Protein AF-A0A9P1MQF5-F1 (afdb_monomer)

Mean predicted aligned error: 21.3 Å

Structure (mmCIF, N/CA/C/O backbone):
data_AF-A0A9P1MQF5-F1
#
_entry.id   AF-A0A9P1MQF5-F1
#
loop_
_atom_site.group_PDB
_atom_site.id
_atom_site.type_symbol
_atom_site.label_atom_id
_atom_site.label_alt_id
_atom_site.label_comp_id
_atom_site.label_asym_id
_atom_site.label_entity_id
_atom_site.label_seq_id
_atom_site.pdbx_PDB_ins_code
_atom_site.Cartn_x
_atom_site.Cartn_y
_atom_site.Cartn_z
_atom_site.occupancy
_atom_site.B_iso_or_equiv
_atom_site.auth_seq_id
_atom_site.auth_comp_id
_atom_site.auth_asym_id
_atom_site.auth_atom_id
_atom_site.pdbx_PDB_model_num
ATOM 1 N N . MET A 1 1 ? -0.803 -8.444 27.716 1.00 51.94 1 MET A N 1
ATOM 2 C CA . MET A 1 1 ? -1.395 -7.639 26.631 1.00 51.94 1 MET A CA 1
ATOM 3 C C . MET A 1 1 ? -2.838 -8.030 26.409 1.00 51.94 1 MET A C 1
ATOM 5 O O . MET A 1 1 ? -3.205 -9.159 26.638 1.00 51.94 1 MET A O 1
ATOM 9 N N . ALA A 1 2 ? -3.670 -7.100 25.952 1.00 61.59 2 ALA A N 1
ATOM 10 C CA . ALA A 1 2 ? -5.115 -7.283 25.849 1.00 61.59 2 ALA A CA 1
ATOM 11 C C . ALA A 1 2 ? -5.563 -8.547 25.077 1.00 61.59 2 ALA A C 1
ATOM 13 O O . ALA A 1 2 ? -5.136 -8.758 23.944 1.00 61.59 2 ALA A O 1
ATOM 14 N N . TYR A 1 3 ? -6.562 -9.271 25.605 1.00 72.00 3 TYR A N 1
ATOM 15 C CA . TYR A 1 3 ? -7.314 -10.346 24.920 1.00 72.00 3 TYR A CA 1
ATOM 16 C C . TYR A 1 3 ? -7.767 -9.998 23.483 1.00 72.00 3 TYR A C 1
ATOM 18 O O . TYR A 1 3 ? -7.967 -10.878 22.649 1.00 72.00 3 TYR A O 1
ATOM 26 N N . SER A 1 4 ? -7.918 -8.711 23.157 1.00 75.88 4 SER A N 1
ATOM 27 C CA . SER A 1 4 ? -8.234 -8.251 21.802 1.00 75.88 4 SER A CA 1
ATOM 28 C C . SER A 1 4 ? -7.170 -8.610 20.761 1.00 75.88 4 SER A C 1
ATOM 30 O O . SER A 1 4 ? -7.537 -8.870 19.619 1.00 75.88 4 SER A O 1
ATOM 32 N N . HIS A 1 5 ? -5.888 -8.648 21.139 1.00 81.31 5 HIS A N 1
ATOM 33 C CA . HIS A 1 5 ? -4.795 -9.058 20.250 1.00 81.31 5 HIS A CA 1
ATOM 34 C C . HIS A 1 5 ? -4.891 -10.548 19.926 1.00 81.31 5 HIS A C 1
ATOM 36 O O . HIS A 1 5 ? -4.907 -10.947 18.762 1.00 81.31 5 HIS A O 1
ATOM 42 N N . MET A 1 6 ? -5.093 -11.367 20.962 1.00 80.12 6 MET A N 1
ATOM 43 C CA . MET A 1 6 ? -5.326 -12.801 20.801 1.00 80.12 6 MET A CA 1
ATOM 44 C C . MET A 1 6 ? -6.554 -13.079 19.933 1.00 80.12 6 MET A C 1
ATOM 46 O O . MET A 1 6 ? -6.487 -13.893 19.022 1.00 80.12 6 MET A O 1
ATOM 50 N N . ARG A 1 7 ? -7.666 -12.364 20.155 1.00 83.81 7 ARG A N 1
ATOM 51 C CA . ARG A 1 7 ? -8.881 -12.503 19.336 1.00 83.81 7 ARG A CA 1
ATOM 52 C C . ARG A 1 7 ? -8.655 -12.097 17.878 1.00 83.81 7 ARG A C 1
ATOM 54 O O . ARG A 1 7 ? -9.251 -12.698 16.993 1.00 83.81 7 ARG A O 1
ATOM 61 N N . PHE A 1 8 ? -7.818 -11.095 17.605 1.00 88.00 8 PHE A N 1
ATOM 62 C CA . PHE A 1 8 ? -7.493 -10.691 16.235 1.00 88.00 8 PHE A CA 1
ATOM 63 C C . PHE A 1 8 ? -6.715 -11.785 15.495 1.00 88.00 8 PHE A C 1
ATOM 65 O O . PHE A 1 8 ? -7.148 -12.216 14.427 1.00 88.00 8 PHE A O 1
ATOM 72 N N . ILE A 1 9 ? -5.633 -12.294 16.093 1.00 88.19 9 ILE A N 1
ATOM 73 C CA . ILE A 1 9 ? -4.847 -13.402 15.527 1.00 88.19 9 ILE A CA 1
ATOM 74 C C . ILE A 1 9 ? -5.684 -14.686 15.434 1.00 88.19 9 ILE A C 1
ATOM 76 O O . ILE A 1 9 ? -5.690 -15.348 14.399 1.00 88.19 9 ILE A O 1
ATOM 80 N N . GLY A 1 10 ? -6.461 -15.002 16.471 1.00 89.50 10 GLY A N 1
ATOM 81 C CA . GLY A 1 10 ? -7.346 -16.164 16.498 1.00 89.50 10 GLY A CA 1
ATOM 82 C C . GLY A 1 10 ? -8.425 -16.123 15.414 1.00 89.50 10 GLY A C 1
ATOM 83 O O . GLY A 1 10 ? -8.707 -17.143 14.795 1.00 89.50 10 GLY A O 1
ATOM 84 N N . ARG A 1 11 ? -8.969 -14.943 15.090 1.00 90.38 11 ARG A N 1
ATOM 85 C CA . ARG A 1 11 ? -9.916 -14.783 13.974 1.00 90.38 11 ARG A CA 1
ATOM 86 C C . ARG A 1 11 ? -9.269 -14.860 12.596 1.00 90.38 11 ARG A C 1
ATOM 88 O O . ARG A 1 11 ? -9.921 -15.335 11.665 1.00 90.38 11 ARG A O 1
ATOM 95 N N . ILE A 1 12 ? -8.009 -14.446 12.454 1.00 91.00 12 ILE A N 1
ATOM 96 C CA . ILE A 1 12 ? -7.227 -14.733 11.241 1.00 91.00 12 ILE A CA 1
ATOM 97 C C . ILE A 1 12 ? -7.082 -16.252 11.081 1.00 91.00 12 ILE A C 1
ATOM 99 O O . ILE A 1 12 ? -7.358 -16.769 10.001 1.00 91.00 12 ILE A O 1
ATOM 103 N N . ALA A 1 13 ? -6.734 -16.966 12.157 1.00 90.19 13 ALA A N 1
ATOM 104 C CA . ALA A 1 13 ? -6.606 -18.423 12.154 1.00 90.19 13 ALA A CA 1
ATOM 105 C C . ALA A 1 13 ? -7.931 -19.136 11.822 1.00 90.19 13 ALA A C 1
ATOM 107 O O . ALA A 1 13 ? -7.956 -19.987 10.937 1.00 90.19 13 ALA A O 1
ATOM 108 N N . ASP A 1 14 ? -9.045 -18.747 12.451 1.00 90.81 14 ASP A N 1
ATOM 109 C CA . ASP A 1 14 ? -10.374 -19.307 12.156 1.00 90.81 14 ASP A CA 1
ATOM 110 C C . ASP A 1 14 ? -10.764 -19.110 10.685 1.00 90.81 14 ASP A C 1
ATOM 112 O O . ASP A 1 14 ? -11.274 -20.029 10.048 1.00 90.81 14 ASP A O 1
ATOM 116 N N . THR A 1 15 ? -10.513 -17.916 10.139 1.00 89.75 15 THR A N 1
ATOM 117 C CA . THR A 1 15 ? -10.849 -17.597 8.743 1.00 89.75 15 THR A CA 1
ATOM 118 C C . THR A 1 15 ? -10.002 -18.412 7.767 1.00 89.75 15 THR A C 1
ATOM 120 O O . THR A 1 15 ? -10.493 -18.844 6.730 1.00 89.75 15 THR A O 1
ATOM 123 N N . LEU A 1 16 ? -8.735 -18.651 8.104 1.00 87.38 16 LEU A N 1
ATOM 124 C CA . LEU A 1 16 ? -7.851 -19.519 7.334 1.00 87.38 16 LEU A CA 1
ATOM 125 C C . LEU A 1 16 ? -8.326 -20.976 7.336 1.00 87.38 16 LEU A C 1
ATOM 127 O O . LEU A 1 16 ? -8.344 -21.609 6.284 1.00 87.38 16 LEU A O 1
ATOM 131 N N . ILE A 1 17 ? -8.767 -21.486 8.486 1.00 87.44 17 ILE A N 1
ATOM 132 C CA . ILE A 1 17 ? -9.361 -22.827 8.584 1.00 87.44 17 ILE A CA 1
ATOM 133 C C . ILE A 1 17 ? -10.633 -22.920 7.740 1.00 87.44 17 ILE A C 1
ATOM 135 O O . ILE A 1 17 ? -10.823 -23.897 7.020 1.00 87.44 17 ILE A O 1
ATOM 139 N N . ASP A 1 18 ? -11.477 -21.887 7.768 1.00 86.31 18 ASP A N 1
ATOM 140 C CA . ASP A 1 18 ? -12.681 -21.825 6.931 1.00 86.31 18 ASP A CA 1
ATOM 141 C C . ASP A 1 18 ? -12.367 -21.802 5.430 1.00 86.31 18 ASP A C 1
ATOM 143 O O . ASP A 1 18 ? -13.132 -22.348 4.634 1.00 86.31 18 ASP A O 1
ATOM 147 N N . ALA A 1 19 ? -11.227 -21.223 5.049 1.00 81.88 19 ALA A N 1
ATOM 148 C CA . ALA A 1 19 ? -10.695 -21.259 3.689 1.00 81.88 19 ALA A CA 1
ATOM 149 C C . ALA A 1 19 ? -10.001 -22.597 3.336 1.00 81.88 19 ALA A C 1
ATOM 151 O O . ALA A 1 19 ? -9.562 -22.791 2.203 1.00 81.88 19 ALA A O 1
ATOM 152 N N . GLY A 1 20 ? -9.940 -23.548 4.276 1.00 81.94 20 GLY A N 1
ATOM 153 C CA . GLY A 1 20 ? -9.426 -24.902 4.070 1.00 81.94 20 GLY A CA 1
ATOM 154 C C . GLY A 1 20 ? -7.952 -25.100 4.427 1.00 81.94 20 GLY A C 1
ATOM 155 O O . GLY A 1 20 ? -7.391 -26.126 4.050 1.00 81.94 20 GLY A O 1
ATOM 156 N N . HIS A 1 21 ? -7.320 -24.149 5.120 1.00 83.19 21 HIS A N 1
ATOM 157 C CA . HIS A 1 21 ? -5.934 -24.258 5.580 1.00 83.19 21 HIS A CA 1
ATOM 158 C C . HIS A 1 21 ? -5.817 -25.018 6.907 1.00 83.19 21 HIS A C 1
ATOM 160 O O . HIS A 1 21 ? -6.656 -24.868 7.795 1.00 83.19 21 HIS A O 1
ATOM 166 N N . ASP A 1 22 ? -4.725 -25.763 7.082 1.00 84.88 22 ASP A N 1
ATOM 167 C CA . ASP A 1 22 ? -4.370 -26.356 8.372 1.00 84.88 22 ASP A CA 1
ATOM 168 C C . ASP A 1 22 ? -3.636 -25.305 9.209 1.00 84.88 22 ASP A C 1
ATOM 170 O O . ASP A 1 22 ? -2.556 -24.849 8.840 1.00 84.88 22 ASP A O 1
ATOM 174 N N . VAL A 1 23 ? -4.212 -24.880 10.333 1.00 89.25 23 VAL A N 1
ATOM 175 C CA . VAL A 1 23 ? -3.639 -23.800 11.151 1.00 89.25 23 VAL A CA 1
ATOM 176 C C . VAL A 1 23 ? -3.401 -24.276 12.572 1.00 89.25 23 VAL A C 1
ATOM 178 O O . VAL A 1 23 ? -4.312 -24.805 13.198 1.00 89.25 23 VAL A O 1
ATOM 181 N N . LEU A 1 24 ? -2.204 -24.036 13.103 1.00 88.94 24 LEU A N 1
ATOM 182 C CA . LEU A 1 24 ? -1.877 -24.225 14.514 1.00 88.94 24 LEU A CA 1
ATOM 183 C C . LEU A 1 24 ? -1.637 -22.865 15.168 1.00 88.94 24 LEU A C 1
ATOM 185 O O . LEU A 1 24 ? -0.798 -22.084 14.715 1.00 88.94 24 LEU A O 1
ATOM 189 N N . LEU A 1 25 ? -2.348 -22.584 16.256 1.00 87.06 25 LEU A N 1
ATOM 190 C CA . LEU A 1 25 ? -2.064 -21.423 17.087 1.00 87.06 25 LEU A CA 1
ATOM 191 C C . LEU A 1 25 ? -1.083 -21.837 18.184 1.00 87.06 25 LEU A C 1
ATOM 193 O O . LEU A 1 25 ? -1.395 -22.722 18.969 1.00 87.06 25 LEU A O 1
ATOM 197 N N . ILE A 1 26 ? 0.080 -21.208 18.285 1.00 82.38 26 ILE A N 1
ATOM 198 C CA . ILE A 1 26 ? 0.942 -21.396 19.455 1.00 82.38 26 ILE A CA 1
ATOM 199 C C . ILE A 1 26 ? 0.495 -20.421 20.529 1.00 82.38 26 ILE A C 1
ATOM 201 O O . ILE A 1 26 ? 0.286 -19.265 20.210 1.00 82.38 26 ILE A O 1
ATOM 205 N N . GLN A 1 27 ? 0.378 -20.819 21.789 1.00 75.88 27 GLN A N 1
ATOM 206 C CA . GLN A 1 27 ? 0.014 -19.879 22.843 1.00 75.88 27 GLN A CA 1
ATOM 207 C C . GLN A 1 27 ? 0.674 -20.237 24.173 1.00 75.88 27 GLN A C 1
ATOM 209 O O . GLN A 1 27 ? 0.597 -21.396 24.579 1.00 75.88 27 GLN A O 1
ATOM 214 N N . PRO A 1 28 ? 1.235 -19.266 24.911 1.00 67.56 28 PRO A N 1
ATOM 215 C CA . PRO A 1 28 ? 1.671 -19.516 26.274 1.00 67.56 28 PRO A CA 1
ATOM 216 C C . PRO A 1 28 ? 0.515 -19.903 27.206 1.00 67.56 28 PRO A C 1
ATOM 218 O O . PRO A 1 28 ? -0.528 -19.244 27.227 1.00 67.56 28 PRO A O 1
ATOM 221 N N . ILE A 1 29 ? 0.694 -20.986 27.967 1.00 60.00 29 ILE A N 1
ATOM 222 C CA . ILE A 1 29 ? -0.149 -21.343 29.105 1.00 60.00 29 ILE A CA 1
ATOM 223 C C . ILE A 1 29 ? 0.273 -20.454 30.270 1.00 60.00 29 ILE A C 1
ATOM 225 O O . ILE A 1 29 ? 1.347 -20.636 30.838 1.00 60.00 29 ILE A O 1
ATOM 229 N N . GLU A 1 30 ? -0.634 -19.588 30.704 1.00 52.66 30 GLU A N 1
ATOM 230 C CA . GLU A 1 30 ? -0.659 -19.118 32.086 1.00 52.66 30 GLU A CA 1
ATOM 231 C C . GLU A 1 30 ? -2.022 -19.451 32.716 1.00 52.66 30 GLU A C 1
ATOM 233 O O . GLU A 1 30 ? -3.059 -19.475 32.047 1.00 52.66 30 GLU A O 1
ATOM 238 N N . ASN A 1 31 ? -1.990 -19.770 34.012 1.00 36.03 31 ASN A N 1
ATOM 239 C CA . ASN A 1 31 ? -3.085 -20.223 34.878 1.00 36.03 31 ASN A CA 1
ATOM 240 C C . ASN A 1 31 ? -4.511 -19.717 34.520 1.00 36.03 31 ASN A C 1
ATOM 242 O O . ASN A 1 31 ? -4.831 -18.542 34.661 1.00 36.03 31 ASN A O 1
ATOM 246 N N . ILE A 1 32 ? -5.396 -20.668 34.181 1.00 32.62 32 ILE A N 1
ATOM 247 C CA . ILE A 1 32 ? -6.842 -20.800 34.507 1.00 32.62 32 ILE A CA 1
ATOM 248 C C . ILE A 1 32 ? -7.831 -19.661 34.122 1.00 32.62 32 ILE A C 1
ATOM 250 O O . ILE A 1 32 ? -9.034 -19.913 34.096 1.00 32.62 32 ILE A O 1
ATOM 254 N N . PHE A 1 33 ? -7.417 -18.452 33.718 1.00 32.22 33 PHE A N 1
ATOM 255 C CA . PHE A 1 33 ? -8.357 -17.321 33.530 1.00 32.22 33 PHE A CA 1
ATOM 256 C C . PHE A 1 33 ? -8.289 -16.564 32.193 1.00 32.22 33 PHE A C 1
ATOM 258 O O . PHE A 1 33 ? -8.908 -15.497 32.048 1.00 32.22 33 PHE A O 1
ATOM 265 N N . VAL A 1 34 ? -7.625 -17.122 31.177 1.00 43.56 34 VAL A N 1
ATOM 266 C CA . VAL A 1 34 ? -7.758 -16.633 29.796 1.00 43.56 34 VAL A CA 1
ATOM 267 C C . VAL A 1 34 ? -9.064 -17.171 29.200 1.00 43.56 34 VAL A C 1
ATOM 269 O O . VAL A 1 34 ? -9.330 -18.371 29.237 1.00 43.56 34 VAL A O 1
ATOM 272 N N . ARG A 1 35 ? -9.906 -16.292 28.634 1.00 50.56 35 ARG A N 1
ATOM 273 C CA . ARG A 1 35 ? -11.129 -16.675 27.898 1.00 50.56 35 ARG A CA 1
ATOM 274 C C . ARG A 1 35 ? -10.778 -17.317 26.542 1.00 50.56 35 ARG A C 1
ATOM 276 O O . ARG A 1 35 ? -11.106 -16.770 25.495 1.00 50.56 35 ARG A O 1
ATOM 283 N N . GLY A 1 36 ? -10.113 -18.468 26.556 1.00 62.94 36 GLY A N 1
ATOM 284 C CA . GLY A 1 36 ? -9.748 -19.224 25.356 1.00 62.94 36 GLY A CA 1
ATOM 285 C C . GLY A 1 36 ? -8.668 -18.560 24.498 1.00 62.94 36 GLY A C 1
ATOM 286 O O . GLY A 1 36 ? -8.172 -17.477 24.799 1.00 62.94 36 GLY A O 1
ATOM 287 N N . SER A 1 37 ? -8.313 -19.215 23.400 1.00 66.88 37 SER A N 1
ATOM 288 C CA . SER A 1 37 ? -7.209 -18.836 22.514 1.00 66.88 37 SER A CA 1
ATOM 289 C C . SER A 1 37 ? -7.495 -17.663 21.573 1.00 66.88 37 SER A C 1
ATOM 291 O O . SER A 1 37 ? -6.690 -17.328 20.708 1.00 66.88 37 SER A O 1
ATOM 293 N N . GLY A 1 38 ? -8.670 -17.043 21.704 1.00 77.25 38 GLY A N 1
ATOM 294 C CA . GLY A 1 38 ? -9.188 -16.070 20.741 1.00 77.25 38 GLY A CA 1
ATOM 295 C C . GLY A 1 38 ? -9.668 -16.694 19.423 1.00 77.25 38 GLY A C 1
ATOM 296 O O . GLY A 1 38 ? -10.269 -15.986 18.618 1.00 77.25 38 GLY A O 1
ATOM 297 N N . SER A 1 39 ? -9.434 -17.993 19.224 1.00 84.00 39 SER A N 1
ATOM 298 C CA . SER A 1 39 ? -9.905 -18.812 18.108 1.00 84.00 39 SER A CA 1
ATOM 299 C C . SER A 1 39 ? -10.964 -19.799 18.603 1.00 84.00 39 SER A C 1
ATOM 301 O O . SER A 1 39 ? -10.893 -20.289 19.731 1.00 84.00 39 SER A O 1
ATOM 303 N N . GLU A 1 40 ? -11.959 -20.083 17.763 1.00 86.19 40 GLU A N 1
ATOM 304 C CA . GLU A 1 40 ? -12.993 -21.092 18.034 1.00 86.19 40 GLU A CA 1
ATOM 305 C C . GLU A 1 40 ? -12.704 -22.429 17.329 1.00 86.19 40 GLU A C 1
ATOM 307 O O . GLU A 1 40 ? -13.350 -23.431 17.638 1.00 86.19 40 GLU A O 1
ATOM 312 N N . LYS A 1 41 ? -11.764 -22.446 16.370 1.00 88.25 41 LYS A N 1
ATOM 313 C CA . LYS A 1 41 ? -11.537 -23.575 15.451 1.00 88.25 41 LYS A CA 1
ATOM 314 C C . LYS A 1 41 ? -10.109 -24.107 15.456 1.00 88.25 41 LYS A C 1
ATOM 316 O O . LYS A 1 41 ? -9.921 -25.304 15.252 1.00 88.25 41 LYS A O 1
ATOM 321 N N . ALA A 1 42 ? -9.112 -23.246 15.650 1.00 86.06 42 ALA A N 1
ATOM 322 C CA . ALA A 1 42 ? -7.717 -23.631 15.509 1.00 86.06 42 ALA A CA 1
ATOM 323 C C . ALA A 1 42 ? -7.245 -24.490 16.688 1.00 86.06 42 ALA A C 1
ATOM 325 O O . ALA A 1 42 ? -7.452 -24.100 17.844 1.00 86.06 42 ALA A O 1
ATOM 326 N N . PRO A 1 43 ? -6.579 -25.633 16.434 1.00 86.25 43 PRO A N 1
ATOM 327 C CA . PRO A 1 43 ? -5.841 -26.328 17.475 1.00 86.25 43 PRO A CA 1
ATOM 328 C C . PRO A 1 43 ? -4.790 -25.394 18.082 1.00 86.25 43 PRO A C 1
ATOM 330 O O . PRO A 1 43 ? -4.162 -24.591 17.387 1.00 86.25 43 PRO A O 1
ATOM 333 N N . VAL A 1 44 ? -4.607 -25.513 19.395 1.00 84.88 44 VAL A N 1
ATOM 334 C CA . VAL A 1 44 ? -3.678 -24.684 20.164 1.00 84.88 44 VAL A CA 1
ATOM 335 C C . VAL A 1 44 ? -2.512 -25.547 20.620 1.00 84.88 44 VAL A C 1
ATOM 337 O O . VAL A 1 44 ? -2.727 -26.577 21.257 1.00 84.88 44 VAL A O 1
ATOM 340 N N . TYR A 1 45 ? -1.291 -25.117 20.315 1.00 85.31 45 TYR A N 1
ATOM 341 C CA . TYR A 1 45 ? -0.069 -25.645 20.899 1.00 85.31 45 TYR A CA 1
ATOM 342 C C . TYR A 1 45 ? 0.277 -24.838 22.154 1.00 85.31 45 TYR A C 1
ATOM 344 O O . TYR A 1 45 ? 0.687 -23.678 22.040 1.00 85.31 45 TYR A O 1
ATOM 352 N N . PRO A 1 46 ? 0.098 -25.408 23.349 1.00 81.12 46 PRO A N 1
ATOM 353 C CA . PRO A 1 46 ? 0.442 -24.719 24.578 1.00 81.12 46 PRO A CA 1
ATOM 354 C C . PRO A 1 46 ? 1.958 -24.565 24.768 1.00 81.12 46 PRO A C 1
ATOM 356 O O . PRO A 1 46 ? 2.703 -25.522 24.573 1.00 81.12 46 PRO A O 1
ATOM 359 N N . ILE A 1 47 ? 2.408 -23.403 25.243 1.00 77.69 47 ILE A N 1
ATOM 360 C CA . ILE A 1 47 ? 3.779 -23.193 25.729 1.00 77.69 47 ILE A CA 1
ATOM 361 C C . ILE A 1 47 ? 3.745 -23.016 27.243 1.00 77.69 47 ILE A C 1
ATOM 363 O O . ILE A 1 47 ? 3.210 -22.031 27.740 1.00 77.69 47 ILE A O 1
ATOM 367 N N . GLU A 1 48 ? 4.349 -23.928 27.991 1.00 76.81 48 GLU A N 1
ATOM 368 C CA . GLU A 1 48 ? 4.604 -23.690 29.412 1.00 76.81 48 GLU A CA 1
ATOM 369 C C . GLU A 1 48 ? 5.750 -22.686 29.562 1.00 76.81 48 GLU A C 1
ATOM 371 O O . GLU A 1 48 ? 6.869 -22.955 29.127 1.00 76.81 48 GLU A O 1
ATOM 376 N N . ILE A 1 49 ? 5.458 -21.528 30.156 1.00 77.00 49 ILE A N 1
ATOM 377 C CA . ILE A 1 49 ? 6.473 -20.528 30.497 1.00 77.00 49 ILE A CA 1
ATOM 378 C C . ILE A 1 49 ? 7.149 -20.935 31.816 1.00 77.00 49 ILE A C 1
ATOM 380 O O . ILE A 1 49 ? 6.476 -21.376 32.755 1.00 77.00 49 ILE A O 1
ATOM 384 N N . SER A 1 50 ? 8.467 -20.755 31.933 1.00 81.75 50 SER A N 1
ATOM 385 C CA . SER A 1 50 ? 9.182 -21.036 33.180 1.00 81.75 50 SER A CA 1
ATOM 386 C C . SER A 1 50 ? 8.715 -20.191 34.368 1.00 81.75 50 SER A C 1
ATOM 388 O O . SER A 1 50 ? 8.187 -19.080 34.255 1.00 81.75 50 SER A O 1
ATOM 390 N N . LYS A 1 51 ? 8.954 -20.732 35.568 1.00 81.19 51 LYS A N 1
ATOM 391 C CA . LYS A 1 51 ? 8.672 -20.048 36.837 1.00 81.19 51 LYS A CA 1
ATOM 392 C C . LYS A 1 51 ? 9.446 -18.741 36.983 1.00 81.19 51 LYS A C 1
ATOM 394 O O . LYS A 1 51 ? 8.932 -17.815 37.587 1.00 81.19 51 LYS A O 1
ATOM 399 N N . GLU A 1 52 ? 10.649 -18.658 36.422 1.00 81.69 52 GLU A N 1
ATOM 400 C CA . GLU A 1 52 ? 11.486 -17.459 36.515 1.00 81.69 52 GLU A CA 1
ATOM 401 C C . GLU A 1 52 ? 10.837 -16.266 35.803 1.00 81.69 52 GLU A C 1
ATOM 403 O O . GLU A 1 52 ? 10.769 -15.177 36.365 1.00 81.69 52 GLU A O 1
ATOM 408 N N . VAL A 1 53 ? 10.276 -16.482 34.607 1.00 79.50 53 VAL A N 1
ATOM 409 C CA . VAL A 1 53 ? 9.524 -15.444 33.882 1.00 79.50 53 VAL A CA 1
ATOM 410 C C . VAL A 1 53 ? 8.292 -15.009 34.678 1.00 79.50 53 VAL A C 1
ATOM 412 O O . VAL A 1 53 ? 8.031 -13.811 34.779 1.00 79.50 53 VAL A O 1
ATOM 415 N N . HIS A 1 54 ? 7.566 -15.958 35.283 1.00 75.88 54 HIS A N 1
ATOM 416 C CA . HIS A 1 54 ? 6.421 -15.645 36.144 1.00 75.88 54 HIS A CA 1
ATOM 417 C C . HIS A 1 54 ? 6.839 -14.796 37.353 1.00 75.88 54 HIS A C 1
ATOM 419 O O . HIS A 1 54 ? 6.244 -13.753 37.612 1.00 75.88 54 HIS A O 1
ATOM 425 N N . GLU A 1 55 ? 7.887 -15.207 38.069 1.00 78.25 55 GLU A N 1
ATOM 426 C CA . GLU A 1 55 ? 8.392 -14.501 39.249 1.00 78.25 55 GLU A CA 1
ATOM 427 C C . GLU A 1 55 ? 8.900 -13.094 38.907 1.00 78.25 55 GLU A C 1
ATOM 429 O O . GLU A 1 55 ? 8.632 -12.149 39.646 1.00 78.25 55 GLU A O 1
ATOM 434 N N . GLU A 1 56 ? 9.610 -12.913 37.790 1.00 76.00 56 GLU A N 1
ATOM 435 C CA . GLU A 1 56 ? 10.048 -11.585 37.340 1.00 76.00 56 GLU A CA 1
ATOM 436 C C . GLU A 1 56 ? 8.869 -10.692 36.937 1.00 76.00 56 GLU A C 1
ATOM 438 O O . GLU A 1 56 ? 8.842 -9.504 37.273 1.00 76.00 56 GLU A O 1
ATOM 443 N N . ALA A 1 57 ? 7.851 -11.253 36.283 1.00 72.38 57 ALA A N 1
ATOM 444 C CA . ALA A 1 57 ? 6.636 -10.515 35.964 1.00 72.38 57 ALA A CA 1
ATOM 445 C C . ALA A 1 57 ? 5.857 -10.096 37.231 1.00 72.38 57 ALA A C 1
ATOM 447 O O . ALA A 1 57 ? 5.335 -8.977 37.291 1.00 72.38 57 ALA A O 1
ATOM 448 N N . GLU A 1 58 ? 5.828 -10.943 38.266 1.00 68.62 58 GLU A N 1
ATOM 449 C CA . GLU A 1 58 ? 5.246 -10.629 39.578 1.00 68.62 58 GLU A CA 1
ATOM 450 C C . GLU A 1 58 ? 6.045 -9.557 40.339 1.00 68.62 58 GLU A C 1
ATOM 452 O O . GLU A 1 58 ? 5.449 -8.614 40.869 1.00 68.62 58 GLU A O 1
ATOM 457 N N . LYS A 1 59 ? 7.387 -9.644 40.362 1.00 68.38 59 LYS A N 1
ATOM 458 C CA . LYS A 1 59 ? 8.284 -8.669 41.025 1.00 68.38 59 LYS A CA 1
ATOM 459 C C . LYS A 1 59 ? 8.141 -7.259 40.469 1.00 68.38 59 LYS A C 1
ATOM 461 O O . LYS A 1 59 ? 8.274 -6.283 41.205 1.00 68.38 59 LYS A O 1
ATOM 466 N N . LEU A 1 60 ? 7.854 -7.140 39.176 1.00 64.12 60 LEU A N 1
ATOM 467 C CA . LEU A 1 60 ? 7.598 -5.857 38.531 1.00 64.12 60 LEU A CA 1
ATOM 468 C C . LEU A 1 60 ? 6.246 -5.233 38.957 1.00 64.12 60 LEU A C 1
ATOM 470 O O . LEU A 1 60 ? 5.934 -4.125 38.519 1.00 64.12 60 LEU A O 1
ATOM 474 N N . HIS A 1 61 ? 5.445 -5.909 39.802 1.00 57.06 61 HIS A N 1
ATOM 475 C CA . HIS A 1 61 ? 4.117 -5.486 40.279 1.00 57.06 61 HIS A CA 1
ATOM 476 C C . HIS A 1 61 ? 3.197 -4.992 39.148 1.00 57.06 61 HIS A C 1
ATOM 478 O O . HIS A 1 61 ? 2.366 -4.099 39.337 1.00 57.06 61 HIS A O 1
ATOM 484 N N . LEU A 1 62 ? 3.354 -5.559 37.947 1.00 55.72 62 LEU A N 1
ATOM 485 C CA . LEU A 1 62 ? 2.874 -4.963 36.699 1.00 55.72 62 LEU A CA 1
ATOM 486 C C . LEU A 1 62 ? 1.363 -4.744 36.691 1.00 55.72 62 LEU A C 1
ATOM 488 O O . LEU A 1 62 ? 0.913 -3.684 36.273 1.00 55.72 62 LEU A O 1
ATOM 492 N N . GLY A 1 63 ? 0.576 -5.703 37.183 1.00 52.59 63 GLY A N 1
ATOM 493 C CA . GLY A 1 63 ? -0.885 -5.595 37.189 1.00 52.59 63 GLY A CA 1
ATOM 494 C C . GLY A 1 63 ? -1.397 -4.437 38.051 1.00 52.59 63 GLY A C 1
ATOM 495 O O . GLY A 1 63 ? -2.181 -3.611 37.588 1.00 52.59 63 GLY A O 1
ATOM 496 N N . GLU A 1 64 ? -0.911 -4.335 39.286 1.00 50.59 64 GLU A N 1
ATOM 497 C CA . GLU A 1 64 ? -1.390 -3.356 40.267 1.00 50.59 64 GLU A CA 1
ATOM 498 C C . GLU A 1 64 ? -0.818 -1.954 40.001 1.00 50.59 64 GLU A C 1
ATOM 500 O O . GLU A 1 64 ? -1.546 -0.957 40.031 1.00 50.59 64 GLU A O 1
ATOM 505 N N . TYR A 1 65 ? 0.464 -1.881 39.627 1.00 52.88 65 TYR A N 1
ATOM 506 C CA . TYR A 1 65 ? 1.130 -0.642 39.229 1.00 52.88 65 TYR A CA 1
ATOM 507 C C . TYR A 1 65 ? 0.509 -0.047 37.958 1.00 52.88 65 TYR A C 1
ATOM 509 O O . TYR A 1 65 ? 0.164 1.133 37.946 1.00 52.88 65 TYR A O 1
ATOM 517 N N . ILE A 1 66 ? 0.284 -0.850 36.908 1.00 57.91 66 ILE A N 1
ATOM 518 C CA . ILE A 1 66 ? -0.325 -0.373 35.654 1.00 57.91 66 ILE A CA 1
ATOM 519 C C . ILE A 1 66 ? -1.799 -0.027 35.864 1.00 57.91 66 ILE A C 1
ATOM 521 O O . ILE A 1 66 ? -2.239 1.014 35.383 1.00 57.91 66 ILE A O 1
ATOM 525 N N . SER A 1 67 ? -2.563 -0.837 36.607 1.00 60.22 67 SER A N 1
ATOM 526 C CA . SER A 1 67 ? -3.974 -0.538 36.880 1.00 60.22 67 SER A CA 1
ATOM 527 C C . SER A 1 67 ? -4.145 0.789 37.612 1.00 60.22 67 SER A C 1
ATOM 529 O O . SER A 1 67 ? -5.018 1.573 37.250 1.00 60.22 67 SER A O 1
ATOM 531 N N . LYS A 1 68 ? -3.287 1.089 38.591 1.00 60.72 68 LYS A N 1
ATOM 532 C CA . LYS A 1 68 ? -3.324 2.365 39.311 1.00 60.72 68 LYS A CA 1
ATOM 533 C C . LYS A 1 68 ? -2.828 3.536 38.450 1.00 60.72 68 LYS A C 1
ATOM 535 O O . LYS A 1 68 ? -3.512 4.554 38.342 1.00 60.72 68 LYS A O 1
ATOM 540 N N . LEU A 1 69 ? -1.704 3.365 37.750 1.00 64.94 69 LEU A N 1
ATOM 541 C CA . LEU A 1 69 ? -1.148 4.376 36.841 1.00 64.94 69 LEU A CA 1
ATOM 542 C C . LEU A 1 69 ? -2.108 4.775 35.718 1.00 64.94 69 LEU A C 1
ATOM 544 O O . LEU A 1 69 ? -2.111 5.930 35.310 1.00 64.94 69 LEU A O 1
ATOM 548 N N . VAL A 1 70 ? -2.905 3.843 35.193 1.00 71.12 70 VAL A N 1
ATOM 549 C CA . VAL A 1 70 ? -3.836 4.112 34.086 1.00 71.12 70 VAL A CA 1
ATOM 550 C C . VAL A 1 70 ? -4.925 5.106 34.490 1.00 71.12 70 VAL A C 1
ATOM 552 O O . VAL A 1 70 ? -5.334 5.926 33.663 1.00 71.12 70 VAL A O 1
ATOM 555 N N . TRP A 1 71 ? -5.359 5.084 35.753 1.00 73.38 71 TRP A N 1
ATOM 556 C CA . TRP A 1 71 ? -6.324 6.049 36.286 1.00 73.38 71 TRP A CA 1
ATOM 557 C C . TRP A 1 71 ? -5.662 7.352 36.751 1.00 73.38 71 TRP A C 1
ATOM 559 O O . TRP A 1 71 ? -6.271 8.410 36.622 1.00 73.38 71 TRP A O 1
ATOM 569 N N . GLU A 1 72 ? -4.411 7.305 37.217 1.00 68.25 72 GLU A N 1
ATOM 570 C CA . GLU A 1 72 ? -3.698 8.471 37.768 1.00 68.25 72 GLU A CA 1
ATOM 571 C C . GLU A 1 72 ? -2.902 9.281 36.722 1.00 68.25 72 GLU A C 1
ATOM 573 O O . GLU A 1 72 ? -2.688 10.480 36.899 1.00 68.25 72 GLU A O 1
ATOM 578 N N . HIS A 1 73 ? -2.478 8.670 35.609 1.00 67.94 73 HIS A N 1
ATOM 579 C CA . HIS A 1 73 ? -1.588 9.286 34.618 1.00 67.94 73 HIS A CA 1
ATOM 580 C C . HIS A 1 73 ? -2.005 8.999 33.174 1.00 67.94 73 HIS A C 1
ATOM 582 O O . HIS A 1 73 ? -2.482 7.920 32.832 1.00 67.94 73 HIS A O 1
ATOM 588 N N . ASN A 1 74 ? -1.792 9.958 32.268 1.00 65.69 74 ASN A N 1
ATOM 589 C CA . ASN A 1 74 ? -1.980 9.740 30.832 1.00 65.69 74 ASN A CA 1
ATOM 590 C C . ASN A 1 74 ? -0.794 8.959 30.244 1.00 65.69 74 ASN A C 1
ATOM 592 O O . ASN A 1 74 ? 0.349 9.422 30.277 1.00 65.69 74 ASN A O 1
ATOM 596 N N . LEU A 1 75 ? -1.066 7.775 29.688 1.00 65.56 75 LEU A N 1
ATOM 597 C CA . LEU A 1 75 ? -0.050 6.909 29.086 1.00 65.56 75 LEU A CA 1
ATOM 598 C C . LEU A 1 75 ? 0.280 7.383 27.661 1.00 65.56 75 LEU A C 1
ATOM 600 O O . LEU A 1 75 ? -0.234 6.875 26.669 1.00 65.56 75 LEU A O 1
ATOM 604 N N . SER A 1 76 ? 1.122 8.415 27.592 1.00 66.88 76 SER A N 1
ATOM 605 C CA . SER A 1 76 ? 1.665 9.002 26.360 1.00 66.88 76 SER A CA 1
ATOM 606 C C . SER A 1 76 ? 2.685 8.068 25.676 1.00 66.88 76 SER A C 1
ATOM 608 O O . SER A 1 76 ? 3.175 7.140 26.324 1.00 66.88 76 SER A O 1
ATOM 610 N N . PRO A 1 77 ? 3.112 8.324 24.422 1.00 65.19 77 PRO A N 1
ATOM 611 C CA . PRO A 1 77 ? 4.190 7.538 23.815 1.00 65.19 77 PRO A CA 1
ATOM 612 C C . PRO A 1 77 ? 5.523 7.658 24.578 1.00 65.19 77 PRO A C 1
ATOM 614 O O . PRO A 1 77 ? 6.316 6.721 24.558 1.00 65.19 77 PRO A O 1
ATOM 617 N N . PHE A 1 78 ? 5.743 8.734 25.348 1.00 68.56 78 PHE A N 1
ATOM 618 C CA . PHE A 1 78 ? 6.862 8.793 26.297 1.00 68.56 78 PHE A CA 1
ATOM 619 C C . PHE A 1 78 ? 6.715 7.742 27.396 1.00 68.56 78 PHE A C 1
ATOM 621 O O . PHE A 1 78 ? 7.684 7.083 27.756 1.00 68.56 78 PHE A O 1
ATOM 628 N N . THR A 1 79 ? 5.509 7.558 27.929 1.00 68.25 79 THR A N 1
ATOM 629 C CA . THR A 1 79 ? 5.243 6.546 28.954 1.00 68.25 79 THR A CA 1
ATOM 630 C C . THR A 1 79 ? 5.340 5.139 28.377 1.00 68.25 79 THR A C 1
ATOM 632 O O . THR A 1 79 ? 5.851 4.250 29.046 1.00 68.25 79 THR A O 1
ATOM 635 N N . LEU A 1 80 ? 4.933 4.946 27.117 1.00 67.88 80 LEU A N 1
ATOM 636 C CA . LEU A 1 80 ? 5.116 3.682 26.404 1.00 67.88 80 LEU A CA 1
ATOM 637 C C . LEU A 1 80 ? 6.598 3.340 26.232 1.00 67.88 80 LEU A C 1
ATOM 639 O O . LEU A 1 80 ? 6.976 2.198 26.451 1.00 67.88 80 LEU A O 1
ATOM 643 N N . LYS A 1 81 ? 7.442 4.322 25.892 1.00 70.81 81 LYS A N 1
ATOM 644 C CA . LYS A 1 81 ? 8.894 4.137 25.806 1.00 70.81 81 LYS A CA 1
ATOM 645 C C . LYS A 1 81 ? 9.496 3.716 27.152 1.00 70.81 81 LYS A C 1
ATOM 647 O O . LYS A 1 81 ? 10.191 2.710 27.200 1.00 70.81 81 LYS A O 1
ATOM 652 N N . HIS A 1 82 ? 9.208 4.443 28.234 1.00 70.06 82 HIS A N 1
ATOM 653 C CA . HIS A 1 82 ? 9.702 4.079 29.571 1.00 70.06 82 HIS A CA 1
ATOM 654 C C . HIS A 1 82 ? 9.150 2.721 30.031 1.00 70.06 82 HIS A C 1
ATOM 656 O O . HIS A 1 82 ? 9.859 1.943 30.660 1.00 70.06 82 HIS A O 1
ATOM 662 N N . GLY A 1 83 ? 7.899 2.411 29.676 1.00 68.25 83 GLY A N 1
ATOM 663 C CA . GLY A 1 83 ? 7.311 1.089 29.868 1.00 68.25 83 GLY A CA 1
ATOM 664 C C . GLY A 1 83 ? 8.089 0.016 29.110 1.00 68.25 83 GLY A C 1
ATOM 665 O O . GLY A 1 83 ? 8.496 -0.965 29.712 1.00 68.25 83 GLY A O 1
ATOM 666 N N . ALA A 1 84 ? 8.378 0.219 27.825 1.00 70.75 84 ALA A N 1
ATOM 667 C CA . ALA A 1 84 ? 9.174 -0.712 27.029 1.00 70.75 84 ALA A CA 1
ATOM 668 C C . ALA A 1 84 ? 10.580 -0.915 27.621 1.00 70.75 84 ALA A C 1
ATOM 670 O O . ALA A 1 84 ? 11.031 -2.050 27.711 1.00 70.75 84 ALA A O 1
ATOM 671 N N . GLU A 1 85 ? 11.243 0.149 28.089 1.00 75.38 85 GLU A N 1
ATOM 672 C CA . GLU A 1 85 ? 12.536 0.065 28.791 1.00 75.38 85 GLU A CA 1
ATOM 673 C C . GLU A 1 85 ? 12.438 -0.776 30.077 1.00 75.38 85 GLU A C 1
ATOM 675 O O . GLU A 1 85 ? 13.303 -1.615 30.323 1.00 75.38 85 GLU A O 1
ATOM 680 N N . ALA A 1 86 ? 11.371 -0.607 30.863 1.00 71.75 86 ALA A N 1
ATOM 681 C CA . ALA A 1 86 ? 11.134 -1.386 32.079 1.00 71.75 86 ALA A CA 1
ATOM 682 C C . ALA A 1 86 ? 10.766 -2.856 31.798 1.00 71.75 86 ALA A C 1
ATOM 684 O O . ALA A 1 86 ? 11.123 -3.738 32.573 1.00 71.75 86 ALA A O 1
ATOM 685 N N . TRP A 1 87 ? 10.069 -3.129 30.691 1.00 73.06 87 TRP A N 1
ATOM 686 C CA . TRP A 1 87 ? 9.646 -4.476 30.280 1.00 73.06 87 TRP A CA 1
ATOM 687 C C . TRP A 1 87 ? 10.738 -5.256 29.556 1.00 73.06 87 TRP A C 1
ATOM 689 O O . TRP A 1 87 ? 10.672 -6.480 29.462 1.00 73.06 87 TRP A O 1
ATOM 699 N N . ASN A 1 88 ? 11.737 -4.560 29.025 1.00 82.25 88 ASN A N 1
ATOM 700 C CA . ASN A 1 88 ? 12.758 -5.150 28.179 1.00 82.25 88 ASN A CA 1
ATOM 701 C C . ASN A 1 88 ? 13.493 -6.348 28.834 1.00 82.25 88 ASN A C 1
ATOM 703 O O . ASN A 1 88 ? 13.621 -7.367 28.154 1.00 82.25 88 ASN A O 1
ATOM 707 N N . PRO A 1 89 ? 13.899 -6.320 30.125 1.00 83.44 89 PRO A N 1
ATOM 708 C CA . PRO A 1 89 ? 14.516 -7.483 30.775 1.00 83.44 89 PRO A CA 1
ATOM 709 C C . PRO A 1 89 ? 13.597 -8.711 30.823 1.00 83.44 89 PRO A C 1
ATOM 711 O O . PRO A 1 89 ? 14.038 -9.814 30.506 1.00 83.44 89 PRO A O 1
ATOM 714 N N . LEU A 1 90 ? 12.314 -8.513 31.146 1.00 82.44 90 LEU A N 1
ATOM 715 C CA . LEU A 1 90 ? 11.316 -9.584 31.174 1.00 82.44 90 LEU A CA 1
ATOM 716 C C . LEU A 1 90 ? 11.108 -10.181 29.777 1.00 82.44 90 LEU A C 1
ATOM 718 O O . LEU A 1 90 ? 11.082 -11.397 29.622 1.00 82.44 90 LEU A O 1
ATOM 722 N N . LEU A 1 91 ? 11.007 -9.337 28.747 1.00 83.19 91 LEU A N 1
ATOM 723 C CA . LEU A 1 91 ? 10.848 -9.794 27.365 1.00 83.19 91 LEU A CA 1
ATOM 724 C C . LEU A 1 91 ? 12.079 -10.563 26.863 1.00 83.19 91 LEU A C 1
ATOM 726 O O . LEU A 1 91 ? 11.922 -11.541 26.138 1.00 83.19 91 LEU A O 1
ATOM 730 N N . ARG A 1 92 ? 13.299 -10.178 27.265 1.00 88.75 92 ARG A N 1
ATOM 731 C CA . ARG A 1 92 ? 14.508 -10.972 26.973 1.00 88.75 92 ARG A CA 1
ATOM 732 C C . ARG A 1 92 ? 14.454 -12.336 27.639 1.00 88.75 92 ARG A C 1
ATOM 734 O O . ARG A 1 92 ? 14.751 -13.330 26.984 1.00 88.75 92 ARG A O 1
ATOM 741 N N . LEU A 1 93 ? 14.077 -12.380 28.917 1.00 88.00 93 LEU A N 1
ATOM 742 C CA . LEU A 1 93 ? 13.935 -13.634 29.648 1.00 88.00 93 LEU A CA 1
ATOM 743 C C . LEU A 1 93 ? 12.890 -14.534 28.979 1.00 88.00 93 LEU A C 1
ATOM 745 O O . LEU A 1 93 ? 13.166 -15.703 28.748 1.00 88.00 93 LEU A O 1
ATOM 749 N N . TYR A 1 94 ? 11.751 -13.971 28.574 1.00 86.44 94 TYR A N 1
ATOM 750 C CA . TYR A 1 94 ? 10.710 -14.682 27.836 1.00 86.44 94 TYR A CA 1
ATOM 751 C C . TYR A 1 94 ? 11.207 -15.237 26.492 1.00 86.44 94 TYR A C 1
ATOM 753 O O . TYR A 1 94 ? 11.014 -16.415 26.209 1.00 86.44 94 TYR A O 1
ATOM 761 N N . VAL A 1 95 ? 11.900 -14.436 25.674 1.00 90.38 95 VAL A N 1
ATOM 762 C CA . VAL A 1 95 ? 12.481 -14.919 24.405 1.00 90.38 95 VAL A CA 1
ATOM 763 C C . VAL A 1 95 ? 13.496 -16.040 24.652 1.00 90.38 95 VAL A C 1
ATOM 765 O O . VAL A 1 95 ? 13.487 -17.039 23.936 1.00 90.38 95 VAL A O 1
ATOM 768 N N . ASN A 1 96 ? 14.341 -15.914 25.678 1.00 91.56 96 ASN A N 1
ATOM 769 C CA . ASN A 1 96 ? 15.283 -16.967 26.057 1.00 91.56 96 ASN A CA 1
ATOM 770 C C . ASN A 1 96 ? 14.556 -18.251 26.481 1.00 91.56 96 ASN A C 1
ATOM 772 O O . ASN A 1 96 ? 14.914 -19.336 26.024 1.00 91.56 96 ASN A O 1
ATOM 776 N N . ASP A 1 97 ? 13.519 -18.130 27.308 1.00 89.00 97 ASP A N 1
ATOM 777 C CA . ASP A 1 97 ? 12.702 -19.244 27.790 1.00 89.00 97 ASP A CA 1
ATOM 778 C C . ASP A 1 97 ? 12.094 -20.035 26.623 1.00 89.00 97 ASP A C 1
ATOM 780 O O . ASP A 1 97 ? 12.331 -21.236 26.482 1.00 89.00 97 ASP A O 1
ATOM 784 N N . LEU A 1 98 ? 11.446 -19.333 25.687 1.00 88.75 98 LEU A N 1
ATOM 785 C CA . LEU A 1 98 ? 10.903 -19.921 24.461 1.00 88.75 98 LEU A CA 1
ATOM 786 C C . LEU A 1 98 ? 11.952 -20.689 23.654 1.00 88.75 98 LEU A C 1
ATOM 788 O O . LEU A 1 98 ? 11.689 -21.784 23.157 1.00 88.75 98 LEU A O 1
ATOM 792 N N . MET A 1 99 ? 13.148 -20.122 23.517 1.00 92.19 99 MET A N 1
ATOM 793 C CA . MET A 1 99 ? 14.193 -20.694 22.673 1.00 92.19 99 MET A CA 1
ATOM 794 C C . MET A 1 99 ? 14.990 -21.816 23.348 1.00 92.19 99 MET A C 1
ATOM 796 O O . MET A 1 99 ? 15.670 -22.584 22.662 1.00 92.19 99 MET A O 1
ATOM 800 N N . THR A 1 100 ? 14.885 -21.947 24.672 1.00 91.31 100 THR A N 1
ATOM 801 C CA . THR A 1 100 ? 15.435 -23.080 25.437 1.00 91.31 100 THR A CA 1
ATOM 802 C C . THR A 1 100 ? 14.490 -24.276 25.507 1.00 91.31 100 THR A C 1
ATOM 804 O O . THR A 1 100 ? 14.936 -25.385 25.808 1.00 91.31 100 THR A O 1
ATOM 807 N N . ASN A 1 101 ? 13.215 -24.103 25.146 1.00 89.56 101 ASN A N 1
ATOM 808 C CA . ASN A 1 101 ? 12.255 -25.194 25.028 1.00 89.56 101 ASN A CA 1
ATOM 809 C C . ASN A 1 101 ? 12.507 -26.024 23.750 1.00 89.56 101 ASN A C 1
ATOM 811 O O . ASN A 1 101 ? 11.829 -25.888 22.730 1.00 89.56 101 ASN A O 1
ATOM 815 N N . ILE A 1 102 ? 13.526 -26.890 23.800 1.00 90.56 102 ILE A N 1
ATOM 816 C CA . ILE A 1 102 ? 13.961 -27.712 22.660 1.00 90.56 102 ILE A CA 1
ATOM 817 C C . ILE A 1 102 ? 12.848 -28.640 22.171 1.00 90.56 102 ILE A C 1
ATOM 819 O O . ILE A 1 102 ? 12.677 -28.780 20.964 1.00 90.56 102 ILE A O 1
ATOM 823 N N . THR A 1 103 ? 12.062 -29.216 23.082 1.00 90.19 103 THR A N 1
ATOM 824 C CA . THR A 1 103 ? 10.956 -30.119 22.736 1.00 90.19 103 THR A CA 1
ATOM 825 C C . THR A 1 103 ? 9.905 -29.407 21.892 1.00 90.19 103 THR A C 1
ATOM 827 O O . THR A 1 103 ? 9.576 -29.889 20.815 1.00 90.19 103 THR A O 1
ATOM 830 N N . MET A 1 104 ? 9.472 -28.208 22.300 1.00 89.94 104 MET A N 1
ATOM 831 C CA . MET A 1 104 ? 8.588 -27.374 21.481 1.00 89.94 104 MET A CA 1
ATOM 832 C C . MET A 1 104 ? 9.198 -27.098 20.103 1.00 89.94 104 MET A C 1
ATOM 834 O O . MET A 1 104 ? 8.534 -27.268 19.086 1.00 89.94 104 MET A O 1
ATOM 838 N N . LEU A 1 105 ? 10.461 -26.675 20.039 1.00 92.44 105 LEU A N 1
ATOM 839 C CA . LEU A 1 105 ? 11.107 -26.342 18.767 1.00 92.44 105 LEU A CA 1
ATOM 840 C C . LEU A 1 105 ? 11.229 -27.556 17.829 1.00 92.44 105 LEU A C 1
ATOM 842 O O . LEU A 1 105 ? 11.070 -27.407 16.616 1.00 92.44 105 LEU A O 1
ATOM 846 N N . GLU A 1 106 ? 11.503 -28.745 18.366 1.00 92.62 106 GLU A N 1
ATOM 847 C CA . GLU A 1 106 ? 11.561 -29.999 17.609 1.00 92.62 106 GLU A CA 1
ATOM 848 C C . GLU A 1 106 ? 10.176 -30.435 17.119 1.00 92.62 106 GLU A C 1
ATOM 850 O O . GLU A 1 106 ? 10.031 -30.754 15.934 1.00 92.62 106 GLU A O 1
ATOM 855 N N . ASP A 1 107 ? 9.156 -30.356 17.977 1.00 91.06 107 ASP A N 1
ATOM 856 C CA . ASP A 1 107 ? 7.767 -30.664 17.632 1.00 91.06 107 ASP A CA 1
ATOM 857 C C . ASP A 1 107 ? 7.275 -29.745 16.510 1.00 91.06 107 ASP A C 1
ATOM 859 O O . ASP A 1 107 ? 6.841 -30.223 15.458 1.00 91.06 107 ASP A O 1
ATOM 863 N N . LEU A 1 108 ? 7.444 -28.429 16.661 1.00 90.94 108 LEU A N 1
ATOM 864 C CA . LEU A 1 108 ? 7.060 -27.440 15.651 1.00 90.94 108 LEU A CA 1
ATOM 865 C C . LEU A 1 108 ? 7.810 -27.636 14.327 1.00 90.94 108 LEU A C 1
ATOM 867 O O . LEU A 1 108 ? 7.227 -27.521 13.248 1.00 90.94 108 LEU A O 1
ATOM 871 N N . LYS A 1 109 ? 9.102 -27.972 14.384 1.00 92.06 109 LYS A N 1
ATOM 872 C CA . LYS A 1 109 ? 9.895 -28.277 13.187 1.00 92.06 109 LYS A CA 1
ATOM 873 C C . LYS A 1 109 ? 9.413 -29.551 12.490 1.00 92.06 109 LYS A C 1
ATOM 875 O O . LYS A 1 109 ? 9.440 -29.621 11.260 1.00 92.06 109 LYS A O 1
ATOM 880 N N . SER A 1 110 ? 8.958 -30.550 13.248 1.00 91.62 110 SER A N 1
ATOM 881 C CA . SER A 1 110 ? 8.440 -31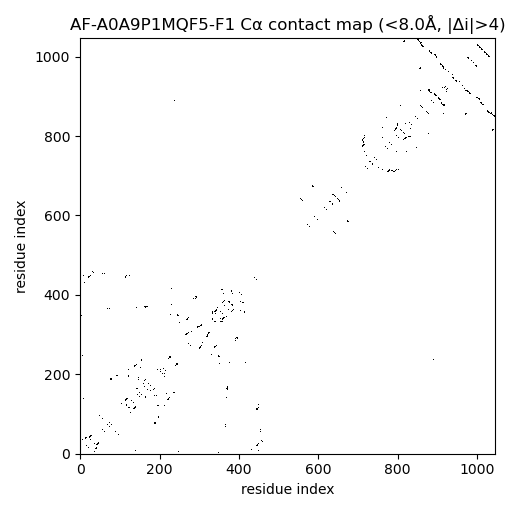.811 12.704 1.00 91.62 110 SER A CA 1
ATOM 882 C C . SER A 1 110 ? 7.119 -31.641 11.940 1.00 91.62 110 SER A C 1
ATOM 884 O O . SER A 1 110 ? 6.870 -32.384 10.988 1.00 91.62 110 SER A O 1
ATOM 886 N N . MET A 1 111 ? 6.326 -30.623 12.299 1.00 88.38 111 MET A N 1
ATOM 887 C CA . MET A 1 111 ? 5.030 -30.304 11.685 1.00 88.38 111 MET A CA 1
ATOM 888 C C . MET A 1 111 ? 5.141 -29.652 10.297 1.00 88.38 111 MET A C 1
ATOM 890 O O . MET A 1 111 ? 4.168 -29.674 9.551 1.00 88.38 111 MET A O 1
ATOM 894 N N . LYS A 1 112 ? 6.324 -29.139 9.916 1.00 86.31 112 LYS A N 1
ATOM 895 C CA . LYS A 1 112 ? 6.642 -28.620 8.566 1.00 86.31 112 LYS A CA 1
ATOM 896 C C . LYS A 1 112 ? 5.681 -27.531 8.056 1.00 86.31 112 LYS A C 1
ATOM 898 O O . LYS A 1 112 ? 5.071 -27.681 7.004 1.00 86.31 112 LYS A O 1
ATOM 903 N N . PHE A 1 113 ? 5.594 -26.420 8.783 1.00 86.69 113 PHE A N 1
ATOM 904 C CA . PHE A 1 113 ? 4.800 -25.255 8.379 1.00 86.69 113 PHE A CA 1
ATOM 905 C C . PHE A 1 113 ? 5.293 -24.603 7.078 1.00 86.69 113 PHE A C 1
ATOM 907 O O . PHE A 1 113 ? 6.499 -24.483 6.847 1.00 86.69 113 PHE A O 1
ATOM 914 N N . ASP A 1 114 ? 4.352 -24.114 6.270 1.00 83.25 114 ASP A N 1
ATOM 915 C CA . ASP A 1 114 ? 4.614 -23.366 5.035 1.00 83.25 114 ASP A CA 1
ATOM 916 C C . ASP A 1 114 ? 4.676 -21.852 5.281 1.00 83.25 114 ASP A C 1
ATOM 918 O O . ASP A 1 114 ? 5.432 -21.132 4.618 1.00 83.25 114 ASP A O 1
ATOM 922 N N . VAL A 1 115 ? 3.862 -21.363 6.227 1.00 86.69 115 VAL A N 1
ATOM 923 C CA . VAL A 1 115 ? 3.663 -19.936 6.517 1.00 86.69 115 VAL A CA 1
ATOM 924 C C . VAL A 1 115 ? 3.617 -19.685 8.024 1.00 86.69 115 VAL A C 1
ATOM 926 O O . VAL A 1 115 ? 2.944 -20.399 8.760 1.00 86.69 115 VAL A O 1
ATOM 929 N N . GLY A 1 116 ? 4.291 -18.631 8.483 1.00 89.31 116 GLY A N 1
ATOM 930 C CA . GLY A 1 116 ? 4.203 -18.136 9.859 1.00 89.31 116 GLY A CA 1
ATOM 931 C C . GLY A 1 116 ? 3.511 -16.790 9.911 1.00 89.31 116 GLY A C 1
ATOM 932 O O . GLY A 1 116 ? 3.890 -15.884 9.182 1.00 89.31 116 GLY A O 1
ATOM 933 N N . ILE A 1 117 ? 2.510 -16.640 10.767 1.00 91.19 117 ILE A N 1
ATOM 934 C CA . ILE A 1 117 ? 1.799 -15.388 11.004 1.00 91.19 117 ILE A CA 1
ATOM 935 C C . ILE A 1 117 ? 2.155 -14.918 12.409 1.00 91.19 117 ILE A C 1
ATOM 937 O O . ILE A 1 117 ? 1.932 -15.628 13.388 1.00 91.19 117 ILE A O 1
ATOM 941 N N . THR A 1 118 ? 2.713 -13.719 12.521 1.00 90.31 118 THR A N 1
ATOM 942 C CA . THR A 1 118 ? 3.062 -13.139 13.821 1.00 90.31 118 THR A CA 1
ATOM 943 C C . THR A 1 118 ? 2.602 -11.705 13.921 1.00 90.31 118 THR A C 1
ATOM 945 O O . THR A 1 118 ? 2.584 -10.960 12.938 1.00 90.31 118 THR A O 1
ATOM 948 N N . GLU A 1 119 ? 2.262 -11.302 15.136 1.00 88.19 119 GLU A N 1
ATOM 949 C CA . GLU A 1 119 ? 2.094 -9.895 15.438 1.00 88.19 119 GLU A CA 1
ATOM 950 C C . GLU A 1 119 ? 3.442 -9.156 15.305 1.00 88.19 119 GLU A C 1
ATOM 952 O O . GLU A 1 119 ? 4.499 -9.708 15.591 1.00 88.19 119 GLU A O 1
ATOM 957 N N . LEU A 1 120 ? 3.409 -7.910 14.832 1.00 90.81 120 LEU A N 1
ATOM 958 C CA . LEU A 1 120 ? 4.570 -7.022 14.692 1.00 90.81 120 LEU A CA 1
ATOM 959 C C . LEU A 1 120 ? 4.621 -5.973 15.816 1.00 90.81 120 LEU A C 1
ATOM 961 O O . LEU A 1 120 ? 5.135 -4.869 15.636 1.00 90.81 120 LEU A O 1
ATOM 965 N N . PHE A 1 121 ? 4.054 -6.331 16.968 1.00 81.44 121 PHE A N 1
ATOM 966 C CA . PHE A 1 121 ? 4.187 -5.619 18.239 1.00 81.44 121 PHE A CA 1
ATOM 967 C C . PHE A 1 121 ? 5.183 -6.341 19.163 1.00 81.44 121 PHE A C 1
ATOM 969 O O . PHE A 1 121 ? 6.022 -5.693 19.779 1.00 81.44 121 PHE A O 1
ATOM 976 N N . ASP A 1 122 ? 5.120 -7.677 19.213 1.00 78.06 122 ASP A N 1
ATOM 977 C CA . ASP A 1 122 ? 6.064 -8.564 19.905 1.00 78.06 122 ASP A CA 1
ATOM 978 C C . ASP A 1 122 ? 6.790 -9.428 18.870 1.00 78.06 122 ASP A C 1
ATOM 980 O O . ASP A 1 122 ? 6.171 -10.049 18.011 1.00 78.06 122 ASP A O 1
ATOM 984 N N . PHE A 1 123 ? 8.118 -9.427 18.931 1.00 90.31 123 PHE A N 1
ATOM 985 C CA . PHE A 1 123 ? 8.988 -10.041 17.934 1.00 90.31 123 PHE A CA 1
ATOM 986 C C . PHE A 1 123 ? 9.482 -11.438 18.355 1.00 90.31 123 PHE A C 1
ATOM 988 O O . PHE A 1 123 ? 10.305 -12.029 17.653 1.00 90.31 123 PHE A O 1
ATOM 995 N N . ALA A 1 124 ? 8.983 -11.997 19.463 1.00 88.12 124 ALA A N 1
ATOM 996 C CA . ALA A 1 124 ? 9.403 -13.301 19.985 1.00 88.12 124 ALA A CA 1
ATOM 997 C C . ALA A 1 124 ? 9.240 -14.472 18.992 1.00 88.12 124 ALA A C 1
ATOM 999 O O . ALA A 1 124 ? 9.965 -15.462 19.075 1.00 88.12 124 ALA A O 1
ATOM 1000 N N . ALA A 1 125 ? 8.341 -14.354 18.010 1.00 89.94 125 ALA A N 1
ATOM 1001 C CA . ALA A 1 125 ? 8.138 -15.370 16.979 1.00 89.94 125 ALA A CA 1
ATOM 1002 C C . ALA A 1 125 ? 9.298 -15.490 15.973 1.00 89.94 125 ALA A C 1
ATOM 1004 O O . ALA A 1 125 ? 9.494 -16.561 15.399 1.00 89.94 125 ALA A O 1
ATOM 1005 N N . PHE A 1 126 ? 10.074 -14.423 15.738 1.00 93.50 126 PHE A N 1
ATOM 1006 C CA . PHE A 1 126 ? 11.136 -14.431 14.722 1.00 93.50 126 PHE A CA 1
ATOM 1007 C C . PHE A 1 126 ? 12.236 -15.473 15.011 1.00 93.50 126 PHE A C 1
ATOM 1009 O O . PHE A 1 126 ? 12.520 -16.272 14.113 1.00 93.50 126 PHE A O 1
ATOM 1016 N N . PRO A 1 127 ? 12.802 -15.551 16.236 1.00 93.88 127 PRO A N 1
ATOM 1017 C CA . PRO A 1 127 ? 13.703 -16.637 16.627 1.00 93.88 127 PRO A CA 1
ATOM 1018 C C . PRO A 1 127 ? 13.133 -18.042 16.397 1.00 93.88 127 PRO A C 1
ATOM 1020 O O . PRO A 1 127 ? 13.836 -18.916 15.883 1.00 93.88 127 PRO A O 1
ATOM 1023 N N . ILE A 1 128 ? 11.853 -18.253 16.722 1.00 92.56 128 ILE A N 1
ATOM 1024 C CA . ILE A 1 128 ? 11.174 -19.545 16.551 1.00 92.56 128 ILE A CA 1
ATOM 1025 C C . ILE A 1 128 ? 11.094 -19.897 15.064 1.00 92.56 128 ILE A C 1
ATOM 1027 O O . ILE A 1 128 ? 11.548 -20.968 14.659 1.00 92.56 128 ILE A O 1
ATOM 1031 N N . PHE A 1 129 ? 10.568 -18.985 14.240 1.00 93.62 129 PHE A N 1
ATOM 1032 C CA . PHE A 1 129 ? 10.420 -19.179 12.795 1.00 93.62 129 PHE A CA 1
ATOM 1033 C C . PHE A 1 129 ? 11.759 -19.471 12.118 1.00 93.62 129 PHE A C 1
ATOM 1035 O O . PHE A 1 129 ? 11.845 -20.390 11.300 1.00 93.62 129 PHE A O 1
ATOM 1042 N N . TYR A 1 130 ? 12.822 -18.766 12.514 1.00 93.50 130 TYR A N 1
ATOM 1043 C CA . TYR A 1 130 ? 14.167 -19.041 12.022 1.00 93.50 130 TYR A CA 1
ATOM 1044 C C . TYR A 1 130 ? 14.639 -20.452 12.404 1.00 93.50 130 TYR A C 1
ATOM 1046 O O . TYR A 1 130 ? 15.062 -21.227 11.543 1.00 93.50 130 TYR A O 1
ATOM 1054 N N . LYS A 1 131 ? 14.503 -20.836 13.681 1.00 92.81 131 LYS A N 1
ATOM 1055 C CA . LYS A 1 131 ? 14.979 -22.125 14.208 1.00 92.81 131 LYS A CA 1
ATOM 1056 C C . LYS A 1 131 ? 14.273 -23.338 13.597 1.00 92.81 131 LYS A C 1
ATOM 1058 O O . LYS A 1 131 ? 14.918 -24.368 13.368 1.00 92.81 131 LYS A O 1
ATOM 1063 N N . ILE A 1 132 ? 12.977 -23.224 13.306 1.00 93.44 132 ILE A N 1
ATOM 1064 C CA . ILE A 1 132 ? 12.207 -24.292 12.648 1.00 93.44 132 ILE A CA 1
ATOM 1065 C C . ILE A 1 132 ? 12.402 -24.314 11.121 1.00 93.44 132 ILE A C 1
ATOM 1067 O O . ILE A 1 132 ? 11.985 -25.267 10.468 1.00 93.44 132 ILE A O 1
ATOM 1071 N N . GLY A 1 133 ? 13.094 -23.319 10.549 1.00 89.81 133 GLY A N 1
ATOM 1072 C CA . GLY A 1 133 ? 13.410 -23.245 9.120 1.00 89.81 133 GLY A CA 1
ATOM 1073 C C . GLY A 1 133 ? 12.285 -22.676 8.251 1.00 89.81 133 GLY A C 1
ATOM 1074 O O . GLY A 1 133 ? 12.220 -22.984 7.057 1.00 89.81 133 GLY A O 1
ATOM 1075 N N . LEU A 1 134 ? 11.401 -21.863 8.834 1.00 88.06 134 LEU A N 1
ATOM 1076 C CA . LEU A 1 134 ? 10.267 -21.249 8.152 1.00 88.06 134 LEU A CA 1
ATOM 1077 C C . LEU A 1 134 ? 10.728 -20.077 7.280 1.00 88.06 134 LEU A C 1
ATOM 1079 O O . LEU A 1 134 ? 11.433 -19.182 7.740 1.00 88.06 134 LEU A O 1
ATOM 1083 N N . LYS A 1 135 ? 10.328 -20.078 6.005 1.00 83.81 135 LYS A N 1
ATOM 1084 C CA . LYS A 1 135 ? 10.787 -19.079 5.020 1.00 83.81 135 LYS A CA 1
ATOM 1085 C C . LYS A 1 135 ? 9.776 -17.974 4.744 1.00 83.81 135 LYS A C 1
ATOM 1087 O O . LYS A 1 135 ? 10.176 -16.873 4.380 1.00 83.81 135 LYS A O 1
ATOM 1092 N N . THR A 1 136 ? 8.487 -18.267 4.885 1.00 86.12 136 THR A N 1
ATOM 1093 C CA . THR A 1 136 ? 7.410 -17.323 4.576 1.00 86.12 136 THR A CA 1
ATOM 1094 C C . THR A 1 136 ? 6.805 -16.815 5.872 1.00 86.12 136 THR A C 1
ATOM 1096 O O . THR A 1 136 ? 6.219 -17.591 6.623 1.00 86.12 136 THR A O 1
ATOM 1099 N N . ILE A 1 137 ? 6.934 -15.513 6.127 1.00 90.00 137 ILE A N 1
ATOM 1100 C CA . ILE A 1 137 ? 6.393 -14.856 7.320 1.00 90.00 137 ILE A CA 1
ATOM 1101 C C . ILE A 1 137 ? 5.394 -13.786 6.882 1.00 90.00 137 ILE A C 1
ATOM 1103 O O . ILE A 1 137 ? 5.667 -13.012 5.973 1.00 90.00 137 ILE A O 1
ATOM 1107 N N . ILE A 1 138 ? 4.239 -13.737 7.529 1.00 90.94 138 ILE A N 1
ATOM 1108 C CA . ILE A 1 138 ? 3.209 -12.716 7.375 1.00 90.94 138 ILE A CA 1
ATOM 1109 C C . ILE A 1 138 ? 3.142 -11.929 8.681 1.00 90.94 138 ILE A C 1
ATOM 1111 O O . ILE A 1 138 ? 3.086 -12.499 9.771 1.00 90.94 138 ILE A O 1
ATOM 1115 N N . GLY A 1 139 ? 3.139 -10.606 8.563 1.00 92.62 139 GLY A N 1
ATOM 1116 C CA . GLY A 1 139 ? 2.985 -9.712 9.701 1.00 92.62 139 GLY A CA 1
ATOM 1117 C C . GLY A 1 139 ? 1.519 -9.433 10.018 1.00 92.62 139 GLY A C 1
ATOM 1118 O O . GLY A 1 139 ? 0.665 -9.418 9.132 1.00 92.62 139 GLY A O 1
ATOM 1119 N N . ALA A 1 140 ? 1.225 -9.136 11.275 1.00 93.50 140 ALA A N 1
ATOM 1120 C CA . ALA A 1 140 ? -0.086 -8.687 11.714 1.00 93.50 140 ALA A CA 1
ATOM 1121 C C . ALA A 1 140 ? 0.040 -7.532 12.718 1.00 93.50 140 ALA A C 1
ATOM 1123 O O . ALA A 1 140 ? 0.933 -7.514 13.557 1.00 93.50 140 ALA A O 1
ATOM 1124 N N . HIS A 1 141 ? -0.870 -6.566 12.651 1.00 92.25 141 HIS A N 1
ATOM 1125 C CA . HIS A 1 141 ? -1.070 -5.538 13.668 1.00 92.25 141 HIS A CA 1
ATOM 1126 C C . HIS A 1 141 ? -2.520 -5.606 14.131 1.00 92.25 141 HIS A C 1
ATOM 1128 O O . HIS A 1 141 ? -3.430 -5.291 13.360 1.00 92.25 141 HIS A O 1
ATOM 1134 N N . SER A 1 142 ? -2.745 -5.958 15.400 1.00 87.88 142 SER A N 1
ATOM 1135 C CA . SER A 1 142 ? -4.076 -5.896 16.030 1.00 87.88 142 SER A CA 1
ATOM 1136 C C . SER A 1 142 ? -4.569 -4.462 16.242 1.00 87.88 142 SER A C 1
ATOM 1138 O O . SER A 1 142 ? -5.717 -4.246 16.639 1.00 87.88 142 SER A O 1
ATOM 1140 N N . THR A 1 143 ? -3.714 -3.481 15.950 1.00 87.31 143 THR A N 1
ATOM 1141 C CA . THR A 1 143 ? -4.011 -2.047 15.894 1.00 87.31 143 THR A CA 1
ATOM 1142 C C . THR A 1 143 ? -3.807 -1.521 14.460 1.00 87.31 143 THR A C 1
ATOM 1144 O O . THR A 1 143 ? -3.745 -2.295 13.501 1.00 87.31 143 THR A O 1
ATOM 1147 N N . THR A 1 144 ? -3.732 -0.199 14.275 1.00 88.62 144 THR A N 1
ATOM 1148 C CA . THR A 1 144 ? -3.307 0.372 12.984 1.00 88.62 144 THR A CA 1
ATOM 1149 C C . THR A 1 144 ? -1.802 0.158 12.770 1.00 88.62 144 THR A C 1
ATOM 1151 O O . THR A 1 144 ? -1.070 -0.117 13.715 1.00 88.62 144 THR A O 1
ATOM 1154 N N . LEU A 1 145 ? -1.314 0.284 11.531 1.00 91.31 145 LEU A N 1
ATOM 1155 C CA . LEU A 1 145 ? 0.099 0.027 11.219 1.00 91.31 145 LEU A CA 1
ATOM 1156 C C . LEU A 1 145 ? 1.025 0.963 12.013 1.00 91.31 145 LEU A C 1
ATOM 1158 O O . LEU A 1 145 ? 1.020 2.175 11.755 1.00 91.31 145 LEU A O 1
ATOM 1162 N N . MET A 1 146 ? 1.826 0.377 12.909 1.00 90.06 146 MET A N 1
ATOM 1163 C CA . MET A 1 146 ? 2.790 1.080 13.760 1.00 90.06 146 MET A CA 1
ATOM 1164 C C . MET A 1 146 ? 3.954 1.686 12.976 1.00 90.06 146 MET A C 1
ATOM 1166 O O . MET A 1 146 ? 4.338 1.206 11.908 1.00 90.06 146 MET A O 1
ATOM 1170 N N . GLU A 1 147 ? 4.540 2.743 13.536 1.00 91.19 147 GLU A N 1
ATOM 1171 C CA . GLU A 1 147 ? 5.567 3.557 12.887 1.00 91.19 147 GLU A CA 1
ATOM 1172 C C . GLU A 1 147 ? 6.855 2.774 12.611 1.00 91.19 147 GLU A C 1
ATOM 1174 O O . GLU A 1 147 ? 7.442 2.968 11.552 1.00 91.19 147 GLU A O 1
ATOM 1179 N N . GLY A 1 148 ? 7.272 1.867 13.506 1.00 91.31 148 GLY A N 1
ATOM 1180 C CA . GLY A 1 148 ? 8.458 1.027 13.285 1.00 91.31 148 GLY A CA 1
ATOM 1181 C C . GLY A 1 148 ? 8.312 0.128 12.053 1.00 91.31 148 GLY A C 1
ATOM 1182 O O . GLY A 1 148 ? 9.171 0.127 11.173 1.00 91.31 148 GLY A O 1
ATOM 1183 N N . THR A 1 149 ? 7.178 -0.571 11.931 1.00 93.50 149 THR A N 1
ATOM 1184 C CA . THR A 1 149 ? 6.862 -1.382 10.744 1.00 93.50 149 THR A CA 1
ATOM 1185 C C . THR A 1 149 ? 6.711 -0.516 9.497 1.00 93.50 149 THR A C 1
ATOM 1187 O O . THR A 1 149 ? 7.267 -0.846 8.454 1.00 93.50 149 THR A O 1
ATOM 1190 N N . ALA A 1 150 ? 5.995 0.610 9.595 1.00 92.06 150 ALA A N 1
ATOM 1191 C CA . ALA A 1 150 ? 5.828 1.532 8.477 1.00 92.06 150 ALA A CA 1
ATOM 1192 C C . ALA A 1 150 ? 7.187 2.016 7.945 1.00 92.06 150 ALA A C 1
ATOM 1194 O O . ALA A 1 150 ? 7.414 1.997 6.739 1.00 92.06 150 ALA A O 1
ATOM 1195 N N . TYR A 1 151 ? 8.104 2.381 8.843 1.00 91.75 151 TYR A N 1
ATOM 1196 C CA . TYR A 1 151 ? 9.450 2.814 8.493 1.00 91.75 151 TYR A CA 1
ATOM 1197 C C . TYR A 1 151 ? 10.269 1.692 7.839 1.00 91.75 151 TYR A C 1
ATOM 1199 O O . TYR A 1 151 ? 10.826 1.905 6.762 1.00 91.75 151 TYR A O 1
ATOM 1207 N N . ALA A 1 152 ? 10.287 0.490 8.428 1.00 91.69 152 ALA A N 1
ATOM 1208 C CA . ALA A 1 152 ? 11.003 -0.667 7.878 1.00 91.69 152 ALA A CA 1
ATOM 1209 C C . ALA A 1 152 ? 10.525 -1.035 6.460 1.00 91.69 152 ALA A C 1
ATOM 1211 O O . ALA A 1 152 ? 11.333 -1.317 5.579 1.00 91.69 152 ALA A O 1
ATOM 1212 N N . MET A 1 153 ? 9.217 -0.942 6.208 1.00 90.12 153 MET A N 1
ATOM 1213 C CA . MET A 1 153 ? 8.612 -1.236 4.904 1.00 90.12 153 MET A CA 1
ATOM 1214 C C . MET A 1 153 ? 8.620 -0.046 3.926 1.00 90.12 153 MET A C 1
ATOM 1216 O O . MET A 1 153 ? 8.045 -0.134 2.841 1.00 90.12 153 MET A O 1
ATOM 1220 N N . ALA A 1 154 ? 9.252 1.078 4.286 1.00 89.31 154 ALA A N 1
ATOM 1221 C CA . ALA A 1 154 ? 9.266 2.321 3.507 1.00 89.31 154 ALA A CA 1
ATOM 1222 C C . ALA A 1 154 ? 7.864 2.895 3.193 1.00 89.31 154 ALA A C 1
ATOM 1224 O O . ALA A 1 154 ? 7.655 3.564 2.177 1.00 89.31 154 ALA A O 1
ATOM 1225 N N . VAL A 1 155 ? 6.897 2.667 4.083 1.00 89.06 155 VAL A N 1
ATOM 1226 C CA . VAL A 1 155 ? 5.569 3.285 4.044 1.00 89.06 155 VAL A CA 1
ATOM 1227 C C . VAL A 1 155 ? 5.681 4.716 4.576 1.00 89.06 155 VAL A C 1
ATOM 1229 O O . VAL A 1 155 ? 6.137 4.908 5.705 1.00 89.06 155 VAL A O 1
ATOM 1232 N N . PRO A 1 156 ? 5.227 5.740 3.833 1.00 84.94 156 PRO A N 1
ATOM 1233 C CA . PRO A 1 156 ? 5.312 7.119 4.300 1.00 84.94 156 PRO A CA 1
ATOM 1234 C C . PRO A 1 156 ? 4.558 7.355 5.621 1.00 84.94 156 PRO A C 1
ATOM 1236 O O . PRO A 1 156 ? 3.329 7.272 5.679 1.00 84.94 156 PRO A O 1
ATOM 1239 N N . THR A 1 157 ? 5.288 7.720 6.677 1.00 86.12 157 THR A N 1
ATOM 1240 C CA . THR A 1 157 ? 4.734 8.254 7.931 1.00 86.12 157 THR A CA 1
ATOM 1241 C C . THR A 1 157 ? 4.722 9.776 7.857 1.00 86.12 157 THR A C 1
ATOM 1243 O O . THR A 1 157 ? 5.785 10.392 7.764 1.00 86.12 157 THR A O 1
ATOM 1246 N N . ILE A 1 158 ? 3.538 10.398 7.875 1.00 88.50 158 ILE A N 1
ATOM 1247 C CA . ILE A 1 158 ? 3.388 11.842 7.636 1.00 88.50 158 ILE A CA 1
ATOM 1248 C C . ILE A 1 158 ? 2.711 12.523 8.842 1.00 88.50 158 ILE A C 1
ATOM 1250 O O . ILE A 1 158 ? 1.495 12.742 8.836 1.00 88.50 158 ILE A O 1
ATOM 1254 N N . PRO A 1 159 ? 3.482 12.923 9.875 1.00 88.06 159 PRO A N 1
ATOM 1255 C CA . PRO A 1 159 ? 2.938 13.497 11.113 1.00 88.06 159 PRO A CA 1
ATOM 1256 C C . PRO A 1 159 ? 2.214 14.833 10.920 1.00 88.06 159 PRO A C 1
ATOM 1258 O O . PRO A 1 159 ? 1.503 15.313 11.802 1.00 88.06 159 PRO A O 1
ATOM 1261 N N . SER A 1 160 ? 2.391 15.465 9.754 1.00 84.75 160 SER A N 1
ATOM 1262 C CA . SER A 1 160 ? 1.735 16.723 9.418 1.00 84.75 160 SER A CA 1
ATOM 1263 C C . SER A 1 160 ? 0.234 16.582 9.186 1.00 84.75 160 SER A C 1
ATOM 1265 O O . SER A 1 160 ? -0.424 17.615 9.163 1.00 84.75 160 SER A O 1
ATOM 1267 N N . PHE A 1 161 ? -0.324 15.369 9.084 1.00 83.50 161 PHE A N 1
ATOM 1268 C CA . PHE A 1 161 ? -1.777 15.116 9.083 1.00 83.50 161 PHE A CA 1
ATOM 1269 C C . PHE A 1 161 ? -2.202 13.730 9.601 1.00 83.50 161 PHE A C 1
ATOM 1271 O O . PHE A 1 161 ? -3.400 13.488 9.716 1.00 83.50 161 PHE A O 1
ATOM 1278 N N . ILE A 1 162 ? -1.260 12.847 9.952 1.00 85.94 162 ILE A N 1
ATOM 1279 C CA . ILE A 1 162 ? -1.541 11.531 10.543 1.00 85.94 162 ILE A CA 1
ATOM 1280 C C . ILE A 1 162 ? -0.960 11.505 11.964 1.00 85.94 162 ILE A C 1
ATOM 1282 O O . ILE A 1 162 ? 0.263 11.574 12.101 1.00 85.94 162 ILE A O 1
ATOM 1286 N N . PRO A 1 163 ? -1.784 11.419 13.022 1.00 86.81 163 PRO A N 1
ATOM 1287 C CA . PRO A 1 163 ? -1.275 11.207 14.372 1.00 86.81 163 PRO A CA 1
ATOM 1288 C C . PRO A 1 163 ? -0.750 9.769 14.533 1.00 86.81 163 PRO A C 1
ATOM 1290 O O . PRO A 1 163 ? -1.273 8.851 13.885 1.00 86.81 163 PRO A O 1
ATOM 1293 N N . PRO A 1 164 ? 0.254 9.555 15.401 1.00 87.50 164 PRO A N 1
ATOM 1294 C CA . PRO A 1 164 ? 0.821 8.231 15.615 1.00 87.50 164 PRO A CA 1
ATOM 1295 C C . PRO A 1 164 ? -0.155 7.290 16.320 1.00 87.50 164 PRO A C 1
ATOM 1297 O O . PRO A 1 164 ? -1.121 7.750 16.935 1.00 87.50 164 PRO A O 1
ATOM 1300 N N . VAL A 1 165 ? 0.108 5.979 16.256 1.00 85.75 165 VAL A N 1
ATOM 1301 C CA . VAL A 1 165 ? -0.758 4.931 16.841 1.00 85.75 165 VAL A CA 1
ATOM 1302 C C . VAL A 1 165 ? -1.076 5.221 18.303 1.00 85.75 165 VAL A C 1
ATOM 1304 O O . VAL A 1 165 ? -2.241 5.216 18.692 1.00 85.75 165 VAL A O 1
ATOM 1307 N N . VAL A 1 166 ? -0.049 5.561 19.081 1.00 78.44 166 VAL A N 1
ATOM 1308 C CA . VAL A 1 166 ? -0.163 5.944 20.491 1.00 78.44 166 VAL A CA 1
ATOM 1309 C C . VAL A 1 166 ? 0.044 7.454 20.613 1.00 78.44 166 VAL A C 1
ATOM 1311 O O . VAL A 1 166 ? 1.046 7.926 21.138 1.00 78.44 166 VAL A O 1
ATOM 1314 N N . GLY A 1 167 ? -0.871 8.237 20.039 1.00 79.31 167 GLY A N 1
ATOM 1315 C CA . GLY A 1 167 ? -0.856 9.703 20.080 1.00 79.31 167 GLY A CA 1
ATOM 1316 C C . GLY A 1 167 ? -1.858 10.285 21.081 1.00 79.31 167 GLY A C 1
ATOM 1317 O O . GLY A 1 167 ? -2.957 9.765 21.230 1.00 79.31 167 GLY A O 1
ATOM 1318 N N . LEU A 1 168 ? -1.513 11.410 21.723 1.00 76.81 168 LEU A N 1
ATOM 1319 C CA . LEU A 1 168 ? -2.433 12.185 22.583 1.00 76.81 168 LEU A CA 1
ATOM 1320 C C . LEU A 1 168 ? -3.096 13.361 21.842 1.00 76.81 168 LEU A C 1
ATOM 1322 O O . LEU A 1 168 ? -3.682 14.256 22.452 1.00 76.81 168 LEU A O 1
ATOM 1326 N N . THR A 1 169 ? -2.954 13.399 20.523 1.00 77.12 169 THR A N 1
ATOM 1327 C CA . THR A 1 169 ? -3.399 14.488 19.657 1.00 77.12 169 THR A CA 1
ATOM 1328 C C . THR A 1 169 ? -4.140 13.930 18.450 1.00 77.12 169 THR A C 1
ATOM 1330 O O . THR A 1 169 ? -3.907 12.799 18.026 1.00 77.12 169 THR A O 1
ATOM 1333 N N . GLY A 1 170 ? -5.061 14.731 17.919 1.00 78.44 170 GLY A N 1
ATOM 1334 C CA . GLY A 1 170 ? -5.847 14.386 16.742 1.00 78.44 170 GLY A CA 1
ATOM 1335 C C . GLY A 1 170 ? -5.215 14.862 15.447 1.00 78.44 170 GLY A C 1
ATOM 1336 O O . GLY A 1 170 ? -3.993 14.871 15.269 1.00 78.44 170 GLY A O 1
ATOM 1337 N N . ASP A 1 171 ? -6.086 15.292 14.540 1.00 67.56 171 ASP A N 1
ATOM 1338 C CA . ASP A 1 171 ? -5.671 15.856 13.271 1.00 67.56 171 ASP A CA 1
ATOM 1339 C C . ASP A 1 171 ? -4.823 17.130 13.432 1.00 67.56 171 ASP A C 1
ATOM 1341 O O . ASP A 1 171 ? -4.705 17.787 14.475 1.00 67.56 171 ASP A O 1
ATOM 1345 N N . SER A 1 172 ? -4.183 17.482 12.332 1.00 68.25 172 SER A N 1
ATOM 1346 C CA . SER A 1 172 ? -3.190 18.541 12.264 1.00 68.25 172 SER A CA 1
ATOM 1347 C C . SER A 1 172 ? -3.788 19.927 12.045 1.00 68.25 172 SER A C 1
ATOM 1349 O O . SER A 1 172 ? -3.240 20.746 11.300 1.00 68.25 172 SER A O 1
ATOM 1351 N N . THR A 1 173 ? -4.910 20.201 12.705 1.00 75.56 173 THR A N 1
ATOM 1352 C CA . THR A 1 173 ? -5.680 21.450 12.604 1.00 75.56 173 THR A CA 1
ATOM 1353 C C . THR A 1 173 ? -4.920 22.685 13.091 1.00 75.56 173 THR A C 1
ATOM 1355 O O . THR A 1 173 ? -5.207 23.794 12.645 1.00 75.56 173 THR A O 1
ATOM 1358 N N . SER A 1 174 ? -3.889 22.526 13.929 1.00 84.81 174 SER A N 1
ATOM 1359 C CA . SER A 1 174 ? -3.016 23.622 14.373 1.00 84.81 174 SER A CA 1
ATOM 1360 C C . SER A 1 174 ? -1.530 23.313 14.177 1.00 84.81 174 SER A C 1
ATOM 1362 O O . SER A 1 174 ? -1.111 22.155 14.127 1.00 84.81 174 SER A O 1
ATOM 1364 N N . PHE A 1 175 ? -0.707 24.364 14.096 1.00 86.69 175 PHE A N 1
ATOM 1365 C CA . PHE A 1 175 ? 0.754 24.224 14.062 1.00 86.69 175 PHE A CA 1
ATOM 1366 C C . PHE A 1 175 ? 1.282 23.452 15.280 1.00 86.69 175 PHE A C 1
ATOM 1368 O O . PHE A 1 175 ? 2.135 22.579 15.134 1.00 86.69 175 PHE A O 1
ATOM 1375 N N . TRP A 1 176 ? 0.732 23.716 16.467 1.00 84.88 176 TRP A N 1
ATOM 1376 C CA . TRP A 1 176 ? 1.140 23.043 17.698 1.00 84.88 176 TRP A CA 1
ATOM 1377 C C . TRP A 1 176 ? 0.757 21.563 17.719 1.00 84.88 176 TRP A C 1
ATOM 1379 O O . TRP A 1 176 ? 1.558 20.750 18.175 1.00 84.88 176 TRP A O 1
ATOM 1389 N N . ASN A 1 177 ? -0.406 21.191 17.173 1.00 84.94 177 ASN A N 1
ATOM 1390 C CA . ASN A 1 177 ? -0.772 19.781 17.007 1.00 84.94 177 ASN A CA 1
ATOM 1391 C C . ASN A 1 177 ? 0.187 19.080 16.044 1.00 84.94 177 ASN A C 1
ATOM 1393 O O . ASN A 1 177 ? 0.678 18.004 16.365 1.00 84.94 177 ASN A O 1
ATOM 1397 N N . ARG A 1 178 ? 0.540 19.720 14.920 1.00 87.88 178 ARG A N 1
ATOM 1398 C CA . ARG A 1 178 ? 1.546 19.186 13.984 1.00 87.88 178 ARG A CA 1
ATOM 1399 C C . ARG A 1 178 ? 2.898 18.971 14.654 1.00 87.88 178 ARG A C 1
ATOM 1401 O O . ARG A 1 178 ? 3.494 17.914 14.486 1.00 87.88 178 ARG A O 1
ATOM 1408 N N . MET A 1 179 ? 3.362 19.943 15.438 1.00 88.31 179 MET A N 1
ATOM 1409 C CA . MET A 1 179 ? 4.628 19.833 16.165 1.00 88.31 179 MET A CA 1
ATOM 1410 C C . MET A 1 179 ? 4.600 18.677 17.178 1.00 88.31 179 MET A C 1
ATOM 1412 O O . MET A 1 179 ? 5.525 17.870 17.218 1.00 88.31 179 MET A O 1
ATOM 1416 N N . LYS A 1 180 ? 3.513 18.547 17.952 1.00 87.12 180 LYS A N 1
ATOM 1417 C CA . LYS A 1 180 ? 3.322 17.428 18.889 1.00 87.12 180 LYS A CA 1
ATOM 1418 C C . LYS A 1 180 ? 3.274 16.083 18.165 1.00 87.12 180 LYS A C 1
ATOM 1420 O O . LYS A 1 180 ? 3.948 15.157 18.601 1.00 87.12 180 LYS A O 1
ATOM 1425 N N . ASN A 1 181 ? 2.557 15.994 17.043 1.00 89.94 181 ASN A N 1
ATOM 1426 C CA . ASN A 1 181 ? 2.480 14.782 16.226 1.00 89.94 181 ASN A CA 1
ATOM 1427 C C . ASN A 1 181 ? 3.867 14.345 15.736 1.00 89.94 181 ASN A C 1
ATOM 1429 O O . ASN A 1 181 ? 4.167 13.157 15.800 1.00 89.94 181 ASN A O 1
ATOM 1433 N N . VAL A 1 182 ? 4.737 15.272 15.307 1.00 91.06 182 VAL A N 1
ATOM 1434 C CA . VAL A 1 182 ? 6.122 14.947 14.906 1.00 91.06 182 VAL A CA 1
ATOM 1435 C C . VAL A 1 182 ? 6.888 14.290 16.056 1.00 91.06 182 VAL A C 1
ATOM 1437 O O . VAL A 1 182 ? 7.450 13.211 15.876 1.00 91.06 182 VAL A O 1
ATOM 1440 N N . VAL A 1 183 ? 6.867 14.903 17.243 1.00 89.75 183 VAL A N 1
ATOM 1441 C CA . VAL A 1 183 ? 7.563 14.370 18.425 1.00 89.75 183 VAL A CA 1
ATOM 1442 C C . VAL A 1 183 ? 6.984 13.014 18.837 1.00 89.75 183 VAL A C 1
ATOM 1444 O O . VAL A 1 183 ? 7.727 12.057 19.027 1.00 89.75 183 VAL A O 1
ATOM 1447 N N . MET A 1 184 ? 5.658 12.898 18.913 1.00 87.75 184 MET A N 1
ATOM 1448 C CA . MET A 1 184 ? 4.989 11.655 19.305 1.00 87.75 184 MET A CA 1
ATOM 1449 C C . MET A 1 184 ? 5.212 10.523 18.297 1.00 87.75 184 MET A C 1
ATOM 1451 O O . MET A 1 184 ? 5.335 9.374 18.705 1.00 87.75 184 MET A O 1
ATOM 1455 N N . THR A 1 185 ? 5.305 10.827 16.998 1.00 90.38 185 THR A N 1
ATOM 1456 C CA . THR A 1 185 ? 5.612 9.823 15.962 1.00 90.38 185 THR A CA 1
ATOM 1457 C C . THR A 1 185 ? 7.006 9.254 16.168 1.00 90.38 185 THR A C 1
ATOM 1459 O O . THR A 1 185 ? 7.194 8.041 16.126 1.00 90.38 185 THR A O 1
ATOM 1462 N N . TYR A 1 186 ? 7.980 10.121 16.440 1.00 89.44 186 TYR A N 1
ATOM 1463 C CA . TYR A 1 186 ? 9.346 9.696 16.711 1.00 89.44 186 TYR A CA 1
ATOM 1464 C C . TYR A 1 186 ? 9.448 8.827 17.975 1.00 89.44 186 TYR A C 1
ATOM 1466 O O . TYR A 1 186 ? 10.117 7.794 17.957 1.00 89.44 186 TYR A O 1
ATOM 1474 N N . GLU A 1 187 ? 8.743 9.190 19.048 1.00 86.50 187 GLU A N 1
ATOM 1475 C CA . GLU A 1 187 ? 8.711 8.385 20.277 1.00 86.50 187 GLU A CA 1
ATOM 1476 C C . GLU A 1 187 ? 7.967 7.050 20.088 1.00 86.50 187 GLU A C 1
ATOM 1478 O O . GLU A 1 187 ? 8.439 6.021 20.565 1.00 86.50 187 GLU A O 1
ATOM 1483 N N . SER A 1 188 ? 6.868 7.024 19.324 1.00 86.62 188 SER A N 1
ATOM 1484 C CA . SER A 1 188 ? 6.152 5.783 18.968 1.00 86.62 188 SER A CA 1
ATOM 1485 C C . SER A 1 188 ? 7.031 4.832 18.143 1.00 86.62 188 SER A C 1
ATOM 1487 O O . SER A 1 188 ? 7.083 3.623 18.389 1.00 86.62 188 SER A O 1
ATOM 1489 N N . MET A 1 189 ? 7.811 5.385 17.209 1.00 88.94 189 MET A N 1
ATOM 1490 C CA . MET A 1 189 ? 8.797 4.629 16.441 1.00 88.94 189 MET A CA 1
ATOM 1491 C C . MET A 1 189 ? 9.878 4.033 17.353 1.00 88.94 189 MET A C 1
ATOM 1493 O O . MET A 1 189 ? 10.157 2.840 17.266 1.00 88.94 189 MET A O 1
ATOM 1497 N N . LYS A 1 190 ? 10.445 4.819 18.279 1.00 87.38 190 LYS A N 1
ATOM 1498 C CA . LYS A 1 190 ? 11.413 4.314 19.271 1.00 87.38 190 LYS A CA 1
ATOM 1499 C C . LYS A 1 190 ? 10.843 3.208 20.148 1.00 87.38 190 LYS A C 1
ATOM 1501 O O . LYS A 1 190 ? 11.526 2.215 20.372 1.00 87.38 190 LYS A O 1
ATOM 1506 N N . ALA A 1 191 ? 9.613 3.372 20.631 1.00 84.81 191 ALA A N 1
ATOM 1507 C CA . ALA A 1 191 ? 8.947 2.346 21.423 1.00 84.81 191 ALA A CA 1
ATOM 1508 C C . ALA A 1 191 ? 8.820 1.035 20.629 1.00 84.81 191 ALA A C 1
ATOM 1510 O O . ALA A 1 191 ? 9.128 -0.024 21.165 1.00 84.81 191 ALA A O 1
ATOM 1511 N N . SER A 1 192 ? 8.482 1.110 19.334 1.00 88.44 192 SER A N 1
ATOM 1512 C CA . SER A 1 192 ? 8.440 -0.064 18.444 1.00 88.44 192 SER A CA 1
ATOM 1513 C C . SER A 1 192 ? 9.798 -0.784 18.374 1.00 88.44 192 SER A C 1
ATOM 1515 O O . SER A 1 192 ? 9.858 -2.005 18.474 1.00 88.44 192 SER A O 1
ATOM 1517 N N . TYR A 1 193 ? 10.901 -0.033 18.258 1.00 89.94 193 TYR A N 1
ATOM 1518 C CA . TYR A 1 193 ? 12.254 -0.602 18.275 1.00 89.94 193 TYR A CA 1
ATOM 1519 C C . TYR A 1 193 ? 12.612 -1.252 19.614 1.00 89.94 193 TYR A C 1
ATOM 1521 O O . TYR A 1 193 ? 13.214 -2.319 19.614 1.00 89.94 193 TYR A O 1
ATOM 1529 N N . LEU A 1 194 ? 12.219 -0.649 20.739 1.00 87.38 194 LEU A N 1
ATOM 1530 C CA . LEU A 1 194 ? 12.484 -1.189 22.077 1.00 87.38 194 LEU A CA 1
ATOM 1531 C C . LEU A 1 194 ? 11.711 -2.480 22.368 1.00 87.38 194 LEU A C 1
ATOM 1533 O O . LEU A 1 194 ? 12.265 -3.373 23.003 1.00 87.38 194 LEU A O 1
ATOM 1537 N N . PHE A 1 195 ? 10.467 -2.598 21.893 1.00 85.25 195 PHE A N 1
ATOM 1538 C CA . PHE A 1 195 ? 9.703 -3.845 22.001 1.00 85.25 195 PHE A CA 1
ATOM 1539 C C . PHE A 1 195 ? 10.289 -4.967 21.136 1.00 85.25 195 PHE A C 1
ATOM 1541 O O . PHE A 1 195 ? 10.263 -6.125 21.543 1.00 85.25 195 PHE A O 1
ATOM 1548 N N . ALA A 1 196 ? 10.854 -4.637 19.971 1.00 91.31 196 ALA A N 1
ATOM 1549 C CA . ALA A 1 196 ? 11.509 -5.616 19.104 1.00 91.31 196 ALA A CA 1
ATOM 1550 C C . ALA A 1 196 ? 12.906 -6.031 19.594 1.00 91.31 196 ALA A C 1
ATOM 1552 O O . ALA A 1 196 ? 13.399 -7.102 19.238 1.00 91.31 196 ALA A O 1
ATOM 1553 N N . GLU A 1 197 ? 13.561 -5.174 20.379 1.00 93.19 197 GLU A N 1
ATOM 1554 C CA . GLU A 1 197 ? 14.968 -5.311 20.748 1.00 93.19 197 GLU A CA 1
ATOM 1555 C C . GLU A 1 197 ? 15.324 -6.661 21.407 1.00 93.19 197 GLU A C 1
ATOM 1557 O O . GLU A 1 197 ? 16.330 -7.231 20.991 1.00 93.19 197 GLU A O 1
ATOM 1562 N N . PRO A 1 198 ? 14.521 -7.250 22.318 1.00 92.56 198 PRO A N 1
ATOM 1563 C CA . PRO A 1 198 ? 14.828 -8.552 22.910 1.00 92.56 198 PRO A CA 1
ATOM 1564 C C . PRO A 1 198 ? 15.025 -9.667 21.876 1.00 92.56 198 PRO A C 1
ATOM 1566 O O . PRO A 1 198 ? 16.005 -10.406 21.933 1.00 92.56 198 PRO A O 1
ATOM 1569 N N . ALA A 1 199 ? 14.131 -9.751 20.888 1.00 93.75 199 ALA A N 1
ATOM 1570 C CA . ALA A 1 199 ? 14.221 -10.737 19.816 1.00 93.75 199 ALA A CA 1
ATOM 1571 C C . ALA A 1 199 ? 15.319 -10.392 18.799 1.00 93.75 199 ALA A C 1
ATOM 1573 O O . ALA A 1 199 ? 16.002 -11.291 18.315 1.00 93.75 199 ALA A O 1
ATOM 1574 N N . VAL A 1 200 ? 15.517 -9.103 18.491 1.00 95.25 200 VAL A N 1
ATOM 1575 C CA . VAL A 1 200 ? 16.604 -8.637 17.607 1.00 95.25 200 VAL A CA 1
ATOM 1576 C C . VAL A 1 200 ? 17.967 -9.008 18.185 1.00 95.25 200 VAL A C 1
ATOM 1578 O O . VAL A 1 200 ? 18.809 -9.546 17.469 1.00 95.25 200 VAL A O 1
ATOM 1581 N N . THR A 1 201 ? 18.171 -8.755 19.476 1.00 95.06 201 THR A N 1
ATOM 1582 C CA . THR A 1 201 ? 19.416 -9.072 20.178 1.00 95.06 201 THR A CA 1
ATOM 1583 C C . THR A 1 201 ? 19.609 -10.581 20.278 1.00 95.06 201 THR A C 1
ATOM 1585 O O . THR A 1 201 ? 20.682 -11.067 19.931 1.00 95.06 201 THR A O 1
ATOM 1588 N N . TYR A 1 202 ? 18.558 -11.343 20.609 1.00 95.56 202 TYR A N 1
ATOM 1589 C CA . TYR A 1 202 ? 18.630 -12.807 20.613 1.00 95.56 202 TYR A CA 1
ATOM 1590 C C . TYR A 1 202 ? 19.063 -13.375 19.253 1.00 95.56 202 TYR A C 1
ATOM 1592 O O . TYR A 1 202 ? 19.962 -14.216 19.194 1.00 95.56 202 TYR A O 1
ATOM 1600 N N . MET A 1 203 ? 18.446 -12.904 18.162 1.00 95.81 203 MET A N 1
ATOM 1601 C CA . MET A 1 203 ? 18.798 -13.303 16.797 1.00 95.81 203 MET A CA 1
ATOM 1602 C C . MET A 1 203 ? 20.255 -12.965 16.477 1.00 95.81 203 MET A C 1
ATOM 1604 O O . MET A 1 203 ? 20.975 -13.822 15.983 1.00 95.81 203 MET A O 1
ATOM 1608 N N . ALA A 1 204 ? 20.710 -11.751 16.797 1.00 95.38 204 ALA A N 1
ATOM 1609 C CA . ALA A 1 204 ? 22.080 -11.325 16.519 1.00 95.38 204 ALA A CA 1
ATOM 1610 C C . ALA A 1 204 ? 23.136 -12.137 17.295 1.00 95.38 204 ALA A C 1
ATOM 1612 O O . ALA A 1 204 ? 24.212 -12.409 16.764 1.00 95.38 204 ALA A O 1
ATOM 1613 N N . GLU A 1 205 ? 22.838 -12.522 18.538 1.00 95.81 205 GLU A N 1
ATOM 1614 C CA . GLU A 1 205 ? 23.756 -13.274 19.401 1.00 95.81 205 GLU A CA 1
ATOM 1615 C C . GLU A 1 205 ? 23.798 -14.772 19.067 1.00 95.81 205 GLU A C 1
ATOM 1617 O O . GLU A 1 205 ? 24.870 -15.376 19.095 1.00 95.81 205 GLU A O 1
ATOM 1622 N N . ASN A 1 206 ? 22.650 -15.375 18.741 1.00 95.81 206 ASN A N 1
ATOM 1623 C CA . ASN A 1 206 ? 22.521 -16.829 18.583 1.00 95.81 206 ASN A CA 1
ATOM 1624 C C . ASN A 1 206 ? 22.470 -17.291 17.120 1.00 95.81 206 ASN A C 1
ATOM 1626 O O . ASN A 1 206 ? 22.764 -18.454 16.841 1.00 95.81 206 ASN A O 1
ATOM 1630 N N . PHE A 1 207 ? 22.112 -16.398 16.194 1.00 94.94 207 PHE A N 1
ATOM 1631 C CA . PHE A 1 207 ? 21.990 -16.657 14.758 1.00 94.94 207 PHE A CA 1
ATOM 1632 C C . PHE A 1 207 ? 22.634 -15.518 13.941 1.00 94.94 207 PHE A C 1
ATOM 1634 O O . PHE A 1 207 ? 21.943 -14.820 13.197 1.00 94.94 207 PHE A O 1
ATOM 1641 N N . PRO A 1 208 ? 23.954 -15.281 14.066 1.00 89.75 208 PRO A N 1
ATOM 1642 C CA . PRO A 1 208 ? 24.628 -14.143 13.432 1.00 89.75 208 PRO A CA 1
ATOM 1643 C C . PRO A 1 208 ? 24.562 -14.153 11.894 1.00 89.75 208 PRO A C 1
ATOM 1645 O O . PRO A 1 208 ? 24.781 -13.124 11.257 1.00 89.75 208 PRO A O 1
ATOM 1648 N N . GLU A 1 209 ? 24.284 -15.305 11.283 1.00 91.94 209 GLU A N 1
ATOM 1649 C CA . GLU A 1 209 ? 24.055 -15.460 9.846 1.00 91.94 209 GLU A CA 1
ATOM 1650 C C . GLU A 1 209 ? 22.618 -15.135 9.398 1.00 91.94 209 GLU A C 1
ATOM 1652 O O . GLU A 1 209 ? 22.369 -15.002 8.196 1.00 91.94 209 GLU A O 1
ATOM 1657 N N . ALA A 1 210 ? 21.676 -15.012 10.337 1.00 90.31 210 ALA A N 1
ATOM 1658 C CA . ALA A 1 210 ? 20.295 -14.656 10.050 1.00 90.31 210 ALA A CA 1
ATOM 1659 C C . ALA A 1 210 ? 20.161 -13.159 9.707 1.00 90.31 210 ALA A C 1
ATOM 1661 O O . ALA A 1 210 ? 20.869 -12.324 10.275 1.00 90.31 210 ALA A O 1
ATOM 1662 N N . PRO A 1 211 ? 19.217 -12.774 8.828 1.00 91.44 211 PRO A N 1
ATOM 1663 C CA . PRO A 1 211 ? 18.825 -11.374 8.686 1.00 91.44 211 PRO A CA 1
ATOM 1664 C C . PRO A 1 211 ? 18.310 -10.808 10.018 1.00 91.44 211 PRO A C 1
ATOM 1666 O O . PRO A 1 211 ? 17.697 -11.535 10.806 1.00 91.44 211 PRO A O 1
ATOM 1669 N N . SER A 1 212 ? 18.500 -9.506 10.260 1.00 92.50 212 SER A N 1
ATOM 1670 C CA . SER A 1 212 ? 17.923 -8.874 11.452 1.00 92.50 212 SER A CA 1
ATOM 1671 C C . SER A 1 212 ? 16.393 -8.926 11.392 1.00 92.50 212 SER A C 1
ATOM 1673 O O . SER A 1 212 ? 15.814 -8.926 10.303 1.00 92.50 212 SER A O 1
ATOM 1675 N N . CYS A 1 213 ? 15.699 -8.910 12.536 1.00 94.25 213 CYS A N 1
ATOM 1676 C CA . CYS A 1 213 ? 14.232 -8.954 12.508 1.00 94.25 213 CYS A CA 1
ATOM 1677 C C . CYS A 1 213 ? 13.623 -7.805 11.687 1.00 94.25 213 CYS A C 1
ATOM 1679 O O . CYS A 1 213 ? 12.592 -7.989 11.048 1.00 94.25 213 CYS A O 1
ATOM 1681 N N . TRP A 1 214 ? 14.262 -6.630 11.660 1.00 94.38 214 TRP A N 1
ATOM 1682 C CA . TRP A 1 214 ? 13.799 -5.494 10.860 1.00 94.38 214 TRP A CA 1
ATOM 1683 C C . TRP A 1 214 ? 14.047 -5.668 9.357 1.00 94.38 214 TRP A C 1
ATOM 1685 O O . TRP A 1 214 ? 13.224 -5.195 8.575 1.00 94.38 214 TRP A O 1
ATOM 1695 N N . ASP A 1 215 ? 15.100 -6.387 8.952 1.00 92.06 215 ASP A N 1
ATOM 1696 C CA . ASP A 1 215 ? 15.290 -6.798 7.552 1.00 92.06 215 ASP A CA 1
ATOM 1697 C C . ASP A 1 215 ? 14.206 -7.793 7.134 1.00 92.06 215 ASP A C 1
ATOM 1699 O O . ASP A 1 215 ? 13.618 -7.653 6.064 1.00 92.06 215 ASP A O 1
ATOM 1703 N N . ILE A 1 216 ? 13.874 -8.749 8.013 1.00 91.88 216 ILE A N 1
ATOM 1704 C CA . ILE A 1 216 ? 12.768 -9.681 7.769 1.00 91.88 216 ILE A CA 1
ATOM 1705 C C . ILE A 1 216 ? 11.463 -8.894 7.598 1.00 91.88 216 ILE A C 1
ATOM 1707 O O . ILE A 1 216 ? 10.767 -9.098 6.611 1.00 91.88 216 ILE A O 1
ATOM 1711 N N . VAL A 1 217 ? 11.151 -7.953 8.501 1.00 93.44 217 VAL A N 1
ATOM 1712 C CA . VAL A 1 217 ? 9.952 -7.098 8.400 1.00 93.44 217 VAL A CA 1
ATOM 1713 C C . VAL A 1 217 ? 9.918 -6.293 7.099 1.00 93.44 217 VAL A C 1
ATOM 1715 O O . VAL A 1 217 ? 8.851 -6.170 6.500 1.00 93.44 217 VAL A O 1
ATOM 1718 N N . ALA A 1 218 ? 11.054 -5.758 6.645 1.00 91.31 218 ALA A N 1
ATOM 1719 C CA . ALA A 1 218 ? 11.141 -5.005 5.394 1.00 91.31 218 ALA A CA 1
ATOM 1720 C C . ALA A 1 218 ? 10.832 -5.862 4.148 1.00 91.31 218 ALA A C 1
ATOM 1722 O O . ALA A 1 218 ? 10.338 -5.327 3.152 1.00 91.31 218 ALA A O 1
ATOM 1723 N N . ASP A 1 219 ? 11.088 -7.172 4.226 1.00 88.44 219 ASP A N 1
ATOM 1724 C CA . ASP A 1 219 ? 10.885 -8.150 3.151 1.00 88.44 219 ASP A CA 1
ATOM 1725 C C . ASP A 1 219 ? 9.589 -8.981 3.300 1.00 88.44 219 ASP A C 1
ATOM 1727 O O . ASP A 1 219 ? 9.290 -9.810 2.434 1.00 88.44 219 ASP A O 1
ATOM 1731 N N . ILE A 1 220 ? 8.787 -8.764 4.355 1.00 87.94 220 ILE A N 1
ATOM 1732 C CA . ILE A 1 220 ? 7.523 -9.487 4.563 1.00 87.94 220 ILE A CA 1
ATOM 1733 C C . ILE A 1 220 ? 6.568 -9.255 3.367 1.00 87.94 220 ILE A C 1
ATOM 1735 O O . ILE A 1 220 ? 6.259 -8.108 3.028 1.00 87.94 220 ILE A O 1
ATOM 1739 N N . PRO A 1 221 ? 6.026 -10.324 2.748 1.00 82.12 221 PRO A N 1
ATOM 1740 C CA . PRO A 1 221 ? 5.155 -10.227 1.580 1.00 82.12 221 PRO A CA 1
ATOM 1741 C C . PRO A 1 221 ? 3.750 -9.699 1.878 1.00 82.12 221 PRO A C 1
ATOM 1743 O O . PRO A 1 221 ? 3.090 -9.246 0.946 1.00 82.12 221 PRO A O 1
ATOM 1746 N N . LEU A 1 222 ? 3.270 -9.800 3.125 1.00 90.00 222 LEU A N 1
ATOM 1747 C CA . LEU A 1 222 ? 1.928 -9.388 3.546 1.00 90.00 222 LEU A CA 1
ATOM 1748 C C . LEU A 1 222 ? 1.912 -8.937 5.010 1.00 90.00 222 LEU A C 1
ATOM 1750 O O . LEU A 1 222 ? 2.435 -9.629 5.881 1.00 90.00 222 LEU A O 1
ATOM 1754 N N . VAL A 1 223 ? 1.244 -7.816 5.286 1.00 92.81 223 VAL A N 1
ATOM 1755 C CA . VAL A 1 223 ? 0.962 -7.336 6.644 1.00 92.81 223 VAL A CA 1
ATOM 1756 C C . VAL A 1 223 ? -0.529 -7.070 6.805 1.00 92.81 223 VAL A C 1
ATOM 1758 O O . VAL A 1 223 ? -1.084 -6.178 6.161 1.00 92.81 223 VAL A O 1
ATOM 1761 N N . PHE A 1 224 ? -1.182 -7.809 7.696 1.00 94.50 224 PHE A N 1
ATOM 1762 C CA . PHE A 1 224 ? -2.570 -7.566 8.069 1.00 94.50 224 PHE A CA 1
ATOM 1763 C C . PHE A 1 224 ? -2.668 -6.474 9.128 1.00 94.50 224 PHE A C 1
ATOM 1765 O O . PHE A 1 224 ? -1.913 -6.473 10.093 1.00 94.50 224 PHE A O 1
ATOM 1772 N N . VAL A 1 225 ? -3.605 -5.541 8.973 1.00 93.94 225 VAL A N 1
ATOM 1773 C CA . VAL A 1 225 ? -3.793 -4.440 9.934 1.00 93.94 225 VAL A CA 1
ATOM 1774 C C . VAL A 1 225 ? -5.257 -4.322 10.346 1.00 93.94 225 VAL A C 1
ATOM 1776 O O . VAL A 1 225 ? -6.151 -4.368 9.494 1.00 93.94 225 VAL A O 1
ATOM 1779 N N . ASN A 1 226 ? -5.522 -4.141 11.640 1.00 92.00 226 ASN A N 1
ATOM 1780 C CA . ASN A 1 226 ? -6.870 -4.005 12.200 1.00 92.00 226 ASN A CA 1
ATOM 1781 C C . ASN A 1 226 ? -7.435 -2.583 12.023 1.00 92.00 226 ASN A C 1
ATOM 1783 O O . ASN A 1 226 ? -7.843 -1.908 12.971 1.00 92.00 226 ASN A O 1
ATOM 1787 N N . THR A 1 227 ? -7.456 -2.115 10.778 1.00 90.00 227 THR A N 1
ATOM 1788 C CA . THR A 1 227 ? -7.923 -0.775 10.415 1.00 90.00 227 THR A CA 1
ATOM 1789 C C . THR A 1 227 ? -9.118 -0.868 9.481 1.00 90.00 227 THR A C 1
ATOM 1791 O O . THR A 1 227 ? -9.151 -1.699 8.575 1.00 90.00 227 THR A O 1
ATOM 1794 N N . VAL A 1 228 ? -10.084 0.030 9.665 1.00 89.88 228 VAL A N 1
ATOM 1795 C CA . VAL A 1 228 ? -11.194 0.244 8.733 1.00 89.88 228 VAL A CA 1
ATOM 1796 C C . VAL A 1 228 ? -10.915 1.540 7.959 1.00 89.88 228 VAL A C 1
ATOM 1798 O O . VAL A 1 228 ? -11.086 2.619 8.530 1.00 89.88 228 VAL A O 1
ATOM 1801 N N . PRO A 1 229 ? -10.467 1.485 6.687 1.00 88.62 229 PRO A N 1
ATOM 1802 C CA . PRO A 1 229 ? -9.968 2.666 5.967 1.00 88.62 229 PRO A CA 1
ATOM 1803 C C . PRO A 1 229 ? -10.975 3.815 5.833 1.00 88.62 229 PRO A C 1
ATOM 1805 O O . PRO A 1 229 ? -10.594 4.979 5.819 1.00 88.62 229 PRO A O 1
ATOM 1808 N N . THR A 1 230 ? -12.267 3.499 5.745 1.00 85.88 230 THR A N 1
ATOM 1809 C CA . THR A 1 230 ? -13.350 4.493 5.672 1.00 85.88 230 THR A CA 1
ATOM 1810 C C . THR A 1 230 ? -13.580 5.222 6.995 1.00 85.88 230 THR A C 1
ATOM 1812 O O . THR A 1 230 ? -14.100 6.339 6.994 1.00 85.88 230 THR A O 1
ATOM 1815 N N . LEU A 1 231 ? -13.184 4.614 8.117 1.00 88.12 231 LEU A N 1
ATOM 1816 C CA . LEU A 1 231 ? -13.289 5.195 9.450 1.00 88.12 231 LEU A CA 1
ATOM 1817 C C . LEU A 1 231 ? -12.016 5.965 9.825 1.00 88.12 231 LEU A C 1
ATOM 1819 O O . LEU A 1 231 ? -12.112 7.079 10.339 1.00 88.12 231 LEU A O 1
ATOM 1823 N N . ASP A 1 232 ? -10.847 5.402 9.521 1.00 88.62 232 ASP A N 1
ATOM 1824 C CA . ASP A 1 232 ? -9.533 5.896 9.949 1.00 88.62 232 ASP A CA 1
ATOM 1825 C C . ASP A 1 232 ? -9.038 7.138 9.171 1.00 88.62 232 ASP A C 1
ATOM 1827 O O . ASP A 1 232 ? -9.649 7.572 8.190 1.00 88.62 232 ASP A O 1
ATOM 1831 N N . TYR A 1 233 ? -7.929 7.738 9.617 1.00 87.19 233 TYR A N 1
ATOM 1832 C CA . TYR A 1 233 ? -7.241 8.803 8.883 1.00 87.19 233 TYR A CA 1
ATOM 1833 C C . TYR A 1 233 ? -6.713 8.298 7.528 1.00 87.19 233 TYR A C 1
ATOM 1835 O O . TYR A 1 233 ? -6.137 7.207 7.463 1.00 87.19 233 TYR A O 1
ATOM 1843 N N . PRO A 1 234 ? -6.846 9.087 6.443 1.00 84.75 234 PRO A N 1
ATOM 1844 C CA . PRO A 1 234 ? -6.294 8.712 5.149 1.00 84.75 234 PRO A CA 1
ATOM 1845 C C . PRO A 1 234 ? -4.765 8.669 5.228 1.00 84.75 234 PRO A C 1
ATOM 1847 O O . PRO A 1 234 ? -4.121 9.654 5.594 1.00 84.75 234 PRO A O 1
ATOM 1850 N N . ARG A 1 235 ? -4.182 7.526 4.862 1.00 83.31 235 ARG A N 1
ATOM 1851 C CA . ARG A 1 235 ? -2.734 7.305 4.860 1.00 83.31 235 ARG A CA 1
ATOM 1852 C C . ARG A 1 235 ? -2.266 6.692 3.542 1.00 83.31 235 ARG A C 1
ATOM 1854 O O . ARG A 1 235 ? -2.992 5.871 2.978 1.00 83.31 235 ARG A O 1
ATOM 1861 N N . PRO A 1 236 ? -1.050 7.020 3.076 1.00 83.50 236 PRO A N 1
ATOM 1862 C CA . PRO A 1 236 ? -0.366 6.196 2.092 1.00 83.50 236 PRO A CA 1
ATOM 1863 C C . PRO A 1 236 ? -0.228 4.763 2.621 1.00 83.50 236 PRO A C 1
ATOM 1865 O O . PRO A 1 236 ? 0.056 4.547 3.804 1.00 83.50 236 PRO A O 1
ATOM 1868 N N . SER A 1 237 ? -0.453 3.792 1.745 1.00 83.94 237 SER A N 1
ATOM 1869 C CA . SER A 1 237 ? -0.333 2.367 2.043 1.00 83.94 237 SER A CA 1
ATOM 1870 C C . SER A 1 237 ? 0.258 1.651 0.835 1.00 83.94 237 SER A C 1
ATOM 1872 O O . SER A 1 237 ? 0.200 2.163 -0.281 1.00 83.94 237 SER A O 1
ATOM 1874 N N . LEU A 1 238 ? 0.813 0.470 1.071 1.00 86.00 238 LEU A N 1
ATOM 1875 C CA . LEU A 1 238 ? 1.279 -0.451 0.038 1.00 86.00 238 LEU A CA 1
ATOM 1876 C C . LEU A 1 238 ? 0.228 -1.552 -0.145 1.00 86.00 238 LEU A C 1
ATOM 1878 O O . LEU A 1 238 ? -0.516 -1.840 0.793 1.00 86.00 238 LEU A O 1
ATOM 1882 N N . GLU A 1 239 ? 0.158 -2.176 -1.324 1.00 81.44 239 GLU A N 1
ATOM 1883 C CA . GLU A 1 239 ? -0.836 -3.231 -1.594 1.00 81.44 239 GLU A CA 1
ATOM 1884 C C . GLU A 1 239 ? -0.726 -4.430 -0.647 1.00 81.44 239 GLU A C 1
ATOM 1886 O O . GLU A 1 239 ? -1.734 -5.036 -0.292 1.00 81.44 239 GLU A O 1
ATOM 1891 N N . HIS A 1 240 ? 0.493 -4.766 -0.222 1.00 84.12 240 HIS A N 1
ATOM 1892 C CA . HIS A 1 240 ? 0.726 -5.857 0.718 1.00 84.12 240 HIS A CA 1
ATOM 1893 C C . HIS A 1 240 ? 0.324 -5.513 2.160 1.00 84.12 240 HIS A C 1
ATOM 1895 O O . HIS A 1 240 ? 0.367 -6.384 3.024 1.00 84.12 240 HIS A O 1
ATOM 1901 N N . ILE A 1 241 ? -0.077 -4.269 2.443 1.00 91.50 241 ILE A N 1
ATOM 1902 C CA . ILE A 1 241 ? -0.658 -3.878 3.730 1.00 91.50 241 ILE A CA 1
ATOM 1903 C C . ILE A 1 241 ? -2.171 -3.978 3.603 1.00 91.50 241 ILE A C 1
ATOM 1905 O O . ILE A 1 241 ? -2.848 -3.113 3.039 1.00 91.50 241 ILE A O 1
ATOM 1909 N N . VAL A 1 242 ? -2.711 -5.060 4.143 1.00 91.31 242 VAL A N 1
ATOM 1910 C CA . VAL A 1 242 ? -4.096 -5.455 3.934 1.00 91.31 242 VAL A CA 1
ATOM 1911 C C . VAL A 1 242 ? -4.904 -5.134 5.179 1.00 91.31 242 VAL A C 1
ATOM 1913 O O . VAL A 1 242 ? -4.811 -5.787 6.215 1.00 91.31 242 VAL A O 1
ATOM 1916 N N . SER A 1 243 ? -5.730 -4.094 5.078 1.00 92.56 243 SER A N 1
ATOM 1917 C CA . SER A 1 243 ? -6.636 -3.722 6.164 1.00 92.56 243 SER A CA 1
ATOM 1918 C C . SER A 1 243 ? -7.787 -4.718 6.275 1.00 92.56 243 SER A C 1
ATOM 1920 O O . SER A 1 243 ? -8.583 -4.815 5.336 1.00 92.56 243 SER A O 1
ATOM 1922 N N . ILE A 1 244 ? -7.865 -5.407 7.412 1.00 92.94 244 ILE A N 1
ATOM 1923 C CA . ILE A 1 244 ? -8.892 -6.395 7.778 1.00 92.94 244 ILE A CA 1
ATOM 1924 C C . ILE A 1 244 ? -9.620 -5.980 9.071 1.00 92.94 244 ILE A C 1
ATOM 1926 O O . ILE A 1 244 ? -10.042 -6.815 9.870 1.00 92.94 244 ILE A O 1
ATOM 1930 N N . GLY A 1 245 ? -9.759 -4.669 9.302 1.00 90.50 245 GLY A N 1
ATOM 1931 C CA . GLY A 1 245 ? -10.531 -4.153 10.429 1.00 90.50 245 GLY A CA 1
ATOM 1932 C C . GLY A 1 245 ? -11.981 -4.632 10.380 1.00 90.50 245 GLY A C 1
ATOM 1933 O O . GLY A 1 245 ? -12.618 -4.590 9.328 1.00 90.50 245 GLY A O 1
ATOM 1934 N N . GLY A 1 246 ? -12.497 -5.086 11.517 1.00 88.31 246 GLY A N 1
ATOM 1935 C CA . GLY A 1 246 ? -13.812 -5.711 11.636 1.00 88.31 246 GLY A CA 1
ATOM 1936 C C . GLY A 1 246 ? -13.799 -7.241 11.554 1.00 88.31 246 GLY A C 1
ATOM 1937 O O . GLY A 1 246 ? -14.852 -7.848 11.709 1.00 88.31 246 GLY A O 1
ATOM 1938 N N . ILE A 1 247 ? -12.643 -7.894 11.364 1.00 89.81 247 ILE A N 1
ATOM 1939 C CA . ILE A 1 247 ? -12.563 -9.370 11.321 1.00 89.81 247 ILE A CA 1
ATOM 1940 C C . ILE A 1 247 ? -13.023 -10.040 12.629 1.00 89.81 247 ILE A C 1
ATOM 1942 O O . ILE A 1 247 ? -13.497 -11.173 12.624 1.00 89.81 247 ILE A O 1
ATOM 1946 N N . THR A 1 248 ? -12.921 -9.327 13.753 1.00 86.56 248 THR A N 1
ATOM 1947 C CA . THR A 1 248 ? -13.370 -9.788 15.074 1.00 86.56 248 THR A CA 1
ATOM 1948 C C . THR A 1 248 ? -14.844 -9.520 15.353 1.00 86.56 248 THR A C 1
ATOM 1950 O O . THR A 1 248 ? -15.341 -9.921 16.406 1.00 86.56 248 THR A O 1
ATOM 1953 N N . MET A 1 249 ? -15.547 -8.856 14.435 1.00 84.12 249 MET A N 1
ATOM 1954 C CA . MET A 1 249 ? -16.954 -8.528 14.598 1.00 84.12 249 MET A CA 1
ATOM 1955 C C . MET A 1 249 ? -17.836 -9.710 14.230 1.00 84.12 249 MET A C 1
ATOM 1957 O O . MET A 1 249 ? -17.687 -10.329 13.178 1.00 84.12 249 MET A O 1
ATOM 1961 N N . GLU A 1 250 ? -18.801 -9.983 15.094 1.00 81.69 250 GLU A N 1
ATOM 1962 C CA . GLU A 1 250 ? -19.774 -11.048 14.909 1.00 81.69 250 GLU A CA 1
ATOM 1963 C C . GLU A 1 250 ? -21.134 -10.462 14.561 1.00 81.69 250 GLU A C 1
ATOM 1965 O O . GLU A 1 250 ? -21.496 -9.368 14.996 1.00 81.69 250 GLU A O 1
ATOM 1970 N N . LYS A 1 251 ? -21.931 -11.214 13.802 1.00 84.94 251 LYS A N 1
ATOM 1971 C CA . LYS A 1 251 ? -23.333 -10.845 13.600 1.00 84.94 251 LYS A CA 1
ATOM 1972 C C . LYS A 1 251 ? -24.059 -10.919 14.940 1.00 84.94 251 LYS A C 1
ATOM 1974 O O . LYS A 1 251 ? -23.995 -11.948 15.614 1.00 84.94 251 LYS A O 1
ATOM 1979 N N . SER A 1 252 ? -24.740 -9.837 15.304 1.00 88.06 252 SER A N 1
ATOM 1980 C CA . SER A 1 252 ? -25.579 -9.802 16.497 1.00 88.06 252 SER A CA 1
ATOM 1981 C C . SER A 1 252 ? -26.704 -10.830 16.395 1.00 88.06 252 SER A C 1
ATOM 1983 O O . SER A 1 252 ? -27.291 -11.062 15.332 1.00 88.06 252 SER A O 1
ATOM 1985 N N . LYS A 1 253 ? -26.990 -11.470 17.523 1.00 92.62 253 LYS A N 1
ATOM 1986 C CA . LYS A 1 253 ? -28.129 -12.361 17.722 1.00 92.62 253 LYS A CA 1
ATOM 1987 C C . LYS A 1 253 ? -29.269 -11.580 18.369 1.00 92.62 253 LYS A C 1
ATOM 1989 O O . LYS A 1 253 ? -29.099 -10.470 18.868 1.00 92.62 253 LYS A O 1
ATOM 1994 N N . LYS A 1 254 ? -30.464 -12.170 18.349 1.00 93.19 254 LYS A N 1
ATOM 1995 C CA . LYS A 1 254 ? -31.606 -11.616 19.078 1.00 93.19 254 LYS A CA 1
ATOM 1996 C C . LYS A 1 254 ? -31.350 -11.749 20.583 1.00 93.19 254 LYS A C 1
ATOM 1998 O O . LYS A 1 254 ? -30.984 -12.833 21.030 1.00 93.19 254 LYS A O 1
ATOM 2003 N N . LEU A 1 255 ? -31.590 -10.670 21.327 1.00 95.38 255 LEU A N 1
ATOM 2004 C CA . LEU A 1 255 ? -31.526 -10.674 22.787 1.00 95.38 255 LEU A CA 1
ATOM 2005 C C . LEU A 1 255 ? -32.511 -11.693 23.377 1.00 95.38 255 LEU A C 1
ATOM 2007 O O . LEU A 1 255 ? -33.615 -11.890 22.853 1.00 95.38 255 LEU A O 1
ATOM 2011 N N . ASP A 1 256 ? -32.097 -12.345 24.462 1.00 95.12 256 ASP A N 1
ATOM 2012 C CA . ASP A 1 256 ? -33.006 -13.152 25.269 1.00 95.12 256 ASP A CA 1
ATOM 2013 C C . ASP A 1 256 ? -34.028 -12.262 25.995 1.00 95.12 256 ASP A C 1
ATOM 2015 O O . ASP A 1 256 ? -33.983 -11.032 25.926 1.00 95.12 256 ASP A O 1
ATOM 2019 N N . LYS A 1 257 ? -34.986 -12.896 26.676 1.00 95.94 257 LYS A N 1
ATOM 2020 C CA . LYS A 1 257 ? -36.076 -12.177 27.337 1.00 95.94 257 LYS A CA 1
ATOM 2021 C C . LYS A 1 257 ? -35.574 -11.201 28.408 1.00 95.94 257 LYS A C 1
ATOM 2023 O O . LYS A 1 257 ? -36.128 -10.117 28.524 1.00 95.94 257 LYS A O 1
ATOM 2028 N N . GLU A 1 258 ? -34.548 -11.572 29.170 1.00 95.25 258 GLU A N 1
ATOM 2029 C CA . GLU A 1 258 ? -34.022 -10.728 30.244 1.00 95.25 258 GLU A CA 1
ATOM 2030 C C . GLU A 1 258 ? -33.446 -9.429 29.673 1.00 95.25 258 GLU A C 1
ATOM 2032 O O . GLU A 1 258 ? -33.828 -8.335 30.093 1.00 95.25 258 GLU A O 1
ATOM 2037 N N . TRP A 1 259 ? -32.580 -9.537 28.664 1.00 96.06 259 TRP A N 1
ATOM 2038 C CA . TRP A 1 259 ? -31.988 -8.365 28.026 1.00 96.06 259 TRP A CA 1
ATOM 2039 C C . TRP A 1 259 ? -33.012 -7.564 27.223 1.00 96.06 259 TRP A C 1
ATOM 2041 O O . TRP A 1 259 ? -32.966 -6.336 27.249 1.00 96.06 259 TRP A O 1
ATOM 2051 N N . ASP A 1 260 ? -33.967 -8.219 26.561 1.00 96.56 260 ASP A N 1
ATOM 2052 C CA . ASP A 1 260 ? -35.060 -7.537 25.861 1.00 96.56 260 ASP A CA 1
ATOM 2053 C C . ASP A 1 260 ? -35.916 -6.682 26.810 1.00 96.56 260 ASP A C 1
ATOM 2055 O O . ASP A 1 260 ? -36.217 -5.526 26.496 1.00 96.56 260 ASP A O 1
ATOM 2059 N N . ASP A 1 261 ? -36.245 -7.218 27.991 1.00 96.69 261 ASP A N 1
ATOM 2060 C CA . ASP A 1 261 ? -36.983 -6.506 29.035 1.00 96.69 261 ASP A CA 1
ATOM 2061 C C . ASP A 1 261 ? -36.163 -5.308 29.558 1.00 96.69 261 ASP A C 1
ATOM 2063 O O . ASP A 1 261 ? -36.690 -4.196 29.652 1.00 96.69 261 ASP A O 1
ATOM 2067 N N . ILE A 1 262 ? -34.856 -5.488 29.815 1.00 96.19 262 ILE A N 1
ATOM 2068 C CA . ILE A 1 262 ? -33.946 -4.407 30.248 1.00 96.19 262 ILE A CA 1
ATOM 2069 C C . ILE A 1 262 ? -33.913 -3.259 29.230 1.00 96.19 262 ILE A C 1
ATOM 2071 O O . ILE A 1 262 ? -34.004 -2.088 29.615 1.00 96.19 262 ILE A O 1
ATOM 2075 N N . MET A 1 263 ? -33.820 -3.579 27.936 1.00 96.62 263 MET A N 1
ATOM 2076 C CA . MET A 1 263 ? -33.770 -2.586 26.857 1.00 96.62 263 MET A CA 1
ATOM 2077 C C . MET A 1 263 ? -35.070 -1.770 26.726 1.00 96.62 263 MET A C 1
ATOM 2079 O O . MET A 1 263 ? -35.031 -0.684 26.148 1.00 96.62 263 MET A O 1
ATOM 2083 N N . ASN A 1 264 ? -36.195 -2.252 27.273 1.00 95.44 264 ASN A N 1
ATOM 2084 C CA . ASN A 1 264 ? -37.514 -1.602 27.233 1.00 95.44 264 ASN A CA 1
ATOM 2085 C C . ASN A 1 264 ? -37.870 -0.795 28.494 1.00 95.44 264 ASN A C 1
ATOM 2087 O O . ASN A 1 264 ? -38.910 -0.135 28.516 1.00 95.44 264 ASN A O 1
ATOM 2091 N N . LEU A 1 265 ? -37.052 -0.832 29.553 1.00 96.06 265 LEU A N 1
ATOM 2092 C CA . LEU A 1 265 ? -37.415 -0.236 30.847 1.00 96.06 265 LEU A CA 1
ATOM 2093 C C . LEU A 1 265 ? -37.679 1.276 30.782 1.00 96.06 265 LEU A C 1
ATOM 2095 O O . LEU A 1 265 ? -38.420 1.802 31.614 1.00 96.06 265 LEU A O 1
ATOM 2099 N N . ARG A 1 266 ? -37.017 1.994 29.866 1.00 96.50 266 ARG A N 1
ATOM 2100 C CA . ARG A 1 266 ? -37.028 3.463 29.798 1.00 96.50 266 ARG A CA 1
ATOM 2101 C C . ARG A 1 266 ? -36.892 3.969 28.365 1.00 96.50 266 ARG A C 1
ATOM 2103 O O . ARG A 1 266 ? -36.639 3.202 27.446 1.00 96.50 266 ARG A O 1
ATOM 2110 N N . GLN A 1 267 ? -37.048 5.283 28.196 1.00 95.50 267 GLN A N 1
ATOM 2111 C CA . GLN A 1 267 ? -36.977 5.956 26.898 1.00 95.50 267 GLN A CA 1
ATOM 2112 C C . GLN A 1 267 ? -35.606 5.810 26.227 1.00 95.50 267 GLN A C 1
ATOM 2114 O O . GLN A 1 267 ? -35.530 5.654 25.010 1.00 95.50 267 GLN A O 1
ATOM 2119 N N . HIS A 1 268 ? -34.530 5.888 27.010 1.00 97.31 268 HIS A N 1
ATOM 2120 C CA . HIS A 1 268 ? -33.170 5.741 26.510 1.00 97.31 268 HIS A CA 1
ATOM 2121 C C . HIS A 1 268 ? -32.454 4.606 27.229 1.00 97.31 268 HIS A C 1
ATOM 2123 O O . HIS A 1 268 ? -32.620 4.430 28.436 1.00 97.31 268 HIS A O 1
ATOM 2129 N N . THR A 1 269 ? -31.589 3.903 26.502 1.00 97.88 269 THR A N 1
ATOM 2130 C CA . THR A 1 269 ? -30.693 2.901 27.082 1.00 97.88 269 THR A CA 1
ATOM 2131 C C . THR A 1 269 ? -29.255 3.231 26.709 1.00 97.88 269 THR A C 1
ATOM 2133 O O . THR A 1 269 ? -28.950 3.470 25.541 1.00 97.88 269 THR A O 1
ATOM 2136 N N . ALA A 1 270 ? -28.375 3.283 27.705 1.00 97.75 270 ALA A N 1
ATOM 2137 C CA . ALA A 1 270 ? -26.958 3.561 27.541 1.00 97.75 270 ALA A CA 1
ATOM 2138 C C . ALA A 1 270 ? -26.132 2.398 28.094 1.00 97.75 270 ALA A C 1
ATOM 2140 O O . ALA A 1 270 ? -26.353 1.942 29.215 1.00 97.75 270 ALA A O 1
ATOM 2141 N N . LEU A 1 271 ? -25.165 1.933 27.311 1.00 96.69 271 LEU A N 1
ATOM 2142 C CA . LEU A 1 271 ? -24.223 0.902 27.722 1.00 96.69 271 LEU A CA 1
ATOM 2143 C C . LEU A 1 271 ? -22.935 1.552 28.235 1.00 96.69 271 LEU A C 1
ATOM 2145 O O . LEU A 1 271 ? -22.369 2.389 27.542 1.00 96.69 271 LEU A O 1
ATOM 2149 N N . PHE A 1 272 ? -22.438 1.140 29.400 1.00 94.25 272 PHE A N 1
ATOM 2150 C CA . PHE A 1 272 ? -21.180 1.607 29.983 1.00 94.25 272 PHE A CA 1
ATOM 2151 C C . PHE A 1 272 ? -20.214 0.440 30.235 1.00 94.25 272 PHE A C 1
ATOM 2153 O O . PHE A 1 272 ? -20.461 -0.422 31.086 1.00 94.25 272 PHE A O 1
ATOM 2160 N N . SER A 1 273 ? -19.114 0.394 29.470 1.00 89.56 273 SER A N 1
ATOM 2161 C CA . SER A 1 273 ? -18.139 -0.709 29.502 1.00 89.56 273 SER A CA 1
ATOM 2162 C C . SER A 1 273 ? -16.720 -0.244 29.146 1.00 89.56 273 SER A C 1
ATOM 2164 O O . SER A 1 273 ? -16.471 0.241 28.044 1.00 89.56 273 SER A O 1
ATOM 2166 N N . PHE A 1 274 ? -15.758 -0.464 30.051 1.00 84.50 274 PHE A N 1
ATOM 2167 C CA . PHE A 1 274 ? -14.318 -0.221 29.830 1.00 84.50 274 PHE A CA 1
ATOM 2168 C C . PHE A 1 274 ? -13.543 -1.484 29.400 1.00 84.50 274 PHE A C 1
ATOM 2170 O O . PHE A 1 274 ? -12.316 -1.521 29.444 1.00 84.50 274 PHE A O 1
ATOM 2177 N N . GLY A 1 275 ? -14.239 -2.542 28.969 1.00 75.25 275 GLY A N 1
ATOM 2178 C CA . GLY A 1 275 ? -13.602 -3.797 28.563 1.00 75.25 275 GLY A CA 1
ATOM 2179 C C . GLY A 1 275 ? -13.340 -4.749 29.736 1.00 75.25 275 GLY A C 1
ATOM 2180 O O . GLY A 1 275 ? -14.194 -4.919 30.607 1.00 75.25 275 GLY A O 1
ATOM 2181 N N . SER A 1 276 ? -12.226 -5.483 29.700 1.00 64.00 276 SER A N 1
ATOM 2182 C CA . SER A 1 276 ? -11.903 -6.563 30.658 1.00 64.00 276 SER A CA 1
ATOM 2183 C C . SER A 1 276 ? -10.522 -6.451 31.307 1.00 64.00 276 SER A C 1
ATOM 2185 O O . SER A 1 276 ? -10.155 -7.349 32.065 1.00 64.00 276 SER A O 1
ATOM 2187 N N . ILE A 1 277 ? -9.761 -5.407 30.964 1.00 63.28 277 ILE A N 1
ATOM 2188 C CA . ILE A 1 277 ? -8.376 -5.206 31.419 1.00 63.28 277 ILE A CA 1
ATOM 2189 C C . ILE A 1 277 ? -8.343 -4.270 32.626 1.00 63.28 277 ILE A C 1
ATOM 2191 O O . ILE A 1 277 ? -7.675 -4.570 33.602 1.00 63.28 277 ILE A O 1
ATOM 2195 N N . PHE A 1 278 ? -9.108 -3.175 32.575 1.00 71.38 278 PHE A N 1
ATOM 2196 C CA . PHE A 1 278 ? -9.218 -2.201 33.661 1.00 71.38 278 PHE A CA 1
ATOM 2197 C C . PHE A 1 278 ? -10.651 -2.226 34.191 1.00 71.38 278 PHE A C 1
ATOM 2199 O O . PHE A 1 278 ? -11.515 -1.533 33.641 1.00 71.38 278 PHE A O 1
ATOM 2206 N N . PRO A 1 279 ? -10.951 -3.093 35.176 1.00 70.88 279 PRO A N 1
ATOM 2207 C CA . PRO A 1 279 ? -12.299 -3.193 35.701 1.00 70.88 279 PRO A CA 1
ATOM 2208 C C . PRO A 1 279 ? -12.686 -1.860 36.364 1.00 70.88 279 PRO A C 1
ATOM 2210 O O . PRO A 1 279 ? -11.870 -1.263 37.067 1.00 70.88 279 PRO A O 1
ATOM 2213 N N . PRO A 1 280 ? -13.922 -1.362 36.169 1.00 77.00 280 PRO A N 1
ATOM 2214 C CA . PRO A 1 280 ? -14.367 -0.097 36.765 1.00 77.00 280 PRO A CA 1
ATOM 2215 C C . PRO A 1 280 ? -14.297 -0.050 38.299 1.00 77.00 280 PRO A C 1
ATOM 2217 O O . PRO A 1 280 ? -14.389 1.026 38.885 1.00 77.00 280 PRO A O 1
ATOM 2220 N N . SER A 1 281 ? -14.127 -1.197 38.958 1.00 76.00 281 SER A N 1
ATOM 2221 C CA . SER A 1 281 ? -13.870 -1.295 40.394 1.00 76.00 281 SER A CA 1
ATOM 2222 C C . SER A 1 281 ? -12.586 -0.584 40.829 1.00 76.00 281 SER A C 1
ATOM 2224 O O . SER A 1 281 ? -12.548 -0.056 41.939 1.00 76.00 281 SER A O 1
ATOM 2226 N N . THR A 1 282 ? -11.575 -0.479 39.955 1.00 78.38 282 THR A N 1
ATOM 2227 C CA . THR A 1 282 ? -10.308 0.207 40.267 1.00 78.38 282 THR A CA 1
ATOM 2228 C C . THR A 1 282 ? -10.363 1.727 40.085 1.00 78.38 282 THR A C 1
ATOM 2230 O O . THR A 1 282 ? -9.348 2.394 40.274 1.00 78.38 282 THR A O 1
ATOM 2233 N N . MET A 1 283 ? -11.502 2.293 39.672 1.00 85.44 283 MET A N 1
ATOM 2234 C CA . MET A 1 283 ? -11.683 3.747 39.616 1.00 85.44 283 MET A CA 1
ATOM 2235 C C . MET A 1 283 ? -11.607 4.358 41.017 1.00 85.44 283 MET A C 1
ATOM 2237 O O . MET A 1 283 ? -11.986 3.724 42.007 1.00 85.44 283 MET A O 1
ATOM 2241 N N . SER A 1 284 ? -11.201 5.628 41.103 1.00 86.81 284 SER A N 1
ATOM 2242 C CA . SER A 1 284 ? -11.250 6.348 42.376 1.00 86.81 284 SER A CA 1
ATOM 2243 C C . SER A 1 284 ? -12.685 6.397 42.914 1.00 86.81 284 SER A C 1
ATOM 2245 O O . SER A 1 284 ? -13.660 6.466 42.157 1.00 86.81 284 SER A O 1
ATOM 2247 N N . LEU A 1 285 ? -12.829 6.373 44.241 1.00 87.50 285 LEU A N 1
ATOM 2248 C CA . LEU A 1 285 ? -14.143 6.452 44.883 1.00 87.50 285 LEU A CA 1
ATOM 2249 C C . LEU A 1 285 ? -14.908 7.717 44.458 1.00 87.50 285 LEU A C 1
ATOM 2251 O O . LEU A 1 285 ? -16.118 7.666 44.263 1.00 87.50 285 LEU A O 1
ATOM 2255 N N . GLU A 1 286 ? -14.194 8.825 44.252 1.00 89.75 286 GLU A N 1
ATOM 2256 C CA . GLU A 1 286 ? -14.751 10.082 43.747 1.00 89.75 286 GLU A CA 1
ATOM 2257 C C . GLU A 1 286 ? -15.407 9.912 42.368 1.00 89.75 286 GLU A C 1
ATOM 2259 O O . GLU A 1 286 ? -16.574 10.274 42.201 1.00 89.75 286 GLU A O 1
ATOM 2264 N N . MET A 1 287 ? -14.707 9.293 41.407 1.00 91.31 287 MET A N 1
ATOM 2265 C CA . MET A 1 287 ? -15.253 9.014 40.073 1.00 91.31 287 MET A CA 1
ATOM 2266 C C . MET A 1 287 ? -16.481 8.103 40.161 1.00 91.31 287 MET A C 1
ATOM 2268 O O . MET A 1 287 ? -17.514 8.403 39.561 1.00 91.31 287 MET A O 1
ATOM 2272 N N . LYS A 1 288 ? -16.398 7.017 40.948 1.00 91.25 288 LYS A N 1
ATOM 2273 C CA . LYS A 1 288 ? -17.510 6.069 41.141 1.00 91.25 288 LYS A CA 1
ATOM 2274 C C . LYS A 1 288 ? -18.759 6.783 41.661 1.00 91.25 288 LYS A C 1
ATOM 2276 O O . LYS A 1 288 ? -19.823 6.684 41.051 1.00 91.25 288 LYS A O 1
ATOM 2281 N N . LEU A 1 289 ? -18.624 7.545 42.747 1.00 92.19 289 LEU A N 1
ATOM 2282 C CA . LEU A 1 289 ? -19.733 8.279 43.360 1.00 92.19 289 LEU A CA 1
ATOM 2283 C C . LEU A 1 289 ? -20.330 9.323 42.411 1.00 92.19 289 LEU A C 1
ATOM 2285 O O . LEU A 1 289 ? -21.554 9.449 42.341 1.00 92.19 289 LEU A O 1
ATOM 2289 N N . ASN A 1 290 ? -19.497 10.049 41.660 1.00 94.12 290 ASN A N 1
ATOM 2290 C CA . ASN A 1 290 ? -19.978 11.059 40.722 1.00 94.12 290 ASN A CA 1
ATOM 2291 C C . ASN A 1 290 ? -20.766 10.437 39.555 1.00 94.12 290 ASN A C 1
ATOM 2293 O O . ASN A 1 290 ? -21.868 10.895 39.244 1.00 94.12 290 ASN A O 1
ATOM 2297 N N . ILE A 1 291 ? -20.264 9.345 38.966 1.00 94.69 291 ILE A N 1
ATOM 2298 C CA . ILE A 1 291 ? -20.965 8.604 37.905 1.00 94.69 291 ILE A CA 1
ATOM 2299 C C . ILE A 1 291 ? -22.320 8.097 38.412 1.00 94.69 291 ILE A C 1
ATOM 2301 O O . ILE A 1 291 ? -23.345 8.351 37.778 1.00 94.69 291 ILE A O 1
ATOM 2305 N N . ILE A 1 292 ? -22.347 7.436 39.576 1.00 94.50 292 ILE A N 1
ATOM 2306 C CA . ILE A 1 292 ? -23.579 6.906 40.181 1.00 94.50 292 ILE A CA 1
ATOM 2307 C C . ILE A 1 292 ? -24.586 8.030 40.435 1.00 94.50 292 ILE A C 1
ATOM 2309 O O . ILE A 1 292 ? -25.765 7.901 40.094 1.00 94.50 292 ILE A O 1
ATOM 2313 N N . LYS A 1 293 ? -24.128 9.156 40.990 1.00 94.31 293 LYS A N 1
ATOM 2314 C CA . LYS A 1 293 ? -24.956 10.339 41.249 1.00 94.31 293 LYS A CA 1
ATOM 2315 C C . LYS A 1 293 ? -25.589 10.875 39.964 1.00 94.31 293 LYS A C 1
ATOM 2317 O O . LYS A 1 293 ? -26.788 11.150 39.954 1.00 94.31 293 LYS A O 1
ATOM 2322 N N . ILE A 1 294 ? -24.812 11.032 38.893 1.00 95.38 294 ILE A N 1
ATOM 2323 C CA . ILE A 1 294 ? -25.299 11.594 37.625 1.00 95.38 294 ILE A CA 1
ATOM 2324 C C . ILE A 1 294 ? -26.226 10.617 36.911 1.00 95.38 294 ILE A C 1
ATOM 2326 O O . ILE A 1 294 ? -27.347 10.990 36.560 1.00 95.38 294 ILE A O 1
ATOM 2330 N N . PHE A 1 295 ? -25.813 9.357 36.755 1.00 96.19 295 PHE A N 1
ATOM 2331 C CA . PHE A 1 295 ? -26.652 8.323 36.149 1.00 96.19 295 PHE A CA 1
ATOM 2332 C C . PHE A 1 295 ? -27.968 8.201 36.922 1.00 96.19 295 PHE A C 1
ATOM 2334 O O . PHE A 1 295 ? -29.042 8.216 36.324 1.00 96.19 295 PHE A O 1
ATOM 2341 N N . GLY A 1 296 ? -27.909 8.209 38.257 1.00 94.94 296 GLY A N 1
ATOM 2342 C CA . GLY A 1 296 ? -29.073 8.181 39.135 1.00 94.94 296 GLY A CA 1
ATOM 2343 C C . GLY A 1 296 ? -30.027 9.370 38.970 1.00 94.94 296 GLY A C 1
ATOM 2344 O O . GLY A 1 296 ? -31.222 9.208 39.217 1.00 94.94 296 GLY A O 1
ATOM 2345 N N . LYS A 1 297 ? -29.559 10.548 38.532 1.00 94.25 297 LYS A N 1
ATOM 2346 C CA . LYS A 1 297 ? -30.412 11.719 38.239 1.00 94.25 297 LYS A CA 1
ATOM 2347 C C . LYS A 1 297 ? -31.145 11.604 36.898 1.00 94.25 297 LYS A C 1
ATOM 2349 O O . LYS A 1 297 ? -32.240 12.144 36.761 1.00 94.25 297 LYS A O 1
ATOM 2354 N N . MET A 1 298 ? -30.596 10.876 35.928 1.00 95.00 298 MET A N 1
ATOM 2355 C CA . MET A 1 298 ? -31.172 10.716 34.586 1.00 95.00 298 MET A CA 1
ATOM 2356 C C . MET A 1 298 ? -32.249 9.619 34.556 1.00 95.00 298 MET A C 1
ATOM 2358 O O . MET A 1 298 ? -32.085 8.567 33.942 1.00 95.00 298 MET A O 1
ATOM 2362 N N . LYS A 1 299 ? -33.382 9.863 35.228 1.00 93.62 299 LYS A N 1
ATOM 2363 C CA . LYS A 1 299 ? -34.446 8.862 35.458 1.00 93.62 299 LYS A CA 1
ATOM 2364 C C . LYS A 1 299 ? -35.111 8.299 34.193 1.00 93.62 299 LYS A C 1
ATOM 2366 O O . LYS A 1 299 ? -35.695 7.220 34.277 1.00 93.62 299 LYS A O 1
ATOM 2371 N N . ASN A 1 300 ? -34.987 8.981 33.053 1.00 95.88 300 ASN A N 1
ATOM 2372 C CA . ASN A 1 300 ? -35.493 8.535 31.747 1.00 95.88 300 ASN A CA 1
ATOM 2373 C C . ASN A 1 300 ? -34.511 7.628 30.981 1.00 95.88 300 ASN A C 1
ATOM 2375 O O . ASN A 1 300 ? -34.847 7.156 29.895 1.00 95.88 300 ASN A O 1
ATOM 2379 N N . THR A 1 301 ? -33.324 7.368 31.540 1.00 97.38 301 THR A N 1
ATOM 2380 C CA . THR A 1 301 ? -32.273 6.565 30.906 1.00 97.38 301 THR A CA 1
ATOM 2381 C C . THR A 1 301 ? -31.935 5.347 31.760 1.00 97.38 301 THR A C 1
ATOM 2383 O O . THR A 1 301 ? -31.656 5.474 32.955 1.00 97.38 301 THR A O 1
ATOM 2386 N N . THR A 1 302 ? -31.955 4.163 31.151 1.00 98.06 302 THR A N 1
ATOM 2387 C CA . THR A 1 302 ? -31.423 2.925 31.730 1.00 98.06 302 THR A CA 1
ATOM 2388 C C . THR A 1 302 ? -29.933 2.839 31.411 1.00 98.06 302 THR A C 1
ATOM 2390 O O . THR A 1 302 ? -29.554 2.830 30.243 1.00 98.06 302 THR A O 1
ATOM 2393 N N . PHE A 1 303 ? -29.084 2.762 32.433 1.00 97.50 303 PHE A N 1
ATOM 2394 C CA . PHE A 1 303 ? -27.643 2.568 32.278 1.00 97.50 303 PHE A CA 1
ATOM 2395 C C . PHE A 1 303 ? -27.285 1.117 32.566 1.00 97.50 303 PHE A C 1
ATOM 2397 O O . PHE A 1 303 ? -27.420 0.669 33.700 1.00 97.50 303 PHE A O 1
ATOM 2404 N N . ILE A 1 304 ? -26.812 0.389 31.559 1.00 96.50 304 ILE A N 1
ATOM 2405 C CA . ILE A 1 304 ? -26.252 -0.952 31.734 1.00 96.50 304 ILE A CA 1
ATOM 2406 C C . ILE A 1 304 ? -24.768 -0.779 32.038 1.00 96.50 304 ILE A C 1
ATOM 2408 O O . ILE A 1 304 ? -24.007 -0.353 31.171 1.00 96.50 304 ILE A O 1
ATOM 2412 N N . TRP A 1 305 ? -24.348 -1.087 33.261 1.00 93.38 305 TRP A N 1
ATOM 2413 C CA . TRP A 1 305 ? -22.966 -0.929 33.699 1.00 93.38 305 TRP A CA 1
ATOM 2414 C C . TRP A 1 305 ? -22.326 -2.291 33.953 1.00 93.38 305 TRP A C 1
ATOM 2416 O O . TRP A 1 305 ? -22.713 -3.019 34.869 1.00 93.38 305 TRP A O 1
ATOM 2426 N N . LYS A 1 306 ? -21.303 -2.619 33.153 1.00 88.38 306 LYS A N 1
ATOM 2427 C CA . LYS A 1 306 ? -20.423 -3.755 33.436 1.00 88.38 306 LYS A CA 1
ATOM 2428 C C . LYS A 1 306 ? -19.607 -3.480 34.706 1.00 88.38 306 LYS A C 1
ATOM 2430 O O . LYS A 1 306 ? -18.657 -2.700 34.659 1.00 88.38 306 LYS A O 1
ATOM 2435 N N . TYR A 1 307 ? -19.983 -4.097 35.819 1.00 85.94 307 TYR A N 1
ATOM 2436 C CA . TYR A 1 307 ? -19.412 -3.850 37.139 1.00 85.94 307 TYR A CA 1
ATOM 2437 C C . TYR A 1 307 ? -19.406 -5.140 37.967 1.00 85.94 307 TYR A C 1
ATOM 2439 O O . TYR A 1 307 ? -20.463 -5.712 38.223 1.00 85.94 307 TYR A O 1
ATOM 2447 N N . ASP A 1 308 ? -18.223 -5.602 38.366 1.00 72.31 308 ASP A N 1
ATOM 2448 C CA . ASP A 1 308 ? -17.977 -6.930 38.942 1.00 72.31 308 ASP A CA 1
ATOM 2449 C C . ASP A 1 308 ? -17.543 -6.923 40.422 1.00 72.31 308 ASP A C 1
ATOM 2451 O O . ASP A 1 308 ? -17.382 -7.995 41.005 1.00 72.31 308 ASP A O 1
ATOM 2455 N N . ALA A 1 309 ? -17.417 -5.754 41.065 1.00 78.00 309 ALA A N 1
ATOM 2456 C CA . ALA A 1 309 ? -17.060 -5.656 42.484 1.00 78.00 309 ALA A CA 1
ATOM 2457 C C . ALA A 1 309 ? -18.288 -5.660 43.409 1.00 78.00 309 ALA A C 1
ATOM 2459 O O . ALA A 1 309 ? -19.040 -4.688 43.494 1.00 78.00 309 ALA A O 1
ATOM 2460 N N . ASN A 1 310 ? -18.454 -6.761 44.146 1.00 75.31 310 ASN A N 1
ATOM 2461 C CA . ASN A 1 310 ? -19.519 -6.929 45.142 1.00 75.31 310 ASN A CA 1
ATOM 2462 C C . ASN A 1 310 ? -19.316 -6.070 46.404 1.00 75.31 310 ASN A C 1
ATOM 2464 O O . ASN A 1 310 ? -20.266 -5.837 47.143 1.00 75.31 310 ASN A O 1
ATOM 2468 N N . GLU A 1 311 ? -18.103 -5.591 46.668 1.00 76.38 311 GLU A N 1
ATOM 2469 C CA . GLU A 1 311 ? -17.803 -4.750 47.838 1.00 76.38 311 GLU A CA 1
ATOM 2470 C C . GLU A 1 311 ? -18.400 -3.339 47.710 1.00 76.38 311 GLU A C 1
ATOM 2472 O O . GLU A 1 311 ? -18.710 -2.695 48.704 1.00 76.38 311 GLU A O 1
ATOM 2477 N N . ASP A 1 312 ? -18.643 -2.882 46.481 1.00 83.00 312 ASP A N 1
ATOM 2478 C CA . ASP A 1 312 ? -19.188 -1.557 46.176 1.00 83.00 312 ASP A CA 1
ATOM 2479 C C . ASP A 1 312 ? -20.732 -1.559 46.047 1.00 83.00 312 ASP A C 1
ATOM 2481 O O . ASP A 1 312 ? -21.321 -0.585 45.577 1.00 83.00 312 ASP A O 1
ATOM 2485 N N . MET A 1 313 ? -21.421 -2.645 46.434 1.00 79.38 313 MET A N 1
ATOM 2486 C CA . MET A 1 313 ? -22.880 -2.808 46.254 1.00 79.38 313 MET A CA 1
ATOM 2487 C C . MET A 1 313 ? -23.698 -1.692 46.915 1.00 79.38 313 MET A C 1
ATOM 2489 O O . MET A 1 313 ? -24.661 -1.209 46.312 1.00 79.38 313 MET A O 1
ATOM 2493 N N . GLU A 1 314 ? -23.288 -1.262 48.111 1.00 84.88 314 GLU A N 1
ATOM 2494 C CA . GLU A 1 314 ? -23.954 -0.212 48.894 1.00 84.88 314 GLU A CA 1
ATOM 2495 C C . GLU A 1 314 ? -24.000 1.127 48.139 1.00 84.88 314 GLU A C 1
ATOM 2497 O O . GLU A 1 314 ? -24.947 1.903 48.281 1.00 84.88 314 GLU A O 1
ATOM 2502 N N . LEU A 1 315 ? -23.030 1.380 47.246 1.00 85.75 315 LEU A N 1
ATOM 2503 C CA . LEU A 1 315 ? -22.977 2.614 46.460 1.00 85.75 315 LEU A CA 1
ATOM 2504 C C . LEU A 1 315 ? -24.188 2.765 45.520 1.00 85.75 315 LEU A C 1
ATOM 2506 O O . LEU A 1 315 ? -24.521 3.880 45.124 1.00 85.75 315 LEU A O 1
ATOM 2510 N N . PHE A 1 316 ? -24.862 1.666 45.165 1.00 87.12 316 PHE A N 1
ATOM 2511 C CA . PHE A 1 316 ? -25.918 1.634 44.147 1.00 87.12 316 PHE A CA 1
ATOM 2512 C C . PHE A 1 316 ? -27.344 1.531 44.703 1.00 87.12 316 PHE A C 1
ATOM 2514 O O . PHE A 1 316 ? -28.293 1.613 43.918 1.00 87.12 316 PHE A O 1
ATOM 2521 N N . GLU A 1 317 ? -27.530 1.376 46.017 1.00 81.25 317 GLU A N 1
ATOM 2522 C CA . GLU A 1 317 ? -28.832 1.058 46.640 1.00 81.25 317 GLU A CA 1
ATOM 2523 C C . GLU A 1 317 ? -29.954 2.045 46.282 1.00 81.25 317 GLU A C 1
ATOM 2525 O O . GLU A 1 317 ? -31.114 1.663 46.139 1.00 81.25 317 GLU A O 1
ATOM 2530 N N . ASN A 1 318 ? -29.607 3.310 46.040 1.00 80.50 318 ASN A N 1
ATOM 2531 C CA . ASN A 1 318 ? -30.563 4.372 45.714 1.00 80.50 318 ASN A CA 1
ATOM 2532 C C . ASN A 1 318 ? -30.746 4.611 44.200 1.00 80.50 318 ASN A C 1
ATOM 2534 O O . ASN A 1 318 ? -31.267 5.653 43.783 1.00 80.50 318 ASN A O 1
ATOM 2538 N N . THR A 1 319 ? -30.326 3.666 43.350 1.00 88.06 319 THR A N 1
ATOM 2539 C CA . THR A 1 319 ? -30.375 3.804 41.885 1.00 88.06 319 THR A CA 1
ATOM 2540 C C . THR A 1 319 ? -31.169 2.680 41.216 1.00 88.06 319 THR A C 1
ATOM 2542 O O . THR A 1 319 ? -30.684 1.581 41.001 1.00 88.06 319 THR A O 1
ATOM 2545 N N . SER A 1 320 ? -32.417 2.965 40.825 1.00 90.50 320 SER A N 1
ATOM 2546 C CA . SER A 1 320 ? -33.280 1.998 40.119 1.00 90.50 320 SER A CA 1
ATOM 2547 C C . SER A 1 320 ? -33.083 1.972 38.599 1.00 90.50 320 SER A C 1
ATOM 2549 O O . SER A 1 320 ? -33.705 1.171 37.899 1.00 90.50 320 SER A O 1
ATOM 2551 N N . ASN A 1 321 ? -32.282 2.894 38.059 1.00 95.56 321 ASN A N 1
ATOM 2552 C CA . ASN A 1 321 ? -32.035 3.044 36.625 1.00 95.56 321 ASN A CA 1
ATOM 2553 C C . ASN A 1 321 ? -30.621 2.645 36.189 1.00 95.56 321 ASN A C 1
ATOM 2555 O O . ASN A 1 321 ? -30.303 2.765 35.009 1.00 95.56 321 ASN A O 1
ATOM 2559 N N . ILE A 1 322 ? -29.805 2.143 37.118 1.00 95.56 322 ILE A N 1
ATOM 2560 C CA . ILE A 1 322 ? -28.480 1.587 36.847 1.00 95.56 322 ILE A CA 1
ATOM 2561 C C . ILE A 1 322 ? -28.575 0.067 37.004 1.00 95.56 322 ILE A C 1
ATOM 2563 O O . ILE A 1 322 ? -28.788 -0.438 38.102 1.00 95.56 322 ILE A O 1
ATOM 2567 N N . ILE A 1 323 ? -28.435 -0.659 35.900 1.00 93.94 323 ILE A N 1
ATOM 2568 C CA . ILE A 1 323 ? -28.430 -2.121 35.857 1.00 93.94 323 ILE A CA 1
ATOM 2569 C C . ILE A 1 323 ? -26.979 -2.582 35.866 1.00 93.94 323 ILE A C 1
ATOM 2571 O O . ILE A 1 323 ? -26.256 -2.414 34.884 1.00 93.94 323 ILE A O 1
ATOM 2575 N N . ARG A 1 324 ? -26.540 -3.139 36.994 1.00 91.62 324 ARG A N 1
ATOM 2576 C CA . ARG A 1 324 ? -25.192 -3.693 37.131 1.00 91.62 324 ARG A CA 1
ATOM 2577 C C . ARG A 1 324 ? -25.155 -5.134 36.677 1.00 91.62 324 ARG A C 1
ATOM 2579 O O . ARG A 1 324 ? -26.076 -5.897 36.949 1.00 91.62 324 ARG A O 1
ATOM 2586 N N . THR A 1 325 ? -24.054 -5.507 36.046 1.00 88.38 325 THR A N 1
ATOM 2587 C CA . THR A 1 325 ? -23.812 -6.894 35.667 1.00 88.38 325 THR A CA 1
ATOM 2588 C C . THR A 1 325 ? -22.322 -7.199 35.567 1.00 88.38 325 THR A C 1
ATOM 2590 O O . THR A 1 325 ? -21.528 -6.354 35.152 1.00 88.38 325 THR A O 1
ATOM 2593 N N . ASN A 1 326 ? -21.937 -8.434 35.876 1.00 82.56 326 ASN A N 1
ATOM 2594 C CA . ASN A 1 326 ? -20.593 -8.951 35.617 1.00 82.56 326 ASN A CA 1
ATOM 2595 C C . ASN A 1 326 ? -20.415 -9.412 34.151 1.00 82.56 326 ASN A C 1
ATOM 2597 O O . ASN A 1 326 ? -19.292 -9.452 33.635 1.00 82.56 326 ASN A O 1
ATOM 2601 N N . TRP A 1 327 ? -21.509 -9.725 33.449 1.00 84.31 327 TRP A N 1
ATOM 2602 C CA . TRP A 1 327 ? -21.506 -10.214 32.072 1.00 84.31 327 TRP A CA 1
ATOM 2603 C C . TRP A 1 327 ? -22.728 -9.733 31.282 1.00 84.31 327 TRP A C 1
ATOM 2605 O O . TRP A 1 327 ? -23.828 -9.607 31.808 1.00 84.31 327 TRP A O 1
ATOM 2615 N N . MET A 1 328 ? -22.546 -9.473 29.990 1.00 89.56 328 MET A N 1
ATOM 2616 C CA . MET A 1 328 ? -23.640 -9.117 29.087 1.00 89.56 328 MET A CA 1
ATOM 2617 C C . MET A 1 328 ? -23.322 -9.561 27.654 1.00 89.56 328 MET A C 1
ATOM 2619 O O . MET A 1 328 ? -22.136 -9.593 27.290 1.00 89.56 328 MET A O 1
ATOM 2623 N N . PRO A 1 329 ? -24.339 -9.814 26.813 1.00 90.62 329 PRO A N 1
ATOM 2624 C CA . PRO A 1 329 ? -24.158 -10.073 25.392 1.00 90.62 329 PRO A CA 1
ATOM 2625 C C . PRO A 1 329 ? -23.878 -8.750 24.657 1.00 90.62 329 PRO A C 1
ATOM 2627 O O . PRO A 1 329 ? -24.719 -8.226 23.934 1.00 90.62 329 PRO A O 1
ATOM 2630 N N . GLN A 1 330 ? -22.688 -8.171 24.870 1.00 89.75 330 GLN A N 1
ATOM 2631 C CA . GLN A 1 330 ? -22.330 -6.827 24.384 1.00 89.75 330 GLN A CA 1
ATOM 2632 C C . GLN A 1 330 ? -22.563 -6.661 22.876 1.00 89.75 330 GLN A C 1
ATOM 2634 O O . GLN A 1 330 ? -23.121 -5.648 22.465 1.00 89.75 330 GLN A O 1
ATOM 2639 N N . ASN A 1 331 ? -22.163 -7.645 22.063 1.00 89.94 331 ASN A N 1
ATOM 2640 C CA . ASN A 1 331 ? -22.354 -7.600 20.610 1.00 89.94 331 ASN A CA 1
ATOM 2641 C C . ASN A 1 331 ? -23.840 -7.494 20.229 1.00 89.94 331 ASN A C 1
ATOM 2643 O O . ASN A 1 331 ? -24.206 -6.728 19.340 1.00 89.94 331 ASN A O 1
ATOM 2647 N N . ASP A 1 332 ? -24.699 -8.220 20.943 1.00 93.19 332 ASP A N 1
ATOM 2648 C CA . ASP A 1 332 ? -26.136 -8.257 20.679 1.00 93.19 332 ASP A CA 1
ATOM 2649 C C . ASP A 1 332 ? -26.817 -6.970 21.161 1.00 93.19 332 ASP A C 1
ATOM 2651 O O . ASP A 1 332 ? -27.653 -6.418 20.452 1.00 93.19 332 ASP A O 1
ATOM 2655 N N . ILE A 1 333 ? -26.391 -6.428 22.311 1.00 95.75 333 ILE A N 1
ATOM 2656 C CA . ILE A 1 333 ? -26.851 -5.127 22.825 1.00 95.75 333 ILE A CA 1
ATOM 2657 C C . ILE A 1 333 ? -26.458 -3.994 21.869 1.00 95.75 333 ILE A C 1
ATOM 2659 O O . ILE A 1 333 ? -27.280 -3.130 21.573 1.00 95.75 333 ILE A O 1
ATOM 2663 N N . LEU A 1 334 ? -25.219 -3.993 21.364 1.00 94.81 334 LEU A N 1
ATOM 2664 C CA . LEU A 1 334 ? -24.761 -3.007 20.380 1.00 94.81 334 LEU A CA 1
ATOM 2665 C C . LEU A 1 334 ? -25.519 -3.130 19.054 1.00 94.81 334 LEU A C 1
ATOM 2667 O O . LEU A 1 334 ? -25.726 -2.119 18.389 1.00 94.81 334 LEU A O 1
ATOM 2671 N N . GLY A 1 335 ? -25.948 -4.340 18.690 1.00 93.44 335 GLY A N 1
ATOM 2672 C CA . GLY A 1 335 ? -26.783 -4.604 17.521 1.00 93.44 335 GLY A CA 1
ATOM 2673 C C . GLY A 1 335 ? -28.268 -4.264 17.687 1.00 93.44 335 GLY A C 1
ATOM 2674 O O . GLY A 1 335 ? -29.006 -4.321 16.702 1.00 93.44 335 GLY A O 1
ATOM 2675 N N . ASP A 1 336 ? -28.727 -3.911 18.891 1.00 95.44 336 ASP A N 1
ATOM 2676 C CA . ASP A 1 336 ? -30.127 -3.581 19.147 1.00 95.44 336 ASP A CA 1
ATOM 2677 C C . ASP A 1 336 ? -30.422 -2.101 18.860 1.00 95.44 336 ASP A C 1
ATOM 2679 O O . ASP A 1 336 ? -29.789 -1.181 19.381 1.00 95.44 336 ASP A O 1
ATOM 2683 N N . SER A 1 337 ? -31.449 -1.857 18.044 1.00 93.19 337 SER A N 1
ATOM 2684 C CA . SER A 1 337 ? -31.840 -0.507 17.621 1.00 93.19 337 SER A CA 1
ATOM 2685 C C . SER A 1 337 ? -32.277 0.432 18.758 1.00 93.19 337 SER A C 1
ATOM 2687 O O . SER A 1 337 ? -32.266 1.649 18.558 1.00 93.19 337 SER A O 1
ATOM 2689 N N . ARG A 1 338 ? -32.651 -0.104 19.932 1.00 95.75 338 ARG A N 1
ATOM 2690 C CA . ARG A 1 338 ? -33.062 0.668 21.119 1.00 95.75 338 ARG A CA 1
ATOM 2691 C C . ARG A 1 338 ? -31.882 1.230 21.907 1.00 95.75 338 ARG A C 1
ATOM 2693 O O . ARG A 1 338 ? -32.090 2.074 22.776 1.00 95.75 338 ARG A O 1
ATOM 2700 N N . LEU A 1 339 ? -30.652 0.785 21.639 1.00 97.50 339 LEU A N 1
ATOM 2701 C CA . LEU A 1 339 ? -29.481 1.349 22.297 1.00 97.50 339 LEU A CA 1
ATOM 2702 C C . LEU A 1 339 ? -29.252 2.793 21.819 1.00 97.50 339 LEU A C 1
ATOM 2704 O O . LEU A 1 339 ? -28.999 3.060 20.639 1.00 97.50 339 LEU A O 1
ATOM 2708 N N . SER A 1 340 ? -29.326 3.737 22.755 1.00 96.69 340 SER A N 1
ATOM 2709 C CA . SER A 1 340 ? -29.158 5.168 22.483 1.00 96.69 340 SER A CA 1
ATOM 2710 C C . SER A 1 340 ? -27.690 5.577 22.436 1.00 96.69 340 SER A C 1
ATOM 2712 O O . SER A 1 340 ? -27.319 6.443 21.646 1.00 96.69 340 SER A O 1
ATOM 2714 N N . LEU A 1 341 ? -26.868 4.989 23.307 1.00 97.75 341 LEU A N 1
ATOM 2715 C CA . LEU A 1 341 ? -25.513 5.454 23.579 1.00 97.75 341 LEU A CA 1
ATOM 2716 C C . LEU A 1 341 ? -24.613 4.304 24.032 1.00 97.75 341 LEU A C 1
ATOM 2718 O O . LEU A 1 341 ? -25.015 3.475 24.849 1.00 97.75 341 LEU A O 1
ATOM 2722 N N . PHE A 1 342 ? -23.364 4.320 23.575 1.00 97.75 342 PHE A N 1
ATOM 2723 C CA . PHE A 1 342 ? -22.291 3.510 24.136 1.00 97.75 342 PHE A CA 1
ATOM 2724 C C . PHE A 1 342 ? -21.228 4.401 24.793 1.00 97.75 342 PHE A C 1
ATOM 2726 O O . PHE A 1 342 ? -20.724 5.337 24.188 1.00 97.75 342 PHE A O 1
ATOM 2733 N N . ILE A 1 343 ? -20.876 4.129 26.042 1.00 96.75 343 ILE A N 1
ATOM 2734 C CA . ILE A 1 343 ? -19.835 4.823 26.795 1.00 96.75 343 ILE A CA 1
ATOM 2735 C C . ILE A 1 343 ? -18.704 3.817 27.023 1.00 96.75 343 ILE A C 1
ATOM 2737 O O . ILE A 1 343 ? -18.905 2.774 27.654 1.00 96.75 343 ILE A O 1
ATOM 2741 N N . THR A 1 344 ? -17.521 4.100 26.481 1.00 93.81 344 THR A N 1
ATOM 2742 C CA . THR A 1 344 ? -16.413 3.136 26.443 1.00 93.81 344 THR A CA 1
ATOM 2743 C C . THR A 1 344 ? -15.049 3.801 26.519 1.00 93.81 344 THR A C 1
ATOM 2745 O O . THR A 1 344 ? -14.877 4.961 26.154 1.00 93.81 344 THR A O 1
ATOM 2748 N N . HIS A 1 345 ? -14.048 3.019 26.917 1.00 90.00 345 HIS A N 1
ATOM 2749 C CA . HIS A 1 345 ? -12.635 3.377 26.821 1.00 90.00 345 HIS A CA 1
ATOM 2750 C C . HIS A 1 345 ? -12.151 3.660 25.389 1.00 90.00 345 HIS A C 1
ATOM 2752 O O . HIS A 1 345 ? -11.149 4.331 25.193 1.00 90.00 345 HIS A O 1
ATOM 2758 N N . GLY A 1 346 ? -12.851 3.151 24.371 1.00 88.19 346 GLY A N 1
ATOM 2759 C CA . GLY A 1 346 ? -12.520 3.437 22.978 1.00 88.19 346 GLY A CA 1
ATOM 2760 C C . GLY A 1 346 ? -11.446 2.548 22.351 1.00 88.19 346 GLY A C 1
ATOM 2761 O O . GLY A 1 346 ? -10.754 2.979 21.428 1.00 88.19 346 GLY A O 1
ATOM 2762 N N . GLY A 1 347 ? -11.306 1.304 22.816 1.00 87.06 347 GLY A N 1
ATOM 2763 C CA . GLY A 1 347 ? -10.514 0.297 22.105 1.00 87.06 347 GLY A CA 1
ATOM 2764 C C . GLY A 1 347 ? -11.031 0.054 20.678 1.00 87.06 347 GLY A C 1
ATOM 2765 O O . GLY A 1 347 ? -12.218 0.253 20.398 1.00 87.06 347 GLY A O 1
ATOM 2766 N N . ALA A 1 348 ? -10.150 -0.398 19.778 1.00 85.25 348 ALA A N 1
ATOM 2767 C CA . ALA A 1 348 ? -10.455 -0.556 18.352 1.00 85.25 348 ALA A CA 1
ATOM 2768 C C . ALA A 1 348 ? -11.715 -1.401 18.075 1.00 85.25 348 ALA A C 1
ATOM 2770 O O . ALA A 1 348 ? -12.533 -1.019 17.241 1.00 85.25 348 ALA A O 1
ATOM 2771 N N . GLY A 1 349 ? -11.920 -2.501 18.811 1.00 86.69 349 GLY A N 1
ATOM 2772 C CA . GLY A 1 349 ? -13.121 -3.338 18.680 1.00 86.69 349 GLY A CA 1
ATOM 2773 C C . GLY A 1 349 ? -14.410 -2.578 19.009 1.00 86.69 349 GLY A C 1
ATOM 2774 O O . GLY A 1 349 ? -15.314 -2.524 18.186 1.00 86.69 349 GLY A O 1
ATOM 2775 N N . SER A 1 350 ? -14.463 -1.897 20.159 1.00 88.69 350 SER A N 1
ATOM 2776 C CA . SER A 1 350 ? -15.625 -1.090 20.561 1.00 88.69 350 SER A CA 1
ATOM 2777 C C . SER A 1 350 ? -15.920 0.056 19.591 1.00 88.69 350 SER A C 1
ATOM 2779 O O . SER A 1 350 ? -17.083 0.331 19.299 1.00 88.69 350 SER A O 1
ATOM 2781 N N . LEU A 1 351 ? -14.875 0.711 19.074 1.00 91.81 351 LEU A N 1
ATOM 2782 C CA . LEU A 1 351 ? -15.008 1.745 18.050 1.00 91.81 351 LEU A CA 1
ATOM 2783 C C . LEU A 1 351 ? -15.677 1.181 16.784 1.00 91.81 351 LEU A C 1
ATOM 2785 O O . LEU A 1 351 ? -16.633 1.764 16.271 1.00 91.81 351 LEU A O 1
ATOM 2789 N N . GLN A 1 352 ? -15.180 0.043 16.292 1.00 91.50 352 GLN A N 1
ATOM 2790 C CA . GLN A 1 352 ? -15.696 -0.614 15.092 1.00 91.50 352 GLN A CA 1
ATOM 2791 C C . GLN A 1 352 ? -17.136 -1.118 15.306 1.00 91.50 352 GLN A C 1
ATOM 2793 O O . GLN A 1 352 ? -18.011 -0.797 14.502 1.00 91.50 352 GLN A O 1
ATOM 2798 N N . GLU A 1 353 ? -17.420 -1.808 16.416 1.00 91.44 353 GLU A N 1
ATOM 2799 C CA . GLU A 1 353 ? -18.762 -2.290 16.787 1.00 91.44 353 GLU A CA 1
ATOM 2800 C C . GLU A 1 353 ? -19.795 -1.151 16.817 1.00 91.44 353 GLU A C 1
ATOM 2802 O O . GLU A 1 353 ? -20.876 -1.272 16.236 1.00 91.44 353 GLU A O 1
ATOM 2807 N N . SER A 1 354 ? -19.451 -0.013 17.429 1.00 94.00 354 SER A N 1
ATOM 2808 C CA . SER A 1 354 ? -20.327 1.165 17.485 1.00 94.00 354 SER A CA 1
ATOM 2809 C C . SER A 1 354 ? -20.595 1.747 16.095 1.00 94.00 354 SER A C 1
ATOM 2811 O O . SER A 1 354 ? -21.732 2.092 15.763 1.00 94.00 354 SER A O 1
ATOM 2813 N N . ALA A 1 355 ? -19.555 1.839 15.261 1.00 94.12 355 ALA A N 1
ATOM 2814 C CA . ALA A 1 355 ? -19.643 2.413 13.925 1.00 94.12 355 ALA A CA 1
ATOM 2815 C C . ALA A 1 355 ? -20.507 1.560 12.976 1.00 94.12 355 ALA A C 1
ATOM 2817 O O . ALA A 1 355 ? -21.361 2.105 12.276 1.00 94.12 355 ALA A O 1
ATOM 2818 N N . TYR A 1 356 ? -20.342 0.233 12.975 1.00 92.12 356 TYR A N 1
ATOM 2819 C CA . TYR A 1 356 ? -21.145 -0.681 12.146 1.00 92.12 356 TYR A CA 1
ATOM 2820 C C . TYR A 1 356 ? -22.610 -0.772 12.584 1.00 92.12 356 TYR A C 1
ATOM 2822 O O . TYR A 1 356 ? -23.488 -0.986 11.743 1.00 92.12 356 TYR A O 1
ATOM 2830 N N . ASN A 1 357 ? -22.894 -0.594 13.877 1.00 94.38 357 ASN A N 1
ATOM 2831 C CA . ASN A 1 357 ? -24.260 -0.609 14.404 1.00 94.38 357 ASN A CA 1
ATOM 2832 C C . ASN A 1 357 ? -24.925 0.780 14.428 1.00 94.38 357 ASN A C 1
ATOM 2834 O O . ASN A 1 357 ? -26.112 0.899 14.728 1.00 94.38 357 ASN A O 1
ATOM 2838 N N . GLY A 1 358 ? -24.202 1.843 14.059 1.00 95.62 358 GLY A N 1
ATOM 2839 C CA . GLY A 1 358 ? -24.759 3.196 14.009 1.00 95.62 358 GLY A CA 1
ATOM 2840 C C . GLY A 1 358 ? -25.139 3.726 15.395 1.00 95.62 358 GLY A C 1
ATOM 2841 O O . GLY A 1 358 ? -26.180 4.376 15.561 1.00 95.62 358 GLY A O 1
ATOM 2842 N N . ILE A 1 359 ? -24.301 3.440 16.392 1.00 97.19 359 ILE A N 1
ATOM 2843 C CA . ILE A 1 359 ? -24.484 3.854 17.785 1.00 97.19 359 ILE A CA 1
ATOM 2844 C C . ILE A 1 359 ? -23.576 5.062 18.087 1.00 97.19 359 ILE A C 1
ATOM 2846 O O . ILE A 1 359 ? -22.373 4.998 17.817 1.00 97.19 359 ILE A O 1
ATOM 2850 N N . PRO A 1 360 ? -24.124 6.180 18.606 1.00 97.88 360 PRO A N 1
ATOM 2851 C CA . PRO A 1 360 ? -23.338 7.279 19.164 1.00 97.88 360 PRO A CA 1
ATOM 2852 C C . PRO A 1 360 ? -22.469 6.823 20.332 1.00 97.88 360 PRO A C 1
ATOM 2854 O O . PRO A 1 360 ? -22.884 5.956 21.103 1.00 97.88 360 PRO A O 1
ATOM 2857 N N . ILE A 1 361 ? -21.295 7.434 20.494 1.00 97.25 361 ILE A N 1
ATOM 2858 C CA . ILE A 1 361 ? -20.311 6.968 21.474 1.00 97.25 361 ILE A CA 1
ATOM 2859 C C . ILE A 1 361 ? -19.729 8.104 22.330 1.00 97.25 361 ILE A C 1
ATOM 2861 O O . ILE A 1 361 ? -19.331 9.143 21.810 1.00 97.25 361 ILE A O 1
ATOM 2865 N N . ILE A 1 362 ? -19.647 7.915 23.648 1.00 97.75 362 ILE A N 1
ATOM 2866 C CA . ILE A 1 362 ? -18.759 8.711 24.508 1.00 97.75 362 ILE A CA 1
ATOM 2867 C C . ILE A 1 362 ? -17.475 7.907 24.702 1.00 97.75 362 ILE A C 1
ATOM 2869 O O . ILE A 1 362 ? -17.511 6.779 25.197 1.00 97.75 362 ILE A O 1
ATOM 2873 N N . MET A 1 363 ? -16.344 8.487 24.307 1.00 95.06 363 MET A N 1
ATOM 2874 C CA . MET A 1 363 ? -15.031 7.851 24.388 1.00 95.06 363 MET A CA 1
ATOM 2875 C C . MET A 1 363 ? -14.215 8.445 25.526 1.00 95.06 363 MET A C 1
ATOM 2877 O O . MET A 1 363 ? -13.980 9.652 25.552 1.00 95.06 363 MET A O 1
ATOM 2881 N N . ILE A 1 364 ? -13.777 7.574 26.433 1.00 93.62 364 ILE A N 1
ATOM 2882 C CA . ILE A 1 364 ? -13.031 7.915 27.647 1.00 93.62 364 ILE A CA 1
ATOM 2883 C C . ILE A 1 364 ? -11.695 7.161 27.635 1.00 93.62 364 ILE A C 1
ATOM 2885 O O . ILE A 1 364 ? -11.563 6.134 28.303 1.00 93.62 364 ILE A O 1
ATOM 2889 N N . PRO A 1 365 ? -10.723 7.595 26.813 1.00 90.31 365 PRO A N 1
ATOM 2890 C CA . PRO A 1 365 ? -9.482 6.865 26.603 1.00 90.31 365 PRO A CA 1
ATOM 2891 C C . PRO A 1 365 ? -8.672 6.730 27.889 1.00 90.31 365 PRO A C 1
ATOM 2893 O O . PRO A 1 365 ? -8.486 7.694 28.632 1.00 90.31 365 PRO A O 1
ATOM 2896 N N . LEU A 1 366 ? -8.162 5.521 28.118 1.00 83.88 366 LEU A N 1
ATOM 2897 C CA . LEU A 1 366 ? -7.356 5.183 29.286 1.00 83.88 366 LEU A CA 1
ATOM 2898 C C . LEU A 1 366 ? -5.865 5.069 28.935 1.00 83.88 366 LEU A C 1
ATOM 2900 O O . LEU A 1 366 ? -5.018 5.574 29.672 1.00 83.88 366 LEU A O 1
ATOM 2904 N N . PHE A 1 367 ? -5.534 4.415 27.813 1.00 79.00 367 PHE A N 1
ATOM 2905 C CA . PHE A 1 367 ? -4.153 4.158 27.382 1.00 79.00 367 PHE A CA 1
ATOM 2906 C C . PHE A 1 367 ? -4.042 3.775 25.897 1.00 79.00 367 PHE A C 1
ATOM 2908 O O . PHE A 1 367 ? -5.037 3.450 25.250 1.00 79.00 367 PHE A O 1
ATOM 2915 N N . GLY A 1 368 ? -2.817 3.761 25.363 1.00 80.06 368 GLY A N 1
ATOM 2916 C CA . GLY A 1 368 ? -2.523 3.155 24.060 1.00 80.06 368 GLY A CA 1
ATOM 2917 C C . GLY A 1 368 ? -3.213 3.848 22.880 1.00 80.06 368 GLY A C 1
ATOM 2918 O O . GLY A 1 368 ? -3.260 5.077 22.801 1.00 80.06 368 GLY A O 1
ATOM 2919 N N . ASP A 1 369 ? -3.756 3.049 21.960 1.00 83.00 369 ASP A N 1
ATOM 2920 C CA . ASP A 1 369 ? -4.433 3.500 20.737 1.00 83.00 369 ASP A CA 1
ATOM 2921 C C . ASP A 1 369 ? -5.783 4.192 20.994 1.00 83.00 369 ASP A C 1
ATOM 2923 O O . ASP A 1 369 ? -6.312 4.889 20.127 1.00 83.00 369 ASP A O 1
ATOM 2927 N N . GLN A 1 370 ? -6.337 4.058 22.200 1.00 88.19 370 GLN A N 1
ATOM 2928 C CA . GLN A 1 370 ? -7.657 4.582 22.561 1.00 88.19 370 GLN A CA 1
ATOM 2929 C C . GLN A 1 370 ? -7.756 6.099 22.405 1.00 88.19 370 GLN A C 1
ATOM 2931 O O . GLN A 1 370 ? -8.778 6.613 21.949 1.00 88.19 370 GLN A O 1
ATOM 2936 N N . TYR A 1 371 ? -6.685 6.826 22.742 1.00 88.19 371 TYR A N 1
ATOM 2937 C CA . TYR A 1 371 ? -6.620 8.278 22.568 1.00 88.19 371 TYR A CA 1
ATOM 2938 C C . TYR A 1 371 ? -6.828 8.660 21.105 1.00 88.19 371 TYR A C 1
ATOM 2940 O O . TYR A 1 371 ? -7.704 9.463 20.778 1.00 88.19 371 TYR A O 1
ATOM 2948 N N . ARG A 1 372 ? -6.072 8.020 20.212 1.00 88.81 372 ARG A N 1
ATOM 2949 C CA . ARG A 1 372 ? -6.184 8.200 18.767 1.00 88.81 372 ARG A CA 1
ATOM 2950 C C . ARG A 1 372 ? -7.577 7.820 18.263 1.00 88.81 372 ARG A C 1
ATOM 2952 O O . ARG A 1 372 ? -8.174 8.583 17.506 1.00 88.81 372 ARG A O 1
ATOM 2959 N N . ASN A 1 373 ? -8.119 6.688 18.707 1.00 91.00 373 ASN A N 1
ATOM 2960 C CA . ASN A 1 373 ? -9.462 6.232 18.340 1.00 91.00 373 ASN A CA 1
ATOM 2961 C C . ASN A 1 373 ? -10.542 7.255 18.726 1.00 91.00 373 ASN A C 1
ATOM 2963 O O . ASN A 1 373 ? -11.470 7.485 17.949 1.00 91.00 373 ASN A O 1
ATOM 2967 N N . ALA A 1 374 ? -10.396 7.920 19.878 1.00 92.44 374 ALA A N 1
ATOM 2968 C CA . ALA A 1 374 ? -11.300 8.985 20.303 1.00 92.44 374 ALA A CA 1
ATOM 2969 C C . ALA A 1 374 ? -11.281 10.188 19.349 1.00 92.44 374 ALA A C 1
ATOM 2971 O O . ALA A 1 374 ? -12.341 10.689 18.974 1.00 92.44 374 ALA A O 1
ATOM 2972 N N . PHE A 1 375 ? -10.100 10.619 18.890 1.00 91.19 375 PHE A N 1
ATOM 2973 C CA . PHE A 1 375 ? -9.998 11.662 17.860 1.00 91.19 375 PHE A CA 1
ATOM 2974 C C . PHE A 1 375 ? -10.596 11.223 16.518 1.00 91.19 375 PHE A C 1
ATOM 2976 O O . PHE A 1 375 ? -11.282 12.014 15.866 1.00 91.19 375 PHE A O 1
ATOM 2983 N N . VAL A 1 376 ? -10.386 9.964 16.115 1.00 91.25 376 VAL A N 1
ATOM 2984 C CA . VAL A 1 376 ? -10.985 9.412 14.893 1.00 91.25 376 VAL A CA 1
ATOM 2985 C C . VAL A 1 376 ? -12.508 9.495 14.971 1.00 91.25 376 VAL A C 1
ATOM 2987 O O . VAL A 1 376 ? -13.127 10.072 14.080 1.00 91.25 376 VAL A O 1
ATOM 2990 N N . ALA A 1 377 ? -13.124 8.989 16.038 1.00 93.50 377 ALA A N 1
ATOM 2991 C CA . ALA A 1 377 ? -14.579 8.980 16.171 1.00 93.50 377 ALA A CA 1
ATOM 2992 C C . ALA A 1 377 ? -15.180 10.393 16.244 1.00 93.50 377 ALA A C 1
ATOM 2994 O O . ALA A 1 377 ? -16.180 10.680 15.578 1.00 93.50 377 ALA A O 1
ATOM 2995 N N . GLU A 1 378 ? -14.539 11.291 17.000 1.00 93.44 378 GLU A N 1
ATOM 2996 C CA . GLU A 1 378 ? -14.948 12.693 17.134 1.00 93.44 378 GLU A CA 1
ATOM 2997 C C . GLU A 1 378 ? -14.925 13.400 15.771 1.00 93.44 378 GLU A C 1
ATOM 2999 O O . GLU A 1 378 ? -15.904 14.043 15.392 1.00 93.44 378 GLU A O 1
ATOM 3004 N N . SER A 1 379 ? -13.877 13.184 14.963 1.00 90.75 379 SER A N 1
ATOM 3005 C CA . SER A 1 379 ? -13.764 13.764 13.613 1.00 90.75 379 SER A CA 1
ATOM 3006 C C . SER A 1 379 ? -14.870 13.309 12.648 1.00 90.75 379 SER A C 1
ATOM 3008 O O . SER A 1 379 ? -15.203 14.007 11.689 1.00 90.75 379 SER A O 1
ATOM 3010 N N . ARG A 1 380 ? -15.487 12.148 12.905 1.00 93.06 380 ARG A N 1
ATOM 3011 C CA . ARG A 1 380 ? -16.628 11.630 12.131 1.00 93.06 380 ARG A CA 1
ATOM 3012 C C . ARG A 1 380 ? -17.977 12.152 12.633 1.00 93.06 380 ARG A C 1
ATOM 3014 O O . ARG A 1 380 ? -18.996 11.940 11.966 1.00 93.06 380 ARG A O 1
ATOM 3021 N N . GLY A 1 381 ? -17.984 12.857 13.765 1.00 95.06 381 GLY A N 1
ATOM 3022 C CA . GLY A 1 381 ? -19.125 13.584 14.317 1.00 95.06 381 GLY A CA 1
ATOM 3023 C C . GLY A 1 381 ? -20.160 12.725 15.045 1.00 95.06 381 GLY A C 1
ATOM 3024 O O . GLY A 1 381 ? -21.242 13.226 15.336 1.00 95.06 381 GLY A O 1
ATOM 3025 N N . TYR A 1 382 ? -19.869 11.447 15.309 1.00 96.88 382 TYR A N 1
ATOM 3026 C CA . TYR A 1 382 ? -20.771 10.546 16.046 1.00 96.88 382 TYR A CA 1
ATOM 3027 C C . TYR A 1 382 ? -20.327 10.287 17.490 1.00 96.88 382 TYR A C 1
ATOM 3029 O O . TYR A 1 382 ? -20.985 9.529 18.204 1.00 96.88 382 TYR A O 1
ATOM 3037 N N . ALA A 1 383 ? -19.232 10.922 17.911 1.00 97.19 383 ALA A N 1
ATOM 3038 C CA . ALA A 1 383 ? -18.653 10.739 19.227 1.00 97.19 383 ALA A CA 1
ATOM 3039 C C . ALA A 1 383 ? -18.463 12.052 19.982 1.00 97.19 383 ALA A C 1
ATOM 3041 O O . ALA A 1 383 ? -18.212 13.094 19.374 1.00 97.19 383 ALA A O 1
ATOM 3042 N N . LEU A 1 384 ? -18.503 11.952 21.308 1.00 97.06 384 LEU A N 1
ATOM 3043 C CA . LEU A 1 384 ? -17.914 12.921 22.226 1.00 97.06 384 LEU A CA 1
ATOM 3044 C C . LEU A 1 384 ? -16.711 12.281 22.911 1.00 97.06 384 LEU A C 1
ATOM 3046 O O . LEU A 1 384 ? -16.779 11.131 23.345 1.00 97.06 384 LEU A O 1
ATOM 3050 N N . ARG A 1 385 ? -15.618 13.029 23.039 1.00 94.88 385 ARG A N 1
ATOM 3051 C CA . ARG A 1 385 ? -14.469 12.610 23.840 1.00 94.88 385 ARG A CA 1
ATOM 3052 C C . ARG A 1 385 ? -14.530 13.272 25.212 1.00 94.88 385 ARG A C 1
ATOM 3054 O O . ARG A 1 385 ? -14.677 14.487 25.291 1.00 94.88 385 ARG A O 1
ATOM 3061 N N . LEU A 1 386 ? -14.347 12.473 26.258 1.00 94.69 386 LEU A N 1
ATOM 3062 C CA . LEU A 1 386 ? -14.069 12.933 27.617 1.00 94.69 386 LEU A CA 1
ATOM 3063 C C . LEU A 1 386 ? -12.721 12.382 28.057 1.00 94.69 386 LEU A C 1
ATOM 3065 O O . LEU A 1 386 ? -12.348 11.279 27.671 1.00 94.69 386 LEU A O 1
ATOM 3069 N N . TRP A 1 387 ? -11.993 13.127 28.870 1.00 90.19 387 TRP A N 1
ATOM 3070 C CA . TRP A 1 387 ? -10.817 12.605 29.548 1.00 90.19 387 TRP A CA 1
ATOM 3071 C C . TRP A 1 387 ? -11.237 11.897 30.834 1.00 90.19 387 TRP A C 1
ATOM 3073 O O . TRP A 1 387 ? -12.311 12.152 31.377 1.00 90.19 387 TRP A O 1
ATOM 3083 N N . LYS A 1 388 ? -10.422 10.963 31.324 1.00 88.06 388 LYS A N 1
ATOM 3084 C CA . LYS A 1 388 ? -10.762 10.206 32.539 1.00 88.06 388 LYS A CA 1
ATOM 3085 C C . LYS A 1 388 ? -10.938 11.121 33.752 1.00 88.06 388 LYS A C 1
ATOM 3087 O O . LYS A 1 388 ? -11.782 10.851 34.594 1.00 88.06 388 LYS A O 1
ATOM 3092 N N . GLU A 1 389 ? -10.199 12.224 33.804 1.00 87.56 389 GLU A N 1
ATOM 3093 C CA . GLU A 1 389 ? -10.279 13.247 34.844 1.00 87.56 389 GLU A CA 1
ATOM 3094 C C . GLU A 1 389 ? -11.644 13.961 34.836 1.00 87.56 389 GLU A C 1
ATOM 3096 O O . GLU A 1 389 ? -12.140 14.360 35.889 1.00 87.56 389 GLU A O 1
ATOM 3101 N N . ASP A 1 390 ? -12.304 14.041 33.673 1.00 92.06 390 ASP A N 1
ATOM 3102 C CA . ASP A 1 390 ? -13.635 14.642 33.532 1.00 92.06 390 ASP A CA 1
ATOM 3103 C C . ASP A 1 390 ? -14.729 13.804 34.218 1.00 92.06 390 ASP A C 1
ATOM 3105 O O . ASP A 1 390 ? -15.809 14.322 34.503 1.00 92.06 390 ASP A O 1
ATOM 3109 N N . LEU A 1 391 ? -14.468 12.524 34.527 1.00 91.75 391 LEU A N 1
ATOM 3110 C CA . LEU A 1 391 ? -15.409 11.663 35.255 1.00 91.75 391 LEU A CA 1
ATOM 3111 C C . LEU A 1 391 ? -15.678 12.149 36.683 1.00 91.75 391 LEU A C 1
ATOM 3113 O O . LEU A 1 391 ? -16.725 11.815 37.239 1.00 91.75 391 LEU A O 1
ATOM 3117 N N . SER A 1 392 ? -14.774 12.938 37.270 1.00 90.31 392 SER A N 1
ATOM 3118 C CA . SER A 1 392 ? -14.972 13.551 38.588 1.00 90.31 392 SER A CA 1
ATOM 3119 C C . SER A 1 392 ? -15.719 14.895 38.525 1.00 90.31 392 SER A C 1
ATOM 3121 O O . SER A 1 392 ? -16.289 15.310 39.532 1.00 90.31 392 SER A O 1
ATOM 3123 N N . ASP A 1 393 ? -15.787 15.578 37.370 1.00 93.25 393 ASP A N 1
ATOM 3124 C CA . ASP A 1 393 ? -16.529 16.847 37.241 1.00 93.25 393 ASP A CA 1
ATOM 3125 C C . ASP A 1 393 ? -17.996 16.585 36.862 1.00 93.25 393 ASP A C 1
ATOM 3127 O O . ASP A 1 393 ? -18.340 16.226 35.732 1.00 93.25 393 ASP A O 1
ATOM 3131 N N . GLU A 1 394 ? -18.895 16.809 37.824 1.00 93.88 394 GLU A N 1
ATOM 3132 C CA . GLU A 1 394 ? -20.341 16.634 37.650 1.00 93.88 394 GLU A CA 1
ATOM 3133 C C . GLU A 1 394 ? -20.904 17.413 36.447 1.00 93.88 394 GLU A C 1
ATOM 3135 O O . GLU A 1 394 ? -21.799 16.930 35.750 1.00 93.88 394 GLU A O 1
ATOM 3140 N N . ARG A 1 395 ? -20.398 18.620 36.173 1.00 95.31 395 ARG A N 1
ATOM 3141 C CA . ARG A 1 395 ? -20.929 19.481 35.107 1.00 95.31 395 ARG A CA 1
ATOM 3142 C C . ARG A 1 395 ? -20.526 18.960 33.738 1.00 95.31 395 ARG A C 1
ATOM 3144 O O . ARG A 1 395 ? -21.363 18.951 32.837 1.00 95.31 395 ARG A O 1
ATOM 3151 N N . ILE A 1 396 ? -19.273 18.530 33.583 1.00 95.94 396 ILE A N 1
ATOM 3152 C CA . ILE A 1 396 ? -18.751 18.044 32.301 1.00 95.94 396 ILE A CA 1
ATOM 3153 C C . ILE A 1 396 ? -19.458 16.745 31.912 1.00 95.94 396 ILE A C 1
ATOM 3155 O O . ILE A 1 396 ? -20.022 16.666 30.818 1.00 95.94 396 ILE A O 1
ATOM 3159 N N . LEU A 1 397 ? -19.516 15.768 32.824 1.00 95.38 397 LEU A N 1
ATOM 3160 C CA . LEU A 1 397 ? -20.154 14.480 32.548 1.00 95.38 397 LEU A CA 1
ATOM 3161 C C . LEU A 1 397 ? -21.665 14.630 32.293 1.00 95.38 397 LEU A C 1
ATOM 3163 O O . LEU A 1 397 ? -22.182 14.062 31.331 1.00 95.38 397 LEU A O 1
ATOM 3167 N N . THR A 1 398 ? -22.368 15.454 33.082 1.00 96.19 398 THR A N 1
ATOM 3168 C CA . THR A 1 398 ? -23.800 15.736 32.853 1.00 96.19 398 THR A CA 1
ATOM 3169 C C . THR A 1 398 ? -24.032 16.402 31.495 1.00 96.19 398 THR A C 1
ATOM 3171 O O . THR A 1 398 ? -24.935 16.000 30.758 1.00 96.19 398 THR A O 1
ATOM 3174 N N . SER A 1 399 ? -23.213 17.399 31.144 1.00 96.94 399 SER A N 1
ATOM 3175 C CA . SER A 1 399 ? -23.310 18.113 29.867 1.00 96.94 399 SER A CA 1
ATOM 3176 C C . SER A 1 399 ? -23.101 17.171 28.683 1.00 96.94 399 SER A C 1
ATOM 3178 O O . SER A 1 399 ? -23.914 17.159 27.765 1.00 96.94 399 SER A O 1
ATOM 3180 N N . ALA A 1 400 ? -22.073 16.318 28.730 1.00 97.38 400 ALA A N 1
ATOM 3181 C CA . ALA A 1 400 ? -21.769 15.380 27.653 1.00 97.38 400 ALA A CA 1
ATOM 3182 C C . ALA A 1 400 ? -22.864 14.321 27.449 1.00 97.38 400 ALA A C 1
ATOM 3184 O O . ALA A 1 400 ? -23.244 14.047 26.310 1.00 97.38 400 ALA A O 1
ATOM 3185 N N . LEU A 1 401 ? -23.399 13.752 28.536 1.00 97.31 401 LEU A N 1
ATOM 3186 C CA . LEU A 1 401 ? -24.500 12.784 28.472 1.00 97.31 401 LEU A CA 1
ATOM 3187 C C . LEU A 1 401 ? -25.768 13.408 27.886 1.00 97.31 401 LEU A C 1
ATOM 3189 O O . LEU A 1 401 ? -26.394 12.813 27.014 1.00 97.31 401 LEU A O 1
ATOM 3193 N N . THR A 1 402 ? -26.120 14.612 28.341 1.00 96.06 402 THR A N 1
ATOM 3194 C CA . THR A 1 402 ? -27.298 15.344 27.852 1.00 96.06 402 THR A CA 1
ATOM 3195 C C . THR A 1 402 ? -27.125 15.708 26.377 1.00 96.06 402 THR A C 1
ATOM 3197 O O . THR A 1 402 ? -27.981 15.403 25.555 1.00 96.06 402 THR A O 1
ATOM 3200 N N . GLU A 1 403 ? -25.973 16.275 26.010 1.00 97.50 403 GLU A N 1
ATOM 3201 C CA . GLU A 1 403 ? -25.658 16.668 24.635 1.00 97.50 403 GLU A CA 1
ATOM 3202 C C . GLU A 1 403 ? -25.713 15.480 23.669 1.00 97.50 403 GLU A C 1
ATOM 3204 O O . GLU A 1 403 ? -26.284 15.614 22.592 1.00 97.50 403 GLU A O 1
ATOM 3209 N N . ILE A 1 404 ? -25.149 14.314 24.006 1.00 97.50 404 ILE A N 1
ATOM 3210 C CA . ILE A 1 404 ? -25.134 13.190 23.058 1.00 97.50 404 ILE A CA 1
ATOM 3211 C C . ILE A 1 404 ? -26.482 12.468 22.944 1.00 97.50 404 ILE A C 1
ATOM 3213 O O . ILE A 1 404 ? -26.802 11.970 21.863 1.00 97.50 404 ILE A O 1
ATOM 3217 N N . ILE A 1 405 ? -27.258 12.403 24.033 1.00 95.38 405 ILE A N 1
ATOM 3218 C CA . ILE A 1 405 ? -28.569 11.736 24.058 1.00 95.38 405 ILE A CA 1
ATOM 3219 C C . ILE A 1 405 ? -29.628 12.609 23.378 1.00 95.38 405 ILE A C 1
ATOM 3221 O O . ILE A 1 405 ? -30.392 12.101 22.556 1.00 95.38 405 ILE A O 1
ATOM 3225 N N . ASP A 1 406 ? -29.644 13.912 23.667 1.00 94.62 406 ASP A N 1
ATOM 3226 C CA . ASP A 1 406 ? -30.708 14.808 23.207 1.00 94.62 406 ASP A CA 1
ATOM 3227 C C . ASP A 1 406 ? -30.433 15.390 21.813 1.00 94.62 406 ASP A C 1
ATOM 3229 O O . ASP A 1 406 ? -31.367 15.753 21.093 1.00 94.62 406 ASP A O 1
ATOM 3233 N N . ASN A 1 407 ? -29.165 15.484 21.389 1.00 97.31 407 ASN A N 1
ATOM 3234 C CA . ASN A 1 407 ? -28.813 16.074 20.099 1.00 97.31 407 ASN A CA 1
ATOM 3235 C C . ASN A 1 407 ? -28.819 15.027 18.964 1.00 97.31 407 ASN A C 1
ATOM 3237 O O . ASN A 1 407 ? -27.893 14.211 18.854 1.00 97.31 407 ASN A O 1
ATOM 3241 N N . PRO A 1 408 ? -29.774 15.088 18.013 1.00 96.25 408 PRO A N 1
ATOM 3242 C CA . PRO A 1 408 ? -29.898 14.088 16.950 1.00 96.25 408 PRO A CA 1
ATOM 3243 C C . PRO A 1 408 ? -28.714 14.073 15.970 1.00 96.25 408 PRO A C 1
ATOM 3245 O O . PRO A 1 408 ? -28.602 13.142 15.161 1.00 96.25 408 PRO A O 1
ATOM 3248 N N . LYS A 1 409 ? -27.813 15.071 16.014 1.00 97.69 409 LYS A N 1
ATOM 3249 C CA . LYS A 1 409 ? -26.638 15.134 15.132 1.00 97.69 409 LYS A CA 1
ATOM 3250 C C . LYS A 1 409 ? -25.735 13.909 15.284 1.00 97.69 409 LYS A C 1
ATOM 3252 O O . LYS A 1 409 ? -25.273 13.390 14.267 1.00 97.69 409 LYS A O 1
ATOM 3257 N N . TYR A 1 410 ? -25.534 13.410 16.508 1.00 98.19 410 TYR A N 1
ATOM 3258 C CA . TYR A 1 410 ? -24.629 12.285 16.758 1.00 98.19 410 TYR A CA 1
ATOM 3259 C C . TYR A 1 410 ? -25.215 10.982 16.228 1.00 98.19 410 TYR A C 1
ATOM 3261 O O . TYR A 1 410 ? -24.527 10.246 15.524 1.00 98.19 410 TYR A O 1
ATOM 3269 N N . LYS A 1 411 ? -26.513 10.732 16.457 1.00 97.06 411 LYS A N 1
ATOM 3270 C CA . LYS A 1 411 ? -27.207 9.566 15.883 1.00 97.06 411 LYS A CA 1
ATOM 3271 C C . LYS A 1 411 ? -27.235 9.621 14.359 1.00 97.06 411 LYS A C 1
ATOM 3273 O O . LYS A 1 411 ? -26.938 8.627 13.703 1.00 97.06 411 LYS A O 1
ATOM 3278 N N . SER A 1 412 ? -27.501 10.793 13.785 1.00 97.81 412 SER A N 1
ATOM 3279 C CA . SER A 1 412 ? -27.476 10.991 12.330 1.00 97.81 412 SER A CA 1
ATOM 3280 C C . SER A 1 412 ? -26.083 10.744 11.737 1.00 97.81 412 SER A C 1
ATOM 3282 O O . SER A 1 412 ? -25.957 10.139 10.670 1.00 97.81 412 SER A O 1
ATOM 3284 N N . ALA A 1 413 ? -25.027 11.180 12.431 1.00 97.75 413 ALA A N 1
ATOM 3285 C CA . ALA A 1 413 ? -23.646 10.912 12.051 1.00 97.75 413 ALA A CA 1
ATOM 3286 C C . ALA A 1 413 ? -23.288 9.425 12.183 1.00 97.75 413 ALA A C 1
ATOM 3288 O O . ALA A 1 413 ? -22.697 8.875 11.255 1.00 97.75 413 ALA A O 1
ATOM 3289 N N . ALA A 1 414 ? -23.707 8.760 13.263 1.00 97.50 414 ALA A N 1
ATOM 3290 C CA . ALA A 1 414 ? -23.486 7.331 13.473 1.00 97.50 414 ALA A CA 1
ATOM 3291 C C . ALA A 1 414 ? -24.135 6.500 12.352 1.00 97.50 414 ALA A C 1
ATOM 3293 O O . ALA A 1 414 ? -23.474 5.675 11.727 1.00 97.50 414 ALA A O 1
ATOM 3294 N N . LEU A 1 415 ? -25.394 6.792 12.004 1.00 97.31 415 LEU A N 1
ATOM 3295 C CA . LEU A 1 415 ? -26.111 6.144 10.896 1.00 97.31 415 LEU A CA 1
ATOM 3296 C C . LEU A 1 415 ? -25.502 6.459 9.519 1.00 97.31 415 LEU A C 1
ATOM 3298 O O . LEU A 1 415 ? -25.607 5.669 8.579 1.00 97.31 415 LEU A O 1
ATOM 3302 N N . ARG A 1 416 ? -24.877 7.630 9.347 1.00 96.94 416 ARG A N 1
ATOM 3303 C CA . ARG A 1 416 ? -24.117 7.949 8.127 1.00 96.94 416 ARG A CA 1
ATOM 3304 C C . ARG A 1 416 ? -22.866 7.077 8.025 1.00 96.94 416 ARG A C 1
ATOM 3306 O O . ARG A 1 416 ? -22.651 6.496 6.966 1.00 96.94 416 ARG A O 1
ATOM 3313 N N . VAL A 1 417 ? -22.082 6.974 9.099 1.00 95.75 417 VAL A N 1
ATOM 3314 C CA . VAL A 1 417 ? -20.875 6.130 9.148 1.00 95.75 417 VAL A CA 1
ATOM 3315 C C . VAL A 1 417 ? -21.243 4.662 8.927 1.00 95.75 417 VAL A C 1
ATOM 3317 O O . VAL A 1 417 ? -20.657 4.018 8.064 1.00 95.75 417 VAL A O 1
ATOM 3320 N N . GLN A 1 418 ? -22.283 4.165 9.599 1.00 94.94 418 GLN A N 1
ATOM 3321 C CA . GLN A 1 418 ? -22.821 2.820 9.391 1.00 94.94 418 GLN A CA 1
ATOM 3322 C C . GLN A 1 418 ? -23.109 2.543 7.909 1.00 94.94 418 GLN A C 1
ATOM 3324 O O . GLN A 1 418 ? -22.634 1.552 7.360 1.00 94.94 418 GLN A O 1
ATOM 3329 N N . ARG A 1 419 ? -23.858 3.425 7.232 1.00 95.19 419 ARG A N 1
ATOM 3330 C CA . ARG A 1 419 ? -24.180 3.249 5.805 1.00 95.19 419 ARG A CA 1
ATOM 3331 C C . ARG A 1 419 ? -22.934 3.197 4.923 1.00 95.19 419 ARG A C 1
ATOM 3333 O O . ARG A 1 419 ? -22.925 2.434 3.967 1.00 95.19 419 ARG A O 1
ATOM 3340 N N . GLN A 1 420 ? -21.896 3.972 5.238 1.00 92.06 420 GLN A N 1
ATOM 3341 C CA . GLN A 1 420 ? -20.623 3.922 4.510 1.00 92.06 420 GLN A CA 1
ATOM 3342 C C . GLN A 1 420 ? -19.905 2.582 4.708 1.00 92.06 420 GLN A C 1
ATOM 3344 O O . GLN A 1 420 ? -19.326 2.059 3.761 1.00 92.06 420 GLN A O 1
ATOM 3349 N N . LEU A 1 421 ? -19.962 2.016 5.916 1.00 91.19 421 LEU A N 1
ATOM 3350 C CA . LEU A 1 421 ? -19.351 0.724 6.228 1.00 91.19 421 LEU A CA 1
ATOM 3351 C C . LEU A 1 421 ? -20.069 -0.443 5.542 1.00 91.19 421 LEU A C 1
ATOM 3353 O O . LEU A 1 421 ? -19.410 -1.286 4.945 1.00 91.19 421 LEU A O 1
ATOM 3357 N N . HIS A 1 422 ? -21.405 -0.449 5.530 1.00 89.56 422 HIS A N 1
ATOM 3358 C CA . HIS A 1 422 ? -22.193 -1.489 4.845 1.00 89.56 422 HIS A CA 1
ATOM 3359 C C . HIS A 1 422 ? -22.128 -1.419 3.311 1.00 89.56 422 HIS A C 1
ATOM 3361 O O . HIS A 1 422 ? -22.569 -2.345 2.640 1.00 89.56 422 HIS A O 1
ATOM 3367 N N . GLN A 1 423 ? -21.595 -0.334 2.739 1.00 87.31 423 GLN A N 1
ATOM 3368 C CA . GLN A 1 423 ? -21.368 -0.198 1.293 1.00 87.31 423 GLN A CA 1
ATOM 3369 C C . GLN A 1 423 ? -20.013 -0.753 0.834 1.00 87.31 423 GLN A C 1
ATOM 3371 O O . GLN A 1 423 ? -19.750 -0.789 -0.370 1.00 87.31 423 GLN A O 1
ATOM 3376 N N . VAL A 1 424 ? -19.140 -1.166 1.758 1.00 83.44 424 VAL A N 1
ATOM 3377 C CA . VAL A 1 424 ? -17.857 -1.779 1.402 1.00 83.44 424 VAL A CA 1
ATOM 3378 C C . VAL A 1 424 ? -18.136 -3.140 0.744 1.00 83.44 424 VAL A C 1
ATOM 3380 O O . VAL A 1 424 ? -18.811 -3.971 1.344 1.00 83.44 424 VAL A O 1
ATOM 3383 N N . PRO A 1 425 ? -17.644 -3.390 -0.485 1.00 78.31 425 PRO A N 1
ATOM 3384 C CA . PRO A 1 425 ? -18.088 -4.524 -1.304 1.00 78.31 425 PRO A CA 1
ATOM 3385 C C . PRO A 1 425 ? -17.571 -5.893 -0.845 1.00 78.31 425 PRO A C 1
ATOM 3387 O O . PRO A 1 425 ? -17.978 -6.901 -1.411 1.00 78.31 425 PRO A O 1
ATOM 3390 N N . MET A 1 426 ? -16.648 -5.937 0.115 1.00 84.38 426 MET A N 1
ATOM 3391 C CA . MET A 1 426 ? -15.969 -7.154 0.549 1.00 84.38 426 MET A CA 1
ATOM 3392 C C . MET A 1 426 ? -15.794 -7.127 2.064 1.00 84.38 426 MET A C 1
ATOM 3394 O O . MET A 1 426 ? -15.349 -6.119 2.622 1.00 84.38 426 MET A O 1
ATOM 3398 N N . SER A 1 427 ? -16.126 -8.232 2.721 1.00 87.50 427 SER A N 1
ATOM 3399 C CA . SER A 1 427 ? -15.901 -8.414 4.152 1.00 87.50 427 SER A CA 1
ATOM 3400 C C . SER A 1 427 ? -14.405 -8.566 4.470 1.00 87.50 427 SER A C 1
ATOM 3402 O O . SER A 1 427 ? -13.616 -8.966 3.607 1.00 87.50 427 SER A O 1
ATOM 3404 N N . PRO A 1 428 ? -13.978 -8.279 5.713 1.00 89.56 428 PRO A N 1
ATOM 3405 C CA . PRO A 1 428 ? -12.603 -8.527 6.147 1.00 89.56 428 PRO A CA 1
ATOM 3406 C C . PRO A 1 428 ? -12.150 -9.977 5.929 1.00 89.56 428 PRO A C 1
ATOM 3408 O O . PRO A 1 428 ? -10.999 -10.200 5.563 1.00 89.56 428 PRO A O 1
ATOM 3411 N N . GLN A 1 429 ? -13.059 -10.941 6.105 1.00 88.06 429 GLN A N 1
ATOM 3412 C CA . GLN A 1 429 ? -12.807 -12.369 5.920 1.00 88.06 429 GLN A CA 1
ATOM 3413 C C . GLN A 1 429 ? -12.576 -12.717 4.444 1.00 88.06 429 GLN A C 1
ATOM 3415 O O . GLN A 1 429 ? -11.562 -13.328 4.120 1.00 88.06 429 GLN A O 1
ATOM 3420 N N . GLU A 1 430 ? -13.445 -12.257 3.536 1.00 85.25 430 GLU A N 1
ATOM 3421 C CA . GLU A 1 430 ? -13.251 -12.447 2.087 1.00 85.25 430 GLU A CA 1
ATOM 3422 C C . GLU A 1 430 ? -11.951 -11.794 1.606 1.00 85.25 430 GLU A C 1
ATOM 3424 O O . GLU A 1 430 ? -11.252 -12.332 0.749 1.00 85.25 430 GLU A O 1
ATOM 3429 N N . LYS A 1 431 ? -11.602 -10.630 2.167 1.00 87.12 431 LYS A N 1
ATOM 3430 C CA . LYS A 1 431 ? -10.364 -9.929 1.826 1.00 87.12 431 LYS A CA 1
ATOM 3431 C C . LYS A 1 431 ? -9.127 -10.691 2.292 1.00 87.12 431 LYS A C 1
ATOM 3433 O O . LYS A 1 431 ? -8.144 -10.733 1.553 1.00 87.12 431 LYS A O 1
ATOM 3438 N N . LEU A 1 432 ? -9.170 -11.274 3.490 1.00 87.88 432 LEU A N 1
ATOM 3439 C CA . LEU A 1 432 ? -8.116 -12.139 4.016 1.00 87.88 432 LEU A CA 1
ATOM 3440 C C . LEU A 1 432 ? -7.923 -13.362 3.107 1.00 87.88 432 LEU A C 1
ATOM 3442 O O . LEU A 1 432 ? -6.824 -13.559 2.592 1.00 87.88 432 LEU A O 1
ATOM 3446 N N . ASP A 1 433 ? -9.001 -14.101 2.844 1.00 78.75 433 ASP A N 1
ATOM 3447 C CA . ASP A 1 433 ? -9.003 -15.307 2.009 1.00 78.75 433 ASP A CA 1
ATOM 3448 C C . ASP A 1 433 ? -8.460 -15.024 0.595 1.00 78.75 433 ASP A C 1
ATOM 3450 O O . ASP A 1 433 ? -7.430 -15.562 0.186 1.00 78.75 433 ASP A O 1
ATOM 3454 N N . LEU A 1 434 ? -9.033 -14.045 -0.116 1.00 73.88 434 LEU A N 1
ATOM 3455 C CA . LEU A 1 434 ? -8.579 -13.665 -1.461 1.00 73.88 434 LEU A CA 1
ATOM 3456 C C . LEU A 1 434 ? -7.106 -13.247 -1.513 1.00 73.88 434 LEU A C 1
ATOM 3458 O O . LEU A 1 434 ? -6.435 -13.475 -2.521 1.00 73.88 434 LEU A O 1
ATOM 3462 N N . THR A 1 435 ? -6.602 -12.597 -0.464 1.00 75.94 435 THR A N 1
ATOM 3463 C CA . THR A 1 435 ? -5.197 -12.175 -0.403 1.00 75.94 435 THR A CA 1
ATOM 3464 C C . THR A 1 435 ? -4.281 -13.386 -0.252 1.00 75.94 435 THR A C 1
ATOM 3466 O O . THR A 1 435 ? -3.254 -13.465 -0.926 1.00 75.94 435 THR A O 1
ATOM 3469 N N . ILE A 1 436 ? -4.666 -14.351 0.580 1.00 67.25 436 ILE A N 1
ATOM 3470 C CA . ILE A 1 436 ? -3.873 -15.552 0.842 1.00 67.25 436 ILE A CA 1
ATOM 3471 C C . ILE A 1 436 ? -3.924 -16.516 -0.345 1.00 67.25 436 ILE A C 1
ATOM 3473 O O . ILE A 1 436 ? -2.880 -17.028 -0.746 1.00 67.25 436 ILE A O 1
ATOM 3477 N N . VAL A 1 437 ? -5.071 -16.658 -1.014 1.00 56.22 437 VAL A N 1
ATOM 3478 C CA . VAL A 1 437 ? -5.193 -17.387 -2.291 1.00 56.22 437 VAL A CA 1
ATOM 3479 C C . VAL A 1 437 ? -4.340 -16.748 -3.392 1.00 56.22 437 VAL A C 1
ATOM 3481 O O . VAL A 1 437 ? -3.762 -17.441 -4.222 1.00 56.22 437 VAL A O 1
ATOM 3484 N N . ARG A 1 438 ? -4.211 -15.416 -3.418 1.00 54.62 438 ARG A N 1
ATOM 3485 C CA . ARG A 1 438 ? -3.321 -14.729 -4.372 1.00 54.62 438 ARG A CA 1
ATOM 3486 C C . ARG A 1 438 ? -1.838 -14.884 -4.031 1.00 54.62 438 ARG A C 1
ATOM 3488 O O . ARG A 1 438 ? -1.014 -14.803 -4.939 1.00 54.62 438 ARG A O 1
ATOM 3495 N N . ALA A 1 439 ? -1.503 -15.064 -2.755 1.00 52.88 439 ALA A N 1
ATOM 3496 C CA . ALA A 1 439 ? -0.130 -15.230 -2.287 1.00 52.88 439 ALA A CA 1
ATOM 3497 C C . ALA A 1 439 ? 0.357 -16.690 -2.343 1.00 52.88 439 ALA A C 1
ATOM 3499 O O . ALA A 1 439 ? 1.543 -16.927 -2.571 1.00 52.88 439 ALA A O 1
ATOM 3500 N N . SER A 1 440 ? -0.540 -17.667 -2.184 1.00 47.72 440 SER A N 1
ATOM 3501 C CA . SER A 1 440 ? -0.245 -19.100 -2.272 1.00 47.72 440 SER A CA 1
ATOM 3502 C C . SER A 1 440 ? -0.515 -19.609 -3.693 1.00 47.72 440 SER A C 1
ATOM 3504 O O . SER A 1 440 ? -1.641 -19.658 -4.167 1.00 47.72 440 SER A O 1
ATOM 3506 N N . THR A 1 441 ? 0.532 -19.973 -4.435 1.00 41.22 441 THR A N 1
ATOM 3507 C CA . THR A 1 441 ? 0.391 -20.411 -5.839 1.00 41.22 441 THR A CA 1
ATOM 3508 C C . THR A 1 441 ? -0.140 -21.842 -6.010 1.00 41.22 441 THR A C 1
ATOM 3510 O O . THR A 1 441 ? -0.325 -22.260 -7.150 1.00 41.22 441 THR A O 1
ATOM 3513 N N . SER A 1 442 ? -0.437 -22.584 -4.932 1.00 38.97 442 SER A N 1
ATOM 3514 C CA . SER A 1 442 ? -1.118 -23.894 -4.975 1.00 38.97 442 SER A CA 1
ATOM 3515 C C . SER A 1 442 ? -1.260 -24.520 -3.573 1.00 38.97 442 SER A C 1
ATOM 3517 O O . SER A 1 442 ? -0.267 -24.557 -2.854 1.00 38.97 442 SER A O 1
ATOM 3519 N N . ALA A 1 443 ? -2.435 -25.108 -3.283 1.00 32.47 443 ALA A N 1
ATOM 3520 C CA . ALA A 1 443 ? -2.789 -25.981 -2.138 1.00 32.47 443 ALA A CA 1
ATOM 3521 C C . ALA A 1 443 ? -2.938 -25.321 -0.738 1.00 32.47 443 ALA A C 1
ATOM 3523 O O . ALA A 1 443 ? -2.357 -24.263 -0.494 1.00 32.47 443 ALA A O 1
ATOM 3524 N N . PRO A 1 444 ? -3.742 -25.915 0.179 1.00 42.62 444 PRO A N 1
ATOM 3525 C CA . PRO A 1 444 ? -3.879 -25.424 1.550 1.00 42.62 444 PRO A CA 1
ATOM 3526 C C . PRO A 1 444 ? -2.533 -25.465 2.283 1.00 42.62 444 PRO A C 1
ATOM 3528 O O . PRO A 1 444 ? -1.944 -26.526 2.461 1.00 42.62 444 PRO A O 1
ATOM 3531 N N . ALA A 1 445 ? -2.037 -24.287 2.660 1.00 47.03 445 ALA A N 1
ATOM 3532 C CA . ALA A 1 445 ? -0.816 -24.108 3.445 1.00 47.03 445 ALA A CA 1
ATOM 3533 C C . ALA A 1 445 ? -1.013 -24.499 4.919 1.00 47.03 445 ALA A C 1
ATOM 3535 O O . ALA A 1 445 ? -2.048 -24.164 5.498 1.00 47.03 445 ALA A O 1
ATOM 3536 N N . ILE A 1 446 ? 0.004 -25.117 5.526 1.00 50.66 446 ILE A N 1
ATOM 3537 C CA . ILE A 1 446 ? 0.073 -25.331 6.975 1.00 50.66 446 ILE A CA 1
ATOM 3538 C C . ILE A 1 446 ? 0.602 -24.041 7.617 1.00 50.66 446 ILE A C 1
ATOM 3540 O O . ILE A 1 446 ? 1.765 -23.671 7.419 1.00 50.66 446 ILE A O 1
ATOM 3544 N N . ALA A 1 447 ? -0.244 -23.331 8.360 1.00 53.41 447 ALA A N 1
ATOM 3545 C CA . ALA A 1 447 ? 0.084 -22.044 8.962 1.00 53.41 447 ALA A CA 1
ATOM 3546 C C . ALA A 1 447 ? 0.309 -22.154 10.471 1.00 53.41 447 ALA A C 1
ATOM 3548 O O . ALA A 1 447 ? -0.412 -22.859 11.176 1.00 53.41 447 ALA A O 1
ATOM 3549 N N . ILE A 1 448 ? 1.280 -21.399 10.976 1.00 48.00 448 ILE A N 1
ATOM 3550 C CA . ILE A 1 448 ? 1.503 -21.235 12.408 1.00 48.00 448 ILE A CA 1
ATOM 3551 C C . ILE A 1 448 ? 1.252 -19.792 12.814 1.00 48.00 448 ILE A C 1
ATOM 3553 O O . ILE A 1 448 ? 1.794 -18.878 12.201 1.00 48.00 448 ILE A O 1
ATOM 3557 N N . ALA A 1 449 ? 0.419 -19.576 13.825 1.00 54.50 449 ALA A N 1
ATOM 3558 C CA . ALA A 1 449 ? 0.090 -18.244 14.313 1.00 54.50 449 ALA A CA 1
ATOM 3559 C C . ALA A 1 449 ? 0.529 -18.094 15.772 1.00 54.50 449 ALA A C 1
ATOM 3561 O O . ALA A 1 449 ? 0.160 -18.912 16.611 1.00 54.50 449 ALA A O 1
ATOM 3562 N N . ILE A 1 450 ? 1.322 -17.063 16.074 1.00 55.81 450 ILE A N 1
ATOM 3563 C CA . ILE A 1 450 ? 1.821 -16.802 17.433 1.00 55.81 450 ILE A CA 1
ATOM 3564 C C . ILE A 1 450 ? 1.232 -15.468 17.924 1.00 55.81 450 ILE A C 1
ATOM 3566 O O . ILE A 1 450 ? 1.559 -14.418 17.362 1.00 55.81 450 ILE A O 1
ATOM 3570 N N . PRO A 1 451 ? 0.331 -15.476 18.924 1.00 50.16 451 PRO A N 1
ATOM 3571 C CA . PRO A 1 451 ? -0.125 -14.293 19.614 1.00 50.16 451 PRO A CA 1
ATOM 3572 C C . PRO A 1 451 ? 0.938 -13.821 20.610 1.00 50.16 451 PRO A C 1
ATOM 3574 O O . PRO A 1 451 ? 1.861 -14.537 20.996 1.00 50.16 451 PRO A O 1
ATOM 3577 N N . VAL A 1 452 ? 0.765 -12.586 21.046 1.00 47.41 452 VAL A N 1
ATOM 3578 C CA . VAL A 1 452 ? 1.678 -11.892 21.947 1.00 47.41 452 VAL A CA 1
ATOM 3579 C C . VAL A 1 452 ? 1.516 -12.352 23.400 1.00 47.41 452 VAL A C 1
ATOM 3581 O O . VAL A 1 452 ? 0.422 -12.749 23.803 1.00 47.41 452 VAL A O 1
ATOM 3584 N N . LEU A 1 453 ? 2.575 -12.231 24.209 1.00 42.38 453 LEU A N 1
ATOM 3585 C CA . LEU A 1 453 ? 2.545 -12.503 25.651 1.00 42.38 453 LEU A CA 1
ATOM 3586 C C . LEU A 1 453 ? 1.460 -11.685 26.398 1.00 42.38 453 LEU A C 1
ATOM 3588 O O . LEU A 1 453 ? 1.455 -10.442 26.391 1.00 42.38 453 LEU A O 1
ATOM 3592 N N . ASP A 1 454 ? 0.554 -12.371 27.113 1.00 43.62 454 ASP A N 1
ATOM 3593 C CA . ASP A 1 454 ? -0.474 -11.734 27.949 1.00 43.62 454 ASP A CA 1
ATOM 3594 C C . ASP A 1 454 ? -0.123 -11.623 29.445 1.00 43.62 454 ASP A C 1
ATOM 3596 O O . ASP A 1 454 ? -0.699 -12.303 30.279 1.00 43.62 454 ASP A O 1
ATOM 3600 N N . ALA A 1 455 ? 0.704 -10.644 29.817 1.00 38.28 455 ALA A N 1
ATOM 3601 C CA . ALA A 1 455 ? 1.016 -10.379 31.230 1.00 38.28 455 ALA A CA 1
ATOM 3602 C C . ALA A 1 455 ? -0.086 -9.639 32.043 1.00 38.28 455 ALA A C 1
ATOM 3604 O O . ALA A 1 455 ? 0.168 -9.197 33.162 1.00 38.28 455 ALA A O 1
ATOM 3605 N N . SER A 1 456 ? -1.304 -9.429 31.514 1.00 38.41 456 SER A N 1
ATOM 3606 C CA . SER A 1 456 ? -2.339 -8.622 32.200 1.00 38.41 456 SER A CA 1
ATOM 3607 C C . SER A 1 456 ? -3.139 -9.371 33.277 1.00 38.41 456 SER A C 1
ATOM 3609 O O . SER A 1 456 ? -3.955 -8.751 33.960 1.00 38.41 456 SER A O 1
ATOM 3611 N N . ARG A 1 457 ? -2.930 -10.687 33.444 1.00 42.66 457 ARG A N 1
ATOM 3612 C CA . ARG A 1 457 ? -3.744 -11.546 34.331 1.00 42.66 457 ARG A CA 1
ATOM 3613 C C . ARG A 1 457 ? -2.969 -12.563 35.175 1.00 42.66 457 ARG A C 1
ATOM 3615 O O . ARG A 1 457 ? -3.570 -13.505 35.682 1.00 42.66 457 ARG A O 1
ATOM 3622 N N . LEU A 1 458 ? -1.693 -12.310 35.445 1.00 38.22 458 LEU A N 1
ATOM 3623 C CA . LEU A 1 458 ? -0.818 -13.128 36.303 1.00 38.22 458 LEU A CA 1
ATOM 3624 C C . LEU A 1 458 ? -1.258 -13.269 37.785 1.00 38.22 458 LEU A C 1
ATOM 3626 O O . LEU A 1 458 ? -0.499 -13.753 38.610 1.00 38.22 458 LEU A O 1
ATOM 3630 N N . GLN A 1 459 ? -2.472 -12.853 38.166 1.00 35.94 459 GLN A N 1
ATOM 3631 C CA . GLN A 1 459 ? -2.832 -12.570 39.562 1.00 35.94 459 GLN A CA 1
ATOM 3632 C C . GLN A 1 459 ? -3.890 -13.476 40.213 1.00 35.94 459 GLN A C 1
ATOM 3634 O O . GLN A 1 459 ? -4.300 -13.202 41.338 1.00 35.94 459 GLN A O 1
ATOM 3639 N N . GLN A 1 460 ? -4.356 -14.555 39.584 1.00 31.95 460 GLN A N 1
ATOM 3640 C CA . GLN A 1 460 ? -5.355 -15.424 40.223 1.00 31.95 460 GLN A CA 1
ATOM 3641 C C . GLN A 1 460 ? -4.823 -16.838 40.413 1.00 31.95 460 GLN A C 1
ATOM 3643 O O . GLN A 1 460 ? -5.115 -17.690 39.587 1.00 31.95 460 GLN A O 1
ATOM 3648 N N . ASN A 1 461 ? -4.045 -17.073 41.482 1.00 28.73 461 ASN A N 1
ATOM 3649 C CA . ASN A 1 461 ? -3.955 -18.372 42.178 1.00 28.73 461 ASN A CA 1
ATOM 3650 C C . ASN A 1 461 ? -3.129 -18.316 43.484 1.00 28.73 461 ASN A C 1
ATOM 3652 O O . ASN A 1 461 ? -2.227 -19.119 43.701 1.00 28.73 461 ASN A O 1
ATOM 3656 N N . ALA A 1 462 ? -3.478 -17.415 44.410 1.00 28.34 462 ALA A N 1
ATOM 3657 C CA . ALA A 1 462 ? -3.015 -17.512 45.805 1.00 28.34 462 ALA A CA 1
ATOM 3658 C C . ALA A 1 462 ? -4.094 -18.033 46.779 1.00 28.34 462 ALA A C 1
ATOM 3660 O O . ALA A 1 462 ? -3.855 -18.119 47.982 1.00 28.34 462 ALA A O 1
ATOM 3661 N N . SER A 1 463 ? -5.283 -18.412 46.298 1.00 29.30 463 SER A N 1
ATOM 3662 C CA . SER A 1 463 ? -6.371 -18.863 47.174 1.00 29.30 463 SER A CA 1
ATOM 3663 C C . SER A 1 463 ? -7.337 -19.823 46.478 1.00 29.30 463 SER A C 1
ATOM 3665 O O . SER A 1 463 ? -8.443 -19.448 46.119 1.00 29.30 463 SER A O 1
ATOM 3667 N N . THR A 1 464 ? -6.935 -21.081 46.279 1.00 25.50 464 THR A N 1
ATOM 3668 C CA . THR A 1 464 ? -7.823 -22.268 46.342 1.00 25.50 464 THR A CA 1
ATOM 3669 C C . THR A 1 464 ? -7.007 -23.541 46.098 1.00 25.50 464 THR A C 1
ATOM 3671 O O . THR A 1 464 ? -6.790 -23.979 44.974 1.00 25.50 464 THR A O 1
ATOM 3674 N N . SER A 1 465 ? -6.537 -24.167 47.175 1.00 26.27 465 SER A N 1
ATOM 3675 C CA . SER A 1 465 ? -6.022 -25.535 47.151 1.00 26.27 465 SER A CA 1
ATOM 3676 C C . SER A 1 465 ? -7.172 -26.523 47.381 1.00 26.27 465 SER A C 1
ATOM 3678 O O . SER A 1 465 ? -7.851 -26.456 48.402 1.00 26.27 465 SER A O 1
ATOM 3680 N N . SER A 1 466 ? -7.410 -27.441 46.437 1.00 24.73 466 SER A N 1
ATOM 3681 C CA . SER A 1 466 ? -7.654 -28.879 46.687 1.00 24.73 466 SER A CA 1
ATOM 3682 C C . SER A 1 466 ? -8.260 -29.603 45.472 1.00 24.73 466 SER A C 1
ATOM 3684 O O . SER A 1 466 ? -9.360 -29.294 45.028 1.00 24.73 466 SER A O 1
ATOM 3686 N N . SER A 1 467 ? -7.540 -30.629 45.002 1.00 25.73 467 SER A N 1
ATOM 3687 C CA . SER A 1 467 ? -8.013 -31.977 44.608 1.00 25.73 467 SER A CA 1
ATOM 3688 C C . SER A 1 467 ? -7.397 -32.535 43.306 1.00 25.73 467 SER A C 1
ATOM 3690 O O . SER A 1 467 ? -7.718 -32.141 42.196 1.00 25.73 467 SER A O 1
ATOM 3692 N N . THR A 1 468 ? -6.481 -33.490 43.526 1.00 26.22 468 THR A N 1
ATOM 3693 C CA . THR A 1 468 ? -6.202 -34.743 42.786 1.00 26.22 468 THR A CA 1
ATOM 3694 C C . THR A 1 468 ? -6.073 -34.744 41.253 1.00 26.22 468 THR A C 1
ATOM 3696 O O . THR A 1 468 ? -7.071 -34.765 40.539 1.00 26.22 468 THR A O 1
ATOM 3699 N N . SER A 1 469 ? -4.840 -34.938 40.766 1.00 24.14 469 SER A N 1
ATOM 3700 C CA . SER A 1 469 ? -4.509 -35.456 39.426 1.00 24.14 469 SER A CA 1
ATOM 3701 C C . SER A 1 469 ? -4.074 -36.941 39.485 1.00 24.14 469 SER A C 1
ATOM 3703 O O . SER A 1 469 ? -3.466 -37.347 40.480 1.00 24.14 469 SER A O 1
ATOM 3705 N N . PRO A 1 470 ? -4.351 -37.774 38.457 1.00 28.53 470 PRO A N 1
ATOM 3706 C CA . PRO A 1 470 ? -3.734 -39.090 38.293 1.00 28.53 470 PRO A CA 1
ATOM 3707 C C . PRO A 1 470 ? -2.409 -39.014 37.505 1.00 28.53 470 PRO A C 1
ATOM 3709 O O . PRO A 1 470 ? -2.204 -38.132 36.674 1.00 28.53 470 PRO A O 1
ATOM 3712 N N . SER A 1 471 ? -1.507 -39.949 37.802 1.00 25.88 471 SER A N 1
ATOM 3713 C CA . SER A 1 471 ? -0.084 -40.008 37.426 1.00 25.88 471 SER A CA 1
ATOM 3714 C C . SER A 1 471 ? 0.208 -40.312 35.939 1.00 25.88 471 SER A C 1
ATOM 3716 O O . SER A 1 471 ? -0.513 -41.110 35.337 1.00 25.88 471 SER A O 1
ATOM 3718 N N . PRO A 1 472 ? 1.311 -39.783 35.359 1.00 28.33 472 PRO A N 1
ATOM 3719 C CA . PRO A 1 472 ? 1.791 -40.157 34.023 1.00 28.33 472 PRO A CA 1
ATOM 3720 C C . PRO A 1 472 ? 2.716 -41.403 34.040 1.00 28.33 472 PRO A C 1
ATOM 3722 O O . PRO A 1 472 ? 3.302 -41.716 35.082 1.00 28.33 472 PRO A O 1
ATOM 3725 N N . PRO A 1 473 ? 2.864 -42.130 32.908 1.00 30.64 473 PRO A N 1
ATOM 3726 C CA . PRO A 1 473 ? 3.720 -43.317 32.794 1.00 30.64 473 PRO A CA 1
ATOM 3727 C C . PRO A 1 473 ? 5.215 -42.957 32.613 1.00 30.64 473 PRO A C 1
ATOM 3729 O O . PRO A 1 473 ? 5.529 -41.826 32.240 1.00 30.64 473 PRO A O 1
ATOM 3732 N N . PRO A 1 474 ? 6.154 -43.894 32.877 1.00 29.36 474 PRO A N 1
ATOM 3733 C CA . PRO A 1 474 ? 7.585 -43.595 32.965 1.00 29.36 474 PRO A CA 1
ATOM 3734 C C . PRO A 1 474 ? 8.286 -43.550 31.589 1.00 29.36 474 PRO A C 1
ATOM 3736 O O . PRO A 1 474 ? 7.855 -44.241 30.662 1.00 29.36 474 PRO A O 1
ATOM 3739 N N . PRO A 1 475 ? 9.396 -42.795 31.455 1.00 29.73 475 PRO A N 1
ATOM 3740 C CA . PRO A 1 475 ? 10.169 -42.702 30.217 1.00 29.73 475 PRO A CA 1
ATOM 3741 C C . PRO A 1 475 ? 11.144 -43.889 30.033 1.00 29.73 475 PRO A C 1
ATOM 3743 O O . PRO A 1 475 ? 11.563 -44.502 31.022 1.00 29.73 475 PRO A O 1
ATOM 3746 N N . PRO A 1 476 ? 11.543 -44.217 28.786 1.00 29.56 476 PRO A N 1
ATOM 3747 C CA . PRO A 1 476 ? 12.568 -45.223 28.501 1.00 29.56 476 PRO A CA 1
ATOM 3748 C C . PRO A 1 476 ? 14.008 -44.692 28.724 1.00 29.56 476 PRO A C 1
ATOM 3750 O O . PRO A 1 476 ? 14.211 -43.479 28.792 1.00 29.56 476 PRO A O 1
ATOM 3753 N N . PRO A 1 477 ? 15.019 -45.582 28.861 1.00 28.23 477 PRO A N 1
ATOM 3754 C CA . PRO A 1 477 ? 16.329 -45.263 29.437 1.00 28.23 477 PRO A CA 1
ATOM 3755 C C . PRO A 1 477 ? 17.337 -44.655 28.438 1.00 28.23 477 PRO A C 1
ATOM 3757 O O . PRO A 1 477 ? 17.197 -44.840 27.228 1.00 28.23 477 PRO A O 1
ATOM 3760 N N . PRO A 1 478 ? 18.398 -43.989 28.942 1.00 25.50 478 PRO A N 1
ATOM 3761 C CA . PRO A 1 478 ? 19.316 -43.169 28.155 1.00 25.50 478 PRO A CA 1
ATOM 3762 C C . PRO A 1 478 ? 20.413 -43.993 27.466 1.00 25.50 478 PRO A C 1
ATOM 3764 O O . PRO A 1 478 ? 20.967 -44.926 28.053 1.00 25.50 478 PRO A O 1
ATOM 3767 N N . GLN A 1 479 ? 20.788 -43.599 26.244 1.00 26.33 479 GLN A N 1
ATOM 3768 C CA . GLN A 1 479 ? 22.030 -44.040 25.606 1.00 26.33 479 GLN A CA 1
ATOM 3769 C C . GLN A 1 479 ? 23.115 -42.964 25.683 1.00 26.33 479 GLN A C 1
ATOM 3771 O O . GLN A 1 479 ? 22.857 -41.765 25.692 1.00 26.33 479 GLN A O 1
ATOM 3776 N N . GLN A 1 480 ? 24.331 -43.477 25.835 1.00 25.84 480 GLN A N 1
ATOM 3777 C CA . GLN A 1 480 ? 25.489 -42.872 26.468 1.00 25.84 480 GLN A CA 1
ATOM 3778 C C . GLN A 1 480 ? 26.231 -41.835 25.622 1.00 25.84 480 GLN A C 1
ATOM 3780 O O . GLN A 1 480 ? 26.357 -41.932 24.405 1.00 25.84 480 GLN A O 1
ATOM 3785 N N . SER A 1 481 ? 26.803 -40.902 26.378 1.00 24.38 481 SER A N 1
ATOM 3786 C CA . SER A 1 481 ? 27.860 -39.945 26.074 1.00 24.38 481 SER A CA 1
ATOM 3787 C C . SER A 1 481 ? 29.035 -40.491 25.258 1.00 24.38 481 SER A C 1
ATOM 3789 O O . SER A 1 481 ? 29.562 -41.558 25.574 1.00 24.38 481 SER A O 1
ATOM 3791 N N . ILE A 1 482 ? 29.582 -39.645 24.383 1.00 25.31 482 ILE A N 1
ATOM 3792 C CA . ILE A 1 482 ? 31.025 -39.604 24.119 1.00 25.31 482 ILE A CA 1
ATOM 3793 C C . ILE A 1 482 ? 31.477 -38.148 24.255 1.00 25.31 482 ILE A C 1
ATOM 3795 O O . ILE A 1 482 ? 31.145 -37.297 23.435 1.00 25.31 482 ILE A O 1
ATOM 3799 N N . CYS A 1 483 ? 32.211 -37.884 25.336 1.00 22.38 483 CYS A N 1
ATOM 3800 C CA . CYS A 1 483 ? 33.009 -36.682 25.530 1.00 22.38 483 CYS A CA 1
ATOM 3801 C C . CYS A 1 483 ? 34.298 -36.771 24.708 1.00 22.38 483 CYS A C 1
ATOM 3803 O O . CYS A 1 483 ? 34.943 -37.819 24.684 1.00 22.38 483 CYS A O 1
ATOM 3805 N N . SER A 1 484 ? 34.756 -35.635 24.194 1.00 25.25 484 SER A N 1
ATOM 3806 C CA . SER A 1 484 ? 36.186 -35.359 24.064 1.00 25.25 484 SER A CA 1
ATOM 3807 C C . SER A 1 484 ? 36.427 -33.887 24.385 1.00 25.25 484 SER A C 1
ATOM 3809 O O . SER A 1 484 ? 36.064 -33.002 23.612 1.00 25.25 484 SER A O 1
ATOM 3811 N N . ASN A 1 485 ? 36.995 -33.671 25.571 1.00 23.11 485 ASN A N 1
ATOM 3812 C CA . ASN A 1 485 ? 37.668 -32.446 25.974 1.00 23.11 485 ASN A CA 1
ATOM 3813 C C . ASN A 1 485 ? 38.952 -32.297 25.157 1.00 23.11 485 ASN A C 1
ATOM 3815 O O . ASN A 1 485 ? 39.680 -33.275 25.026 1.00 23.11 485 ASN A O 1
ATOM 3819 N N . ASP A 1 486 ? 39.262 -31.074 24.741 1.00 25.23 486 ASP A N 1
ATOM 3820 C CA . ASP A 1 486 ? 40.634 -30.574 24.747 1.00 25.23 486 ASP A CA 1
ATOM 3821 C C . ASP A 1 486 ? 40.590 -29.083 25.104 1.00 25.23 486 ASP A C 1
ATOM 3823 O O . ASP A 1 486 ? 40.071 -28.241 24.370 1.00 25.23 486 ASP A O 1
ATOM 3827 N N . GLU A 1 487 ? 41.079 -28.790 26.306 1.00 23.75 487 GLU A N 1
ATOM 3828 C CA . GLU A 1 487 ? 41.335 -27.448 26.816 1.00 23.75 487 GLU A CA 1
ATOM 3829 C C . GLU A 1 487 ? 42.753 -26.987 26.448 1.00 23.75 487 GLU A C 1
ATOM 3831 O O . GLU A 1 487 ? 43.671 -27.798 26.336 1.00 23.75 487 GLU A O 1
ATOM 3836 N N . GLN A 1 488 ? 42.909 -25.655 26.458 1.00 24.69 488 GLN A N 1
ATOM 3837 C CA . GLN A 1 488 ? 44.084 -24.848 26.849 1.00 24.69 488 GLN A CA 1
ATOM 3838 C C . GLN A 1 488 ? 44.695 -23.951 25.739 1.00 24.69 488 GLN A C 1
ATOM 3840 O O . GLN A 1 488 ? 44.593 -24.259 24.558 1.00 24.69 488 GLN A O 1
ATOM 3845 N N . PRO A 1 489 ? 45.402 -22.848 26.082 1.00 27.12 489 PRO A N 1
ATOM 3846 C CA . PRO A 1 489 ? 44.887 -21.690 26.819 1.00 27.12 489 PRO A CA 1
ATOM 3847 C C . PRO A 1 489 ? 45.405 -20.330 26.252 1.00 27.12 489 PRO A C 1
ATOM 3849 O O . PRO A 1 489 ? 46.313 -20.264 25.431 1.00 27.12 489 PRO A O 1
ATOM 3852 N N . TYR A 1 490 ? 44.914 -19.232 26.834 1.00 22.16 490 TYR A N 1
ATOM 3853 C CA . TYR A 1 490 ? 45.584 -17.925 26.994 1.00 22.16 490 TYR A CA 1
ATOM 3854 C C . TYR A 1 490 ? 45.678 -16.868 25.856 1.00 22.16 490 TYR A C 1
ATOM 3856 O O . TYR A 1 490 ? 46.294 -17.037 24.811 1.00 22.16 490 TYR A O 1
ATOM 3864 N N . ASN A 1 491 ? 45.262 -15.665 26.288 1.00 22.77 491 ASN A N 1
ATOM 3865 C CA . ASN A 1 491 ? 45.770 -14.306 26.021 1.00 22.77 491 ASN A CA 1
ATOM 3866 C C . ASN A 1 491 ? 45.092 -13.376 24.993 1.00 22.77 491 ASN A C 1
ATOM 3868 O O . ASN A 1 491 ? 45.522 -13.182 23.861 1.00 22.77 491 ASN A O 1
ATOM 3872 N N . SER A 1 492 ? 44.106 -12.660 25.542 1.00 23.33 492 SER A N 1
ATOM 3873 C CA . SER A 1 492 ? 43.794 -11.230 25.410 1.00 23.33 492 SER A CA 1
ATOM 3874 C C . SER A 1 492 ? 44.670 -10.345 24.506 1.00 23.33 492 SER A C 1
ATOM 3876 O O . SER A 1 492 ? 45.844 -10.105 24.801 1.00 23.33 492 SER A O 1
ATOM 3878 N N . ARG A 1 493 ? 44.012 -9.624 23.587 1.00 22.62 493 ARG A N 1
ATOM 3879 C CA . ARG A 1 493 ? 44.301 -8.202 23.331 1.00 22.62 493 ARG A CA 1
ATOM 3880 C C . ARG A 1 493 ? 43.008 -7.398 23.204 1.00 22.62 493 ARG A C 1
ATOM 3882 O O . ARG A 1 493 ? 42.222 -7.569 22.283 1.00 22.62 493 ARG A O 1
ATOM 3889 N N . TYR A 1 494 ? 42.837 -6.513 24.178 1.00 23.05 494 TYR A N 1
ATOM 3890 C CA . TYR A 1 494 ? 41.822 -5.476 24.262 1.00 23.05 494 TYR A CA 1
ATOM 3891 C C . TYR A 1 494 ? 41.929 -4.481 23.098 1.00 23.05 494 TYR A C 1
ATOM 3893 O O . TYR A 1 494 ? 43.001 -3.922 22.878 1.00 23.05 494 TYR A O 1
ATOM 3901 N N . TYR A 1 495 ? 40.797 -4.131 22.485 1.00 22.95 495 TYR A N 1
ATOM 3902 C CA . TYR A 1 495 ? 40.592 -2.801 21.908 1.00 22.95 495 TYR A CA 1
ATOM 3903 C C . TYR A 1 495 ? 39.358 -2.163 22.553 1.00 22.95 495 TYR A C 1
ATOM 3905 O O . TYR A 1 495 ? 38.216 -2.466 22.230 1.00 22.95 495 TYR A O 1
ATOM 3913 N N . LYS A 1 496 ? 39.623 -1.266 23.511 1.00 22.80 496 LYS A N 1
ATOM 3914 C CA . LYS A 1 496 ? 38.680 -0.263 24.018 1.00 22.80 496 LYS A CA 1
ATOM 3915 C C . LYS A 1 496 ? 38.302 0.669 22.862 1.00 22.80 496 LYS A C 1
ATOM 3917 O O . LYS A 1 496 ? 39.135 1.481 22.460 1.00 22.80 496 LYS A O 1
ATOM 3922 N N . LEU A 1 497 ? 37.064 0.622 22.381 1.00 23.20 497 LEU A N 1
ATOM 3923 C CA . LEU A 1 497 ? 36.504 1.717 21.587 1.00 23.20 497 LEU A CA 1
ATOM 3924 C C . LEU A 1 497 ? 35.935 2.772 22.543 1.00 23.20 497 LEU A C 1
ATOM 3926 O O . LEU A 1 497 ? 34.961 2.547 23.257 1.00 23.20 497 LEU A O 1
ATOM 3930 N N . ARG A 1 498 ? 36.624 3.918 22.607 1.00 21.62 498 ARG A N 1
ATOM 3931 C CA . ARG A 1 498 ? 36.179 5.136 23.292 1.00 21.62 498 ARG A CA 1
ATOM 3932 C C . ARG A 1 498 ? 35.065 5.783 22.467 1.00 21.62 498 ARG A C 1
ATOM 3934 O O . ARG A 1 498 ? 35.329 6.234 21.357 1.00 21.62 498 ARG A O 1
ATOM 3941 N N . PHE A 1 499 ? 33.870 5.910 23.034 1.00 23.31 499 PHE A N 1
ATOM 3942 C CA . PHE A 1 499 ? 32.879 6.874 22.560 1.00 23.31 499 PHE A CA 1
ATOM 3943 C C . PHE A 1 499 ? 33.297 8.279 23.015 1.00 23.31 499 PHE A C 1
ATOM 3945 O O . PHE A 1 499 ? 33.382 8.550 24.212 1.00 23.31 499 PHE A O 1
ATOM 3952 N N . SER A 1 500 ? 33.587 9.178 22.074 1.00 21.97 500 SER A N 1
ATOM 3953 C CA . SER A 1 500 ? 33.722 10.612 22.345 1.00 21.97 500 SER A CA 1
ATOM 3954 C C . SER A 1 500 ? 32.349 11.276 22.221 1.00 21.97 500 SER A C 1
ATOM 3956 O O . SER A 1 500 ? 31.864 11.489 21.111 1.00 21.97 500 SER A O 1
ATOM 3958 N N . MET A 1 501 ? 31.723 11.593 23.356 1.00 23.53 501 MET A N 1
ATOM 3959 C CA . MET A 1 501 ? 30.567 12.493 23.410 1.00 23.53 501 MET A CA 1
ATOM 3960 C C . MET A 1 501 ? 31.022 13.951 23.211 1.00 23.53 501 MET A C 1
ATOM 3962 O O . MET A 1 501 ? 32.040 14.335 23.794 1.00 23.53 501 MET A O 1
ATOM 3966 N N . PRO A 1 502 ? 30.300 14.793 22.448 1.00 25.39 502 PRO A N 1
ATOM 3967 C CA . PRO A 1 502 ? 30.477 16.238 22.511 1.00 25.39 502 PRO A CA 1
ATOM 3968 C C . PRO A 1 502 ? 29.912 16.781 23.831 1.00 25.39 502 PRO A C 1
ATOM 3970 O O . PRO A 1 502 ? 28.850 16.363 24.290 1.00 25.39 502 PRO A O 1
ATOM 3973 N N . ALA A 1 503 ? 30.652 17.708 24.434 1.00 24.08 503 ALA A N 1
ATOM 3974 C CA . ALA A 1 503 ? 30.373 18.303 25.731 1.00 24.08 503 ALA A CA 1
ATOM 3975 C C . ALA A 1 503 ? 29.016 19.029 25.795 1.00 24.08 503 ALA A C 1
ATOM 3977 O O . ALA A 1 503 ? 28.671 19.840 24.937 1.00 24.08 503 ALA A O 1
ATOM 3978 N N . THR A 1 504 ? 28.297 18.765 26.882 1.00 25.55 504 THR A N 1
ATOM 3979 C CA . THR A 1 504 ? 27.181 19.550 27.414 1.00 25.55 504 THR A CA 1
ATOM 3980 C C . THR A 1 504 ? 27.629 20.974 27.754 1.00 25.55 504 THR A C 1
ATOM 3982 O O . THR A 1 504 ? 28.535 21.152 28.568 1.00 25.55 504 THR A O 1
ATOM 3985 N N . VAL A 1 505 ? 26.963 21.983 27.187 1.00 24.36 505 VAL A N 1
ATOM 3986 C CA . VAL A 1 505 ? 27.005 23.372 27.674 1.00 24.36 505 VAL A CA 1
ATOM 3987 C C . VAL A 1 505 ? 25.743 23.606 28.516 1.00 24.36 505 VAL A C 1
ATOM 3989 O O . VAL A 1 505 ? 24.648 23.361 28.007 1.00 24.36 505 VAL A O 1
ATOM 3992 N N . PRO A 1 506 ? 25.852 24.041 29.784 1.00 24.02 506 PRO A N 1
ATOM 3993 C CA . PRO A 1 506 ? 24.693 24.391 30.596 1.00 24.02 506 PRO A CA 1
ATOM 3994 C C . PRO A 1 506 ? 24.151 25.764 30.172 1.00 24.02 506 PRO A C 1
ATOM 3996 O O . PRO A 1 506 ? 24.916 26.712 30.007 1.00 24.02 506 PRO A O 1
ATOM 3999 N N . ILE A 1 507 ? 22.833 25.872 29.993 1.00 24.53 507 ILE A N 1
ATOM 4000 C CA . ILE A 1 507 ? 22.135 27.151 29.811 1.00 24.53 507 ILE A CA 1
ATOM 4001 C C . ILE A 1 507 ? 21.433 27.464 31.132 1.00 24.53 507 ILE A C 1
ATOM 4003 O O . ILE A 1 507 ? 20.463 26.799 31.494 1.00 24.53 507 ILE A O 1
ATOM 4007 N N . GLU A 1 508 ? 21.952 28.458 31.852 1.00 23.00 508 GLU A N 1
ATOM 4008 C CA . GLU A 1 508 ? 21.262 29.111 32.964 1.00 23.00 508 GLU A CA 1
ATOM 4009 C C . GLU A 1 508 ? 20.168 30.048 32.435 1.00 23.00 508 GLU A C 1
ATOM 4011 O O . GLU A 1 508 ? 20.306 30.698 31.397 1.00 23.00 508 GLU A O 1
ATOM 4016 N N . ILE A 1 509 ? 19.054 30.074 33.163 1.00 26.50 509 ILE A N 1
ATOM 4017 C CA . ILE A 1 509 ? 17.875 30.894 32.898 1.00 26.50 509 ILE A CA 1
ATOM 4018 C C . ILE A 1 509 ? 18.071 32.241 33.600 1.00 26.50 509 ILE A C 1
ATOM 4020 O O . ILE A 1 509 ? 18.095 32.281 34.827 1.00 26.50 509 ILE A O 1
ATOM 4024 N N . GLU A 1 510 ? 18.112 33.340 32.844 1.00 23.02 510 GLU A N 1
ATOM 4025 C CA . GLU A 1 510 ? 17.887 34.691 33.376 1.00 23.02 510 GLU A CA 1
ATOM 4026 C C . GLU A 1 510 ? 16.781 35.421 32.596 1.00 23.02 510 GLU A C 1
ATOM 4028 O O . GLU A 1 510 ? 16.656 35.328 31.374 1.00 23.02 510 GLU A O 1
ATOM 4033 N N . HIS A 1 511 ? 15.932 36.115 33.356 1.00 25.48 511 HIS A N 1
ATOM 4034 C CA . HIS A 1 511 ? 14.732 36.833 32.924 1.00 25.48 511 HIS A CA 1
ATOM 4035 C C . HIS A 1 511 ? 15.032 38.054 32.025 1.00 25.48 511 HIS A C 1
ATOM 4037 O O . HIS A 1 511 ? 16.078 38.684 32.174 1.00 25.48 511 HIS A O 1
ATOM 4043 N N . PRO A 1 512 ? 14.096 38.483 31.149 1.00 26.31 512 PRO A N 1
ATOM 4044 C CA . PRO A 1 512 ? 14.308 39.653 30.304 1.00 26.31 512 PRO A CA 1
ATOM 4045 C C . PRO A 1 512 ? 14.018 40.959 31.061 1.00 26.31 512 PRO A C 1
ATOM 4047 O O . PRO A 1 512 ? 12.893 41.206 31.498 1.00 26.31 512 PRO A O 1
ATOM 4050 N N . ILE A 1 513 ? 15.027 41.829 31.144 1.00 23.91 513 ILE A N 1
ATOM 4051 C CA . ILE A 1 513 ? 14.894 43.244 31.512 1.00 23.91 513 ILE A CA 1
ATOM 4052 C C . ILE A 1 513 ? 14.940 44.083 30.224 1.00 23.91 513 ILE A C 1
ATOM 4054 O O . ILE A 1 513 ? 15.884 44.004 29.443 1.00 23.91 513 ILE A O 1
ATOM 4058 N N . VAL A 1 514 ? 13.902 44.893 30.011 1.00 29.81 514 VAL A N 1
ATOM 4059 C CA . VAL A 1 514 ? 13.790 45.944 28.978 1.00 29.81 514 VAL A CA 1
ATOM 4060 C C . VAL A 1 514 ? 14.451 47.226 29.515 1.00 29.81 514 VAL A C 1
ATOM 4062 O O . VAL A 1 514 ? 14.163 47.562 30.666 1.00 29.81 514 VAL A O 1
ATOM 4065 N N . PRO A 1 515 ? 15.328 47.945 28.765 1.00 26.78 515 PRO A N 1
ATOM 4066 C CA . PRO A 1 515 ? 14.947 49.291 28.274 1.00 26.78 515 PRO A CA 1
ATOM 4067 C C . PRO A 1 515 ? 15.643 49.838 26.985 1.00 26.78 515 PRO A C 1
ATOM 4069 O O . PRO A 1 515 ? 16.850 49.755 26.799 1.00 26.78 515 PRO A O 1
ATOM 4072 N N . THR A 1 516 ? 14.813 50.457 26.130 1.00 22.53 516 THR A N 1
ATOM 4073 C CA . THR A 1 516 ? 14.899 51.751 25.382 1.00 22.53 516 THR A CA 1
ATOM 4074 C C . THR A 1 516 ? 16.210 52.468 24.961 1.00 22.53 516 THR A C 1
ATOM 4076 O O . THR A 1 516 ? 17.019 52.802 25.812 1.00 22.53 516 THR A O 1
ATOM 4079 N N . MET A 1 517 ? 16.187 52.944 23.685 1.00 23.31 517 MET A N 1
ATOM 4080 C CA . MET A 1 517 ? 16.623 54.260 23.098 1.00 23.31 517 MET A CA 1
ATOM 4081 C C . MET A 1 517 ? 18.126 54.669 23.205 1.00 23.31 517 MET A C 1
ATOM 4083 O O . MET A 1 517 ? 18.756 54.393 24.205 1.00 23.31 517 MET A O 1
ATOM 4087 N N . THR A 1 518 ? 18.849 55.341 22.279 1.00 23.55 518 THR A N 1
ATOM 4088 C CA . THR A 1 518 ? 18.569 56.328 21.203 1.00 23.55 518 THR A CA 1
ATOM 4089 C C . THR A 1 518 ? 19.861 56.672 20.397 1.00 23.55 518 THR A C 1
ATOM 4091 O O . THR A 1 518 ? 20.964 56.476 20.892 1.00 23.55 518 THR A O 1
ATOM 4094 N N . SER A 1 519 ? 19.680 57.300 19.218 1.00 25.11 519 SER A N 1
ATOM 4095 C CA . SER A 1 519 ? 20.480 58.371 18.545 1.00 25.11 519 SER A CA 1
ATOM 4096 C C . SER A 1 519 ? 21.883 58.163 17.907 1.00 25.11 519 SER A C 1
ATOM 4098 O O . SER A 1 519 ? 22.895 58.095 18.589 1.00 25.11 519 SER A O 1
ATOM 4100 N N . SER A 1 520 ? 21.894 58.295 16.564 1.00 25.48 520 SER A N 1
ATOM 4101 C CA . SER A 1 520 ? 22.733 59.133 15.659 1.00 25.48 520 SER A CA 1
ATOM 4102 C C . SER A 1 520 ? 24.270 59.203 15.754 1.00 25.48 520 SER A C 1
ATOM 4104 O O . SER A 1 520 ? 24.796 59.557 16.799 1.00 25.48 520 SER A O 1
ATOM 4106 N N . LEU A 1 521 ? 24.949 59.165 14.589 1.00 25.78 521 LEU A N 1
ATOM 4107 C CA . LEU A 1 521 ? 25.969 60.160 14.181 1.00 25.78 521 LEU A CA 1
ATOM 4108 C C . LEU A 1 521 ? 26.260 60.126 12.658 1.00 25.78 521 LEU A C 1
ATOM 4110 O O . LEU A 1 521 ? 26.104 59.103 11.998 1.00 25.78 521 LEU A O 1
ATOM 4114 N N . LYS A 1 522 ? 26.609 61.304 12.120 1.00 24.94 522 LYS A N 1
ATOM 4115 C CA . LYS A 1 522 ? 26.613 61.747 10.709 1.00 24.94 522 LYS A CA 1
ATOM 4116 C C . LYS A 1 522 ? 27.964 61.594 9.972 1.00 24.94 522 LYS A C 1
ATOM 4118 O O . LYS A 1 522 ? 29.017 61.632 10.592 1.00 24.94 522 LYS A O 1
ATOM 4123 N N . GLU A 1 523 ? 27.846 61.539 8.638 1.00 30.34 523 GLU A N 1
ATOM 4124 C CA . GLU A 1 523 ? 28.691 62.009 7.506 1.00 30.34 523 GLU A CA 1
ATOM 4125 C C . GLU A 1 523 ? 30.143 62.517 7.690 1.00 30.34 523 GLU A C 1
ATOM 4127 O O . GLU A 1 523 ? 30.417 63.357 8.545 1.00 30.34 523 GLU A O 1
ATOM 4132 N N . LYS A 1 524 ? 31.002 62.216 6.687 1.00 22.88 524 LYS A N 1
ATOM 4133 C CA . LYS A 1 524 ? 31.952 63.175 6.059 1.00 22.88 524 LYS A CA 1
ATOM 4134 C C . LYS A 1 524 ? 32.398 62.751 4.634 1.00 22.88 524 LYS A C 1
ATOM 4136 O O . LYS A 1 524 ? 32.583 61.570 4.361 1.00 22.88 524 LYS A O 1
ATOM 4141 N N . ARG A 1 525 ? 32.538 63.745 3.736 1.00 22.42 525 ARG A N 1
ATOM 4142 C CA . ARG A 1 525 ? 32.874 63.708 2.282 1.00 22.42 525 ARG A CA 1
ATOM 4143 C C . ARG A 1 525 ? 34.344 64.101 1.971 1.00 22.42 525 ARG A C 1
ATOM 4145 O O . ARG A 1 525 ? 34.999 64.662 2.842 1.00 22.42 525 ARG A O 1
ATOM 4152 N N . PHE A 1 526 ? 34.695 63.991 0.668 1.00 23.75 526 PHE A N 1
ATOM 4153 C CA . PHE A 1 526 ? 35.789 64.611 -0.143 1.00 23.75 526 PHE A CA 1
ATOM 4154 C C . PHE A 1 526 ? 37.118 63.819 -0.248 1.00 23.75 526 PHE A C 1
ATOM 4156 O O . PHE A 1 526 ? 37.522 63.223 0.736 1.00 23.75 526 PHE A O 1
ATOM 4163 N N . SER A 1 527 ? 37.866 63.739 -1.370 1.00 21.88 527 SER A N 1
ATOM 4164 C CA . SER A 1 527 ? 37.882 64.411 -2.697 1.00 21.88 527 SER A CA 1
ATOM 4165 C C . SER A 1 527 ? 38.776 63.651 -3.724 1.00 21.88 527 SER A C 1
ATOM 4167 O O . SER A 1 527 ? 39.535 62.760 -3.357 1.00 21.88 527 SER A O 1
ATOM 4169 N N . VAL A 1 528 ? 38.699 64.029 -5.013 1.00 29.22 528 VAL A N 1
ATOM 4170 C CA . VAL A 1 528 ? 39.536 63.576 -6.160 1.00 29.22 528 VAL A CA 1
ATOM 4171 C C . VAL A 1 528 ? 40.551 64.669 -6.551 1.00 29.22 528 VAL A C 1
ATOM 4173 O O . VAL A 1 528 ? 40.181 65.845 -6.495 1.00 29.22 528 VAL A O 1
ATOM 4176 N N . PRO A 1 529 ? 41.770 64.324 -7.031 1.00 25.41 529 PRO A N 1
ATOM 4177 C CA . PRO A 1 529 ? 42.287 64.976 -8.253 1.00 25.41 529 PRO A CA 1
ATOM 4178 C C . PRO A 1 529 ? 43.102 64.098 -9.257 1.00 25.41 529 PRO A C 1
ATOM 4180 O O . PRO A 1 529 ? 43.953 63.301 -8.884 1.00 25.41 529 PRO A O 1
ATOM 4183 N N . ARG A 1 530 ? 42.801 64.343 -10.551 1.00 24.53 530 ARG A N 1
ATOM 4184 C CA . ARG A 1 530 ? 43.507 64.273 -11.874 1.00 24.53 530 ARG A CA 1
ATOM 4185 C C . ARG A 1 530 ? 44.875 63.561 -12.127 1.00 24.53 530 ARG A C 1
ATOM 4187 O O . ARG A 1 530 ? 45.900 63.998 -11.631 1.00 24.53 530 ARG A O 1
ATOM 4194 N N . GLN A 1 531 ? 44.846 62.616 -13.095 1.00 28.98 531 GLN A N 1
ATOM 4195 C CA . GLN A 1 531 ? 45.518 62.526 -14.439 1.00 28.98 531 GLN A CA 1
ATOM 4196 C C . GLN A 1 531 ? 46.998 62.982 -14.638 1.00 28.98 531 GLN A C 1
ATOM 4198 O O . GLN A 1 531 ? 47.296 64.149 -14.417 1.00 28.98 531 GLN A O 1
ATOM 4203 N N . LEU A 1 532 ? 47.944 62.134 -15.113 1.00 24.83 532 LEU A N 1
ATOM 4204 C CA . LEU A 1 532 ? 48.398 61.841 -16.520 1.00 24.83 532 LEU A CA 1
ATOM 4205 C C . LEU A 1 532 ? 49.727 61.000 -16.475 1.00 24.83 532 LEU A C 1
ATOM 4207 O O . LEU A 1 532 ? 50.285 60.939 -15.380 1.00 24.83 532 LEU A O 1
ATOM 4211 N N . PRO A 1 533 ? 50.342 60.442 -17.564 1.00 26.56 533 PRO A N 1
ATOM 4212 C CA . PRO A 1 533 ? 49.971 60.383 -18.991 1.00 26.56 533 PRO A CA 1
ATOM 4213 C C . PRO A 1 533 ? 50.034 58.975 -19.655 1.00 26.56 533 PRO A C 1
ATOM 4215 O O . PRO A 1 533 ? 50.602 58.013 -19.141 1.00 26.56 533 PRO A O 1
ATOM 4218 N N . GLU A 1 534 ? 49.487 58.895 -20.872 1.00 27.75 534 GLU A N 1
ATOM 4219 C CA . GLU A 1 534 ? 49.595 57.774 -21.816 1.00 27.75 534 GLU A CA 1
ATOM 4220 C C . GLU A 1 534 ? 51.042 57.499 -22.278 1.00 27.75 534 GLU A C 1
ATOM 4222 O O . GLU A 1 534 ? 51.770 58.416 -22.665 1.00 27.75 534 GLU A O 1
ATOM 4227 N N . ARG A 1 535 ? 51.424 56.216 -22.376 1.00 22.64 535 ARG A N 1
ATOM 4228 C CA . ARG A 1 535 ? 52.507 55.753 -23.262 1.00 22.64 535 ARG A CA 1
ATOM 4229 C C . ARG A 1 535 ? 51.901 55.015 -24.456 1.00 22.64 535 ARG A C 1
ATOM 4231 O O . ARG A 1 535 ? 51.430 53.889 -24.325 1.00 22.64 535 ARG A O 1
ATOM 4238 N N . LYS A 1 536 ? 51.957 55.644 -25.634 1.00 23.05 536 LYS A N 1
ATOM 4239 C CA . LYS A 1 536 ? 51.770 54.980 -26.931 1.00 23.05 536 LYS A CA 1
ATOM 4240 C C . LYS A 1 536 ? 52.964 54.066 -27.207 1.00 23.05 536 LYS A C 1
ATOM 4242 O O . LYS A 1 536 ? 54.089 54.548 -27.311 1.00 23.05 536 LYS A O 1
ATOM 4247 N N . VAL A 1 537 ? 52.710 52.772 -27.386 1.00 22.52 537 VAL A N 1
ATOM 4248 C CA . VAL A 1 537 ? 53.647 51.846 -28.034 1.00 22.52 537 VAL A CA 1
ATOM 4249 C C . VAL A 1 537 ? 53.143 51.610 -29.453 1.00 22.52 537 VAL A C 1
ATOM 4251 O O . VAL A 1 537 ? 52.108 50.984 -29.666 1.00 22.52 537 VAL A O 1
ATOM 4254 N N . THR A 1 538 ? 53.869 52.145 -30.429 1.00 22.64 538 THR A N 1
ATOM 4255 C CA . THR A 1 538 ? 53.648 51.876 -31.850 1.00 22.64 538 THR A CA 1
ATOM 4256 C C . THR A 1 538 ? 54.382 50.586 -32.208 1.00 22.64 538 THR A C 1
ATOM 4258 O O . THR A 1 538 ? 55.610 50.581 -32.267 1.00 22.64 538 THR A O 1
ATOM 4261 N N . ILE A 1 539 ? 53.657 49.496 -32.459 1.00 23.23 539 ILE A N 1
ATOM 4262 C CA . ILE A 1 539 ? 54.234 48.277 -33.043 1.00 23.23 539 ILE A CA 1
ATOM 4263 C C . ILE A 1 539 ? 54.036 48.363 -34.559 1.00 23.23 539 ILE A C 1
ATOM 4265 O O . ILE A 1 539 ? 52.905 48.382 -35.043 1.00 23.23 539 ILE A O 1
ATOM 4269 N N . ARG A 1 540 ? 55.138 48.466 -35.310 1.00 22.31 540 ARG A N 1
ATOM 4270 C CA . ARG A 1 540 ? 55.130 48.362 -36.777 1.00 22.31 540 ARG A CA 1
ATOM 4271 C C . ARG A 1 540 ? 54.867 46.901 -37.180 1.00 22.31 540 ARG A C 1
ATOM 4273 O O . ARG A 1 540 ? 55.432 46.013 -36.540 1.00 22.31 540 ARG A O 1
ATOM 4280 N N . PRO A 1 541 ? 54.051 46.628 -38.212 1.00 22.25 541 PRO A N 1
ATOM 4281 C CA . PRO A 1 541 ? 53.826 45.265 -38.673 1.00 22.25 541 PRO A CA 1
ATOM 4282 C C . PRO A 1 541 ? 55.101 44.702 -39.316 1.00 22.25 541 PRO A C 1
ATOM 4284 O O . PRO A 1 541 ? 55.753 45.375 -40.110 1.00 22.25 541 PRO A O 1
ATOM 4287 N N . TYR A 1 542 ? 55.458 43.470 -38.948 1.00 25.91 542 TYR A N 1
ATOM 4288 C CA . TYR A 1 542 ? 56.529 42.707 -39.586 1.00 25.91 542 TYR A CA 1
ATOM 4289 C C . TYR A 1 542 ? 56.001 42.197 -40.935 1.00 25.91 542 TYR A C 1
ATOM 4291 O O . TYR A 1 542 ? 55.177 41.284 -41.002 1.00 25.91 542 TYR A O 1
ATOM 4299 N N . GLU A 1 543 ? 56.417 42.860 -42.009 1.00 26.36 543 GLU A N 1
ATOM 4300 C CA . GLU A 1 543 ? 56.102 42.530 -43.397 1.00 26.36 543 GLU A CA 1
ATOM 4301 C C . GLU A 1 543 ? 56.854 41.269 -43.831 1.00 26.36 543 GLU A C 1
ATOM 4303 O O . GLU A 1 543 ? 57.955 41.340 -44.364 1.00 26.36 543 GLU A O 1
ATOM 4308 N N . SER A 1 544 ? 56.281 40.088 -43.604 1.00 27.64 544 SER A N 1
ATOM 4309 C CA . SER A 1 544 ? 56.773 38.869 -44.259 1.00 27.64 544 SER A CA 1
ATOM 4310 C C . SER A 1 544 ? 55.730 37.749 -44.305 1.00 27.64 544 SER A C 1
ATOM 4312 O O . SER A 1 544 ? 56.004 36.648 -43.849 1.00 27.64 544 SER A O 1
ATOM 4314 N N . PHE A 1 545 ? 54.521 38.003 -44.815 1.00 28.66 545 PHE A N 1
ATOM 4315 C CA . PHE A 1 545 ? 53.585 36.922 -45.197 1.00 28.66 545 PHE A CA 1
ATOM 4316 C C . PHE A 1 545 ? 52.648 37.335 -46.345 1.00 28.66 545 PHE A C 1
ATOM 4318 O O . PHE A 1 545 ? 51.519 36.869 -46.473 1.00 28.66 545 PHE A O 1
ATOM 4325 N N . ARG A 1 546 ? 53.128 38.227 -47.214 1.00 28.03 546 ARG A N 1
ATOM 4326 C CA . ARG A 1 546 ? 52.586 38.414 -48.560 1.00 28.03 546 ARG A CA 1
ATOM 4327 C C . ARG A 1 546 ? 53.661 37.938 -49.521 1.00 28.03 546 ARG A C 1
ATOM 4329 O O . ARG A 1 546 ? 54.819 38.265 -49.320 1.00 28.03 546 ARG A O 1
ATOM 4336 N N . GLU A 1 547 ? 53.245 37.164 -50.513 1.00 30.50 547 GLU A N 1
ATOM 4337 C CA . GLU A 1 547 ? 54.080 36.536 -51.545 1.00 30.50 547 GLU A CA 1
ATOM 4338 C C . GLU A 1 547 ? 54.785 35.243 -51.121 1.00 30.50 547 GLU A C 1
ATOM 4340 O O . GLU A 1 547 ? 55.959 35.204 -50.765 1.00 30.50 547 GLU A O 1
ATOM 4345 N N . LYS A 1 548 ? 54.049 34.137 -51.254 1.00 27.97 548 LYS A N 1
ATOM 4346 C CA . LYS A 1 548 ? 54.459 33.030 -52.128 1.00 27.97 548 LYS A CA 1
ATOM 4347 C C . LYS A 1 548 ? 53.270 32.104 -52.353 1.00 27.97 548 LYS A C 1
ATOM 4349 O O . LYS A 1 548 ? 52.796 31.434 -51.440 1.00 27.97 548 LYS A O 1
ATOM 4354 N N . GLN A 1 549 ? 52.770 32.137 -53.584 1.00 34.44 549 GLN A N 1
ATOM 4355 C CA . GLN A 1 549 ? 51.908 31.103 -54.136 1.00 34.44 549 GLN A CA 1
ATOM 4356 C C . GLN A 1 549 ? 52.606 29.739 -54.028 1.00 34.44 549 GLN A C 1
ATOM 4358 O O . GLN A 1 549 ? 53.827 29.645 -54.133 1.00 34.44 549 GLN A O 1
ATOM 4363 N N . GLU A 1 550 ? 51.795 28.705 -53.811 1.00 34.12 550 GLU A N 1
ATOM 4364 C CA . GLU A 1 550 ? 52.123 27.297 -54.057 1.00 34.12 550 GLU A CA 1
ATOM 4365 C C . GLU A 1 550 ? 53.365 26.742 -53.337 1.00 34.12 550 GLU A C 1
ATOM 4367 O O . GLU A 1 550 ? 54.380 26.390 -53.925 1.00 34.12 550 GLU A O 1
ATOM 4372 N N . SER A 1 551 ? 53.266 26.566 -52.021 1.00 28.25 551 SER A N 1
ATOM 4373 C CA . SER A 1 551 ? 53.835 25.385 -51.350 1.00 28.25 551 SER A CA 1
ATOM 4374 C C . SER A 1 551 ? 53.266 25.270 -49.937 1.00 28.25 551 SER A C 1
ATOM 4376 O O . SER A 1 551 ? 53.278 26.226 -49.166 1.00 28.25 551 SER A O 1
ATOM 4378 N N . LYS A 1 552 ? 52.731 24.095 -49.588 1.00 25.98 552 LYS A N 1
ATOM 4379 C CA . LYS A 1 552 ? 52.234 23.792 -48.237 1.00 25.98 552 LYS A CA 1
ATOM 4380 C C . LYS A 1 552 ? 53.400 23.897 -47.240 1.00 25.98 552 LYS A C 1
ATOM 4382 O O . LYS A 1 552 ? 54.253 23.014 -47.195 1.00 25.98 552 LYS A O 1
ATOM 4387 N N . ILE A 1 553 ? 53.466 24.984 -46.469 1.00 30.25 553 ILE A N 1
ATOM 4388 C CA . ILE A 1 553 ? 54.400 25.130 -45.343 1.00 30.25 553 ILE A CA 1
ATOM 4389 C C . ILE A 1 553 ? 53.884 24.249 -44.200 1.00 30.25 553 ILE A C 1
ATOM 4391 O O . ILE A 1 553 ? 52.745 24.408 -43.766 1.00 30.25 553 ILE A O 1
ATOM 4395 N N . LEU A 1 554 ? 54.711 23.313 -43.727 1.00 27.00 554 LEU A N 1
ATOM 4396 C CA . LEU A 1 554 ? 54.383 22.430 -42.608 1.00 27.00 554 LEU A CA 1
ATOM 4397 C C . LEU A 1 554 ? 54.850 23.085 -41.299 1.00 27.00 554 LEU A C 1
ATOM 4399 O O . LEU A 1 554 ? 56.050 23.155 -41.024 1.00 27.00 554 LEU A O 1
ATOM 4403 N N . VAL A 1 555 ? 53.907 23.604 -40.516 1.00 27.64 555 VAL A N 1
ATOM 4404 C CA . VAL A 1 555 ? 54.168 24.299 -39.248 1.00 27.64 555 VAL A CA 1
ATOM 4405 C C . VAL A 1 555 ? 53.642 23.455 -38.091 1.00 27.64 555 VAL A C 1
ATOM 4407 O O . VAL A 1 555 ? 52.494 23.019 -38.129 1.00 27.64 555 VAL A O 1
ATOM 4410 N N . THR A 1 556 ? 54.462 23.252 -37.058 1.00 30.73 556 THR A N 1
ATOM 4411 C CA . THR A 1 556 ? 54.061 22.523 -35.845 1.00 30.73 556 THR A CA 1
ATOM 4412 C C . THR A 1 556 ? 53.800 23.507 -34.707 1.00 30.73 556 THR A C 1
ATOM 4414 O O . THR A 1 556 ? 54.635 24.374 -34.432 1.00 30.73 556 THR A O 1
ATOM 4417 N N . PHE A 1 557 ? 52.649 23.367 -34.045 1.00 30.36 557 PHE A N 1
ATOM 4418 C CA . PHE A 1 557 ? 52.221 24.212 -32.926 1.00 30.36 557 PHE A CA 1
ATOM 4419 C C . PHE A 1 557 ? 52.348 23.460 -31.597 1.00 30.36 557 PHE A C 1
ATOM 4421 O O . PHE A 1 557 ? 52.029 22.273 -31.531 1.00 30.36 557 PHE A O 1
ATOM 4428 N N . GLY A 1 558 ? 52.782 24.156 -30.544 1.00 34.62 558 GLY A N 1
ATOM 4429 C CA . GLY A 1 558 ? 52.804 23.644 -29.171 1.00 34.62 558 GLY A CA 1
ATOM 4430 C C . GLY A 1 558 ? 52.409 24.720 -28.155 1.00 34.62 558 GLY A C 1
ATOM 4431 O O . GLY A 1 558 ? 52.624 25.913 -28.391 1.00 34.62 558 GLY A O 1
ATOM 4432 N N . TYR A 1 559 ? 51.831 24.302 -27.027 1.00 34.91 559 TYR A N 1
ATOM 4433 C CA . TYR A 1 559 ? 51.426 25.177 -25.920 1.00 34.91 559 TYR A CA 1
ATOM 4434 C C . TYR A 1 559 ? 52.125 24.759 -24.615 1.00 34.91 559 TYR A C 1
ATOM 4436 O O . TYR A 1 559 ? 52.466 23.592 -24.440 1.00 34.91 559 TYR A O 1
ATOM 4444 N N . ALA A 1 560 ? 52.330 25.704 -23.694 1.00 36.00 560 ALA A N 1
ATOM 4445 C CA . ALA A 1 560 ? 52.804 25.427 -22.334 1.00 36.00 560 ALA A CA 1
ATOM 4446 C C . ALA A 1 560 ? 52.154 26.391 -21.323 1.00 36.00 560 ALA A C 1
ATOM 4448 O O . ALA A 1 560 ? 51.980 27.576 -21.624 1.00 36.00 560 ALA A O 1
ATOM 4449 N N . ALA A 1 561 ? 51.812 25.878 -20.136 1.00 35.09 561 ALA A N 1
ATOM 4450 C CA . ALA A 1 561 ? 51.314 26.637 -18.987 1.00 35.09 561 ALA A CA 1
ATOM 4451 C C . ALA A 1 561 ? 52.333 26.535 -17.840 1.00 35.09 561 ALA A C 1
ATOM 4453 O O . ALA A 1 561 ? 52.865 25.456 -17.592 1.00 35.09 561 ALA A O 1
ATOM 4454 N N . LEU A 1 562 ? 52.627 27.641 -17.153 1.00 35.34 562 LEU A N 1
ATOM 4455 C CA . LEU A 1 562 ? 53.526 27.656 -15.992 1.00 35.34 562 LEU A CA 1
ATOM 4456 C C . LEU A 1 562 ? 52.711 27.890 -14.716 1.00 35.34 562 LEU A C 1
ATOM 4458 O O . LEU A 1 562 ? 52.002 28.888 -14.608 1.00 35.34 562 LEU A O 1
ATOM 4462 N N . SER A 1 563 ? 52.824 26.968 -13.757 1.00 34.47 563 SER A N 1
ATOM 4463 C CA . SER A 1 563 ? 52.302 27.132 -12.394 1.00 34.47 563 SER A CA 1
ATOM 4464 C C . SER A 1 563 ? 53.168 28.136 -11.625 1.00 34.47 563 SER A C 1
ATOM 4466 O O . SER A 1 563 ? 54.392 28.016 -11.611 1.00 34.47 563 SER A O 1
ATOM 4468 N N . THR A 1 564 ? 52.542 29.132 -10.995 1.00 32.09 564 THR A N 1
ATOM 4469 C CA . THR A 1 564 ? 53.219 30.198 -10.235 1.00 32.09 564 THR A CA 1
ATOM 4470 C C . THR A 1 564 ? 53.382 29.907 -8.740 1.00 32.09 564 THR A C 1
ATOM 4472 O O . THR A 1 564 ? 53.880 30.770 -8.023 1.00 32.09 564 THR A O 1
ATOM 4475 N N . GLU A 1 565 ? 53.017 28.722 -8.245 1.00 32.19 565 GLU A N 1
ATOM 4476 C CA . GLU A 1 565 ? 53.226 28.368 -6.834 1.00 32.19 565 GLU A CA 1
ATOM 4477 C C . GLU A 1 565 ? 54.374 27.369 -6.679 1.00 32.19 565 GLU A C 1
ATOM 4479 O O . GLU A 1 565 ? 54.236 26.162 -6.875 1.00 32.19 565 GLU A O 1
ATOM 4484 N N . GLY A 1 566 ? 55.544 27.906 -6.334 1.00 34.59 566 GLY A N 1
ATOM 4485 C CA . GLY A 1 566 ? 56.687 27.124 -5.899 1.00 34.59 566 GLY A CA 1
ATOM 4486 C C . GLY A 1 566 ? 56.450 26.542 -4.509 1.00 34.59 566 GLY A C 1
ATOM 4487 O O . GLY A 1 566 ? 56.422 27.279 -3.531 1.00 34.59 566 GLY A O 1
ATOM 4488 N N . ASN A 1 567 ? 56.329 25.219 -4.440 1.00 28.67 567 ASN A N 1
ATOM 4489 C CA . ASN A 1 567 ? 56.910 24.383 -3.391 1.00 28.67 567 ASN A CA 1
ATOM 4490 C C . ASN A 1 567 ? 57.121 22.985 -3.985 1.00 28.67 567 ASN A C 1
ATOM 4492 O O . ASN A 1 567 ? 56.173 22.339 -4.430 1.00 28.67 567 ASN A O 1
ATOM 4496 N N . LEU A 1 568 ? 58.388 22.566 -4.053 1.00 32.16 568 LEU A N 1
ATOM 4497 C CA . LEU A 1 568 ? 58.825 21.257 -4.541 1.00 32.16 568 LEU A CA 1
ATOM 4498 C C . LEU A 1 568 ? 58.092 20.151 -3.768 1.00 32.16 568 LEU A C 1
ATOM 4500 O O . LEU A 1 568 ? 58.160 20.110 -2.541 1.00 32.16 568 LEU A O 1
ATOM 4504 N N . ALA A 1 569 ? 57.381 19.278 -4.482 1.00 32.41 569 ALA A N 1
ATOM 4505 C CA . ALA A 1 569 ? 56.847 18.052 -3.904 1.00 32.41 569 ALA A CA 1
ATOM 4506 C C . ALA A 1 569 ? 58.008 17.112 -3.534 1.00 32.41 569 ALA A C 1
ATOM 4508 O O . ALA A 1 569 ? 58.989 17.007 -4.272 1.00 32.41 569 ALA A O 1
ATOM 4509 N N . ASP A 1 570 ? 57.894 16.471 -2.373 1.00 36.03 570 ASP A N 1
ATOM 4510 C CA . ASP A 1 570 ? 58.846 15.499 -1.832 1.00 36.03 570 ASP A CA 1
ATOM 4511 C C . ASP A 1 570 ? 59.036 14.328 -2.825 1.00 36.03 570 ASP A C 1
ATOM 4513 O O . ASP A 1 570 ? 58.029 13.787 -3.296 1.00 36.03 570 ASP A O 1
ATOM 4517 N N . PRO A 1 571 ? 60.273 13.916 -3.173 1.00 36.03 571 PRO A N 1
ATOM 4518 C CA . PRO A 1 571 ? 60.548 12.836 -4.131 1.00 36.03 571 PRO A CA 1
ATOM 4519 C C . PRO A 1 571 ? 59.971 11.448 -3.780 1.00 36.03 571 PRO A C 1
ATOM 4521 O O . PRO A 1 571 ? 60.181 10.510 -4.545 1.00 36.03 571 PRO A O 1
ATOM 4524 N N . GLN A 1 572 ? 59.245 11.294 -2.667 1.00 31.95 572 GLN A N 1
ATOM 4525 C CA . GLN A 1 572 ? 58.487 10.079 -2.327 1.00 31.95 572 GLN A CA 1
ATOM 4526 C C . GLN A 1 572 ? 56.971 10.160 -2.595 1.00 31.95 572 GLN A C 1
ATOM 4528 O O . GLN A 1 572 ? 56.248 9.216 -2.278 1.00 31.95 572 GLN A O 1
ATOM 4533 N N . SER A 1 573 ? 56.469 11.254 -3.173 1.00 36.78 573 SER A N 1
ATOM 4534 C CA . SER A 1 573 ? 55.039 11.394 -3.496 1.00 36.78 573 SER A CA 1
ATOM 4535 C C . SER A 1 573 ? 54.618 10.527 -4.695 1.00 36.78 573 SER A C 1
ATOM 4537 O O . SER A 1 573 ? 55.363 10.353 -5.660 1.00 36.78 573 SER A O 1
ATOM 4539 N N . THR A 1 574 ? 53.424 9.933 -4.616 1.00 37.12 574 THR A N 1
ATOM 4540 C CA . THR A 1 574 ? 52.917 8.966 -5.612 1.00 37.12 574 THR A CA 1
ATOM 4541 C C . THR A 1 574 ? 52.276 9.660 -6.821 1.00 37.12 574 THR A C 1
ATOM 4543 O O . THR A 1 574 ? 51.836 10.807 -6.736 1.00 37.12 574 THR A O 1
ATOM 4546 N N . GLU A 1 575 ? 52.194 8.960 -7.959 1.00 34.28 575 GLU A N 1
ATOM 4547 C CA . GLU A 1 575 ? 51.658 9.465 -9.242 1.00 34.28 575 GLU A CA 1
ATOM 4548 C C . GLU A 1 575 ? 50.247 10.092 -9.117 1.00 34.28 575 GLU A C 1
ATOM 4550 O O . GLU A 1 575 ? 49.924 11.072 -9.796 1.00 34.28 575 GLU A O 1
ATOM 4555 N N . GLU A 1 576 ? 49.422 9.607 -8.181 1.00 34.53 576 GLU A N 1
ATOM 4556 C CA . GLU A 1 576 ? 48.098 10.171 -7.886 1.00 34.53 576 GLU A CA 1
ATOM 4557 C C . GLU A 1 576 ? 48.149 11.567 -7.237 1.00 34.53 576 GLU A C 1
ATOM 4559 O O . GLU A 1 576 ? 47.275 12.396 -7.510 1.00 34.53 576 GLU A O 1
ATOM 4564 N N . GLU A 1 577 ? 49.161 11.878 -6.420 1.00 35.41 577 GLU A N 1
ATOM 4565 C CA . GLU A 1 577 ? 49.275 13.173 -5.729 1.00 35.41 577 GLU A CA 1
ATOM 4566 C C . GLU A 1 577 ? 49.724 14.308 -6.656 1.00 35.41 577 GLU A C 1
ATOM 4568 O O . GLU A 1 577 ? 49.289 15.452 -6.488 1.00 35.41 577 GLU A O 1
ATOM 4573 N N . ILE A 1 578 ? 50.537 13.998 -7.670 1.00 38.31 578 ILE A N 1
ATOM 4574 C CA . ILE A 1 578 ? 50.998 14.967 -8.676 1.00 38.31 578 ILE A CA 1
ATOM 4575 C C . ILE A 1 578 ? 49.851 15.322 -9.639 1.00 38.31 578 ILE A C 1
ATOM 4577 O O . ILE A 1 578 ? 49.654 16.497 -9.963 1.00 38.31 578 ILE A O 1
ATOM 4581 N N . SER A 1 579 ? 49.014 14.342 -10.009 1.00 36.53 579 SER A N 1
ATOM 4582 C CA . SER A 1 579 ? 47.872 14.539 -10.920 1.00 36.53 579 SER A CA 1
ATOM 4583 C C . SER A 1 579 ? 46.789 15.488 -10.380 1.00 36.53 579 SER A C 1
ATOM 4585 O O . SER A 1 579 ? 46.097 16.148 -11.153 1.00 36.53 579 SER A O 1
ATOM 4587 N N . ARG A 1 580 ? 46.662 15.622 -9.050 1.00 35.72 580 ARG A N 1
ATOM 4588 C CA . ARG A 1 580 ? 45.679 16.522 -8.418 1.00 35.72 580 ARG A CA 1
ATOM 4589 C C . ARG A 1 580 ? 46.087 17.999 -8.428 1.00 35.72 580 ARG A C 1
ATOM 4591 O O . ARG A 1 580 ? 45.233 18.845 -8.172 1.00 35.72 580 ARG A O 1
ATOM 4598 N N . LYS A 1 581 ? 47.357 18.331 -8.701 1.00 33.53 581 LYS A N 1
ATOM 4599 C CA . LYS A 1 581 ? 47.888 19.705 -8.571 1.00 33.53 581 LYS A CA 1
ATOM 4600 C C . LYS A 1 581 ? 48.069 20.475 -9.885 1.00 33.53 581 LYS A C 1
ATOM 4602 O O . LYS A 1 581 ? 48.325 21.675 -9.825 1.00 33.53 581 LYS A O 1
ATOM 4607 N N . VAL A 1 582 ? 47.905 19.859 -11.059 1.00 34.47 582 VAL A N 1
ATOM 4608 C CA . VAL A 1 582 ? 48.088 20.542 -12.356 1.00 34.47 582 VAL A CA 1
ATOM 4609 C C . VAL A 1 582 ? 46.818 20.436 -13.203 1.00 34.47 582 VAL A C 1
ATOM 4611 O O . VAL A 1 582 ? 46.318 19.348 -13.464 1.00 34.47 582 VAL A O 1
ATOM 4614 N N . SER A 1 583 ? 46.276 21.579 -13.635 1.00 34.66 583 SER A N 1
ATOM 4615 C CA . SER A 1 583 ? 45.089 21.642 -14.501 1.00 34.66 583 SER A CA 1
ATOM 4616 C C . SER A 1 583 ? 45.452 21.411 -15.977 1.00 34.66 583 SER A C 1
ATOM 4618 O O . SER A 1 583 ? 46.432 21.959 -16.479 1.00 34.66 583 SER A O 1
ATOM 4620 N N . SER A 1 584 ? 44.666 20.588 -16.680 1.00 33.31 584 SER A N 1
ATOM 4621 C CA . SER A 1 584 ? 44.864 20.255 -18.100 1.00 33.31 584 SER A CA 1
ATOM 4622 C C . SER A 1 584 ? 44.540 21.430 -19.060 1.00 33.31 584 SER A C 1
ATOM 4624 O O . SER A 1 584 ? 43.778 22.329 -18.695 1.00 33.31 584 SER A O 1
ATOM 4626 N N . PRO A 1 585 ? 45.081 21.447 -20.299 1.00 32.75 585 PRO A N 1
ATOM 4627 C CA . PRO A 1 585 ? 45.222 22.660 -21.124 1.00 32.75 585 PRO A CA 1
ATOM 4628 C C . PRO A 1 585 ? 44.095 22.860 -22.164 1.00 32.75 585 PRO A C 1
ATOM 4630 O O . PRO A 1 585 ? 43.395 21.922 -22.528 1.00 32.75 585 PRO A O 1
ATOM 4633 N N . SER A 1 586 ? 43.927 24.089 -22.679 1.00 32.44 586 SER A N 1
ATOM 4634 C CA . SER A 1 586 ? 42.805 24.510 -23.555 1.00 32.44 586 SER A CA 1
ATOM 4635 C C . SER A 1 586 ? 43.153 24.562 -25.060 1.00 32.44 586 SER A C 1
ATOM 4637 O O . SER A 1 586 ? 44.207 25.079 -25.422 1.00 32.44 586 SER A O 1
ATOM 4639 N N . ILE A 1 587 ? 42.242 24.121 -25.947 1.00 34.50 587 ILE A N 1
ATOM 4640 C CA . ILE A 1 587 ? 42.325 24.237 -27.430 1.00 34.50 587 ILE A CA 1
ATOM 4641 C C . ILE A 1 587 ? 41.493 25.451 -27.920 1.00 34.50 587 ILE A C 1
ATOM 4643 O O . ILE A 1 587 ? 40.477 25.780 -27.306 1.00 34.50 587 ILE A O 1
ATOM 4647 N N . PHE A 1 588 ? 41.880 26.128 -29.017 1.00 33.97 588 PHE A N 1
ATOM 4648 C CA . PHE A 1 588 ? 41.193 27.329 -29.550 1.00 33.97 588 PHE A CA 1
ATOM 4649 C C . PHE A 1 588 ? 40.627 27.172 -30.981 1.00 33.97 588 PHE A C 1
ATOM 4651 O O . PHE A 1 588 ? 41.063 26.318 -31.747 1.00 33.97 588 PHE A O 1
ATOM 4658 N N . SER A 1 589 ? 39.660 28.028 -31.355 1.00 33.09 589 SER A N 1
ATOM 4659 C CA . SER A 1 589 ? 39.013 28.083 -32.688 1.00 33.09 589 SER A CA 1
ATOM 4660 C C . SER A 1 589 ? 38.790 29.542 -33.140 1.00 33.09 589 SER A C 1
ATOM 4662 O O . SER A 1 589 ? 38.530 30.403 -32.298 1.00 33.09 589 SER A O 1
ATOM 4664 N N . ILE A 1 590 ? 38.854 29.835 -34.450 1.00 31.91 590 ILE A N 1
ATOM 4665 C CA . ILE A 1 590 ? 38.718 31.190 -35.043 1.00 31.91 590 ILE A CA 1
ATOM 4666 C C . ILE A 1 590 ? 37.592 31.186 -36.101 1.00 31.91 590 ILE A C 1
ATOM 4668 O O . ILE A 1 590 ? 37.516 30.249 -36.886 1.00 31.91 590 ILE A O 1
ATOM 4672 N N . TYR A 1 591 ? 36.741 32.224 -36.151 1.00 32.81 591 TYR A N 1
ATOM 4673 C CA . TYR A 1 591 ? 35.616 32.351 -37.105 1.00 32.81 591 TYR A CA 1
ATOM 4674 C C . TYR A 1 591 ? 35.726 33.634 -37.959 1.00 32.81 591 TYR A C 1
ATOM 4676 O O . TYR A 1 591 ? 36.145 34.668 -37.434 1.00 32.81 591 TYR A O 1
ATOM 4684 N N . GLY A 1 592 ? 35.320 33.583 -39.240 1.00 30.64 592 GLY A N 1
ATOM 4685 C CA . GLY A 1 592 ? 35.281 34.720 -40.185 1.00 30.64 592 GLY A CA 1
ATOM 4686 C C . GLY A 1 592 ? 34.034 34.733 -41.099 1.00 30.64 592 GLY A C 1
ATOM 4687 O O . GLY A 1 592 ? 33.329 33.733 -41.188 1.00 30.64 592 GLY A O 1
ATOM 4688 N N . ASP A 1 593 ? 33.766 35.871 -41.758 1.00 30.16 593 ASP A N 1
ATOM 4689 C CA . ASP A 1 593 ? 32.474 36.288 -42.365 1.00 30.16 593 ASP A CA 1
ATOM 4690 C C . ASP A 1 593 ? 32.018 35.581 -43.676 1.00 30.16 593 ASP A C 1
ATOM 4692 O O . ASP A 1 593 ? 31.324 36.173 -44.502 1.00 30.16 593 ASP A O 1
ATOM 4696 N N . SER A 1 594 ? 32.342 34.310 -43.924 1.00 30.25 594 SER A N 1
ATOM 4697 C CA . SER A 1 594 ? 31.707 33.546 -45.023 1.00 30.25 594 SER A CA 1
ATOM 4698 C C . SER A 1 594 ? 31.614 32.055 -44.689 1.00 30.25 594 SER A C 1
ATOM 4700 O O . SER A 1 594 ? 32.535 31.541 -44.053 1.00 30.25 594 SER A O 1
ATOM 4702 N N . PRO A 1 595 ? 30.538 31.344 -45.094 1.00 33.72 595 PRO A N 1
ATOM 4703 C CA . PRO A 1 595 ? 30.318 29.946 -44.735 1.00 33.72 595 PRO A CA 1
ATOM 4704 C C . PRO A 1 595 ? 31.212 29.039 -45.595 1.00 33.72 595 PRO A C 1
ATOM 4706 O O . PRO A 1 595 ? 30.770 28.417 -46.552 1.00 33.72 595 PRO A O 1
ATOM 4709 N N . GLY A 1 596 ? 32.504 29.018 -45.279 1.00 32.09 596 GLY A N 1
ATOM 4710 C CA . GLY A 1 596 ? 33.464 28.009 -45.720 1.00 32.09 596 GLY A CA 1
ATOM 4711 C C . GLY A 1 596 ? 33.921 27.160 -44.527 1.00 32.09 596 GLY A C 1
ATOM 4712 O O . GLY A 1 596 ? 33.765 27.593 -43.381 1.00 32.09 596 GLY A O 1
ATOM 4713 N N . PRO A 1 597 ? 34.462 25.950 -44.761 1.00 30.69 597 PRO A N 1
ATOM 4714 C CA . PRO A 1 597 ? 34.736 24.986 -43.701 1.00 30.69 597 PRO A CA 1
ATOM 4715 C C . PRO A 1 597 ? 35.754 25.549 -42.707 1.00 30.69 597 PRO A C 1
ATOM 4717 O O . PRO A 1 597 ? 36.813 26.051 -43.081 1.00 30.69 597 PRO A O 1
ATOM 4720 N N . SER A 1 598 ? 35.417 25.473 -41.423 1.00 30.66 598 SER A N 1
ATOM 4721 C CA . SER A 1 598 ? 36.305 25.841 -40.324 1.00 30.66 598 SER A CA 1
ATOM 4722 C C . SER A 1 598 ? 37.462 24.841 -40.274 1.00 30.66 598 SER A C 1
ATOM 4724 O O . SER A 1 598 ? 37.238 23.658 -40.029 1.00 30.66 598 SER A O 1
ATOM 4726 N N . THR A 1 599 ? 38.700 25.278 -40.509 1.00 28.89 599 THR A N 1
ATOM 4727 C CA . THR A 1 599 ? 39.869 24.395 -40.396 1.00 28.89 599 THR A CA 1
ATOM 4728 C C . THR A 1 599 ? 40.173 24.146 -38.918 1.00 28.89 599 THR A C 1
ATOM 4730 O O . THR A 1 599 ? 40.704 25.019 -38.231 1.00 28.89 599 THR A O 1
ATOM 4733 N N . VAL A 1 600 ? 39.824 22.963 -38.414 1.00 29.05 600 VAL A N 1
ATOM 4734 C CA . VAL A 1 600 ? 40.278 22.469 -37.108 1.00 29.05 600 VAL A CA 1
ATOM 4735 C C . VAL A 1 600 ? 41.635 21.795 -37.327 1.00 29.05 600 VAL A C 1
ATOM 4737 O O . VAL A 1 600 ? 41.729 20.823 -38.070 1.00 29.05 600 VAL A O 1
ATOM 4740 N N . CYS A 1 601 ? 42.706 22.327 -36.733 1.00 29.45 601 CYS A N 1
ATOM 4741 C CA . CYS A 1 601 ? 43.977 21.603 -36.643 1.00 29.45 601 CYS A CA 1
ATOM 4742 C C . CYS A 1 601 ? 43.881 20.614 -35.477 1.00 29.45 601 CYS A C 1
ATOM 4744 O O . CYS A 1 601 ? 43.942 21.028 -34.320 1.00 29.45 601 CYS A O 1
ATOM 4746 N N . GLU A 1 602 ? 43.738 19.325 -35.773 1.00 30.41 602 GLU A N 1
ATOM 4747 C CA . GLU A 1 602 ? 43.794 18.254 -34.775 1.00 30.41 602 GLU A CA 1
ATOM 4748 C C . GLU A 1 602 ? 45.230 17.718 -34.640 1.00 30.41 602 GLU A C 1
ATOM 4750 O O . GLU A 1 602 ? 45.908 17.460 -35.636 1.00 30.41 602 GLU A O 1
ATOM 4755 N N . GLN A 1 603 ? 45.702 17.541 -33.403 1.00 30.59 603 GLN A N 1
ATOM 4756 C CA . GLN A 1 603 ? 46.811 16.632 -33.090 1.00 30.59 603 GLN A CA 1
ATOM 4757 C C . GLN A 1 603 ? 46.235 15.285 -32.623 1.00 30.59 603 GLN A C 1
ATOM 4759 O O . GLN A 1 603 ? 45.173 15.274 -31.999 1.00 30.59 603 GLN A O 1
ATOM 4764 N N . PRO A 1 604 ? 46.920 14.156 -32.880 1.00 26.39 604 PRO A N 1
ATOM 4765 C CA . PRO A 1 604 ? 46.447 12.845 -32.456 1.00 26.39 604 PRO A CA 1
ATOM 4766 C C . PRO A 1 604 ? 46.547 12.678 -30.932 1.00 26.39 604 PRO A C 1
ATOM 4768 O O . PRO A 1 604 ? 47.483 13.157 -30.290 1.00 26.39 604 PRO A O 1
ATOM 4771 N N . ILE A 1 605 ? 45.567 11.974 -30.363 1.00 29.41 605 ILE A N 1
ATOM 4772 C CA . ILE A 1 605 ? 45.482 11.642 -28.938 1.00 29.41 605 ILE A CA 1
ATOM 4773 C C . ILE A 1 605 ? 46.606 10.663 -28.582 1.00 29.41 605 ILE A C 1
ATOM 4775 O O . ILE A 1 605 ? 46.656 9.555 -29.113 1.00 29.41 605 ILE A O 1
ATOM 4779 N N . GLY A 1 606 ? 47.472 11.069 -27.652 1.00 37.97 606 GLY A N 1
ATOM 4780 C CA . GLY A 1 606 ? 48.527 10.231 -27.082 1.00 37.97 606 GLY A CA 1
ATOM 4781 C C . GLY A 1 606 ? 49.882 10.934 -27.026 1.00 37.97 606 GLY A C 1
ATOM 4782 O O . GLY A 1 606 ? 50.795 10.568 -27.756 1.00 37.97 606 GLY A O 1
ATOM 4783 N N . ALA A 1 607 ? 50.034 11.933 -26.154 1.00 28.30 607 ALA A N 1
ATOM 4784 C CA . ALA A 1 607 ? 51.348 12.446 -25.767 1.00 28.30 607 ALA A CA 1
ATOM 4785 C C . ALA A 1 607 ? 51.307 12.918 -24.307 1.00 28.30 607 ALA A C 1
ATOM 4787 O O . ALA A 1 607 ? 50.699 13.937 -23.987 1.00 28.30 607 ALA A O 1
ATOM 4788 N N . GLN A 1 608 ? 51.943 12.149 -23.422 1.00 30.17 608 GLN A N 1
ATOM 4789 C CA . GLN A 1 608 ? 52.274 12.562 -22.059 1.00 30.17 608 GLN A CA 1
ATOM 4790 C C . GLN A 1 608 ? 53.137 13.830 -22.114 1.00 30.17 608 GLN A C 1
ATOM 4792 O O . GLN A 1 608 ? 54.233 13.824 -22.680 1.00 30.17 608 GLN A O 1
ATOM 4797 N N . ALA A 1 609 ? 52.656 14.924 -21.528 1.00 30.42 609 ALA A N 1
ATOM 4798 C CA . ALA A 1 609 ? 53.349 16.207 -21.512 1.00 30.42 609 ALA A CA 1
ATOM 4799 C C . ALA A 1 609 ? 54.273 16.357 -20.292 1.00 30.42 609 ALA A C 1
ATOM 4801 O O . ALA A 1 609 ? 54.248 17.390 -19.644 1.00 30.42 609 ALA A O 1
ATOM 4802 N N . ASP A 1 610 ? 55.111 15.355 -20.019 1.00 26.83 610 ASP A N 1
ATOM 4803 C CA . ASP A 1 610 ? 56.246 15.492 -19.088 1.00 26.83 610 ASP A CA 1
ATOM 4804 C C . ASP A 1 610 ? 57.603 15.181 -19.751 1.00 26.83 610 ASP A C 1
ATOM 4806 O O . ASP A 1 610 ? 58.656 15.361 -19.145 1.00 26.83 610 ASP A O 1
ATOM 4810 N N . ILE A 1 611 ? 57.630 14.792 -21.036 1.00 27.62 611 ILE A N 1
ATOM 4811 C CA . ILE A 1 611 ? 58.853 14.249 -21.666 1.00 27.62 611 ILE A CA 1
ATOM 4812 C C . ILE A 1 611 ? 59.626 15.246 -22.569 1.00 27.62 611 ILE A C 1
ATOM 4814 O O . ILE A 1 611 ? 60.731 14.937 -22.997 1.00 27.62 611 ILE A O 1
ATOM 4818 N N . PHE A 1 612 ? 59.159 16.477 -22.827 1.00 27.56 612 PHE A N 1
ATOM 4819 C CA . PHE A 1 612 ? 59.772 17.334 -23.878 1.00 27.56 612 PHE A CA 1
ATOM 4820 C C . PHE A 1 612 ? 60.498 18.620 -23.444 1.00 27.56 612 PHE A C 1
ATOM 4822 O O . PHE A 1 612 ? 60.926 19.396 -24.301 1.00 27.56 612 PHE A O 1
ATOM 4829 N N . VAL A 1 613 ? 60.710 18.860 -22.146 1.00 32.94 613 VAL A N 1
ATOM 4830 C CA . VAL A 1 613 ? 61.576 19.979 -21.705 1.00 32.94 613 VAL A CA 1
ATOM 4831 C C . VAL A 1 613 ? 63.057 19.579 -21.715 1.00 32.94 613 VAL A C 1
ATOM 4833 O O . VAL A 1 613 ? 63.920 20.413 -21.986 1.00 32.94 613 VAL A O 1
ATOM 4836 N N . SER A 1 614 ? 63.363 18.294 -21.521 1.00 30.84 614 SER A N 1
ATOM 4837 C CA . SER A 1 614 ? 64.734 17.763 -21.513 1.00 30.84 614 SER A CA 1
ATOM 4838 C C . SER A 1 614 ? 65.409 17.752 -22.892 1.00 30.84 614 SER A C 1
ATOM 4840 O O . SER A 1 614 ? 66.630 17.645 -22.971 1.00 30.84 614 SER A O 1
ATOM 4842 N N . SER A 1 615 ? 64.649 17.898 -23.985 1.00 33.19 615 SER A N 1
ATOM 4843 C CA . SER A 1 615 ? 65.167 17.822 -25.360 1.00 33.19 615 SER A CA 1
ATOM 4844 C C . SER A 1 615 ? 65.421 19.183 -26.025 1.00 33.19 615 SER A C 1
ATOM 4846 O O . SER A 1 615 ? 65.765 19.236 -27.209 1.00 33.19 615 SER A O 1
ATOM 4848 N N . LEU A 1 616 ? 65.212 20.299 -25.321 1.00 42.53 616 LEU A N 1
ATOM 4849 C CA . LEU A 1 616 ? 65.499 21.638 -25.839 1.00 42.53 616 LEU A CA 1
ATOM 4850 C C . LEU A 1 616 ? 66.959 21.998 -25.537 1.00 42.53 616 LEU A C 1
ATOM 4852 O O . LEU A 1 616 ? 67.354 22.093 -24.380 1.00 42.53 616 LEU A O 1
ATOM 4856 N N . GLY A 1 617 ? 67.768 22.217 -26.578 1.00 44.41 617 GLY A N 1
ATOM 4857 C CA . GLY A 1 617 ? 69.177 22.589 -26.412 1.00 44.41 617 GLY A CA 1
ATOM 4858 C C . GLY A 1 617 ? 69.358 23.851 -25.555 1.00 44.41 617 GLY A C 1
ATOM 4859 O O . GLY A 1 617 ? 68.567 24.794 -25.650 1.00 44.41 617 GLY A O 1
ATOM 4860 N N . GLU A 1 618 ? 70.422 23.891 -24.744 1.00 43.31 618 GLU A N 1
ATOM 4861 C CA . GLU A 1 618 ? 70.641 24.892 -23.679 1.00 43.31 618 GLU A CA 1
ATOM 4862 C C . GLU A 1 618 ? 70.478 26.354 -24.127 1.00 43.31 618 GLU A C 1
ATOM 4864 O O . GLU A 1 618 ? 69.950 27.183 -23.385 1.00 43.31 618 GLU A O 1
ATOM 4869 N N . LYS A 1 619 ? 70.865 26.685 -25.366 1.00 44.09 619 LYS A N 1
ATOM 4870 C CA . LYS A 1 619 ? 70.708 28.038 -25.930 1.00 44.09 619 LYS A CA 1
ATOM 4871 C C . LYS A 1 619 ? 69.246 28.470 -26.057 1.00 44.09 619 LYS A C 1
ATOM 4873 O O . LYS A 1 619 ? 68.924 29.628 -25.799 1.00 44.09 619 LYS A O 1
ATOM 4878 N N . THR A 1 620 ? 68.372 27.552 -26.455 1.00 44.47 620 THR A N 1
ATOM 4879 C CA . THR A 1 620 ? 66.936 27.802 -26.621 1.00 44.47 620 THR A CA 1
ATOM 4880 C C . THR A 1 620 ? 66.250 27.877 -25.263 1.00 44.47 620 THR A C 1
ATOM 4882 O O . THR A 1 620 ? 65.425 28.761 -25.039 1.00 44.47 620 THR A O 1
ATOM 4885 N N . LEU A 1 621 ? 66.669 27.025 -24.323 1.00 47.31 621 LEU A N 1
ATOM 4886 C CA . LEU A 1 621 ? 66.195 27.059 -22.943 1.00 47.31 621 LEU A CA 1
ATOM 4887 C C . LEU A 1 621 ? 66.528 28.404 -22.272 1.00 47.31 621 LEU A C 1
ATOM 4889 O O . LEU A 1 621 ? 65.674 29.024 -21.640 1.00 47.31 621 LEU A O 1
ATOM 4893 N N . HIS A 1 622 ? 67.749 28.904 -22.480 1.00 48.91 622 HIS A N 1
ATOM 4894 C CA . HIS A 1 622 ? 68.213 30.170 -21.916 1.00 48.91 622 HIS A CA 1
ATOM 4895 C C . HIS A 1 622 ? 67.471 31.393 -22.488 1.00 48.91 622 HIS A C 1
ATOM 4897 O O . HIS A 1 622 ? 67.154 32.324 -21.750 1.00 48.91 622 HIS A O 1
ATOM 4903 N N . GLN A 1 623 ? 67.134 31.394 -23.785 1.00 47.16 623 GLN A N 1
ATOM 4904 C CA . GLN A 1 623 ? 66.353 32.476 -24.406 1.00 47.16 623 GLN A CA 1
ATOM 4905 C C . GLN A 1 623 ? 64.909 32.534 -23.893 1.00 47.16 623 GLN A C 1
ATOM 4907 O O . GLN A 1 623 ? 64.392 33.624 -23.650 1.00 47.16 623 GLN A O 1
ATOM 4912 N N . ILE A 1 624 ? 64.279 31.376 -23.684 1.00 48.75 624 ILE A N 1
ATOM 4913 C CA . ILE A 1 624 ? 62.917 31.288 -23.142 1.00 48.75 624 ILE A CA 1
ATOM 4914 C C . ILE A 1 624 ? 62.894 31.763 -21.685 1.00 48.75 624 ILE A C 1
ATOM 4916 O O . ILE A 1 624 ? 62.049 32.577 -21.316 1.00 48.75 624 ILE A O 1
ATOM 4920 N N . LYS A 1 625 ? 63.874 31.338 -20.879 1.00 49.19 625 LYS A N 1
ATOM 4921 C CA . LYS A 1 625 ? 63.985 31.736 -19.470 1.00 49.19 625 LYS A CA 1
ATOM 4922 C C . LYS A 1 625 ? 64.144 33.253 -19.314 1.00 49.19 625 LYS A C 1
ATOM 4924 O O . LYS A 1 625 ? 63.396 33.885 -18.576 1.00 49.19 625 LYS A O 1
ATOM 4929 N N . ARG A 1 626 ? 65.021 33.858 -20.122 1.00 50.97 626 ARG A N 1
ATOM 4930 C CA . ARG A 1 626 ? 65.277 35.307 -20.111 1.00 50.97 626 ARG A CA 1
ATOM 4931 C C . ARG A 1 626 ? 64.082 36.141 -20.593 1.00 50.97 626 ARG A C 1
ATOM 4933 O O . ARG A 1 626 ? 63.932 37.287 -20.183 1.00 50.97 626 ARG A O 1
ATOM 4940 N N . PHE A 1 627 ? 63.237 35.600 -21.469 1.00 47.66 627 PHE A N 1
ATOM 4941 C CA . PHE A 1 627 ? 62.007 36.259 -21.921 1.00 47.66 627 PHE A CA 1
ATOM 4942 C C . PHE A 1 627 ? 60.912 36.251 -20.838 1.00 47.66 627 PHE A C 1
ATOM 4944 O O . PHE A 1 627 ? 60.231 37.259 -20.640 1.00 47.66 627 PHE A O 1
ATOM 4951 N N . ILE A 1 628 ? 60.789 35.145 -20.096 1.00 48.62 628 ILE A N 1
ATOM 4952 C CA . ILE A 1 628 ? 59.834 34.996 -18.987 1.00 48.62 628 ILE A CA 1
ATOM 4953 C C . ILE A 1 628 ? 60.210 35.912 -17.816 1.00 48.62 628 ILE A C 1
ATOM 4955 O O . ILE A 1 628 ? 59.352 36.618 -17.296 1.00 48.62 628 ILE A O 1
ATOM 4959 N N . GLU A 1 629 ? 61.495 35.965 -17.457 1.00 48.12 629 GLU A N 1
ATOM 4960 C CA . GLU A 1 629 ? 62.009 36.794 -16.354 1.00 48.12 629 GLU A CA 1
ATOM 4961 C C . GLU A 1 629 ? 61.835 38.307 -16.587 1.00 48.12 629 GLU A C 1
ATOM 4963 O O . GLU A 1 629 ? 61.774 39.073 -15.631 1.00 48.12 629 GLU A O 1
ATOM 4968 N N . ASN A 1 630 ? 61.718 38.749 -17.845 1.00 47.28 630 ASN A N 1
ATOM 4969 C CA . ASN A 1 630 ? 61.580 40.165 -18.207 1.00 47.28 630 ASN A CA 1
ATOM 4970 C C . ASN A 1 630 ? 60.134 40.600 -18.532 1.00 47.28 630 ASN A C 1
ATOM 4972 O O . ASN A 1 630 ? 59.926 41.739 -18.953 1.00 47.28 630 ASN A O 1
ATOM 4976 N N . SER A 1 631 ? 59.134 39.727 -18.354 1.00 41.50 631 SER A N 1
ATOM 4977 C CA . SER A 1 631 ? 57.729 40.007 -18.697 1.00 41.50 631 SER A CA 1
ATOM 4978 C C . SER A 1 631 ? 56.857 40.214 -17.438 1.00 41.50 631 SER A C 1
ATOM 4980 O O . SER A 1 631 ? 57.024 39.482 -16.464 1.00 41.50 631 SER A O 1
ATOM 4982 N N . PRO A 1 632 ? 55.920 41.188 -17.416 1.00 41.59 632 PRO A N 1
ATOM 4983 C CA . PRO A 1 632 ? 55.171 41.555 -16.209 1.00 41.59 632 PRO A CA 1
ATOM 4984 C C . PRO A 1 632 ? 54.202 40.452 -15.709 1.00 41.59 632 PRO A C 1
ATOM 4986 O O . PRO A 1 632 ? 53.530 39.804 -16.514 1.00 41.59 632 PRO A O 1
ATOM 4989 N N . PRO A 1 633 ? 54.065 40.264 -14.377 1.00 44.34 633 PRO A N 1
ATOM 4990 C CA . PRO A 1 633 ? 53.451 39.071 -13.773 1.00 44.34 633 PRO A CA 1
ATOM 4991 C C . PRO A 1 633 ? 51.946 38.879 -14.029 1.00 44.34 633 PRO A C 1
ATOM 4993 O O . PRO A 1 633 ? 51.443 37.771 -13.882 1.00 44.34 633 PRO A O 1
ATOM 4996 N N . ALA A 1 634 ? 51.217 39.918 -14.444 1.00 44.47 634 ALA A N 1
ATOM 4997 C CA . ALA A 1 634 ? 49.773 39.833 -14.681 1.00 44.47 634 ALA A CA 1
ATOM 4998 C C . ALA A 1 634 ? 49.382 39.260 -16.063 1.00 44.47 634 ALA A C 1
ATOM 5000 O O . ALA A 1 634 ? 48.197 39.037 -16.309 1.00 44.47 634 ALA A O 1
ATOM 5001 N N . GLU A 1 635 ? 50.338 39.022 -16.973 1.00 42.41 635 GLU A N 1
ATOM 5002 C CA . GLU A 1 635 ? 50.050 38.627 -18.367 1.00 42.41 635 GLU A CA 1
ATOM 5003 C C . GLU A 1 635 ? 50.539 37.219 -18.767 1.00 42.41 635 GLU A C 1
ATOM 5005 O O . GLU A 1 635 ? 50.284 36.779 -19.890 1.00 42.41 635 GLU A O 1
ATOM 5010 N N . ASN A 1 636 ? 51.171 36.465 -17.862 1.00 47.28 636 ASN A N 1
ATOM 5011 C CA . ASN A 1 636 ? 51.918 35.246 -18.205 1.00 47.28 636 ASN A CA 1
ATOM 5012 C C . ASN A 1 636 ? 51.244 33.940 -17.766 1.00 47.28 636 ASN A C 1
ATOM 5014 O O . ASN A 1 636 ? 51.826 33.180 -16.998 1.00 47.28 636 ASN A O 1
ATOM 5018 N N . GLN A 1 637 ? 50.047 33.634 -18.267 1.00 48.59 637 GLN A N 1
ATOM 5019 C CA . GLN A 1 637 ? 49.493 32.287 -18.051 1.00 48.59 637 GLN A CA 1
ATOM 5020 C C . GLN A 1 637 ? 49.735 31.329 -19.223 1.00 48.59 637 GLN A C 1
ATOM 5022 O O . GLN A 1 637 ? 49.861 30.130 -18.987 1.00 48.59 637 GLN A O 1
ATOM 5027 N N . TYR A 1 638 ? 49.871 31.818 -20.465 1.00 49.34 638 TYR A N 1
ATOM 5028 C CA . TYR A 1 638 ? 49.967 30.929 -21.629 1.00 49.34 638 TYR A CA 1
ATOM 5029 C C . TYR A 1 638 ? 50.820 31.498 -22.771 1.00 49.34 638 TYR A C 1
ATOM 5031 O O . TYR A 1 638 ? 50.620 32.632 -23.225 1.00 49.34 638 TYR A O 1
ATOM 5039 N N . PHE A 1 639 ? 51.727 30.667 -23.287 1.00 48.69 639 PHE A N 1
ATOM 5040 C CA . PHE A 1 639 ? 52.572 30.965 -24.444 1.00 48.69 639 PHE A CA 1
ATOM 5041 C C . PHE A 1 639 ? 52.369 29.918 -25.537 1.00 48.69 639 PHE A C 1
ATOM 5043 O O . PHE A 1 639 ? 52.193 28.731 -25.255 1.00 48.69 639 PHE A O 1
ATOM 5050 N N . MET A 1 640 ? 52.434 30.364 -26.789 1.00 46.25 640 MET A N 1
ATOM 5051 C CA . MET A 1 640 ? 52.467 29.490 -27.955 1.00 46.25 640 MET A CA 1
ATOM 5052 C C . MET A 1 640 ? 53.832 29.612 -28.613 1.00 46.25 640 MET A C 1
ATOM 5054 O O . MET A 1 640 ? 54.362 30.714 -28.756 1.00 46.25 640 MET A O 1
ATOM 5058 N N . TRP A 1 641 ? 54.405 28.494 -29.035 1.00 49.19 641 TRP A N 1
ATOM 5059 C CA . TRP A 1 641 ? 55.628 28.508 -29.821 1.00 49.19 641 TRP A CA 1
ATOM 5060 C C . TRP A 1 641 ? 55.406 27.818 -31.157 1.00 49.19 641 TRP A C 1
ATOM 5062 O O . TRP A 1 641 ? 54.637 26.866 -31.286 1.00 49.19 641 TRP A O 1
ATOM 5072 N N . ILE A 1 642 ? 56.066 28.367 -32.166 1.00 44.38 642 ILE A N 1
ATOM 5073 C CA . ILE A 1 642 ? 55.990 27.936 -33.548 1.00 44.38 642 ILE A CA 1
ATOM 5074 C C . ILE A 1 642 ? 57.399 27.564 -33.960 1.00 44.38 642 ILE A C 1
ATOM 5076 O O . ILE A 1 642 ? 58.311 28.388 -33.876 1.00 44.38 642 ILE A O 1
ATOM 5080 N N . LYS A 1 643 ? 57.581 26.324 -34.403 1.00 43.78 643 LYS A N 1
ATOM 5081 C CA . LYS A 1 643 ? 58.852 25.873 -34.955 1.00 43.78 643 LYS A CA 1
ATOM 5082 C C . LYS A 1 643 ? 58.734 25.771 -36.462 1.00 43.78 643 LYS A C 1
ATOM 5084 O O . LYS A 1 643 ? 57.950 24.977 -36.980 1.00 43.78 643 LYS A O 1
ATOM 5089 N N . ASP A 1 644 ? 59.533 26.563 -37.158 1.00 44.69 644 ASP A N 1
ATOM 5090 C CA . ASP A 1 644 ? 59.724 26.386 -38.588 1.00 44.69 644 ASP A CA 1
ATOM 5091 C C . ASP A 1 644 ? 60.566 25.124 -38.798 1.00 44.69 644 ASP A C 1
ATOM 5093 O O . ASP A 1 644 ? 61.721 25.038 -38.377 1.00 44.69 644 ASP A O 1
ATOM 5097 N N . THR A 1 645 ? 59.961 24.120 -39.423 1.00 42.09 645 THR A N 1
ATOM 5098 C CA . THR A 1 645 ? 60.571 22.807 -39.643 1.00 42.09 645 THR A CA 1
ATOM 5099 C C . THR A 1 645 ? 61.709 22.842 -40.663 1.00 42.09 645 THR A C 1
ATOM 5101 O O . THR A 1 645 ? 62.583 21.981 -40.610 1.00 42.09 645 THR A O 1
ATOM 5104 N N . LYS A 1 646 ? 61.764 23.850 -41.547 1.00 38.69 646 LYS A N 1
ATOM 5105 C CA . LYS A 1 646 ? 62.851 24.015 -42.526 1.00 38.69 646 LYS A CA 1
ATOM 5106 C C . LYS A 1 646 ? 64.046 24.764 -41.955 1.00 38.69 646 LYS A C 1
ATOM 5108 O O . LYS A 1 646 ? 65.181 24.398 -42.241 1.00 38.69 646 LYS A O 1
ATOM 5113 N N . THR A 1 647 ? 63.814 25.814 -41.170 1.00 48.34 647 THR A N 1
ATOM 5114 C CA . THR A 1 647 ? 64.908 26.636 -40.611 1.00 48.34 647 THR A CA 1
ATOM 5115 C C . THR A 1 647 ? 65.298 26.242 -39.188 1.00 48.34 647 THR A C 1
ATOM 5117 O O . THR A 1 647 ? 66.278 26.755 -38.648 1.00 48.34 647 THR A O 1
ATOM 5120 N N . ASN A 1 648 ? 64.538 25.331 -38.575 1.00 44.53 648 ASN A N 1
ATOM 5121 C CA . ASN A 1 648 ? 64.662 24.882 -37.188 1.00 44.53 648 ASN A CA 1
ATOM 5122 C C . ASN A 1 648 ? 64.566 26.020 -36.149 1.00 44.53 648 ASN A C 1
ATOM 5124 O O . ASN A 1 648 ? 64.859 25.810 -34.970 1.00 44.53 648 ASN A O 1
ATOM 5128 N N . LYS A 1 649 ? 64.151 27.224 -36.567 1.00 43.81 649 LYS A N 1
ATOM 5129 C CA . LYS A 1 649 ? 63.953 28.376 -35.688 1.00 43.81 649 LYS A CA 1
ATOM 5130 C C . LYS A 1 649 ? 62.632 28.250 -34.945 1.00 43.81 649 LYS A C 1
ATOM 5132 O O . LYS A 1 649 ? 61.614 27.869 -35.518 1.00 43.81 649 LYS A O 1
ATOM 5137 N N . ILE A 1 650 ? 62.672 28.612 -33.667 1.00 47.09 650 ILE A N 1
ATOM 5138 C CA . ILE A 1 650 ? 61.509 28.622 -32.786 1.00 47.09 650 ILE A CA 1
ATOM 5139 C C . ILE A 1 650 ? 61.145 30.070 -32.482 1.00 47.09 650 ILE A C 1
ATOM 5141 O O . ILE A 1 650 ? 61.981 30.851 -32.028 1.00 47.09 650 ILE A O 1
ATOM 5145 N N . THR A 1 651 ? 59.893 30.423 -32.741 1.00 47.34 651 THR A N 1
ATOM 5146 C CA . THR A 1 651 ? 59.314 31.726 -32.426 1.00 47.34 651 THR A CA 1
ATOM 5147 C C . THR A 1 651 ? 58.282 31.546 -31.328 1.00 47.34 651 THR A C 1
ATOM 5149 O O . THR A 1 651 ? 57.342 30.774 -31.484 1.00 47.34 651 THR A O 1
ATOM 5152 N N . VAL A 1 652 ? 58.461 32.253 -30.215 1.00 48.25 652 VAL A N 1
ATOM 5153 C CA . VAL A 1 652 ? 57.562 32.196 -29.057 1.00 48.25 652 VAL A CA 1
ATOM 5154 C C . VAL A 1 652 ? 56.716 33.462 -29.036 1.00 48.25 652 VAL A C 1
ATOM 5156 O O . VAL A 1 652 ? 57.246 34.566 -29.141 1.00 48.25 652 VAL A O 1
ATOM 5159 N N . ILE A 1 653 ? 55.399 33.304 -28.934 1.00 49.66 653 ILE A N 1
ATOM 5160 C CA . ILE A 1 653 ? 54.418 34.385 -28.992 1.00 49.66 653 ILE A CA 1
ATOM 5161 C C . ILE A 1 653 ? 53.492 34.257 -27.782 1.00 49.66 653 ILE A C 1
ATOM 5163 O O . ILE A 1 653 ? 52.937 33.189 -27.511 1.00 49.66 653 ILE A O 1
ATOM 5167 N N . SER A 1 654 ? 53.309 35.356 -27.046 1.00 54.28 654 SER A N 1
ATOM 5168 C CA . SER A 1 654 ? 52.317 35.397 -25.970 1.00 54.28 654 SER A CA 1
ATOM 5169 C C . SER A 1 654 ? 50.912 35.353 -26.567 1.00 54.28 654 SER A C 1
ATOM 5171 O O . SER A 1 654 ? 50.608 36.022 -27.562 1.00 54.28 654 SER A O 1
ATOM 5173 N N . ILE A 1 655 ? 50.031 34.577 -25.940 1.00 53.91 655 ILE A N 1
ATOM 5174 C CA . ILE A 1 655 ? 48.658 34.415 -26.415 1.00 53.91 655 ILE A CA 1
ATOM 5175 C C . ILE A 1 655 ? 47.905 35.760 -26.421 1.00 53.91 655 ILE A C 1
ATOM 5177 O O . ILE A 1 655 ? 47.135 36.042 -27.340 1.00 53.91 655 ILE A O 1
ATOM 5181 N N . LYS A 1 656 ? 48.203 36.644 -25.461 1.00 51.28 656 LYS A N 1
ATOM 5182 C CA . LYS A 1 656 ? 47.634 37.997 -25.385 1.00 51.28 656 LYS A CA 1
ATOM 5183 C C . LYS A 1 656 ? 48.085 38.881 -26.552 1.00 51.28 656 LYS A C 1
ATOM 5185 O O . LYS A 1 656 ? 47.287 39.634 -27.108 1.00 51.28 656 LYS A O 1
ATOM 5190 N N . THR A 1 657 ? 49.350 38.768 -26.958 1.00 51.31 657 THR A N 1
ATOM 5191 C CA . THR A 1 657 ? 49.904 39.506 -28.102 1.00 51.31 657 THR A CA 1
ATOM 5192 C C . THR A 1 657 ? 49.268 39.051 -29.414 1.00 51.31 657 THR A C 1
ATOM 5194 O O . THR A 1 657 ? 48.914 39.891 -30.242 1.00 51.31 657 THR A O 1
ATOM 5197 N N . LEU A 1 658 ? 49.047 37.743 -29.579 1.00 51.28 658 LEU A N 1
ATOM 5198 C CA . LEU A 1 658 ? 48.341 37.186 -30.735 1.00 51.28 658 LEU A CA 1
ATOM 5199 C C . LEU A 1 658 ? 46.877 37.650 -30.784 1.00 51.28 658 LEU A C 1
ATOM 5201 O O . LEU A 1 658 ? 46.389 38.061 -31.835 1.00 51.28 658 LEU A O 1
ATOM 5205 N N . GLU A 1 659 ? 46.196 37.662 -29.636 1.00 51.81 659 GLU A N 1
ATOM 5206 C CA . GLU A 1 659 ? 44.814 38.131 -29.525 1.00 51.81 659 GLU A CA 1
ATOM 5207 C C . GLU A 1 659 ? 44.671 39.609 -29.908 1.00 51.81 659 GLU A C 1
ATOM 5209 O O . GLU A 1 659 ? 43.760 39.981 -30.650 1.00 51.81 659 GLU A O 1
ATOM 5214 N N . ASN A 1 660 ? 45.587 40.453 -29.428 1.00 52.81 660 ASN A N 1
ATOM 5215 C CA . ASN A 1 660 ? 45.603 41.880 -29.736 1.00 52.81 660 ASN A CA 1
ATOM 5216 C C . ASN A 1 660 ? 45.890 42.135 -31.223 1.00 52.81 660 ASN A C 1
ATOM 5218 O O . ASN A 1 660 ? 45.265 43.009 -31.823 1.00 52.81 660 ASN A O 1
ATOM 5222 N N . HIS A 1 661 ? 46.776 41.344 -31.837 1.00 49.03 661 HIS A N 1
ATOM 5223 C CA . HIS A 1 661 ? 47.047 41.425 -33.271 1.00 49.03 661 HIS A CA 1
ATOM 5224 C C . HIS A 1 661 ? 45.821 41.013 -34.100 1.00 49.03 661 HIS A C 1
ATOM 5226 O O . HIS A 1 661 ? 45.415 41.740 -35.004 1.00 49.03 661 HIS A O 1
ATOM 5232 N N . MET A 1 662 ? 45.152 39.915 -33.737 1.00 46.16 662 MET A N 1
ATOM 5233 C CA . MET A 1 662 ? 43.937 39.458 -34.420 1.00 46.16 662 MET A CA 1
ATOM 5234 C C . MET A 1 662 ? 42.770 40.444 -34.287 1.00 46.16 662 MET A C 1
ATOM 5236 O O . MET A 1 662 ? 42.062 40.679 -35.260 1.00 46.16 662 MET A O 1
ATOM 5240 N N . LYS A 1 663 ? 42.583 41.064 -33.114 1.00 47.06 663 LYS A N 1
ATOM 5241 C CA . LYS A 1 663 ? 41.550 42.095 -32.894 1.00 47.06 663 LYS A CA 1
ATOM 5242 C C . LYS A 1 663 ? 41.840 43.420 -33.607 1.00 47.06 663 LYS A C 1
ATOM 5244 O O . LYS A 1 663 ? 40.943 44.251 -33.713 1.00 47.06 663 LYS A O 1
ATOM 5249 N N . SER A 1 664 ? 43.072 43.638 -34.070 1.00 41.94 664 SER A N 1
ATOM 5250 C CA . SER A 1 664 ? 43.435 44.824 -34.853 1.00 41.94 664 SER A CA 1
ATOM 5251 C C . SER A 1 664 ? 43.074 44.708 -36.345 1.00 41.94 664 SER A C 1
ATOM 5253 O O . SER A 1 664 ? 43.023 45.728 -37.035 1.00 41.94 664 SER A O 1
ATOM 5255 N N . ASP A 1 665 ? 42.749 43.502 -36.839 1.00 39.81 665 ASP A N 1
ATOM 5256 C CA . ASP A 1 665 ? 42.185 43.289 -38.180 1.00 39.81 665 ASP A CA 1
ATOM 5257 C C . ASP A 1 665 ? 40.665 43.535 -38.147 1.00 39.81 665 ASP A C 1
ATOM 5259 O O . ASP A 1 665 ? 39.925 42.918 -37.377 1.00 39.81 665 ASP A O 1
ATOM 5263 N N . LYS A 1 666 ? 40.177 44.437 -39.011 1.00 36.59 666 LYS A N 1
ATOM 5264 C CA . LYS A 1 666 ? 38.770 44.887 -39.058 1.00 36.59 666 LYS A CA 1
ATOM 5265 C C . LYS A 1 666 ? 37.757 43.769 -39.353 1.00 36.59 666 LYS A C 1
ATOM 5267 O O . LYS A 1 666 ? 36.558 44.013 -39.244 1.00 36.59 666 LYS A O 1
ATOM 5272 N N . ARG A 1 667 ? 38.218 42.570 -39.725 1.00 32.97 667 ARG A N 1
ATOM 5273 C CA . ARG A 1 667 ? 37.387 41.394 -40.037 1.00 32.97 667 ARG A CA 1
ATOM 5274 C C . ARG A 1 667 ? 37.136 40.469 -38.845 1.00 32.97 667 ARG A C 1
ATOM 5276 O O . ARG A 1 667 ? 36.355 39.533 -38.961 1.00 32.97 667 ARG A O 1
ATOM 5283 N N . VAL A 1 668 ? 37.771 40.708 -37.697 1.00 36.75 668 VAL A N 1
ATOM 5284 C CA . VAL A 1 668 ? 37.616 39.857 -36.509 1.00 36.75 668 VAL A CA 1
ATOM 5285 C C . VAL A 1 668 ? 36.872 40.628 -35.421 1.00 36.75 668 VAL A C 1
ATOM 5287 O O . VAL A 1 668 ? 37.446 41.438 -34.698 1.00 36.75 668 VAL A O 1
ATOM 5290 N N . ARG A 1 669 ? 35.566 40.367 -35.271 1.00 37.41 669 ARG A N 1
ATOM 5291 C CA . ARG A 1 669 ? 34.723 41.062 -34.275 1.00 37.41 669 ARG A CA 1
ATOM 5292 C C . ARG A 1 669 ? 34.932 40.590 -32.834 1.00 37.41 669 ARG A C 1
ATOM 5294 O O . ARG A 1 669 ? 34.693 41.358 -31.904 1.00 37.41 669 ARG A O 1
ATOM 5301 N N . ARG A 1 670 ? 35.312 39.326 -32.612 1.00 38.06 670 ARG A N 1
ATOM 5302 C CA . ARG A 1 670 ? 35.450 38.751 -31.263 1.00 38.06 670 ARG A CA 1
ATOM 5303 C C . ARG A 1 670 ? 36.359 37.525 -31.280 1.00 38.06 670 ARG A C 1
ATOM 5305 O O . ARG A 1 670 ? 36.134 36.609 -32.058 1.00 38.06 670 ARG A O 1
ATOM 5312 N N . VAL A 1 671 ? 37.328 37.485 -30.369 1.00 38.25 671 VAL A N 1
ATOM 5313 C CA . VAL A 1 671 ? 38.132 36.289 -30.071 1.00 38.25 671 VAL A CA 1
ATOM 5314 C C . VAL A 1 671 ? 37.625 35.723 -28.746 1.00 38.25 671 VAL A C 1
ATOM 5316 O O . VAL A 1 671 ? 37.397 36.489 -27.807 1.00 38.25 671 VAL A O 1
ATOM 5319 N N . LYS A 1 672 ? 37.345 34.417 -28.686 1.00 35.53 672 LYS A N 1
ATOM 5320 C CA . LYS A 1 672 ? 36.753 33.768 -27.507 1.00 35.53 672 LYS A CA 1
ATOM 5321 C C . LYS A 1 672 ? 37.583 32.545 -27.117 1.00 35.53 672 LYS A C 1
ATOM 5323 O O . LYS A 1 672 ? 37.660 31.589 -27.880 1.00 35.53 672 LYS A O 1
ATOM 5328 N N . TRP A 1 673 ? 38.167 32.586 -25.924 1.00 38.09 673 TRP A N 1
ATOM 5329 C CA . TRP A 1 673 ? 38.885 31.467 -25.312 1.00 38.09 673 TRP A CA 1
ATOM 5330 C C . TRP A 1 673 ? 37.887 30.501 -24.667 1.00 38.09 673 TRP A C 1
ATOM 5332 O O . TRP A 1 673 ? 36.919 30.945 -24.042 1.00 38.09 673 TRP A O 1
ATOM 5342 N N . ARG A 1 674 ? 38.089 29.190 -24.822 1.00 32.78 674 ARG A N 1
ATOM 5343 C CA . ARG A 1 674 ? 37.246 28.152 -24.214 1.00 32.78 674 ARG A CA 1
ATOM 5344 C C . ARG A 1 674 ? 38.136 27.268 -23.343 1.00 32.78 674 ARG A C 1
ATOM 5346 O O . ARG A 1 674 ? 39.040 26.635 -23.869 1.00 32.78 674 ARG A O 1
ATOM 5353 N N . HIS A 1 675 ? 37.882 27.238 -22.036 1.00 31.61 675 HIS A N 1
ATOM 5354 C CA . HIS A 1 675 ? 38.441 26.204 -21.167 1.00 31.61 675 HIS A CA 1
ATOM 5355 C C . HIS A 1 675 ? 37.741 24.880 -21.482 1.00 31.61 675 HIS A C 1
ATOM 5357 O O . HIS A 1 675 ? 36.511 24.829 -21.515 1.00 31.61 675 HIS A O 1
ATOM 5363 N N . LEU A 1 676 ? 38.523 23.832 -21.718 1.00 31.42 676 LEU A N 1
ATOM 5364 C CA . LEU A 1 676 ? 38.047 22.454 -21.782 1.00 31.42 676 LEU A CA 1
ATOM 5365 C C . LEU A 1 676 ? 38.672 21.711 -20.595 1.00 31.42 676 LEU A C 1
ATOM 5367 O O . LEU A 1 676 ? 39.750 21.145 -20.725 1.00 31.42 676 LEU A O 1
ATOM 5371 N N . SER A 1 677 ? 38.033 21.745 -19.423 1.00 27.91 677 SER A N 1
ATOM 5372 C CA . SER A 1 677 ? 38.290 20.737 -18.388 1.00 27.91 677 SER A CA 1
ATOM 5373 C C . SER A 1 677 ? 36.985 20.248 -17.753 1.00 27.91 677 SER A C 1
ATOM 5375 O O . SER A 1 677 ? 36.036 21.013 -17.584 1.00 27.91 677 SER A O 1
ATOM 5377 N N . SER A 1 678 ? 36.985 18.934 -17.493 1.00 28.95 678 SER A N 1
ATOM 5378 C CA . SER A 1 678 ? 35.906 18.045 -17.031 1.00 28.95 678 SER A CA 1
ATOM 5379 C C . SER A 1 678 ? 34.556 18.189 -17.753 1.00 28.95 678 SER A C 1
ATOM 5381 O O . SER A 1 678 ? 33.676 18.925 -17.316 1.00 28.95 678 SER A O 1
ATOM 5383 N N . GLU A 1 679 ? 34.436 17.363 -18.804 1.00 25.56 679 GLU A N 1
ATOM 5384 C CA . GLU A 1 679 ? 33.259 16.987 -19.615 1.00 25.56 679 GLU A CA 1
ATOM 5385 C C . GLU A 1 679 ? 32.774 17.954 -20.717 1.00 25.56 679 GLU A C 1
ATOM 5387 O O . GLU A 1 679 ? 32.813 19.173 -20.555 1.00 25.56 679 GLU A O 1
ATOM 5392 N N . PRO A 1 680 ? 32.124 17.457 -21.793 1.00 29.47 680 PRO A N 1
ATOM 5393 C CA . PRO A 1 680 ? 32.312 16.221 -22.563 1.00 29.47 680 PRO A CA 1
ATOM 5394 C C . PRO A 1 680 ? 32.568 16.525 -24.066 1.00 29.47 680 PRO A C 1
ATOM 5396 O O . PRO A 1 680 ? 32.347 17.643 -24.535 1.00 29.47 680 PRO A O 1
ATOM 5399 N N . ASN A 1 681 ? 32.942 15.485 -24.822 1.00 25.70 681 ASN A N 1
ATOM 5400 C CA . ASN A 1 681 ? 33.002 15.377 -26.295 1.00 25.70 681 ASN A CA 1
ATOM 5401 C C . ASN A 1 681 ? 34.338 15.725 -26.976 1.00 25.70 681 ASN A C 1
ATOM 5403 O O . ASN A 1 681 ? 34.585 16.863 -27.370 1.00 25.70 681 ASN A O 1
ATOM 5407 N N . MET A 1 682 ? 35.116 14.681 -27.278 1.00 21.42 682 MET A N 1
ATOM 5408 C CA . MET A 1 682 ? 35.774 14.587 -28.580 1.00 21.42 682 MET A CA 1
ATOM 5409 C C . MET A 1 682 ? 34.807 13.914 -29.555 1.00 21.42 682 MET A C 1
ATOM 5411 O O . MET A 1 682 ? 34.635 12.699 -29.537 1.00 21.42 682 MET A O 1
ATOM 5415 N N . ALA A 1 683 ? 34.175 14.726 -30.397 1.00 21.77 683 ALA A N 1
ATOM 5416 C CA . ALA A 1 683 ? 33.865 14.300 -31.748 1.00 21.77 683 ALA A CA 1
ATOM 5417 C C . ALA A 1 683 ? 35.158 14.470 -32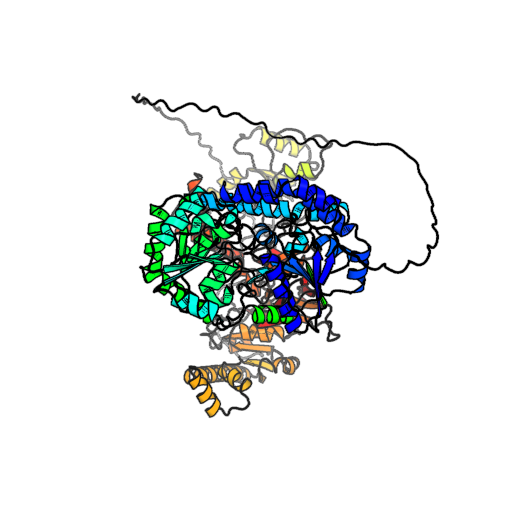.552 1.00 21.77 683 ALA A C 1
ATOM 5419 O O . ALA A 1 683 ? 35.693 15.575 -32.605 1.00 21.77 683 ALA A O 1
ATOM 5420 N N . LEU A 1 684 ? 35.652 13.379 -33.130 1.00 20.23 684 LEU A N 1
ATOM 5421 C CA . LEU A 1 684 ? 36.631 13.407 -34.205 1.00 20.23 684 LEU A CA 1
ATOM 5422 C C . LEU A 1 684 ? 35.897 12.893 -35.441 1.00 20.23 684 LEU A C 1
ATOM 5424 O O . LEU A 1 684 ? 35.399 11.767 -35.453 1.00 20.23 684 LEU A O 1
ATOM 5428 N N . ALA A 1 685 ? 35.764 13.768 -36.431 1.00 22.64 685 ALA A N 1
ATOM 5429 C CA . ALA A 1 685 ? 35.210 13.477 -37.740 1.00 22.64 685 ALA A CA 1
ATOM 5430 C C . ALA A 1 685 ? 36.309 13.704 -38.779 1.00 22.64 685 ALA A C 1
ATOM 5432 O O . ALA A 1 685 ? 36.861 14.796 -38.859 1.00 22.64 685 ALA A O 1
ATOM 5433 N N . VAL A 1 686 ? 36.578 12.693 -39.604 1.00 20.72 686 VAL A N 1
ATOM 5434 C CA . VAL A 1 686 ? 37.340 12.773 -40.863 1.00 20.72 686 VAL A CA 1
ATOM 5435 C C . VAL A 1 686 ? 36.757 11.670 -41.763 1.00 20.72 686 VAL A C 1
ATOM 5437 O O . VAL A 1 686 ? 36.634 10.544 -41.299 1.00 20.72 686 VAL A O 1
ATOM 5440 N N . ALA A 1 687 ? 36.377 11.844 -43.031 1.00 20.52 687 ALA A N 1
ATOM 5441 C CA . ALA A 1 687 ? 36.250 12.994 -43.928 1.00 20.52 687 ALA A CA 1
ATOM 5442 C C . ALA A 1 687 ? 35.490 12.546 -45.198 1.00 20.52 687 ALA A C 1
ATOM 5444 O O . ALA A 1 687 ? 35.603 11.387 -45.582 1.00 20.52 687 ALA A O 1
ATOM 5445 N N . ALA A 1 688 ? 34.828 13.476 -45.898 1.00 19.97 688 ALA A N 1
ATOM 5446 C CA . ALA A 1 688 ? 34.889 13.609 -47.363 1.00 19.97 688 ALA A CA 1
ATOM 5447 C C . ALA A 1 688 ? 34.186 14.906 -47.806 1.00 19.97 688 ALA A C 1
ATOM 5449 O O . ALA A 1 688 ? 33.035 15.161 -47.469 1.00 19.97 688 ALA A O 1
ATOM 5450 N N . VAL A 1 689 ? 34.914 15.731 -48.556 1.00 20.95 689 VAL A N 1
ATOM 5451 C CA . VAL A 1 689 ? 34.472 16.991 -49.165 1.00 20.95 689 VAL A CA 1
ATOM 5452 C C . VAL A 1 689 ? 34.027 16.702 -50.599 1.00 20.95 689 VAL A C 1
ATOM 5454 O O . VAL A 1 689 ? 34.802 16.120 -51.355 1.00 20.95 689 VAL A O 1
ATOM 5457 N N . CYS A 1 690 ? 32.848 17.182 -51.005 1.00 20.22 690 CYS A N 1
ATOM 5458 C CA . CYS A 1 690 ? 32.513 17.403 -52.414 1.00 20.22 690 CYS A CA 1
ATOM 5459 C C . CYS A 1 690 ? 32.256 18.894 -52.663 1.00 20.22 690 CYS A C 1
ATOM 5461 O O . CYS A 1 690 ? 31.550 19.564 -51.914 1.00 20.22 690 CYS A O 1
ATOM 5463 N N . TYR A 1 691 ? 32.894 19.386 -53.724 1.00 21.59 691 TYR A N 1
ATOM 5464 C CA . TYR A 1 691 ? 32.830 20.738 -54.270 1.00 21.59 691 TYR A CA 1
ATOM 5465 C C . TYR A 1 691 ? 31.408 21.140 -54.688 1.00 21.59 691 TYR A C 1
ATOM 5467 O O . TYR A 1 691 ? 30.699 20.345 -55.297 1.00 21.59 691 TYR A O 1
ATOM 5475 N N . SER A 1 692 ? 31.058 22.418 -54.521 1.00 23.30 692 SER A N 1
ATOM 5476 C CA . SER A 1 692 ? 30.033 23.075 -55.339 1.00 23.30 692 SER A CA 1
ATOM 5477 C C . SER A 1 692 ? 30.672 24.215 -56.134 1.00 23.30 692 SER A C 1
ATOM 5479 O O . SER A 1 692 ? 31.001 25.267 -55.583 1.00 23.30 692 SER A O 1
ATOM 5481 N N . GLY A 1 693 ? 30.872 23.969 -57.428 1.00 24.45 693 GLY A N 1
ATOM 5482 C CA . GLY A 1 693 ? 31.086 24.996 -58.439 1.00 24.45 693 GLY A CA 1
ATOM 5483 C C . GLY A 1 693 ? 29.747 25.531 -58.946 1.00 24.45 693 GLY A C 1
ATOM 5484 O O . GLY A 1 693 ? 28.741 24.827 -58.969 1.00 24.45 693 GLY A O 1
ATOM 5485 N N . THR A 1 694 ? 29.768 26.803 -59.311 1.00 25.00 694 THR A N 1
ATOM 5486 C CA . THR A 1 694 ? 28.687 27.627 -59.850 1.00 25.00 694 THR A CA 1
ATOM 5487 C C . THR A 1 694 ? 28.034 27.084 -61.125 1.00 25.00 694 THR A C 1
ATOM 5489 O O . THR A 1 694 ? 28.684 26.487 -61.977 1.00 25.00 694 THR A O 1
ATOM 5492 N N . SER A 1 695 ? 26.745 27.400 -61.239 1.00 25.91 695 SER A N 1
ATOM 5493 C CA . SER A 1 695 ? 25.827 27.264 -62.375 1.00 25.91 695 SER A CA 1
ATOM 5494 C C . SER A 1 695 ? 26.401 27.574 -63.761 1.00 25.91 695 SER A C 1
ATOM 5496 O O . SER A 1 695 ? 26.999 28.633 -63.944 1.00 25.91 695 SER A O 1
ATOM 5498 N N . LEU A 1 696 ? 26.053 26.738 -64.744 1.00 24.20 696 LEU A N 1
ATOM 5499 C CA . LEU A 1 696 ? 25.835 27.116 -66.144 1.00 24.20 696 LEU A CA 1
ATOM 5500 C C . LEU A 1 696 ? 24.824 26.138 -66.769 1.00 24.20 696 LEU A C 1
ATOM 5502 O O . LEU A 1 696 ? 24.963 24.924 -66.644 1.00 24.20 696 LEU A O 1
ATOM 5506 N N . GLU A 1 697 ? 23.785 26.698 -67.383 1.00 27.50 697 GLU A N 1
ATOM 5507 C CA . GLU A 1 697 ? 22.757 26.005 -68.164 1.00 27.50 697 GLU A CA 1
ATOM 5508 C C . GLU A 1 697 ? 23.353 25.361 -69.428 1.00 27.50 697 GLU A C 1
ATOM 5510 O O . GLU A 1 697 ? 24.253 25.930 -70.043 1.00 27.50 697 GLU A O 1
ATOM 5515 N N . THR A 1 698 ? 22.830 24.201 -69.842 1.00 23.48 698 THR A N 1
ATOM 5516 C CA . THR A 1 698 ? 22.646 23.794 -71.255 1.00 23.48 698 THR A CA 1
ATOM 5517 C C . THR A 1 698 ? 21.809 22.505 -71.342 1.00 23.48 698 THR A C 1
ATOM 5519 O O . THR A 1 698 ? 21.869 21.641 -70.469 1.00 23.48 698 THR A O 1
ATOM 5522 N N . GLU A 1 699 ? 20.977 22.424 -72.380 1.00 24.05 699 GLU A N 1
ATOM 5523 C CA . GLU A 1 699 ? 19.913 21.439 -72.634 1.00 24.05 699 GLU A CA 1
ATOM 5524 C C . GLU A 1 699 ? 20.397 20.037 -73.111 1.00 24.05 699 GLU A C 1
ATOM 5526 O O . GLU A 1 699 ? 21.285 19.956 -73.950 1.00 24.05 699 GLU A O 1
ATOM 5531 N N . VAL A 1 700 ? 19.752 18.969 -72.581 1.00 30.84 700 VAL A N 1
ATOM 5532 C CA . VAL A 1 700 ? 19.158 17.727 -73.198 1.00 30.84 700 VAL A CA 1
ATOM 5533 C C . VAL A 1 700 ? 19.983 16.950 -74.274 1.00 30.84 700 VAL A C 1
ATOM 5535 O O . VAL A 1 700 ? 20.383 17.579 -75.248 1.00 30.84 700 VAL A O 1
ATOM 5538 N N . PRO A 1 701 ? 20.175 15.587 -74.227 1.00 29.73 701 PRO A N 1
ATOM 5539 C CA . PRO A 1 701 ? 19.073 14.594 -74.250 1.00 29.73 701 PRO A CA 1
ATOM 5540 C C . PRO A 1 701 ? 19.246 13.202 -73.580 1.00 29.73 701 PRO A C 1
ATOM 5542 O O . PRO A 1 701 ? 20.300 12.585 -73.636 1.00 29.73 701 PRO A O 1
ATOM 5545 N N . GLY A 1 702 ? 18.108 12.639 -73.135 1.00 26.39 702 GLY A N 1
ATOM 5546 C CA . GLY A 1 702 ? 17.722 11.223 -73.335 1.00 26.39 702 GLY A CA 1
ATOM 5547 C C . GLY A 1 702 ? 18.340 10.132 -72.436 1.00 26.39 702 GLY A C 1
ATOM 5548 O O . GLY A 1 702 ? 19.460 10.273 -71.974 1.00 26.39 702 GLY A O 1
ATOM 5549 N N . PRO A 1 703 ? 17.608 9.034 -72.153 1.00 39.25 703 PRO A N 1
ATOM 5550 C CA . PRO A 1 703 ? 17.710 8.291 -70.898 1.00 39.25 703 PRO A CA 1
ATOM 5551 C C . PRO A 1 703 ? 18.813 7.225 -70.903 1.00 39.25 703 PRO A C 1
ATOM 5553 O O . PRO A 1 703 ? 18.894 6.402 -71.813 1.00 39.25 703 PRO A O 1
ATOM 5556 N N . ALA A 1 704 ? 19.591 7.172 -69.822 1.00 28.00 704 ALA A N 1
ATOM 5557 C CA . ALA A 1 704 ? 20.417 6.023 -69.476 1.00 28.00 704 ALA A CA 1
ATOM 5558 C C . ALA A 1 704 ? 19.966 5.478 -68.114 1.00 28.00 704 ALA A C 1
ATOM 5560 O O . ALA A 1 704 ? 19.962 6.193 -67.115 1.00 28.00 704 ALA A O 1
ATOM 5561 N N . ASN A 1 705 ? 19.535 4.216 -68.134 1.00 38.44 705 ASN A N 1
ATOM 5562 C CA . ASN A 1 705 ? 19.082 3.390 -67.017 1.00 38.44 705 ASN A CA 1
ATOM 5563 C C . ASN A 1 705 ? 19.821 3.659 -65.694 1.00 38.44 705 ASN A C 1
ATOM 5565 O O . ASN A 1 705 ? 21.017 3.395 -65.584 1.00 38.44 705 ASN A O 1
ATOM 5569 N N . ILE A 1 706 ? 19.078 4.090 -64.674 1.00 36.03 706 ILE A N 1
ATOM 5570 C CA . ILE A 1 706 ? 19.513 4.046 -63.273 1.00 36.03 706 ILE A CA 1
ATOM 5571 C C . ILE A 1 706 ? 19.130 2.653 -62.731 1.00 36.03 706 ILE A C 1
ATOM 5573 O O . ILE A 1 706 ? 18.007 2.214 -62.994 1.00 36.03 706 ILE A O 1
ATOM 5577 N N . PRO A 1 707 ? 20.006 1.917 -62.018 1.00 40.34 707 PRO A N 1
ATOM 5578 C CA . PRO A 1 707 ? 19.653 0.608 -61.469 1.00 40.34 707 PRO A CA 1
ATOM 5579 C C . PRO A 1 707 ? 18.518 0.757 -60.444 1.00 40.34 707 PRO A C 1
ATOM 5581 O O . PRO A 1 707 ? 18.684 1.452 -59.445 1.00 40.34 707 PRO A O 1
ATOM 5584 N N . GLN A 1 708 ? 17.369 0.113 -60.673 1.00 53.16 708 GLN A N 1
ATOM 5585 C CA . GLN A 1 708 ? 16.335 -0.063 -59.645 1.00 53.16 708 GLN A CA 1
ATOM 5586 C C . GLN A 1 708 ? 16.942 -0.868 -58.480 1.00 53.16 708 GLN A C 1
ATOM 5588 O O . GLN A 1 708 ? 17.197 -2.061 -58.641 1.00 53.16 708 GLN A O 1
ATOM 5593 N N . GLU A 1 709 ? 17.183 -0.236 -57.324 1.00 66.25 709 GLU A N 1
ATOM 5594 C CA . GLU A 1 709 ? 17.683 -0.925 -56.117 1.00 66.25 709 GLU A CA 1
ATOM 5595 C C . GLU A 1 709 ? 16.667 -1.936 -55.545 1.00 66.25 709 GLU A C 1
ATOM 5597 O O . GLU A 1 709 ? 17.072 -2.872 -54.863 1.00 66.25 709 GLU A O 1
ATOM 5602 N N . PHE A 1 710 ? 15.369 -1.801 -55.853 1.00 81.38 710 PHE A N 1
ATOM 5603 C CA . PHE A 1 710 ? 14.299 -2.640 -55.295 1.00 81.38 710 PHE A CA 1
ATOM 5604 C C . PHE A 1 710 ? 13.369 -3.155 -56.397 1.00 81.38 710 PHE A C 1
ATOM 5606 O O . PHE A 1 710 ? 12.841 -2.360 -57.176 1.00 81.38 710 PHE A O 1
ATOM 5613 N N . ARG A 1 711 ? 13.142 -4.474 -56.459 1.00 88.31 711 ARG A N 1
ATOM 5614 C CA . ARG A 1 711 ? 12.182 -5.108 -57.385 1.00 88.31 711 ARG A CA 1
ATOM 5615 C C . ARG A 1 711 ? 10.872 -5.461 -56.690 1.00 88.31 711 ARG A C 1
ATOM 5617 O O . ARG A 1 711 ? 9.821 -5.470 -57.327 1.00 88.31 711 ARG A O 1
ATOM 5624 N N . THR A 1 712 ? 10.939 -5.715 -55.389 1.00 93.94 712 THR A N 1
ATOM 5625 C CA . THR A 1 712 ? 9.822 -6.154 -54.553 1.00 93.94 712 THR A CA 1
ATOM 5626 C C . THR A 1 712 ? 9.715 -5.299 -53.291 1.00 93.94 712 THR A C 1
ATOM 5628 O O . THR A 1 712 ? 10.711 -4.978 -52.641 1.00 93.94 712 THR A O 1
ATOM 5631 N N . VAL A 1 713 ? 8.492 -4.917 -52.926 1.00 95.62 713 VAL A N 1
ATOM 5632 C CA . VAL A 1 713 ? 8.211 -4.132 -51.723 1.00 95.62 713 VAL A CA 1
ATOM 5633 C C . VAL A 1 713 ? 7.064 -4.738 -50.924 1.00 95.62 713 VAL A C 1
ATOM 5635 O O . VAL A 1 713 ? 5.986 -5.027 -51.452 1.00 95.62 713 VAL A O 1
ATOM 5638 N N . VAL A 1 714 ? 7.281 -4.902 -49.621 1.00 97.38 714 VAL A N 1
ATOM 5639 C CA . VAL A 1 714 ? 6.239 -5.307 -48.673 1.00 97.38 714 VAL A CA 1
ATOM 5640 C C . VAL A 1 714 ? 5.759 -4.081 -47.911 1.00 97.38 714 VAL A C 1
ATOM 5642 O O . VAL A 1 714 ? 6.533 -3.414 -47.231 1.00 97.38 714 VAL A O 1
ATOM 5645 N N . ILE A 1 715 ? 4.469 -3.780 -48.020 1.00 97.50 715 ILE A N 1
ATOM 5646 C CA . ILE A 1 715 ? 3.823 -2.650 -47.357 1.00 97.50 715 ILE A CA 1
ATOM 5647 C C . ILE A 1 715 ? 3.058 -3.178 -46.147 1.00 97.50 715 ILE A C 1
ATOM 5649 O O . ILE A 1 715 ? 2.031 -3.843 -46.278 1.00 97.50 715 ILE A O 1
ATOM 5653 N N . VAL A 1 716 ? 3.559 -2.864 -44.959 1.00 96.69 716 VAL A N 1
ATOM 5654 C CA . VAL A 1 716 ? 2.934 -3.190 -43.681 1.00 96.69 716 VAL A CA 1
ATOM 5655 C C . VAL A 1 716 ? 1.885 -2.134 -43.381 1.00 96.69 716 VAL A C 1
ATOM 5657 O O . VAL A 1 716 ? 2.214 -0.967 -43.153 1.00 96.69 716 VAL A O 1
ATOM 5660 N N . GLN A 1 717 ? 0.619 -2.535 -43.377 1.00 94.81 717 GLN A N 1
ATOM 5661 C CA . GLN A 1 717 ? -0.479 -1.624 -43.069 1.00 94.81 717 GLN A CA 1
ATOM 5662 C C . GLN A 1 717 ? -0.748 -1.540 -41.563 1.00 94.81 717 GLN A C 1
ATOM 5664 O O . GLN A 1 717 ? -0.720 -2.544 -40.843 1.00 94.81 717 GLN A O 1
ATOM 5669 N N . LYS A 1 718 ? -1.086 -0.339 -41.087 1.00 91.69 718 LYS A N 1
ATOM 5670 C CA . LYS A 1 718 ? -1.636 -0.141 -39.742 1.00 91.69 718 LYS A CA 1
ATOM 5671 C C . LYS A 1 718 ? -2.970 -0.882 -39.587 1.00 91.69 718 LYS A C 1
ATOM 5673 O O . LYS A 1 718 ? -3.918 -0.581 -40.306 1.00 91.69 718 LYS A O 1
ATOM 5678 N N . THR A 1 719 ? -3.074 -1.765 -38.590 1.00 90.06 719 THR A N 1
ATOM 5679 C CA . THR A 1 719 ? -4.370 -2.305 -38.136 1.00 90.06 719 THR A CA 1
ATOM 5680 C C . THR A 1 719 ? -5.225 -1.155 -37.610 1.00 90.06 719 THR A C 1
ATOM 5682 O O . THR A 1 719 ? -4.831 -0.476 -36.652 1.00 90.06 719 THR A O 1
ATOM 5685 N N . THR A 1 720 ? -6.381 -0.905 -38.221 1.00 91.56 720 THR A N 1
ATOM 5686 C CA . THR A 1 720 ? -7.271 0.164 -37.758 1.00 91.56 720 THR A CA 1
ATOM 5687 C C . THR A 1 720 ? -8.061 -0.285 -36.530 1.00 91.56 720 THR A C 1
ATOM 5689 O O . THR A 1 720 ? -8.123 -1.471 -36.202 1.00 91.56 720 THR A O 1
ATOM 5692 N N . ARG A 1 721 ? -8.699 0.656 -35.820 1.00 90.62 721 ARG A N 1
ATOM 5693 C CA . ARG A 1 721 ? -9.603 0.281 -34.720 1.00 90.62 721 ARG A CA 1
ATOM 5694 C C . ARG A 1 721 ? -10.756 -0.598 -35.221 1.00 90.62 721 ARG A C 1
ATOM 5696 O O . ARG A 1 721 ? -11.169 -1.495 -34.499 1.00 90.62 721 ARG A O 1
ATOM 5703 N N . TRP A 1 722 ? -11.226 -0.368 -36.449 1.00 93.00 722 TRP A N 1
ATOM 5704 C CA . TRP A 1 722 ? -12.266 -1.183 -37.074 1.00 93.00 722 TRP A CA 1
ATOM 5705 C C . TRP A 1 722 ? -11.784 -2.609 -37.362 1.00 93.00 722 TRP A C 1
ATOM 5707 O O . TRP A 1 722 ? -12.510 -3.562 -37.092 1.00 93.00 722 TRP A O 1
ATOM 5717 N N . ASP A 1 723 ? -10.557 -2.772 -37.866 1.00 90.50 723 ASP A N 1
ATOM 5718 C CA . ASP A 1 723 ? -9.960 -4.098 -38.073 1.00 90.50 723 ASP A CA 1
ATOM 5719 C C . ASP A 1 723 ? -9.805 -4.843 -36.733 1.00 90.50 723 ASP A C 1
ATOM 5721 O O . ASP A 1 723 ? -10.222 -5.991 -36.607 1.00 90.50 723 ASP A O 1
ATOM 5725 N N . TRP A 1 724 ? -9.318 -4.159 -35.690 1.00 91.12 724 TRP A N 1
ATOM 5726 C CA . TRP A 1 724 ? -9.152 -4.744 -34.353 1.00 91.12 724 TRP A CA 1
ATOM 5727 C C . TRP A 1 724 ? -10.475 -5.193 -33.714 1.00 91.12 724 TRP A C 1
ATOM 5729 O O . TRP A 1 724 ? -10.535 -6.254 -33.095 1.00 91.12 724 TRP A O 1
ATOM 5739 N N . GLU A 1 725 ? -11.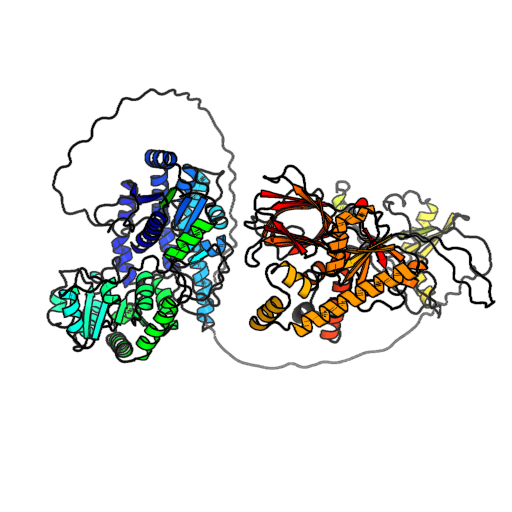549 -4.406 -33.847 1.00 93.12 725 GLU A N 1
ATOM 5740 C CA . GLU A 1 725 ? -12.865 -4.790 -33.316 1.00 93.12 725 GLU A CA 1
ATOM 5741 C C . GLU A 1 725 ? -13.446 -6.004 -34.049 1.00 93.12 725 GLU A C 1
ATOM 5743 O O . GLU A 1 725 ? -14.099 -6.830 -33.414 1.00 93.12 725 GLU A O 1
ATOM 5748 N N . GLN A 1 726 ? -13.186 -6.155 -35.351 1.00 91.69 726 GLN A N 1
ATOM 5749 C CA . GLN A 1 726 ? -13.580 -7.355 -36.097 1.00 91.69 726 GLN A CA 1
ATOM 5750 C C . GLN A 1 726 ? -12.800 -8.588 -35.624 1.00 91.69 726 GLN A C 1
ATOM 5752 O O . GLN A 1 726 ? -13.407 -9.620 -35.349 1.00 91.69 726 GLN A O 1
ATOM 5757 N N . GL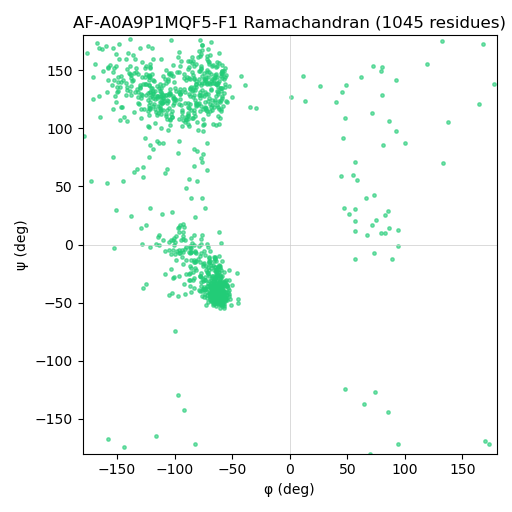U A 1 727 ? -11.480 -8.470 -35.454 1.00 89.12 727 GLU A N 1
ATOM 5758 C CA . GLU A 1 727 ? -10.624 -9.557 -34.954 1.00 89.12 727 GLU A CA 1
ATOM 5759 C C . GLU A 1 727 ? -11.023 -10.011 -33.540 1.00 89.12 727 GLU A C 1
ATOM 5761 O O . GLU A 1 727 ? -11.042 -11.205 -33.244 1.00 89.12 727 GLU A O 1
ATOM 5766 N N . LYS A 1 728 ? -11.380 -9.066 -32.660 1.00 91.19 728 LYS A N 1
ATOM 5767 C CA . LYS A 1 728 ? -11.836 -9.346 -31.287 1.00 91.19 728 LYS A CA 1
ATOM 5768 C C . LYS A 1 728 ? -13.218 -9.982 -31.212 1.00 91.19 728 LYS A C 1
ATOM 5770 O O . LYS A 1 728 ? -13.524 -10.640 -30.219 1.00 91.19 728 LYS A O 1
ATOM 5775 N N . ASN A 1 729 ? -14.053 -9.762 -32.220 1.00 89.31 729 ASN A N 1
ATOM 5776 C CA . ASN A 1 729 ? -15.455 -10.159 -32.222 1.00 89.31 729 ASN A CA 1
ATOM 5777 C C . ASN A 1 729 ? -15.781 -10.980 -33.485 1.00 89.31 729 ASN A C 1
ATOM 5779 O O . ASN A 1 729 ? -16.690 -10.611 -34.231 1.00 89.31 729 ASN A O 1
ATOM 5783 N N . PRO A 1 730 ? -15.093 -12.116 -33.724 1.00 89.00 730 PRO A N 1
ATOM 5784 C CA . PRO A 1 730 ? -15.178 -12.854 -34.989 1.00 89.00 730 PRO A CA 1
ATOM 5785 C C . PRO A 1 730 ? -16.573 -13.437 -35.263 1.00 89.00 730 PRO A C 1
ATOM 5787 O O . PRO A 1 730 ? -16.909 -13.746 -36.402 1.00 89.00 730 PRO A O 1
ATOM 5790 N N . ASN A 1 731 ? -17.399 -13.570 -34.221 1.00 91.06 731 ASN A N 1
ATOM 5791 C CA . ASN A 1 731 ? -18.749 -14.127 -34.306 1.00 91.06 731 ASN A CA 1
ATOM 5792 C C . ASN A 1 731 ? -19.822 -13.093 -34.695 1.00 91.06 731 ASN A C 1
ATOM 5794 O O . ASN A 1 731 ? -20.979 -13.466 -34.877 1.00 91.06 731 ASN A O 1
ATOM 5798 N N . PHE A 1 732 ? -19.479 -11.806 -34.793 1.00 88.50 732 PHE A N 1
ATOM 5799 C CA . PHE A 1 732 ? -20.417 -10.755 -35.186 1.00 88.50 732 PHE A CA 1
ATOM 5800 C C . PHE A 1 732 ? -20.312 -10.481 -36.687 1.00 88.50 732 PHE A C 1
ATOM 5802 O O . PHE A 1 732 ? -19.221 -10.266 -37.212 1.00 88.50 732 PHE A O 1
ATOM 5809 N N . CYS A 1 733 ? -21.445 -10.390 -37.389 1.00 90.50 733 CYS A N 1
ATOM 5810 C CA . CYS A 1 733 ? -21.435 -9.794 -38.724 1.00 90.50 733 CYS A CA 1
ATOM 5811 C C . CYS A 1 733 ? -21.222 -8.269 -38.622 1.00 90.50 733 CYS A C 1
ATOM 5813 O O . CYS A 1 733 ? -21.484 -7.670 -37.577 1.00 90.50 733 CYS A O 1
ATOM 5815 N N . LEU A 1 734 ? -20.784 -7.607 -39.700 1.00 89.00 734 LEU A N 1
ATOM 5816 C CA . LEU A 1 734 ? -20.428 -6.174 -39.672 1.00 89.00 734 LEU A CA 1
ATOM 5817 C C . LEU A 1 734 ? -21.559 -5.271 -39.144 1.00 89.00 734 LEU A C 1
ATOM 5819 O O . LEU A 1 734 ? -21.300 -4.293 -38.437 1.00 89.00 734 LEU A O 1
ATOM 5823 N N . THR A 1 735 ? -22.816 -5.610 -39.447 1.00 89.88 735 THR A N 1
ATOM 5824 C CA . THR A 1 735 ? -23.996 -4.885 -38.953 1.00 89.88 735 THR A CA 1
ATOM 5825 C C . THR A 1 735 ? -24.180 -5.080 -37.449 1.00 89.88 735 THR A C 1
ATOM 5827 O O . THR A 1 735 ? -24.340 -4.103 -36.720 1.00 89.88 735 THR A O 1
ATOM 5830 N N . GLN A 1 736 ? -24.079 -6.323 -36.967 1.00 90.75 736 GLN A N 1
ATOM 5831 C CA . GLN A 1 736 ? -24.196 -6.640 -35.543 1.00 90.75 736 GLN A CA 1
ATOM 5832 C C . GLN A 1 736 ? -23.046 -6.023 -34.733 1.00 90.75 736 GLN A C 1
ATOM 5834 O O . GLN A 1 736 ? -23.282 -5.479 -33.657 1.00 90.75 736 GLN A O 1
ATOM 5839 N N . LEU A 1 737 ? -21.817 -6.044 -35.262 1.00 92.62 737 LEU A N 1
ATOM 5840 C CA . LEU A 1 737 ? -20.658 -5.395 -34.645 1.00 92.62 737 LEU A CA 1
ATOM 5841 C C . LEU A 1 737 ? -20.869 -3.879 -34.535 1.00 92.62 737 LEU A C 1
ATOM 5843 O O . LEU A 1 737 ? -20.631 -3.292 -33.482 1.00 92.62 737 LEU A O 1
ATOM 5847 N N . SER A 1 738 ? -21.379 -3.248 -35.596 1.00 92.81 738 SER A N 1
ATOM 5848 C CA . SER A 1 738 ? -21.685 -1.813 -35.597 1.00 92.81 738 SER A CA 1
ATOM 5849 C C . SER A 1 738 ? -22.720 -1.445 -34.532 1.00 92.81 738 SER A C 1
ATOM 5851 O O . SER A 1 738 ? -22.549 -0.465 -33.810 1.00 92.81 738 SER A O 1
ATOM 5853 N N . GLU A 1 739 ? -23.798 -2.221 -34.405 1.00 91.19 739 GLU A N 1
ATOM 5854 C CA . GLU A 1 739 ? -24.818 -1.993 -33.376 1.00 91.19 739 GLU A CA 1
ATOM 5855 C C . GLU A 1 739 ? -24.277 -2.219 -31.961 1.00 91.19 739 GLU A C 1
ATOM 5857 O O . GLU A 1 739 ? -24.540 -1.416 -31.063 1.00 91.19 739 GLU A O 1
ATOM 5862 N N . TYR A 1 740 ? -23.486 -3.276 -31.768 1.00 92.00 740 TYR A N 1
ATOM 5863 C CA . TYR A 1 740 ? -22.831 -3.585 -30.500 1.00 92.00 740 TYR A CA 1
ATOM 5864 C C . TYR A 1 740 ? -21.916 -2.444 -30.033 1.00 92.00 740 TYR A C 1
ATOM 5866 O O . TYR A 1 740 ? -22.018 -2.000 -28.887 1.00 92.00 740 TYR A O 1
ATOM 5874 N N . LEU A 1 741 ? -21.076 -1.915 -30.925 1.00 93.19 741 LEU A N 1
ATOM 5875 C CA . LEU A 1 741 ? -20.172 -0.808 -30.611 1.00 93.19 741 LEU A CA 1
ATOM 5876 C C . LEU A 1 741 ? -20.936 0.496 -30.334 1.00 93.19 741 LEU A C 1
ATOM 5878 O O . LEU A 1 741 ? -20.640 1.176 -29.351 1.00 93.19 741 LEU A O 1
ATOM 5882 N N . ARG A 1 742 ? -21.984 0.810 -31.111 1.00 94.06 742 ARG A N 1
ATOM 5883 C CA . ARG A 1 742 ? -22.832 1.991 -30.849 1.00 94.06 742 ARG A CA 1
ATOM 5884 C C . ARG A 1 742 ? -23.502 1.930 -29.474 1.00 94.06 742 ARG A C 1
ATOM 5886 O O . ARG A 1 742 ? -23.551 2.941 -28.781 1.00 94.06 742 ARG A O 1
ATOM 5893 N N . ARG A 1 743 ? -23.966 0.753 -29.031 1.00 92.44 743 ARG A N 1
ATOM 5894 C CA . ARG A 1 743 ? -24.544 0.573 -27.682 1.00 92.44 743 ARG A CA 1
ATOM 5895 C C . ARG A 1 743 ? -23.538 0.810 -26.553 1.00 92.44 743 ARG A C 1
ATOM 5897 O O . ARG A 1 743 ? -23.947 1.173 -25.456 1.00 92.44 743 ARG A O 1
ATOM 5904 N N . ARG A 1 744 ? -22.239 0.637 -26.814 1.00 92.38 744 ARG A N 1
ATOM 5905 C CA . ARG A 1 744 ? -21.148 0.939 -25.872 1.00 92.38 744 ARG A CA 1
ATOM 5906 C C . ARG A 1 744 ? -20.711 2.409 -25.890 1.00 92.38 744 ARG A C 1
ATOM 5908 O O . ARG A 1 744 ? -19.805 2.767 -25.147 1.00 92.38 744 ARG A O 1
ATOM 5915 N N . GLY A 1 745 ? -21.358 3.246 -26.705 1.00 90.19 745 GLY A N 1
ATOM 5916 C CA . GLY A 1 745 ? -21.047 4.670 -26.834 1.00 90.19 745 GLY A CA 1
ATOM 5917 C C . GLY A 1 745 ? -19.939 4.993 -27.840 1.00 90.19 745 GLY A C 1
ATOM 5918 O O . GLY A 1 745 ? -19.431 6.110 -27.829 1.00 90.19 745 GLY A O 1
ATOM 5919 N N . GLU A 1 746 ? -19.555 4.049 -28.705 1.00 93.62 746 GLU A N 1
ATOM 5920 C CA . GLU A 1 746 ? -18.492 4.255 -29.697 1.00 93.62 746 GLU A CA 1
ATOM 5921 C C . GLU A 1 746 ? -19.002 4.957 -30.973 1.00 93.62 746 GLU A C 1
ATOM 5923 O O . GLU A 1 746 ? -20.082 4.652 -31.490 1.00 93.62 746 GLU A O 1
ATOM 5928 N N . ASP A 1 747 ? -18.186 5.852 -31.545 1.00 93.12 747 ASP A N 1
ATOM 5929 C CA . ASP A 1 747 ? -18.457 6.524 -32.828 1.00 93.12 747 ASP A CA 1
ATOM 5930 C C . ASP A 1 747 ? -18.030 5.637 -34.014 1.00 93.12 747 ASP A C 1
ATOM 5932 O O . ASP A 1 747 ? -16.940 5.763 -34.587 1.00 93.12 747 ASP A O 1
ATOM 5936 N N . VAL A 1 748 ? -18.914 4.705 -34.374 1.00 93.44 748 VAL A N 1
ATOM 5937 C CA . VAL A 1 748 ? -18.690 3.736 -35.460 1.00 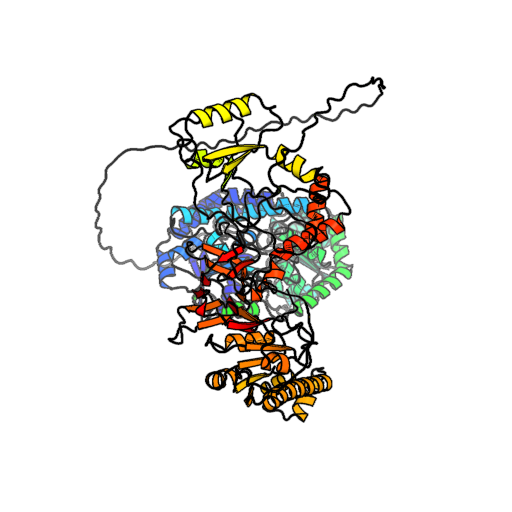93.44 748 VAL A CA 1
ATOM 5938 C C . VAL A 1 748 ? -18.509 4.416 -36.820 1.00 93.44 748 VAL A C 1
ATOM 5940 O O . VAL A 1 748 ? -17.682 3.982 -37.624 1.00 93.44 748 VAL A O 1
ATOM 5943 N N . ASP A 1 749 ? -19.215 5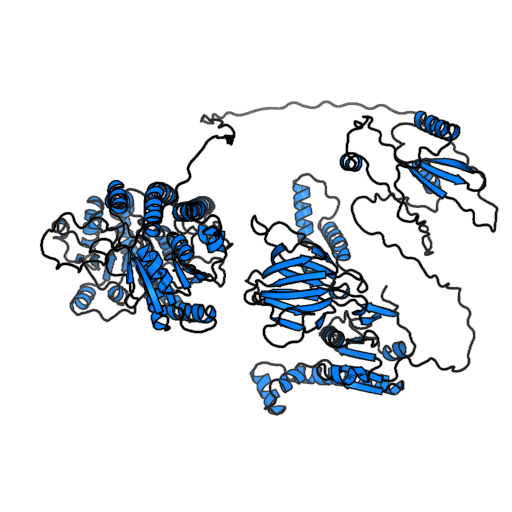.516 -37.090 1.00 92.69 749 ASP A N 1
ATOM 5944 C CA . ASP A 1 749 ? -19.150 6.184 -38.394 1.00 92.69 749 ASP A CA 1
ATOM 5945 C C . ASP A 1 749 ? -17.813 6.905 -38.589 1.00 92.69 749 ASP A C 1
ATOM 5947 O O . ASP A 1 749 ? -17.260 6.947 -39.693 1.00 92.69 749 ASP A O 1
ATOM 5951 N N . LYS A 1 750 ? -17.247 7.481 -37.523 1.00 91.69 750 LYS A N 1
ATOM 5952 C CA . LYS A 1 750 ? -15.862 7.966 -37.532 1.00 91.69 750 LYS A CA 1
ATOM 5953 C C . LYS A 1 750 ? -14.876 6.819 -37.742 1.00 91.69 750 LYS A C 1
ATOM 5955 O O . LYS A 1 750 ? -13.985 6.967 -38.575 1.00 91.69 750 LYS A O 1
ATOM 5960 N N . MET A 1 751 ? -15.063 5.691 -37.056 1.00 93.06 751 MET A N 1
ATOM 5961 C CA . MET A 1 751 ? -14.182 4.521 -37.146 1.00 93.06 751 MET A CA 1
ATOM 5962 C C . MET A 1 751 ? -14.103 3.959 -38.576 1.00 93.06 751 MET A C 1
ATOM 5964 O O . MET A 1 751 ? -13.011 3.782 -39.117 1.00 93.06 751 MET A O 1
ATOM 5968 N N . LEU A 1 752 ? -15.254 3.781 -39.231 1.00 92.06 752 LEU A N 1
ATOM 5969 C CA . LEU A 1 752 ? -15.345 3.336 -40.625 1.00 92.06 752 LEU A CA 1
ATOM 5970 C C . LEU A 1 752 ? -14.740 4.347 -41.609 1.00 92.06 752 LEU A C 1
ATOM 5972 O O . LEU A 1 752 ? -14.092 3.961 -42.583 1.00 92.06 752 LEU A O 1
ATOM 5976 N N . ARG A 1 753 ? -14.930 5.654 -41.374 1.00 91.62 753 ARG A N 1
ATOM 5977 C CA . ARG A 1 753 ? -14.308 6.702 -42.201 1.00 91.62 753 ARG A CA 1
ATOM 5978 C C . ARG A 1 753 ? -12.785 6.655 -42.113 1.00 91.62 753 ARG A C 1
ATOM 5980 O O . ARG A 1 753 ? -12.133 6.721 -43.152 1.00 91.62 753 ARG A O 1
ATOM 5987 N N . THR A 1 754 ? -12.227 6.514 -40.910 1.00 90.12 754 THR A N 1
ATOM 5988 C CA . THR A 1 754 ? -10.773 6.387 -40.723 1.00 90.12 754 THR A CA 1
ATOM 5989 C C . THR A 1 754 ? -10.222 5.100 -41.330 1.00 90.12 754 THR A C 1
ATOM 5991 O O . THR A 1 754 ? -9.159 5.136 -41.941 1.00 90.12 754 THR A O 1
ATOM 5994 N N . ASP A 1 755 ? -10.966 3.994 -41.247 1.00 93.00 755 ASP A N 1
ATOM 5995 C CA . ASP A 1 755 ? -10.584 2.721 -41.864 1.00 93.00 755 ASP A CA 1
ATOM 5996 C C . ASP A 1 755 ? -10.457 2.827 -43.390 1.00 93.00 755 ASP A C 1
ATOM 5998 O O . ASP A 1 755 ? -9.425 2.489 -43.969 1.00 93.00 755 ASP A O 1
ATOM 6002 N N . ARG A 1 756 ? -11.470 3.409 -44.045 1.00 92.88 756 ARG A N 1
ATOM 6003 C CA . ARG A 1 756 ? -11.446 3.643 -45.497 1.00 92.88 756 ARG A CA 1
ATOM 6004 C C . ARG A 1 756 ? -10.316 4.577 -45.924 1.00 92.88 756 ARG A C 1
ATOM 6006 O O . ARG A 1 756 ? -9.717 4.354 -46.971 1.00 92.88 756 ARG A O 1
ATOM 6013 N N . GLN A 1 757 ? -10.042 5.627 -45.148 1.00 90.69 757 GLN A N 1
ATOM 6014 C CA . GLN A 1 757 ? -8.947 6.559 -45.438 1.00 90.69 757 GLN A CA 1
ATOM 6015 C C . GLN A 1 757 ? -7.585 5.866 -45.364 1.00 90.69 757 GLN A C 1
ATOM 6017 O O . GLN A 1 757 ? -6.784 6.033 -46.280 1.00 90.69 757 GLN A O 1
ATOM 6022 N N . GLN A 1 758 ? -7.359 5.051 -44.329 1.00 92.94 758 GLN A N 1
ATOM 6023 C CA . GLN A 1 758 ? -6.133 4.272 -44.181 1.00 92.94 758 GLN A CA 1
ATOM 6024 C C . GLN A 1 758 ? -5.950 3.296 -45.349 1.00 92.94 758 GLN A C 1
ATOM 6026 O O . GLN A 1 758 ? -4.905 3.316 -45.993 1.00 92.94 758 GLN A O 1
ATOM 6031 N N . LYS A 1 759 ? -6.971 2.489 -45.666 1.00 93.56 759 LYS A N 1
ATOM 6032 C CA . LYS A 1 759 ? -6.913 1.517 -46.772 1.00 93.56 759 LYS A CA 1
ATOM 6033 C C . LYS A 1 759 ? -6.649 2.202 -48.113 1.00 93.56 759 LYS A C 1
ATOM 6035 O O . LYS A 1 759 ? -5.738 1.806 -48.829 1.00 93.56 759 LYS A O 1
ATOM 6040 N N . LYS A 1 760 ? -7.336 3.318 -48.388 1.00 93.44 760 LYS A N 1
ATOM 6041 C CA . LYS A 1 760 ? -7.100 4.126 -49.594 1.00 93.44 760 LYS A CA 1
ATOM 6042 C C . LYS A 1 760 ? -5.661 4.648 -49.683 1.00 93.44 760 LYS A C 1
ATOM 6044 O O . LYS A 1 760 ? -5.083 4.617 -50.763 1.00 93.44 760 LYS A O 1
ATOM 6049 N N . ALA A 1 761 ? -5.089 5.134 -48.580 1.00 91.94 761 ALA A N 1
ATOM 6050 C CA . ALA A 1 761 ? -3.712 5.629 -48.561 1.00 91.94 761 ALA A CA 1
ATOM 6051 C C . ALA A 1 761 ? -2.694 4.502 -48.813 1.00 91.94 761 ALA A C 1
ATOM 6053 O O . ALA A 1 761 ? -1.749 4.682 -49.578 1.00 91.94 761 ALA A O 1
ATOM 6054 N N . VAL A 1 762 ? -2.906 3.325 -48.215 1.00 95.00 762 VAL A N 1
ATOM 6055 C CA . VAL A 1 762 ? -2.067 2.134 -48.439 1.00 95.00 762 VAL A CA 1
ATOM 6056 C C . VAL A 1 762 ? -2.154 1.667 -49.896 1.00 95.00 762 VAL A C 1
ATOM 6058 O O . VAL A 1 762 ? -1.122 1.399 -50.514 1.00 95.00 762 VAL A O 1
ATOM 6061 N N . ASP A 1 763 ? -3.360 1.629 -50.467 1.00 94.38 763 ASP A N 1
ATOM 6062 C CA . ASP A 1 763 ? -3.574 1.287 -51.877 1.00 94.38 763 ASP A CA 1
ATOM 6063 C C . ASP A 1 763 ? -2.881 2.286 -52.811 1.00 94.38 763 ASP A C 1
ATOM 6065 O O . ASP A 1 763 ? -2.280 1.894 -53.811 1.00 94.38 763 ASP A O 1
ATOM 6069 N N . GLU A 1 764 ? -2.921 3.581 -52.491 1.00 93.69 764 GLU A N 1
ATOM 6070 C CA . GLU A 1 764 ? -2.232 4.620 -53.257 1.00 93.69 764 GLU A CA 1
ATOM 6071 C C . GLU A 1 764 ? -0.708 4.428 -53.245 1.00 93.69 764 GLU A C 1
ATOM 6073 O O . GLU A 1 764 ? -0.079 4.475 -54.304 1.00 93.69 764 GLU A O 1
ATOM 6078 N N . ILE A 1 765 ? -0.123 4.138 -52.077 1.00 93.75 765 ILE A N 1
ATOM 6079 C CA . ILE A 1 765 ? 1.304 3.809 -51.942 1.00 93.75 765 ILE A CA 1
ATOM 6080 C C . ILE A 1 765 ? 1.642 2.587 -52.808 1.00 93.75 765 ILE A C 1
ATOM 6082 O O . ILE A 1 765 ? 2.567 2.640 -53.621 1.00 93.75 765 ILE A O 1
ATOM 6086 N N . ALA A 1 766 ? 0.869 1.503 -52.692 1.00 94.75 766 ALA A N 1
ATOM 6087 C CA . ALA A 1 766 ? 1.093 0.277 -53.456 1.00 94.75 766 ALA A CA 1
ATOM 6088 C C . ALA A 1 766 ? 0.994 0.501 -54.972 1.00 94.75 766 ALA A C 1
ATOM 6090 O O . ALA A 1 766 ? 1.816 -0.010 -55.735 1.00 94.75 766 ALA A O 1
ATOM 6091 N N . ASN A 1 767 ? 0.011 1.283 -55.418 1.00 93.75 767 ASN A N 1
ATOM 6092 C CA . ASN A 1 767 ? -0.184 1.595 -56.830 1.00 93.75 767 ASN A CA 1
ATOM 6093 C C . ASN A 1 767 ? 0.966 2.427 -57.402 1.00 93.75 767 ASN A C 1
ATOM 6095 O O . ASN A 1 767 ? 1.391 2.169 -58.525 1.00 93.75 767 ASN A O 1
ATOM 6099 N N . ARG A 1 768 ? 1.518 3.373 -56.638 1.00 92.38 768 ARG A N 1
ATOM 6100 C CA . ARG A 1 768 ? 2.672 4.174 -57.073 1.00 92.38 768 ARG A CA 1
ATOM 6101 C C . ARG A 1 768 ? 3.947 3.353 -57.212 1.00 92.38 768 ARG A C 1
ATOM 6103 O O . ARG A 1 768 ? 4.673 3.538 -58.185 1.00 92.38 768 ARG A O 1
ATOM 6110 N N . PHE A 1 769 ? 4.202 2.410 -56.304 1.00 92.69 769 PHE A N 1
ATOM 6111 C CA . PHE A 1 769 ? 5.311 1.464 -56.476 1.00 92.69 769 PHE A CA 1
ATOM 6112 C C . PHE A 1 769 ? 5.133 0.615 -57.744 1.00 92.69 769 PHE A C 1
ATOM 6114 O O . PHE A 1 769 ? 6.052 0.534 -58.558 1.00 92.69 769 PHE A O 1
ATOM 6121 N N . LYS A 1 770 ? 3.921 0.095 -57.990 1.00 91.62 770 LYS A N 1
ATOM 6122 C CA . LYS A 1 770 ? 3.599 -0.655 -59.219 1.00 91.62 770 LYS A CA 1
ATOM 6123 C C . LYS A 1 770 ? 3.780 0.178 -60.492 1.00 91.62 770 LYS A C 1
ATOM 6125 O O . LYS A 1 770 ? 4.319 -0.324 -61.472 1.00 91.62 770 LYS A O 1
ATOM 6130 N N . GLN A 1 771 ? 3.374 1.450 -60.481 1.00 89.56 771 GLN A N 1
ATOM 6131 C CA . GLN A 1 771 ? 3.568 2.381 -61.605 1.00 89.56 771 GLN A CA 1
ATOM 6132 C C . GLN A 1 771 ? 5.048 2.640 -61.913 1.00 89.56 771 GLN A C 1
ATOM 6134 O O . GLN A 1 771 ? 5.394 2.892 -63.063 1.00 89.56 771 GLN A O 1
ATOM 6139 N N . ASN A 1 772 ? 5.918 2.531 -60.908 1.00 86.50 772 ASN A N 1
ATOM 6140 C CA . ASN A 1 772 ? 7.367 2.639 -61.054 1.00 86.50 772 ASN A CA 1
ATOM 6141 C C . ASN A 1 772 ? 8.053 1.274 -61.268 1.00 86.50 772 ASN A C 1
ATOM 6143 O O . ASN A 1 772 ? 9.262 1.163 -61.077 1.00 86.50 772 ASN A O 1
ATOM 6147 N N . GLY A 1 773 ? 7.302 0.235 -61.657 1.00 87.56 773 GLY A N 1
ATOM 6148 C CA . GLY A 1 773 ? 7.843 -1.081 -62.007 1.00 87.56 773 GLY A CA 1
ATOM 6149 C C . GLY A 1 773 ? 8.303 -1.935 -60.821 1.00 87.56 773 GLY A C 1
ATOM 6150 O O . GLY A 1 773 ? 9.117 -2.829 -61.024 1.00 87.56 773 GLY A O 1
ATOM 6151 N N . VAL A 1 774 ? 7.817 -1.661 -59.605 1.00 91.88 774 VAL A N 1
ATOM 6152 C CA . VAL A 1 774 ? 8.123 -2.432 -58.386 1.00 91.88 774 VAL A CA 1
ATOM 6153 C C . VAL A 1 774 ? 6.904 -3.260 -57.979 1.00 91.88 774 VAL A C 1
ATOM 6155 O O . VAL A 1 774 ? 5.795 -2.735 -57.846 1.00 91.88 774 VAL A O 1
ATOM 6158 N N . GLU A 1 775 ? 7.087 -4.559 -57.748 1.00 94.00 775 GLU A N 1
ATOM 6159 C CA . GLU A 1 775 ? 6.014 -5.422 -57.253 1.00 94.00 775 GLU A CA 1
ATOM 6160 C C . GLU A 1 775 ? 5.696 -5.091 -55.791 1.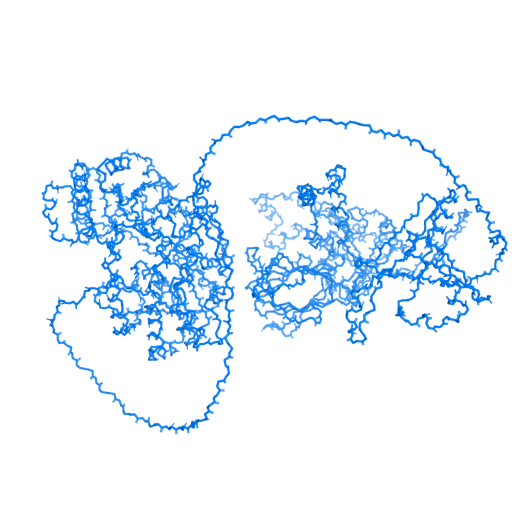00 94.00 775 GLU A C 1
ATOM 6162 O O . GLU A 1 775 ? 6.572 -5.148 -54.935 1.00 94.00 775 GLU A O 1
ATOM 6167 N N . ALA A 1 776 ? 4.436 -4.764 -55.485 1.00 95.44 776 ALA A N 1
ATOM 6168 C CA . ALA A 1 776 ? 4.015 -4.367 -54.141 1.00 95.44 776 ALA A CA 1
ATOM 6169 C C . ALA A 1 776 ? 3.031 -5.364 -53.516 1.00 95.44 776 ALA A C 1
ATOM 6171 O O . ALA A 1 776 ? 1.961 -5.628 -54.081 1.00 95.44 776 ALA A O 1
ATOM 6172 N N . LYS A 1 777 ? 3.358 -5.850 -52.312 1.00 97.00 777 LYS A N 1
ATOM 6173 C CA . LYS A 1 777 ? 2.506 -6.717 -51.491 1.00 97.00 777 LYS A CA 1
ATOM 6174 C C . LYS A 1 777 ? 2.090 -6.003 -50.205 1.00 97.00 777 LYS A C 1
ATOM 6176 O O . LYS A 1 777 ? 2.936 -5.661 -49.389 1.00 97.00 777 LYS A O 1
ATOM 6181 N N . ILE A 1 778 ? 0.787 -5.813 -50.003 1.00 96.94 778 ILE A N 1
ATOM 6182 C CA . ILE A 1 778 ? 0.238 -5.288 -48.743 1.00 96.94 778 ILE A CA 1
ATOM 6183 C C . ILE A 1 778 ? 0.047 -6.454 -47.769 1.00 96.94 778 ILE A C 1
ATOM 6185 O O . ILE A 1 778 ? -0.512 -7.484 -48.153 1.00 96.94 778 ILE A O 1
ATOM 6189 N N . VAL A 1 779 ? 0.510 -6.292 -46.530 1.00 95.62 779 VAL A N 1
ATOM 6190 C CA . VAL A 1 779 ? 0.442 -7.311 -45.473 1.00 95.62 779 VAL A CA 1
ATOM 6191 C C . VAL A 1 779 ? 0.068 -6.689 -44.130 1.00 95.62 779 VAL A C 1
ATOM 6193 O O . VAL A 1 779 ? 0.352 -5.517 -43.866 1.00 95.62 779 VAL A O 1
ATOM 6196 N N . SER A 1 780 ? -0.542 -7.478 -43.250 1.00 91.88 780 SER A N 1
ATOM 6197 C CA . SER A 1 780 ? -0.667 -7.128 -41.834 1.00 91.88 780 SER A CA 1
ATOM 6198 C C . SER A 1 780 ? 0.653 -7.338 -41.079 1.00 91.88 780 SER A C 1
ATOM 6200 O O . SER A 1 780 ? 1.569 -8.023 -41.545 1.00 91.88 780 SER A O 1
ATOM 6202 N N . ARG A 1 781 ? 0.739 -6.804 -39.853 1.00 87.75 781 ARG A N 1
ATOM 6203 C CA . ARG A 1 781 ? 1.898 -7.014 -38.965 1.00 87.75 781 ARG A CA 1
ATOM 6204 C C . ARG A 1 781 ? 2.203 -8.497 -38.703 1.00 87.75 781 ARG A C 1
ATOM 6206 O O . ARG A 1 781 ? 3.360 -8.853 -38.525 1.00 87.75 781 ARG A O 1
ATOM 6213 N N . HIS A 1 782 ? 1.172 -9.345 -38.666 1.00 87.06 782 HIS A N 1
ATOM 6214 C CA . HIS A 1 782 ? 1.296 -10.772 -38.354 1.00 87.06 782 HIS A CA 1
ATOM 6215 C C . HIS A 1 782 ? 1.812 -11.577 -39.547 1.00 87.06 782 HIS A C 1
ATOM 6217 O O . HIS A 1 782 ? 2.460 -12.605 -39.375 1.00 87.06 782 HIS A O 1
ATOM 6223 N N . GLU A 1 783 ? 1.554 -11.093 -40.759 1.00 91.81 783 GLU A N 1
ATOM 6224 C CA . GLU A 1 783 ? 1.979 -11.746 -41.992 1.00 91.81 783 GLU A CA 1
ATOM 6225 C C . GLU A 1 783 ? 3.398 -11.346 -42.401 1.00 91.81 783 GLU A C 1
ATOM 6227 O O . GLU A 1 783 ? 4.057 -12.131 -43.077 1.00 91.81 783 GLU A O 1
ATOM 6232 N N . LEU A 1 784 ? 3.886 -10.171 -41.977 1.00 92.75 784 LEU A N 1
ATOM 6233 C CA . LEU A 1 784 ? 5.174 -9.600 -42.392 1.00 92.75 784 LEU A CA 1
ATOM 6234 C C . LEU A 1 784 ? 6.317 -10.620 -42.386 1.00 92.75 784 LEU A C 1
ATOM 6236 O O . LEU A 1 784 ? 6.998 -10.762 -43.398 1.00 92.75 784 LEU A O 1
ATOM 6240 N N . SER A 1 785 ? 6.498 -11.372 -41.296 1.00 90.06 785 SER A N 1
ATOM 6241 C CA . SER A 1 785 ? 7.585 -12.354 -41.171 1.00 90.06 785 SER A CA 1
ATOM 6242 C C . SER A 1 785 ? 7.595 -13.405 -42.286 1.00 90.06 785 SER A C 1
ATOM 6244 O O . SER A 1 785 ? 8.669 -13.842 -42.687 1.00 90.06 785 SER A O 1
ATOM 6246 N N . SER A 1 786 ? 6.426 -13.770 -42.822 1.00 92.38 786 SER A N 1
ATOM 6247 C CA . SER A 1 786 ? 6.294 -14.749 -43.914 1.00 92.38 786 SER A CA 1
ATOM 6248 C C . SER A 1 786 ? 6.689 -14.183 -45.281 1.00 92.38 786 SER A C 1
ATOM 6250 O O . SER A 1 786 ? 6.932 -14.945 -46.211 1.00 92.38 786 SER A O 1
ATOM 6252 N N . TRP A 1 787 ? 6.755 -12.855 -45.409 1.00 93.88 787 TRP A N 1
ATOM 6253 C CA . TRP A 1 787 ? 7.051 -12.151 -46.659 1.00 93.88 787 TRP A CA 1
ATOM 6254 C C . TRP A 1 787 ? 8.439 -11.499 -46.678 1.00 93.88 787 TRP A C 1
ATOM 6256 O O . TRP A 1 787 ? 8.855 -11.006 -47.722 1.00 93.88 787 TRP A O 1
ATOM 6266 N N . LEU A 1 788 ? 9.183 -11.518 -45.565 1.00 92.31 788 LEU A N 1
ATOM 6267 C CA . LEU A 1 788 ? 10.517 -10.907 -45.489 1.00 92.31 788 LEU A CA 1
ATOM 6268 C C . LEU A 1 788 ? 11.526 -11.539 -46.457 1.00 92.31 788 LEU A C 1
ATOM 6270 O O . LEU A 1 788 ? 12.363 -10.828 -46.991 1.00 92.31 788 LEU A O 1
ATOM 6274 N N . SER A 1 789 ? 11.452 -12.848 -46.714 1.00 89.81 789 SER A N 1
ATOM 6275 C CA . SER A 1 789 ? 12.344 -13.518 -47.676 1.00 89.81 789 SER A CA 1
ATOM 6276 C C . SER A 1 789 ? 12.085 -13.114 -49.130 1.00 89.81 789 SER A C 1
ATOM 6278 O O . SER A 1 789 ? 12.953 -13.312 -49.975 1.00 89.81 789 SER A O 1
ATOM 6280 N N . TRP A 1 790 ? 10.899 -12.573 -49.417 1.00 93.56 790 TRP A N 1
ATOM 6281 C CA . TRP A 1 790 ? 10.501 -12.094 -50.738 1.00 93.56 790 TRP A CA 1
ATOM 6282 C C . TRP A 1 790 ? 10.793 -10.601 -50.937 1.00 93.56 790 TRP A C 1
ATOM 6284 O O . TRP A 1 790 ? 10.772 -10.154 -52.072 1.00 93.56 790 TRP A O 1
ATOM 6294 N N . ALA A 1 791 ? 11.036 -9.835 -49.870 1.00 93.00 791 ALA A N 1
ATOM 6295 C CA . ALA A 1 791 ? 11.076 -8.376 -49.911 1.00 93.00 791 ALA A CA 1
ATOM 6296 C C . ALA A 1 791 ? 12.496 -7.809 -50.070 1.00 93.00 791 ALA A C 1
ATOM 6298 O O . ALA A 1 791 ? 13.362 -8.083 -49.240 1.00 93.00 791 ALA A O 1
ATOM 6299 N N . ASP A 1 792 ? 12.689 -6.909 -51.038 1.00 92.62 792 ASP A N 1
ATOM 6300 C CA . ASP A 1 792 ? 13.890 -6.061 -51.117 1.00 92.62 792 ASP A CA 1
ATOM 6301 C C . ASP A 1 792 ? 13.767 -4.807 -50.229 1.00 92.62 792 ASP A C 1
ATOM 6303 O O . ASP A 1 792 ? 14.767 -4.216 -49.828 1.00 92.62 792 ASP A O 1
ATOM 6307 N N . LEU A 1 793 ? 12.534 -4.384 -49.927 1.00 92.88 793 LEU A N 1
ATOM 6308 C CA . LEU A 1 793 ? 12.214 -3.194 -49.137 1.00 92.88 793 LEU A CA 1
ATOM 6309 C C . LEU A 1 793 ? 10.940 -3.411 -48.312 1.00 92.88 793 LEU A C 1
ATOM 6311 O O . LEU A 1 793 ? 9.945 -3.945 -48.809 1.00 92.88 793 LEU A O 1
ATOM 6315 N N . VAL A 1 794 ? 10.935 -2.921 -47.071 1.00 96.62 794 VAL A N 1
ATOM 6316 C CA . VAL A 1 794 ? 9.728 -2.848 -46.237 1.00 96.62 794 VAL A CA 1
ATOM 6317 C C . VAL A 1 794 ? 9.260 -1.400 -46.103 1.00 96.62 794 VAL A C 1
ATOM 6319 O O . VAL A 1 794 ? 10.012 -0.515 -45.701 1.00 96.62 794 VAL A O 1
ATOM 6322 N N . ILE A 1 795 ? 7.984 -1.153 -46.389 1.00 96.12 795 ILE A N 1
ATOM 6323 C CA . ILE A 1 795 ? 7.315 0.123 -46.132 1.00 96.12 795 ILE A CA 1
ATOM 6324 C C . ILE A 1 795 ? 6.379 -0.044 -44.943 1.00 96.12 795 ILE A C 1
ATOM 6326 O O . ILE A 1 795 ? 5.473 -0.871 -44.976 1.00 96.12 795 ILE A O 1
ATOM 6330 N N . SER A 1 796 ? 6.540 0.777 -43.912 1.00 96.00 796 SER A N 1
ATOM 6331 C CA . SER A 1 796 ? 5.533 0.920 -42.861 1.00 96.00 796 SER A CA 1
ATOM 6332 C C . SER A 1 796 ? 4.559 2.029 -43.249 1.00 96.00 796 SER A C 1
ATOM 6334 O O . SER A 1 796 ? 4.917 3.203 -43.185 1.00 96.00 796 SER A O 1
ATOM 6336 N N . ALA A 1 797 ? 3.328 1.671 -43.616 1.00 95.38 797 ALA A N 1
ATOM 6337 C CA . ALA A 1 797 ? 2.259 2.614 -43.935 1.00 95.38 797 ALA A CA 1
ATOM 6338 C C . ALA A 1 797 ? 1.358 2.833 -42.705 1.00 95.38 797 ALA A C 1
ATOM 6340 O O . ALA A 1 797 ? 0.381 2.111 -42.472 1.00 95.38 797 ALA A O 1
ATOM 6341 N N . GLY A 1 798 ? 1.729 3.816 -41.887 1.00 92.81 798 GLY A N 1
ATOM 6342 C CA . GLY A 1 798 ? 1.112 4.106 -40.596 1.00 92.81 798 GLY A CA 1
ATOM 6343 C C . GLY A 1 798 ? 1.934 5.115 -39.798 1.00 92.81 798 GLY A C 1
ATOM 6344 O O . GLY A 1 798 ? 2.859 5.718 -40.323 1.00 92.81 798 GLY A O 1
ATOM 6345 N N . GLY A 1 799 ? 1.612 5.291 -38.518 1.00 90.31 799 GLY A N 1
ATOM 6346 C CA . GLY A 1 799 ? 2.425 6.109 -37.611 1.00 90.31 799 GLY A CA 1
ATOM 6347 C C . GLY A 1 799 ? 3.631 5.357 -37.037 1.00 90.31 799 GLY A C 1
ATOM 6348 O O . GLY A 1 799 ? 3.879 4.195 -37.365 1.00 90.31 799 GLY A O 1
ATOM 6349 N N . ASP A 1 800 ? 4.313 5.984 -36.080 1.00 89.25 800 ASP A N 1
ATOM 6350 C CA . ASP A 1 800 ? 5.533 5.462 -35.440 1.00 89.25 800 ASP A CA 1
ATOM 6351 C C . ASP A 1 800 ? 5.386 4.036 -34.873 1.00 89.25 800 ASP A C 1
ATOM 6353 O O . ASP A 1 800 ? 6.262 3.197 -35.058 1.00 89.25 800 ASP A O 1
ATOM 6357 N N . GLY A 1 801 ? 4.242 3.701 -34.265 1.00 89.38 801 GLY A N 1
ATOM 6358 C CA . GLY A 1 801 ? 4.005 2.349 -33.735 1.00 89.38 801 GLY A CA 1
ATOM 6359 C C . GLY A 1 801 ? 3.948 1.248 -34.806 1.00 89.38 801 GLY A C 1
ATOM 6360 O O . GLY A 1 801 ? 4.299 0.101 -34.533 1.00 89.38 801 GLY A O 1
ATOM 6361 N N . THR A 1 802 ? 3.534 1.582 -36.037 1.00 91.75 802 THR A N 1
ATOM 6362 C CA . THR A 1 802 ? 3.565 0.634 -37.172 1.00 91.75 802 THR A CA 1
ATOM 6363 C C . THR A 1 802 ? 5.005 0.404 -37.626 1.00 91.75 802 THR A C 1
ATOM 6365 O O . THR A 1 802 ? 5.390 -0.738 -37.874 1.00 91.75 802 THR A O 1
ATOM 6368 N N . PHE A 1 803 ? 5.819 1.465 -37.622 1.00 93.81 803 PHE A N 1
ATOM 6369 C CA . PHE A 1 803 ? 7.235 1.390 -37.963 1.00 93.81 803 PHE A CA 1
ATOM 6370 C C . PHE A 1 803 ? 8.013 0.541 -36.955 1.00 93.81 803 PHE A C 1
ATOM 6372 O O . PHE A 1 803 ? 8.728 -0.368 -37.363 1.00 93.81 803 PHE A O 1
ATOM 6379 N N . LEU A 1 804 ? 7.823 0.778 -35.652 1.00 92.81 804 LEU A N 1
ATOM 6380 C CA . LEU A 1 804 ? 8.466 0.004 -34.582 1.00 92.81 804 LEU A CA 1
ATOM 6381 C C . LEU A 1 804 ? 8.113 -1.488 -34.670 1.00 92.81 804 LEU A C 1
ATOM 6383 O O . LEU A 1 804 ? 9.000 -2.338 -34.657 1.00 92.81 804 LEU A O 1
ATOM 6387 N N . SER A 1 805 ? 6.827 -1.805 -34.868 1.00 89.25 805 SER A N 1
ATOM 6388 C CA . SER A 1 805 ? 6.367 -3.195 -35.018 1.00 89.25 805 SER A CA 1
ATOM 6389 C C . SER A 1 805 ? 7.009 -3.893 -36.224 1.00 89.25 805 SER A C 1
ATOM 6391 O O . SER A 1 805 ? 7.406 -5.053 -36.136 1.00 89.25 805 SER A O 1
ATOM 6393 N N . ALA A 1 806 ? 7.125 -3.194 -37.358 1.00 92.56 806 ALA A N 1
ATOM 6394 C CA . ALA A 1 806 ? 7.767 -3.733 -38.552 1.00 92.56 806 ALA A CA 1
ATOM 6395 C C . ALA A 1 806 ? 9.290 -3.878 -38.372 1.00 92.56 806 ALA A C 1
ATOM 6397 O O . ALA A 1 806 ? 9.857 -4.904 -38.742 1.00 92.56 806 ALA A O 1
ATOM 6398 N N . ALA A 1 807 ? 9.945 -2.898 -37.743 1.00 93.00 807 ALA A N 1
ATOM 6399 C CA . ALA A 1 807 ? 11.378 -2.924 -37.459 1.00 93.00 807 ALA A CA 1
ATOM 6400 C C . ALA A 1 807 ? 11.777 -4.072 -36.515 1.00 93.00 807 ALA A C 1
ATOM 6402 O O . ALA A 1 807 ? 12.838 -4.668 -36.701 1.00 93.00 807 ALA A O 1
ATOM 6403 N N . ALA A 1 808 ? 10.929 -4.418 -35.541 1.00 89.31 808 ALA A N 1
ATOM 6404 C CA . ALA A 1 808 ? 11.153 -5.550 -34.640 1.00 89.31 808 ALA A CA 1
ATOM 6405 C C . ALA A 1 808 ? 11.119 -6.911 -35.369 1.00 89.31 808 ALA A C 1
ATOM 6407 O O . ALA A 1 808 ? 11.834 -7.842 -34.993 1.00 89.31 808 ALA A O 1
ATOM 6408 N N . ALA A 1 809 ? 10.324 -7.036 -36.440 1.00 88.44 809 ALA A N 1
ATOM 6409 C CA . ALA A 1 809 ? 10.206 -8.273 -37.216 1.00 88.44 809 ALA A CA 1
ATOM 6410 C C . ALA A 1 809 ? 11.383 -8.506 -38.186 1.00 88.44 809 ALA A C 1
ATOM 6412 O O . ALA A 1 809 ? 11.691 -9.655 -38.517 1.00 88.44 809 ALA A O 1
ATOM 6413 N N . ILE A 1 810 ? 12.045 -7.440 -38.649 1.00 91.06 810 ILE A N 1
ATOM 6414 C CA . ILE A 1 810 ? 13.135 -7.510 -39.633 1.00 91.06 810 ILE A CA 1
ATOM 6415 C C . ILE A 1 810 ? 14.438 -7.922 -38.942 1.00 91.06 810 ILE A C 1
ATOM 6417 O O . ILE A 1 810 ? 15.136 -7.099 -38.359 1.00 91.06 810 ILE A O 1
ATOM 6421 N N . LYS A 1 811 ? 14.813 -9.200 -39.014 1.00 84.38 811 LYS A N 1
ATOM 6422 C CA . LYS A 1 811 ? 16.087 -9.686 -38.442 1.00 84.38 811 LYS A CA 1
ATOM 6423 C C . LYS A 1 811 ? 17.285 -9.544 -39.386 1.00 84.38 811 LYS A C 1
ATOM 6425 O O . LYS A 1 811 ? 18.420 -9.554 -38.929 1.00 84.38 811 LYS A O 1
ATOM 6430 N N . ASN A 1 812 ? 17.036 -9.423 -40.689 1.00 81.00 812 ASN A N 1
ATOM 6431 C CA . ASN A 1 812 ? 18.074 -9.273 -41.703 1.00 81.00 812 ASN A CA 1
ATOM 6432 C C . ASN A 1 812 ? 18.423 -7.788 -41.893 1.00 81.00 812 ASN A C 1
ATOM 6434 O O . ASN A 1 812 ? 17.599 -7.034 -42.402 1.00 81.00 812 ASN A O 1
ATOM 6438 N N . GLU A 1 813 ? 19.642 -7.387 -41.528 1.00 74.12 813 GLU A N 1
ATOM 6439 C CA . GLU A 1 813 ? 20.146 -6.010 -41.670 1.00 74.12 813 GLU A CA 1
ATOM 6440 C C . GLU A 1 813 ? 20.166 -5.512 -43.132 1.00 74.12 813 GLU A C 1
ATOM 6442 O O . GLU A 1 813 ? 20.144 -4.306 -43.378 1.00 74.12 813 GLU A O 1
ATOM 6447 N N . GLN A 1 814 ? 20.146 -6.424 -44.113 1.00 81.25 814 GLN A N 1
ATOM 6448 C CA . GLN A 1 814 ? 20.142 -6.078 -45.538 1.00 81.25 814 GLN A CA 1
ATOM 6449 C C . GLN A 1 814 ? 18.790 -5.572 -46.050 1.00 81.25 814 GLN A C 1
ATOM 6451 O O . GLN A 1 814 ? 18.760 -4.944 -47.104 1.00 81.25 814 GLN A O 1
ATOM 6456 N N . ILE A 1 815 ? 17.687 -5.831 -45.336 1.00 90.88 815 ILE A N 1
ATOM 6457 C CA . ILE A 1 815 ? 16.351 -5.385 -45.748 1.00 90.88 815 ILE A CA 1
ATOM 6458 C C . ILE A 1 815 ? 16.069 -4.021 -45.099 1.00 90.88 815 ILE A C 1
ATOM 6460 O O . ILE A 1 815 ? 15.836 -3.962 -43.888 1.00 90.88 815 ILE A O 1
ATOM 6464 N N . PRO A 1 816 ? 16.081 -2.910 -45.859 1.00 92.81 816 PRO A N 1
ATOM 6465 C CA . PRO A 1 816 ? 15.753 -1.601 -45.322 1.00 92.81 816 PRO A CA 1
ATOM 6466 C C . PRO A 1 816 ? 14.265 -1.464 -44.988 1.00 92.81 816 PRO A C 1
ATOM 6468 O O . PRO A 1 816 ? 13.398 -2.100 -45.593 1.00 92.81 816 PRO A O 1
ATOM 6471 N N . ILE A 1 817 ? 13.968 -0.554 -44.059 1.00 94.81 817 ILE A N 1
ATOM 6472 C CA . ILE A 1 817 ? 12.605 -0.132 -43.725 1.00 94.81 817 ILE A CA 1
ATOM 6473 C C . ILE A 1 817 ? 12.427 1.375 -43.915 1.00 94.81 817 ILE A C 1
ATOM 6475 O O . ILE A 1 817 ? 13.272 2.174 -43.507 1.00 94.81 817 ILE A O 1
ATOM 6479 N N . ILE A 1 818 ? 11.298 1.784 -44.492 1.00 93.62 818 ILE A N 1
ATOM 6480 C CA . ILE A 1 818 ? 10.934 3.193 -44.677 1.00 93.62 818 ILE A CA 1
ATOM 6481 C C . ILE A 1 818 ? 9.523 3.439 -44.131 1.00 93.62 818 ILE A C 1
ATOM 6483 O O . ILE A 1 818 ? 8.580 2.724 -44.464 1.00 93.62 818 ILE A O 1
ATOM 6487 N N . GLY A 1 819 ? 9.369 4.449 -43.273 1.00 93.62 819 GLY A N 1
ATOM 6488 C CA . GLY A 1 819 ? 8.075 4.842 -42.713 1.00 93.62 819 GLY A CA 1
ATOM 6489 C C . GLY A 1 819 ? 7.380 5.900 -43.564 1.00 93.62 819 GLY A C 1
ATOM 6490 O O . GLY A 1 819 ? 7.981 6.920 -43.891 1.00 93.62 819 GLY A O 1
ATOM 6491 N N . ILE A 1 820 ? 6.105 5.691 -43.883 1.00 94.06 820 ILE A N 1
ATOM 6492 C CA . ILE A 1 820 ? 5.238 6.681 -44.529 1.00 94.06 820 ILE A CA 1
ATOM 6493 C C . ILE A 1 820 ? 4.042 6.924 -43.611 1.00 94.06 820 ILE A C 1
ATOM 6495 O O . ILE A 1 820 ? 3.247 6.012 -43.366 1.00 94.06 820 ILE A O 1
ATOM 6499 N N . ASN A 1 821 ? 3.900 8.160 -43.124 1.00 92.94 821 ASN A N 1
ATOM 6500 C CA . ASN A 1 821 ? 2.833 8.502 -42.192 1.00 92.94 821 ASN A CA 1
ATOM 6501 C C . ASN A 1 821 ? 1.481 8.621 -42.906 1.00 92.94 821 ASN A C 1
ATOM 6503 O O . ASN A 1 821 ? 1.152 9.659 -43.480 1.00 92.94 821 ASN A O 1
ATOM 6507 N N . THR A 1 822 ? 0.680 7.558 -42.852 1.00 92.25 822 THR A N 1
ATOM 6508 C CA . THR A 1 822 ? -0.705 7.551 -43.355 1.00 92.25 822 THR A CA 1
ATOM 6509 C C . THR A 1 822 ? -1.735 7.961 -42.294 1.00 92.25 822 THR A C 1
ATOM 6511 O O . THR A 1 822 ? -2.918 8.072 -42.607 1.00 92.25 822 THR A O 1
ATOM 6514 N N . ASP A 1 823 ? -1.307 8.225 -41.051 1.00 84.38 823 ASP A N 1
ATOM 6515 C CA . ASP A 1 823 ? -2.158 8.671 -39.940 1.00 84.38 823 ASP A CA 1
ATOM 6516 C C . ASP A 1 823 ? -1.605 9.947 -39.267 1.00 84.38 823 ASP A C 1
ATOM 6518 O O . ASP A 1 823 ? -1.235 9.941 -38.086 1.00 84.38 823 ASP A O 1
ATOM 6522 N N . PRO A 1 824 ? -1.590 11.085 -39.987 1.00 83.12 824 PRO A N 1
ATOM 6523 C CA . PRO A 1 824 ? -1.059 12.354 -39.483 1.00 83.12 824 PRO A CA 1
ATOM 6524 C C . PRO A 1 824 ? -1.853 12.930 -38.302 1.00 83.12 824 PRO A C 1
ATOM 6526 O O . PRO A 1 824 ? -1.438 13.911 -37.691 1.00 83.12 824 PRO A O 1
ATOM 6529 N N . ARG A 1 825 ? -3.037 12.381 -37.998 1.00 81.56 825 ARG A N 1
ATOM 6530 C CA . ARG A 1 825 ? -3.837 12.784 -36.833 1.00 81.56 825 ARG A CA 1
ATOM 6531 C C . ARG A 1 825 ? -3.433 12.011 -35.582 1.00 81.56 825 ARG A C 1
ATOM 6533 O O . ARG A 1 825 ? -3.491 12.579 -34.497 1.00 81.56 825 ARG A O 1
ATOM 6540 N N . GLY A 1 826 ? -3.071 10.737 -35.731 1.00 77.81 826 GLY A N 1
ATOM 6541 C CA . GLY A 1 826 ? -2.678 9.858 -34.631 1.00 77.81 826 GLY A CA 1
ATOM 6542 C C . GLY A 1 826 ? -1.174 9.799 -34.351 1.00 77.81 826 GLY A C 1
ATOM 6543 O O . GLY A 1 826 ? -0.794 9.232 -33.330 1.00 77.81 826 GLY A O 1
ATOM 6544 N N . SER A 1 827 ? -0.315 10.339 -35.224 1.00 83.56 827 SER A N 1
ATOM 6545 C CA . SER A 1 827 ? 1.146 10.287 -35.066 1.00 83.56 827 SER A CA 1
ATOM 6546 C C . SER A 1 827 ? 1.846 11.503 -35.680 1.00 83.56 827 SER A C 1
ATOM 6548 O O . SER A 1 827 ? 1.496 11.939 -36.777 1.00 83.56 827 SER A O 1
ATOM 6550 N N . GLU A 1 828 ? 2.871 12.016 -34.990 1.00 84.56 828 GLU A N 1
ATOM 6551 C CA . GLU A 1 828 ? 3.783 13.046 -35.516 1.00 84.56 828 GLU A CA 1
ATOM 6552 C C . GLU A 1 828 ? 4.755 12.487 -36.571 1.00 84.56 828 GLU A C 1
ATOM 6554 O O . GLU A 1 828 ? 5.291 13.252 -37.369 1.00 84.56 828 GLU A O 1
ATOM 6559 N N . GLY A 1 829 ? 4.943 11.162 -36.621 1.00 83.31 829 GLY A N 1
ATOM 6560 C CA . GLY A 1 829 ? 5.751 10.486 -37.633 1.00 83.31 829 GLY A CA 1
ATOM 6561 C C . GLY A 1 829 ? 7.254 10.677 -37.443 1.00 83.31 829 GLY A C 1
ATOM 6562 O O . GLY A 1 829 ? 7.953 10.891 -38.426 1.00 83.31 829 GLY A O 1
ATOM 6563 N N . HIS A 1 830 ? 7.775 10.600 -36.216 1.00 86.44 830 HIS A N 1
ATOM 6564 C CA . HIS A 1 830 ? 9.215 10.743 -35.949 1.00 86.44 830 HIS A CA 1
ATOM 6565 C C . HIS A 1 830 ? 10.091 9.709 -36.682 1.00 86.44 830 HIS A C 1
ATOM 6567 O O . HIS A 1 830 ? 11.251 9.994 -36.988 1.00 86.44 830 HIS A O 1
ATOM 6573 N N . PHE A 1 831 ? 9.540 8.531 -36.987 1.00 88.50 831 PHE A N 1
ATOM 6574 C CA . PHE A 1 831 ? 10.178 7.493 -37.806 1.00 88.50 831 PHE A CA 1
ATOM 6575 C C . PHE A 1 831 ? 9.761 7.519 -39.278 1.00 88.50 831 PHE A C 1
ATOM 6577 O O . PHE A 1 831 ? 10.275 6.742 -40.084 1.00 88.50 831 PHE A O 1
ATOM 6584 N N . CYS A 1 832 ? 8.824 8.391 -39.640 1.00 89.31 832 CYS A N 1
ATOM 6585 C CA . CYS A 1 832 ? 8.337 8.520 -41.002 1.00 89.31 832 CYS A CA 1
ATOM 6586 C C . CYS A 1 832 ? 9.131 9.580 -41.767 1.00 89.31 832 CYS A C 1
ATOM 6588 O O . CYS A 1 832 ? 9.571 10.589 -41.213 1.00 89.31 832 CYS A O 1
ATOM 6590 N N . VAL A 1 833 ? 9.306 9.359 -43.067 1.00 86.88 833 VAL A N 1
ATOM 6591 C CA . VAL A 1 833 ? 10.022 10.301 -43.932 1.00 86.88 833 VAL A CA 1
ATOM 6592 C C . VAL A 1 833 ? 9.270 11.623 -43.985 1.00 86.88 833 VAL A C 1
ATOM 6594 O O . VAL A 1 833 ? 8.060 11.636 -44.204 1.00 86.88 833 VAL A O 1
ATOM 6597 N N . ASP A 1 834 ? 9.999 12.726 -43.797 1.00 82.06 834 ASP A N 1
ATOM 6598 C CA . ASP A 1 834 ? 9.448 14.088 -43.756 1.00 82.06 834 ASP A CA 1
ATOM 6599 C C . ASP A 1 834 ? 8.349 14.283 -42.675 1.00 82.06 834 ASP A C 1
ATOM 6601 O O . ASP A 1 834 ? 7.582 15.247 -42.699 1.00 82.06 834 ASP A O 1
ATOM 6605 N N . GLY A 1 835 ? 8.315 13.405 -41.663 1.00 85.75 835 GLY A N 1
ATOM 6606 C CA . GLY A 1 835 ? 7.535 13.577 -40.442 1.00 85.75 835 GLY A CA 1
ATOM 6607 C C . GLY A 1 835 ? 6.031 13.357 -40.612 1.00 85.75 835 GLY A C 1
ATOM 6608 O O . GLY A 1 835 ? 5.559 12.319 -41.083 1.00 85.75 835 GLY A O 1
ATOM 6609 N N . LYS A 1 836 ? 5.254 14.351 -40.171 1.00 86.25 836 LYS A N 1
ATOM 6610 C CA . LYS A 1 836 ? 3.793 14.266 -40.061 1.00 86.25 836 LYS A CA 1
ATOM 6611 C C . LYS A 1 836 ? 3.094 14.190 -41.413 1.00 86.25 836 LYS A C 1
ATOM 6613 O O . LYS A 1 836 ? 2.077 13.520 -41.537 1.00 86.25 836 LYS A O 1
ATOM 6618 N N . HIS A 1 837 ? 3.616 14.888 -42.415 1.00 84.50 837 HIS A N 1
ATOM 6619 C CA . HIS A 1 837 ? 2.980 15.028 -43.721 1.00 84.50 837 HIS A CA 1
ATOM 6620 C C . HIS A 1 837 ? 3.959 14.601 -44.816 1.00 84.50 837 HIS A C 1
ATOM 6622 O O . HIS A 1 837 ? 4.732 15.440 -45.284 1.00 84.50 837 HIS A O 1
ATOM 6628 N N . PRO A 1 838 ? 3.943 13.318 -45.228 1.00 81.94 838 PRO A N 1
ATOM 6629 C CA . PRO A 1 838 ? 4.846 12.849 -46.265 1.00 81.94 838 PRO A CA 1
ATOM 6630 C C . PRO A 1 838 ? 4.539 13.578 -47.582 1.00 81.94 838 PRO A C 1
ATOM 6632 O O . PRO A 1 838 ? 3.364 13.785 -47.913 1.00 81.94 838 PRO A O 1
ATOM 6635 N N . PRO A 1 839 ? 5.563 13.988 -48.344 1.00 80.44 839 PRO A N 1
ATOM 6636 C CA . PRO A 1 839 ? 5.350 14.693 -49.592 1.00 80.44 839 PRO A CA 1
ATOM 6637 C C . PRO A 1 839 ? 4.760 13.751 -50.642 1.00 80.44 839 PRO A C 1
ATOM 6639 O O . PRO A 1 839 ? 5.035 12.551 -50.673 1.00 80.44 839 PRO A O 1
ATOM 6642 N N . HIS A 1 840 ? 3.939 14.310 -51.527 1.00 82.12 840 HIS A N 1
ATOM 6643 C CA . HIS A 1 840 ? 3.224 13.541 -52.545 1.00 82.12 840 HIS A CA 1
ATOM 6644 C C . HIS A 1 840 ? 4.161 12.865 -53.559 1.00 82.12 840 HIS A C 1
ATOM 6646 O O . HIS A 1 840 ? 3.751 11.902 -54.195 1.00 82.12 840 HIS A O 1
ATOM 6652 N N . ASP A 1 841 ? 5.389 13.360 -53.723 1.00 83.88 841 ASP A N 1
ATOM 6653 C CA . ASP A 1 841 ? 6.416 12.829 -54.628 1.00 83.88 841 ASP A CA 1
ATOM 6654 C C . ASP A 1 841 ? 7.432 11.904 -53.923 1.00 83.88 841 ASP A C 1
ATOM 6656 O O . ASP A 1 841 ? 8.511 11.631 -54.453 1.00 83.88 841 ASP A O 1
ATOM 6660 N N . LEU A 1 842 ? 7.137 11.448 -52.697 1.00 85.50 842 LEU A N 1
ATOM 6661 C CA . LEU A 1 842 ? 8.069 10.661 -51.886 1.00 85.50 842 LEU A CA 1
ATOM 6662 C C . LEU A 1 842 ? 8.542 9.388 -52.598 1.00 85.50 842 LEU A C 1
ATOM 6664 O O . LEU A 1 842 ? 9.734 9.094 -52.593 1.00 85.50 842 LEU A O 1
ATOM 6668 N N . ILE A 1 843 ? 7.633 8.632 -53.214 1.00 87.62 843 ILE A N 1
ATOM 6669 C CA . ILE A 1 843 ? 7.974 7.359 -53.868 1.00 87.62 843 ILE A CA 1
ATOM 6670 C C . ILE A 1 843 ? 8.851 7.625 -55.089 1.00 87.62 843 ILE A C 1
ATOM 6672 O O . ILE A 1 843 ? 9.844 6.945 -55.302 1.00 87.62 843 ILE A O 1
ATOM 6676 N N . GLU A 1 844 ? 8.561 8.674 -55.843 1.00 85.75 844 GLU A N 1
ATOM 6677 C CA . GLU A 1 844 ? 9.352 9.111 -56.982 1.00 85.75 844 GLU A CA 1
ATOM 6678 C C . GLU A 1 844 ? 10.751 9.565 -56.533 1.00 85.75 844 GLU A C 1
ATOM 6680 O O . GLU A 1 844 ? 11.749 9.258 -57.187 1.00 85.75 844 GLU A O 1
ATOM 6685 N N . ARG A 1 845 ? 10.868 10.247 -55.386 1.00 84.38 845 ARG A N 1
ATOM 6686 C CA . ARG A 1 845 ? 12.164 10.584 -54.772 1.00 84.38 845 ARG A CA 1
ATOM 6687 C C . ARG A 1 845 ? 12.936 9.330 -54.351 1.00 84.38 845 ARG A C 1
ATOM 6689 O O . ARG A 1 845 ? 14.144 9.284 -54.581 1.00 84.38 845 ARG A O 1
ATOM 6696 N N . LEU A 1 846 ? 12.257 8.319 -53.804 1.00 84.25 846 LEU A N 1
ATOM 6697 C CA . LEU A 1 846 ? 12.846 7.014 -53.478 1.00 84.25 846 LEU A CA 1
ATOM 6698 C C . LEU A 1 846 ? 13.337 6.280 -54.730 1.00 84.25 846 LEU A C 1
ATOM 6700 O O . LEU A 1 846 ? 14.468 5.818 -54.772 1.00 84.25 846 LEU A O 1
ATOM 6704 N N . MET A 1 847 ? 12.544 6.225 -55.795 1.00 82.50 847 MET A N 1
ATOM 6705 C CA . MET A 1 847 ? 12.955 5.535 -57.023 1.00 82.50 847 MET A CA 1
ATOM 6706 C C . MET A 1 847 ? 14.135 6.225 -57.724 1.00 82.50 847 MET A C 1
ATOM 6708 O O . MET A 1 847 ? 14.921 5.571 -58.400 1.00 82.50 847 MET A O 1
ATOM 6712 N N . ASN A 1 848 ? 14.289 7.538 -57.529 1.00 81.19 848 ASN A N 1
ATOM 6713 C CA . ASN A 1 848 ? 15.371 8.337 -58.106 1.00 81.19 848 ASN A CA 1
ATOM 6714 C C . ASN A 1 848 ? 16.612 8.473 -57.200 1.00 81.19 848 ASN A C 1
ATOM 6716 O O . ASN A 1 848 ? 17.488 9.283 -57.506 1.00 81.19 848 ASN A O 1
ATOM 6720 N N . GLY A 1 849 ? 16.690 7.765 -56.065 1.00 78.44 849 GLY A N 1
ATOM 6721 C CA . GLY A 1 849 ? 17.856 7.845 -55.171 1.00 78.44 849 GLY A CA 1
ATOM 6722 C C . GLY A 1 849 ? 17.983 9.162 -54.386 1.00 78.44 849 GLY A C 1
ATOM 6723 O O . GLY A 1 849 ? 19.059 9.484 -53.887 1.00 78.44 849 GLY A O 1
ATOM 6724 N N . LYS A 1 850 ? 16.917 9.971 -54.284 1.00 82.50 850 LYS A N 1
ATOM 6725 C CA . LYS A 1 850 ? 16.940 11.312 -53.658 1.00 82.50 850 LYS A CA 1
ATOM 6726 C C . LYS A 1 850 ? 16.699 11.269 -52.143 1.00 82.50 850 LYS A C 1
ATOM 6728 O O . LYS A 1 850 ? 15.786 11.923 -51.631 1.00 82.50 850 LYS A O 1
ATOM 6733 N N . PHE A 1 851 ? 17.518 10.508 -51.427 1.00 80.31 851 PHE A N 1
ATOM 6734 C CA . PHE A 1 851 ? 17.440 10.321 -49.975 1.00 80.31 851 PHE A CA 1
ATOM 6735 C C . PHE A 1 851 ? 18.818 9.971 -49.394 1.00 80.31 851 PHE A C 1
ATOM 6737 O O . PHE A 1 851 ? 19.758 9.698 -50.139 1.00 80.31 851 PHE A O 1
ATOM 6744 N N . GLN A 1 852 ? 18.951 9.994 -48.065 1.00 83.19 852 GLN A N 1
ATOM 6745 C CA . GLN A 1 852 ? 20.160 9.534 -47.377 1.00 83.19 852 GLN A CA 1
ATOM 6746 C C . GLN A 1 852 ? 19.863 8.289 -46.552 1.00 83.19 852 GLN A C 1
ATOM 6748 O O . GLN A 1 852 ? 18.868 8.235 -45.831 1.00 83.19 852 GLN A O 1
ATOM 6753 N N . TRP A 1 853 ? 20.742 7.295 -46.656 1.00 86.94 853 TRP A N 1
ATOM 6754 C CA . TRP A 1 853 ? 20.699 6.111 -45.809 1.00 86.94 853 TRP A CA 1
ATOM 6755 C C . TRP A 1 853 ? 21.173 6.441 -44.395 1.00 86.94 853 TRP A C 1
ATOM 6757 O O . TRP A 1 853 ? 22.120 7.198 -44.193 1.00 86.94 853 TRP A O 1
ATOM 6767 N N . THR A 1 854 ? 20.527 5.844 -43.405 1.00 87.81 854 THR A N 1
ATOM 6768 C CA . THR A 1 854 ? 20.890 5.961 -41.995 1.00 87.81 854 THR A CA 1
ATOM 6769 C C . THR A 1 854 ? 20.699 4.607 -41.332 1.00 87.81 854 THR A C 1
ATOM 6771 O O . THR A 1 854 ? 19.684 3.942 -41.542 1.00 87.81 854 THR A O 1
ATOM 6774 N N . HIS A 1 855 ? 21.668 4.197 -40.522 1.00 90.69 855 HIS A N 1
ATOM 6775 C CA . HIS A 1 855 ? 21.536 3.010 -39.687 1.00 90.69 855 HIS A CA 1
ATOM 6776 C C . HIS A 1 855 ? 20.955 3.400 -38.331 1.00 90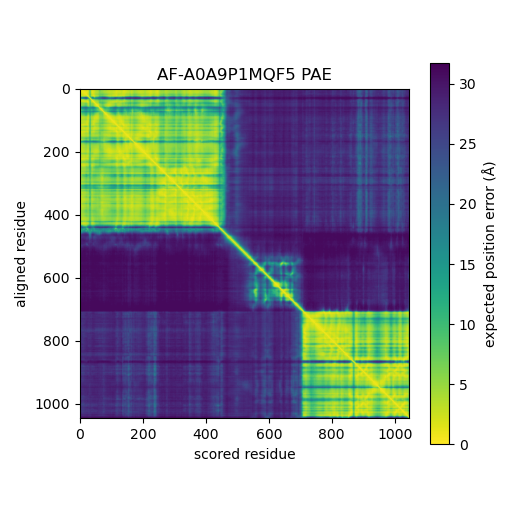.69 855 HIS A C 1
ATOM 6778 O O . HIS A 1 855 ? 21.253 4.461 -37.791 1.00 90.69 855 HIS A O 1
ATOM 6784 N N . ARG A 1 856 ? 20.088 2.568 -37.769 1.00 92.88 856 ARG A N 1
ATOM 6785 C CA . ARG A 1 856 ? 19.565 2.776 -36.419 1.00 92.88 856 ARG A CA 1
ATOM 6786 C C . ARG A 1 856 ? 19.897 1.566 -35.574 1.00 92.88 856 ARG A C 1
ATOM 6788 O O . ARG A 1 856 ? 19.488 0.456 -35.907 1.00 92.88 856 ARG A O 1
ATOM 6795 N N . SER A 1 857 ? 20.641 1.782 -34.497 1.00 94.50 857 SER A N 1
ATOM 6796 C CA . SER A 1 857 ? 20.988 0.718 -33.560 1.00 94.50 857 SER A CA 1
ATOM 6797 C C . SER A 1 857 ? 19.732 0.176 -32.873 1.00 94.50 857 SER A C 1
ATOM 6799 O O . SER A 1 857 ? 18.796 0.933 -32.603 1.00 94.50 857 SER A O 1
ATOM 6801 N N . ARG A 1 858 ? 19.720 -1.124 -32.564 1.00 95.19 858 ARG A N 1
ATOM 6802 C CA . ARG A 1 858 ? 18.641 -1.800 -31.830 1.00 95.19 858 ARG A CA 1
ATOM 6803 C C . ARG A 1 858 ? 19.198 -2.515 -30.606 1.00 95.19 858 ARG A C 1
ATOM 6805 O O . ARG A 1 858 ? 20.321 -3.009 -30.635 1.00 95.19 858 ARG A O 1
ATOM 6812 N N . ILE A 1 859 ? 18.407 -2.566 -29.542 1.00 96.44 859 ILE A N 1
ATOM 6813 C CA . ILE A 1 859 ? 18.714 -3.323 -28.330 1.00 96.44 859 ILE A CA 1
ATOM 6814 C C . ILE A 1 859 ? 18.322 -4.775 -28.582 1.00 96.44 859 ILE A C 1
ATOM 6816 O O . ILE A 1 859 ? 17.159 -5.073 -28.853 1.00 96.44 859 ILE A O 1
ATOM 6820 N N . ARG A 1 860 ? 19.287 -5.679 -28.462 1.00 95.00 860 ARG A N 1
ATOM 6821 C CA . ARG A 1 860 ? 19.071 -7.118 -28.411 1.00 95.00 860 ARG A CA 1
ATOM 6822 C C . ARG A 1 860 ? 18.659 -7.520 -27.005 1.00 95.00 860 ARG A C 1
ATOM 6824 O O . ARG A 1 860 ? 19.412 -7.328 -26.056 1.00 95.00 860 ARG A O 1
ATOM 6831 N N . VAL A 1 861 ? 17.474 -8.101 -26.887 1.00 95.25 861 VAL A N 1
ATOM 6832 C CA . VAL A 1 861 ? 16.889 -8.592 -25.640 1.00 95.25 861 VAL A CA 1
ATOM 6833 C C . VAL A 1 861 ? 16.916 -10.114 -25.662 1.00 95.25 861 VAL A C 1
ATOM 6835 O O . VAL A 1 861 ? 16.191 -10.742 -26.437 1.00 95.25 861 VAL A O 1
ATOM 6838 N N . THR A 1 862 ? 17.750 -10.707 -24.811 1.00 93.81 862 THR A N 1
ATOM 6839 C CA . THR A 1 862 ? 17.891 -12.161 -24.672 1.00 93.81 862 THR A CA 1
ATOM 6840 C C . THR A 1 862 ? 17.365 -12.594 -23.312 1.00 93.81 862 THR A C 1
ATOM 6842 O O . THR A 1 862 ? 17.957 -12.273 -22.283 1.00 93.81 862 THR A O 1
ATOM 6845 N N . LEU A 1 863 ? 16.251 -13.326 -23.297 1.00 89.50 863 LEU A N 1
ATOM 6846 C CA . LEU A 1 863 ? 15.714 -13.929 -22.074 1.00 89.50 863 LEU A CA 1
ATOM 6847 C C . LEU A 1 863 ? 16.521 -15.183 -21.724 1.00 89.50 863 LEU A C 1
ATOM 6849 O O . LEU A 1 863 ? 16.723 -16.040 -22.584 1.00 89.50 863 LEU A O 1
ATOM 6853 N N . LEU A 1 864 ? 16.952 -15.298 -20.471 1.00 83.94 864 LEU A N 1
ATOM 6854 C CA . LEU A 1 864 ? 17.751 -16.408 -19.958 1.00 83.94 864 LEU A CA 1
ATOM 6855 C C . LEU A 1 864 ? 16.892 -17.279 -19.019 1.00 83.94 864 LEU A C 1
ATOM 6857 O O . LEU A 1 864 ? 16.076 -16.760 -18.258 1.00 83.94 864 LEU A O 1
ATOM 6861 N N . ASN A 1 865 ? 17.082 -18.605 -19.060 1.00 64.81 865 ASN A N 1
ATOM 6862 C CA . ASN A 1 865 ? 16.489 -19.578 -18.124 1.00 64.81 865 ASN A CA 1
ATOM 6863 C C . ASN A 1 865 ? 14.941 -19.601 -18.046 1.00 64.81 865 ASN A C 1
ATOM 6865 O O . ASN A 1 865 ? 14.360 -19.519 -16.960 1.00 64.81 865 ASN A O 1
ATOM 6869 N N . ARG A 1 866 ? 14.230 -19.784 -19.170 1.00 56.62 866 ARG A N 1
ATOM 6870 C CA . ARG A 1 866 ? 12.786 -20.095 -19.118 1.00 56.62 866 ARG A CA 1
ATOM 6871 C C . ARG A 1 866 ? 12.551 -21.511 -18.568 1.00 56.62 866 ARG A C 1
ATOM 6873 O O . ARG A 1 866 ? 13.044 -22.484 -19.125 1.00 56.62 866 ARG A O 1
ATOM 6880 N N . LYS A 1 867 ? 11.725 -21.642 -17.518 1.00 46.69 867 LYS A N 1
ATOM 6881 C CA . LYS A 1 867 ? 11.256 -22.945 -16.989 1.00 46.69 867 LYS A CA 1
ATOM 6882 C C . LYS A 1 867 ? 10.376 -23.738 -17.975 1.00 46.69 867 LYS A C 1
ATOM 6884 O O . LYS A 1 867 ? 10.157 -24.924 -17.757 1.00 46.69 867 LYS A O 1
ATOM 6889 N N . HIS A 1 868 ? 9.905 -23.116 -19.056 1.00 43.66 868 HIS A N 1
ATOM 6890 C CA . HIS A 1 868 ? 9.125 -23.754 -20.114 1.00 43.66 868 HIS A CA 1
ATOM 6891 C C . HIS A 1 868 ? 9.536 -23.171 -21.476 1.00 43.66 868 HIS A C 1
ATOM 6893 O O . HIS A 1 868 ? 9.530 -21.954 -21.631 1.00 43.66 868 HIS A O 1
ATOM 6899 N N . GLU A 1 869 ? 9.850 -24.051 -22.433 1.00 42.69 869 GLU A N 1
ATOM 6900 C CA . GLU A 1 869 ? 10.360 -23.802 -23.800 1.00 42.69 869 GLU A CA 1
ATOM 6901 C C . GLU A 1 869 ? 11.889 -23.654 -23.907 1.00 42.69 869 GLU A C 1
ATOM 6903 O O . GLU A 1 869 ? 12.483 -22.650 -23.527 1.00 42.69 869 GLU A O 1
ATOM 6908 N N . GLY A 1 870 ? 12.522 -24.699 -24.449 1.00 38.47 870 GLY A N 1
ATOM 6909 C CA . GLY A 1 870 ? 13.970 -24.865 -24.582 1.00 38.47 870 GLY A CA 1
ATOM 6910 C C . GLY A 1 870 ? 14.643 -24.061 -25.698 1.00 38.47 870 GLY A C 1
ATOM 6911 O O . GLY A 1 870 ? 15.552 -24.595 -26.317 1.00 38.47 870 GLY A O 1
ATOM 6912 N N . ASP A 1 871 ? 14.244 -22.808 -25.934 1.00 43.66 871 ASP A N 1
ATOM 6913 C CA . ASP A 1 871 ? 14.955 -21.889 -26.835 1.00 43.66 871 ASP A CA 1
ATOM 6914 C C . ASP A 1 871 ? 15.031 -20.473 -26.236 1.00 43.66 871 ASP A C 1
ATOM 6916 O O . ASP A 1 871 ? 14.022 -19.877 -25.847 1.00 43.66 871 ASP A O 1
ATOM 6920 N N . ASN A 1 872 ? 16.238 -19.897 -26.186 1.00 57.38 872 ASN A N 1
ATOM 6921 C CA . ASN A 1 872 ? 16.448 -18.499 -25.803 1.00 57.38 872 ASN A CA 1
ATOM 6922 C C . ASN A 1 872 ? 15.772 -17.581 -26.842 1.00 57.38 872 ASN A C 1
ATOM 6924 O O . ASN A 1 872 ? 16.298 -17.373 -27.938 1.00 57.38 872 ASN A O 1
ATOM 6928 N N . LYS A 1 873 ? 14.602 -17.010 -26.521 1.00 67.81 873 LYS A N 1
ATOM 6929 C CA . LYS A 1 873 ? 13.918 -16.046 -27.400 1.00 67.81 873 LYS A CA 1
ATOM 6930 C C . LYS A 1 873 ? 14.725 -14.739 -27.448 1.00 67.81 873 LYS A C 1
ATOM 6932 O O . LYS A 1 873 ? 14.836 -14.041 -26.442 1.00 67.81 873 LYS A O 1
ATOM 6937 N N . CYS A 1 874 ? 15.255 -14.416 -28.627 1.00 82.56 874 CYS A N 1
ATOM 6938 C CA . CYS A 1 874 ? 15.950 -13.162 -28.924 1.00 82.56 874 CYS A CA 1
ATOM 6939 C C . CYS A 1 874 ? 15.013 -12.191 -29.660 1.00 82.56 874 CYS A C 1
ATOM 6941 O O . CYS A 1 874 ? 14.425 -12.549 -30.690 1.00 82.56 874 CYS A O 1
ATOM 6943 N N . ILE A 1 875 ? 14.866 -10.980 -29.117 1.00 89.81 875 ILE A N 1
ATOM 6944 C CA . ILE A 1 875 ? 13.961 -9.930 -29.607 1.00 89.81 875 ILE A CA 1
ATOM 6945 C C . ILE A 1 875 ? 14.759 -8.635 -29.776 1.00 89.81 875 ILE A C 1
ATOM 6947 O O . ILE A 1 875 ? 15.667 -8.364 -28.994 1.00 89.81 875 ILE A O 1
ATOM 6951 N N . LEU A 1 876 ? 14.441 -7.842 -30.799 1.00 92.62 876 LEU A N 1
ATOM 6952 C CA . LEU A 1 876 ? 15.109 -6.572 -31.080 1.00 92.62 876 LEU A CA 1
ATOM 6953 C C . LEU A 1 876 ? 14.155 -5.408 -30.793 1.00 92.62 876 LEU A C 1
ATOM 6955 O O . LEU A 1 876 ? 13.044 -5.396 -31.317 1.00 92.62 876 LEU A O 1
ATOM 6959 N N . ALA A 1 877 ? 14.604 -4.435 -30.002 1.00 94.69 877 ALA A N 1
ATOM 6960 C CA . ALA A 1 877 ? 13.880 -3.197 -29.710 1.00 94.69 877 ALA A CA 1
ATOM 6961 C C . ALA A 1 877 ? 14.599 -2.002 -30.354 1.00 94.69 877 ALA A C 1
ATOM 6963 O O . ALA A 1 877 ? 15.807 -1.827 -30.178 1.00 94.69 877 ALA A O 1
ATOM 6964 N N . LEU A 1 878 ? 13.885 -1.186 -31.125 1.00 94.44 878 LEU A N 1
ATOM 6965 C CA . LEU A 1 878 ? 14.454 -0.034 -31.827 1.00 94.44 878 LEU A CA 1
ATOM 6966 C C . LEU A 1 878 ? 14.469 1.235 -30.977 1.00 94.44 878 LEU A C 1
ATOM 6968 O O . LEU A 1 878 ? 15.351 2.068 -31.158 1.00 94.44 878 LEU A O 1
ATOM 6972 N N . ASN A 1 879 ? 13.513 1.389 -30.075 1.00 94.00 879 ASN A N 1
ATOM 6973 C CA . ASN A 1 879 ? 13.272 2.587 -29.289 1.00 94.00 879 ASN A CA 1
ATOM 6974 C C . ASN A 1 879 ? 13.873 2.424 -27.893 1.00 94.00 879 ASN A C 1
ATOM 6976 O O . ASN A 1 879 ? 14.949 2.952 -27.593 1.00 94.00 879 ASN A O 1
ATOM 6980 N N . GLU A 1 880 ? 13.204 1.625 -27.066 1.00 95.19 880 GLU A N 1
ATOM 6981 C CA . GLU A 1 880 ? 13.536 1.458 -25.664 1.00 95.19 880 GLU A CA 1
ATOM 6982 C C . GLU A 1 880 ? 13.035 0.125 -25.098 1.00 95.19 880 GLU A C 1
ATOM 6984 O O . GLU A 1 880 ? 12.053 -0.456 -25.559 1.00 95.19 880 GLU A O 1
ATOM 6989 N N . VAL A 1 881 ? 13.711 -0.330 -24.046 1.00 97.31 881 VAL A N 1
ATOM 6990 C CA . VAL A 1 881 ? 13.283 -1.400 -23.150 1.00 97.31 881 VAL A CA 1
ATOM 6991 C C . VAL A 1 881 ? 13.013 -0.773 -21.789 1.00 97.31 881 VAL A C 1
ATOM 6993 O O . VAL A 1 881 ? 13.909 -0.192 -21.175 1.00 97.31 881 VAL A O 1
ATOM 6996 N N . PHE A 1 882 ? 11.779 -0.884 -21.313 1.00 96.81 882 PHE A N 1
ATOM 6997 C CA . PHE A 1 882 ? 11.395 -0.485 -19.966 1.00 96.81 882 PHE A CA 1
ATOM 6998 C C . PHE A 1 882 ? 11.233 -1.716 -19.080 1.00 96.81 882 PHE A C 1
ATOM 7000 O O . PHE A 1 882 ? 10.598 -2.685 -19.481 1.00 96.81 882 PHE A O 1
ATOM 7007 N N . VAL A 1 883 ? 11.801 -1.676 -17.879 1.00 96.44 883 VAL A N 1
ATOM 7008 C CA . VAL A 1 883 ? 11.754 -2.766 -16.901 1.00 96.44 883 VAL A CA 1
ATOM 7009 C C . VAL A 1 883 ? 11.115 -2.242 -15.629 1.00 96.44 883 VAL A C 1
ATOM 7011 O O . VAL A 1 883 ? 11.677 -1.345 -14.998 1.00 96.44 883 VAL A O 1
ATOM 7014 N N . ALA A 1 884 ? 9.961 -2.785 -15.253 1.00 95.94 884 ALA A N 1
ATOM 7015 C CA . ALA A 1 884 ? 9.290 -2.423 -14.009 1.00 95.94 884 ALA A CA 1
ATOM 7016 C C . ALA A 1 884 ? 8.279 -3.481 -13.551 1.00 95.94 884 ALA A C 1
ATOM 7018 O O . ALA A 1 884 ? 7.950 -4.402 -14.295 1.00 95.94 884 ALA A O 1
ATOM 7019 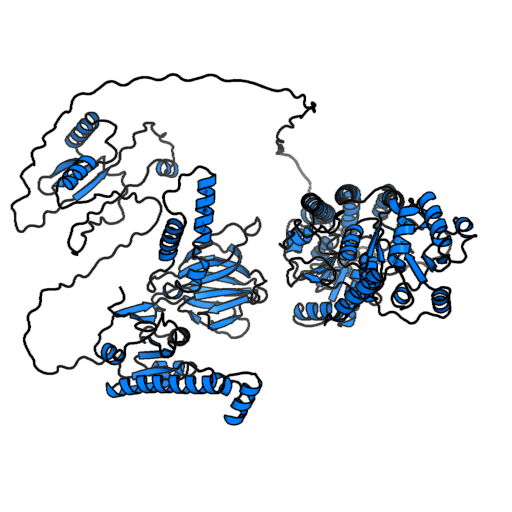N N . GLU A 1 885 ? 7.765 -3.325 -12.334 1.00 94.06 885 GLU A N 1
ATOM 7020 C CA . GLU A 1 885 ? 6.524 -3.966 -11.885 1.00 94.06 885 GLU A CA 1
ATOM 7021 C C . GLU A 1 885 ? 5.336 -3.565 -12.775 1.00 94.06 885 GLU A C 1
ATOM 7023 O O . GLU A 1 885 ? 5.277 -2.455 -13.306 1.00 94.06 885 GLU A O 1
ATOM 7028 N N . ASP A 1 886 ? 4.365 -4.468 -12.917 1.00 89.69 886 ASP A N 1
ATOM 7029 C CA . ASP A 1 886 ? 3.113 -4.202 -13.641 1.00 89.69 886 ASP A CA 1
ATOM 7030 C C . ASP A 1 886 ? 2.305 -3.061 -13.022 1.00 89.69 886 ASP A C 1
ATOM 7032 O O . ASP A 1 886 ? 1.647 -2.264 -13.691 1.00 89.69 886 ASP A O 1
ATOM 7036 N N . GLU A 1 887 ? 2.341 -3.017 -11.697 1.00 83.44 887 GLU A N 1
ATOM 7037 C CA . GLU A 1 887 ? 1.583 -2.070 -10.922 1.00 83.44 887 GLU A CA 1
ATOM 7038 C C . GLU A 1 887 ? 2.438 -0.846 -10.606 1.00 83.44 887 GLU A C 1
ATOM 7040 O O . GLU A 1 887 ? 3.443 -0.935 -9.903 1.00 83.44 887 GLU A O 1
ATOM 7045 N N . ALA A 1 888 ? 1.990 0.325 -11.059 1.00 75.06 888 ALA A N 1
ATOM 7046 C CA . ALA A 1 888 ? 2.707 1.586 -10.874 1.00 75.06 888 ALA A CA 1
ATOM 7047 C C . ALA A 1 888 ? 2.932 1.981 -9.398 1.00 75.06 888 ALA A C 1
ATOM 7049 O O . ALA A 1 888 ? 3.775 2.832 -9.124 1.00 75.06 888 ALA A O 1
ATOM 7050 N N . ALA A 1 889 ? 2.182 1.399 -8.455 1.00 77.00 889 ALA A N 1
ATOM 7051 C CA . ALA A 1 889 ? 2.350 1.629 -7.019 1.00 77.00 889 ALA A CA 1
ATOM 7052 C C . ALA A 1 889 ? 3.451 0.756 -6.387 1.00 77.00 889 ALA A C 1
ATOM 7054 O O . ALA A 1 889 ? 3.889 1.037 -5.269 1.00 77.00 889 ALA A O 1
ATOM 7055 N N . ARG A 1 890 ? 3.906 -0.299 -7.077 1.00 83.31 890 ARG A N 1
ATOM 7056 C CA . ARG A 1 890 ? 4.963 -1.187 -6.593 1.00 83.31 890 ARG A CA 1
ATOM 7057 C C . ARG A 1 890 ? 6.323 -0.711 -7.064 1.00 83.31 890 ARG A C 1
ATOM 7059 O O . ARG A 1 890 ? 6.519 -0.245 -8.182 1.00 83.31 890 ARG A O 1
ATOM 7066 N N . VAL A 1 891 ? 7.290 -0.880 -6.177 1.00 90.50 891 VAL A N 1
ATOM 7067 C CA . VAL A 1 891 ? 8.676 -0.538 -6.455 1.00 90.50 891 VAL A CA 1
ATOM 7068 C C . VAL A 1 891 ? 9.355 -1.729 -7.111 1.00 90.50 891 VAL A C 1
ATOM 7070 O O . VAL A 1 891 ? 9.329 -2.838 -6.585 1.00 90.50 891 VAL A O 1
ATOM 7073 N N . SER A 1 892 ? 10.014 -1.482 -8.234 1.00 94.25 892 SER A N 1
ATOM 7074 C CA . SER A 1 892 ? 10.736 -2.507 -8.974 1.00 94.25 892 SER A CA 1
ATOM 7075 C C . SER A 1 892 ? 12.031 -2.856 -8.248 1.00 94.25 892 SER A C 1
ATOM 7077 O O . SER A 1 892 ? 12.824 -1.970 -7.920 1.00 94.25 892 SER A O 1
ATOM 7079 N N . SER A 1 893 ? 12.253 -4.148 -8.000 1.00 93.56 893 SER A N 1
ATOM 7080 C CA . SER A 1 893 ? 13.508 -4.665 -7.454 1.00 93.56 893 SER A CA 1
ATOM 7081 C C . SER A 1 893 ? 14.154 -5.633 -8.432 1.00 93.56 893 SER A C 1
ATOM 7083 O O . SER A 1 893 ? 13.501 -6.523 -8.978 1.00 93.56 893 SER A O 1
ATOM 7085 N N . TYR A 1 894 ? 15.447 -5.452 -8.665 1.00 94.56 894 TYR A N 1
ATOM 7086 C CA . TYR A 1 894 ? 16.227 -6.281 -9.573 1.00 94.56 894 TYR A CA 1
ATOM 7087 C C . TYR A 1 894 ? 17.710 -6.192 -9.210 1.00 94.56 894 TYR A C 1
ATOM 7089 O O . TYR A 1 894 ? 18.172 -5.206 -8.629 1.00 94.56 894 TYR A O 1
ATOM 7097 N N . ASP A 1 895 ? 18.464 -7.240 -9.524 1.00 93.88 895 ASP A N 1
ATOM 7098 C CA . ASP A 1 895 ? 19.908 -7.098 -9.647 1.00 93.88 895 ASP A CA 1
ATOM 7099 C C . ASP A 1 895 ? 20.245 -6.533 -11.019 1.00 93.88 895 ASP A C 1
ATOM 7101 O O . ASP A 1 895 ? 19.672 -6.956 -12.023 1.00 93.88 895 ASP A O 1
ATOM 7105 N N . LEU A 1 896 ? 21.190 -5.606 -11.049 1.00 94.25 896 LEU A N 1
ATOM 7106 C CA . LEU A 1 896 ? 21.637 -4.898 -12.233 1.00 94.25 896 LEU A CA 1
ATOM 7107 C C . LEU A 1 896 ? 23.161 -4.976 -12.319 1.00 94.25 896 LEU A C 1
ATOM 7109 O O . LEU A 1 896 ? 23.856 -4.584 -11.383 1.00 94.25 896 LEU A O 1
ATOM 7113 N N . ALA A 1 897 ? 23.675 -5.441 -13.452 1.00 94.44 897 ALA A N 1
ATOM 7114 C CA . ALA A 1 897 ? 25.073 -5.282 -13.838 1.00 94.44 897 ALA A CA 1
ATOM 7115 C C . ALA A 1 897 ? 25.126 -4.484 -15.143 1.00 94.44 897 ALA A C 1
ATOM 7117 O O . ALA A 1 897 ? 24.416 -4.804 -16.099 1.00 94.44 897 ALA A O 1
ATOM 7118 N N . ILE A 1 898 ? 25.939 -3.431 -15.166 1.00 94.62 898 ILE A N 1
ATOM 7119 C CA . ILE A 1 898 ? 26.127 -2.554 -16.325 1.00 94.62 898 ILE A CA 1
ATOM 7120 C C . ILE A 1 898 ? 27.538 -2.786 -16.858 1.00 94.62 898 ILE A C 1
ATOM 7122 O O . ILE A 1 898 ? 28.507 -2.599 -16.126 1.00 94.62 898 ILE A O 1
ATOM 7126 N N . ASP A 1 899 ? 27.643 -3.178 -18.122 1.00 93.75 899 ASP A N 1
ATOM 7127 C CA . ASP A 1 899 ? 28.877 -3.609 -18.775 1.00 93.75 899 ASP A CA 1
ATOM 7128 C C . ASP A 1 899 ? 29.643 -4.630 -17.909 1.00 93.75 899 ASP A C 1
ATOM 7130 O O . ASP A 1 899 ? 29.072 -5.651 -17.520 1.00 93.75 899 ASP A O 1
ATOM 7134 N N . ASP A 1 900 ? 30.910 -4.358 -17.593 1.00 87.69 900 ASP A N 1
ATOM 7135 C CA . ASP A 1 900 ? 31.775 -5.233 -16.791 1.00 87.69 900 ASP A CA 1
ATOM 7136 C C . ASP A 1 900 ? 31.723 -4.915 -15.283 1.00 87.69 900 ASP A C 1
ATOM 7138 O O . ASP A 1 900 ? 32.595 -5.329 -14.516 1.00 87.69 900 ASP A O 1
ATOM 7142 N N . GLN A 1 901 ? 30.725 -4.145 -14.835 1.00 88.56 901 GLN A N 1
ATOM 7143 C CA . GLN A 1 901 ? 30.565 -3.823 -13.418 1.00 88.56 901 GLN A CA 1
ATOM 7144 C C . GLN A 1 901 ? 29.958 -4.993 -12.629 1.00 88.56 901 GLN A C 1
ATOM 7146 O O . GLN A 1 901 ? 29.158 -5.763 -13.170 1.00 88.56 901 GLN A O 1
ATOM 7151 N N . PRO A 1 902 ? 30.285 -5.112 -11.327 1.00 88.50 902 PRO A N 1
ATOM 7152 C CA . PRO A 1 902 ? 29.685 -6.114 -10.459 1.00 88.50 902 PRO A CA 1
ATOM 7153 C C . PRO A 1 902 ? 28.159 -6.026 -10.431 1.00 88.50 902 PRO A C 1
ATOM 7155 O O . PRO A 1 902 ? 27.570 -4.953 -10.574 1.00 88.50 902 PRO A O 1
ATOM 7158 N N . LEU A 1 903 ? 27.529 -7.169 -10.174 1.00 91.00 903 LEU A N 1
ATOM 7159 C CA . LEU A 1 903 ? 26.093 -7.251 -9.971 1.00 91.00 903 LEU A CA 1
ATOM 7160 C C . LEU A 1 903 ? 25.703 -6.493 -8.696 1.00 91.00 903 LEU A C 1
ATOM 7162 O O . LEU A 1 903 ? 26.133 -6.845 -7.598 1.00 91.00 903 LEU A O 1
ATOM 7166 N N . MET A 1 904 ? 24.880 -5.460 -8.847 1.00 89.94 904 MET A N 1
ATOM 7167 C CA . MET A 1 904 ? 24.437 -4.600 -7.757 1.00 89.94 904 MET A CA 1
ATOM 7168 C C . MET A 1 904 ? 22.929 -4.682 -7.588 1.00 89.94 904 MET A C 1
ATOM 7170 O O . MET A 1 904 ? 22.168 -4.703 -8.556 1.00 89.94 904 MET A O 1
ATOM 7174 N N . ARG A 1 905 ? 22.481 -4.680 -6.335 1.00 90.94 905 ARG A N 1
ATOM 7175 C CA . ARG A 1 905 ? 21.056 -4.667 -6.031 1.00 90.94 905 ARG A CA 1
ATOM 7176 C C . ARG A 1 905 ? 20.489 -3.263 -6.211 1.00 90.94 905 ARG A C 1
ATOM 7178 O O . ARG A 1 905 ? 20.999 -2.317 -5.616 1.00 90.94 905 ARG A O 1
ATOM 7185 N N . GLN A 1 906 ? 19.408 -3.145 -6.978 1.00 91.44 906 GLN A N 1
ATOM 7186 C CA . GLN A 1 906 ? 18.744 -1.876 -7.255 1.00 91.44 906 GLN A CA 1
ATOM 7187 C C . GLN A 1 906 ? 17.252 -1.940 -6.908 1.00 91.44 906 GLN A C 1
ATOM 7189 O O . GLN A 1 906 ? 16.584 -2.962 -7.096 1.00 91.44 906 GLN A O 1
ATOM 7194 N N . LYS A 1 907 ? 16.733 -0.817 -6.402 1.00 93.31 907 LYS A N 1
ATOM 7195 C CA . LYS A 1 907 ? 15.310 -0.598 -6.136 1.00 93.31 907 LYS A CA 1
ATOM 7196 C C . LYS A 1 907 ? 14.897 0.781 -6.668 1.00 93.31 907 LYS A C 1
ATOM 7198 O O . LYS A 1 907 ? 15.638 1.750 -6.486 1.00 93.31 907 LYS A O 1
ATOM 7203 N N . SER A 1 908 ? 13.802 0.856 -7.424 1.00 94.25 908 SER A N 1
ATOM 7204 C CA . SER A 1 908 ? 13.445 2.044 -8.220 1.00 94.25 908 SER A CA 1
ATOM 7205 C C . SER A 1 908 ? 11.995 1.985 -8.741 1.00 94.25 908 SER A C 1
ATOM 7207 O O . SER A 1 908 ? 11.342 0.947 -8.652 1.00 94.25 908 SER A O 1
ATOM 7209 N N . SER A 1 909 ? 11.503 3.060 -9.362 1.00 93.62 909 SER A N 1
ATOM 7210 C CA . SER A 1 909 ? 10.264 3.048 -10.167 1.00 93.62 909 SER A CA 1
ATOM 7211 C C . SER A 1 909 ? 10.413 2.301 -11.509 1.00 93.62 909 SER A C 1
ATOM 7213 O O . SER A 1 909 ? 9.476 2.260 -12.303 1.00 93.62 909 SER A O 1
ATOM 7215 N N . GLY A 1 910 ? 11.597 1.755 -11.805 1.00 94.56 910 GLY A N 1
ATOM 7216 C CA . GLY A 1 910 ? 11.910 1.010 -13.023 1.00 94.56 910 GLY A CA 1
ATOM 7217 C C . GLY A 1 910 ? 13.215 1.451 -13.692 1.00 94.56 910 GLY A C 1
ATOM 7218 O O . GLY A 1 910 ? 13.858 2.426 -13.295 1.00 94.56 910 GLY A O 1
ATOM 7219 N N . LEU A 1 911 ? 13.603 0.735 -14.743 1.00 96.38 911 LEU A N 1
ATOM 7220 C CA . LEU A 1 911 ? 14.769 1.018 -15.581 1.00 96.38 911 LEU A CA 1
ATOM 7221 C C . LEU A 1 911 ? 14.319 1.279 -17.019 1.00 96.38 911 LEU A C 1
ATOM 7223 O O . LEU A 1 911 ? 13.596 0.474 -17.593 1.00 96.38 911 LEU A O 1
ATOM 7227 N N . ILE A 1 912 ? 14.781 2.375 -17.614 1.00 97.38 912 ILE A N 1
ATOM 7228 C CA . ILE A 1 912 ? 14.667 2.634 -19.053 1.00 97.38 912 ILE A CA 1
ATOM 7229 C C . ILE A 1 912 ? 16.032 2.386 -19.686 1.00 97.38 912 ILE A C 1
ATOM 7231 O O . ILE A 1 912 ? 17.022 2.960 -19.239 1.00 97.38 912 ILE A O 1
ATOM 7235 N N . VAL A 1 913 ? 16.075 1.593 -20.752 1.00 97.81 913 VAL A N 1
ATOM 7236 C CA . VAL A 1 913 ? 17.230 1.439 -21.642 1.00 97.81 913 VAL A CA 1
ATOM 7237 C C . VAL A 1 913 ? 16.807 1.895 -23.033 1.00 97.81 913 VAL A C 1
ATOM 7239 O O . VAL A 1 913 ? 15.853 1.362 -23.577 1.00 97.81 913 VAL A O 1
ATOM 7242 N N . SER A 1 914 ? 17.466 2.901 -23.601 1.00 97.25 914 SER A N 1
ATOM 7243 C CA . SER A 1 914 ? 17.039 3.604 -24.816 1.00 97.25 914 SER A CA 1
ATOM 7244 C C . SER A 1 914 ? 18.151 3.639 -25.855 1.00 97.25 914 SER A C 1
ATOM 7246 O O . SER A 1 914 ? 19.299 3.940 -25.533 1.00 97.25 914 SER A O 1
ATOM 7248 N N . THR A 1 915 ? 17.809 3.424 -27.122 1.00 96.44 915 THR A N 1
ATOM 7249 C CA . THR A 1 915 ? 18.706 3.715 -28.252 1.00 96.44 915 THR A CA 1
ATOM 7250 C C . THR A 1 915 ? 18.714 5.217 -28.556 1.00 96.44 915 THR A C 1
ATOM 7252 O O . THR A 1 915 ? 17.933 5.985 -27.983 1.00 96.44 915 THR A O 1
ATOM 7255 N N . GLY A 1 916 ? 19.554 5.651 -29.504 1.00 93.38 916 GLY A N 1
ATOM 7256 C CA . GLY A 1 916 ? 19.510 7.029 -30.007 1.00 93.38 916 GLY A CA 1
ATOM 7257 C C . GLY A 1 916 ? 18.185 7.357 -30.703 1.00 93.38 916 GLY A C 1
ATOM 7258 O O . GLY A 1 916 ? 17.689 8.475 -30.587 1.00 93.38 916 GLY A O 1
ATOM 7259 N N . SER A 1 917 ? 17.540 6.362 -31.323 1.00 92.00 917 SER A N 1
ATOM 7260 C CA . SER A 1 917 ? 16.192 6.501 -31.890 1.00 92.00 917 SER A CA 1
ATOM 7261 C C . SER A 1 917 ? 15.134 6.774 -30.812 1.00 92.00 917 SER A C 1
ATOM 7263 O O . SER A 1 917 ? 14.333 7.692 -30.982 1.00 92.00 917 SER A O 1
ATOM 7265 N N . GLY A 1 918 ? 15.178 6.052 -29.684 1.00 91.62 918 GLY A N 1
ATOM 7266 C CA . GLY A 1 918 ? 14.262 6.241 -28.547 1.00 91.62 918 GLY A CA 1
ATOM 7267 C C . GLY A 1 918 ? 14.589 7.437 -27.646 1.00 91.62 918 GLY A C 1
ATOM 7268 O O . GLY A 1 918 ? 13.776 7.849 -26.817 1.00 91.62 918 GLY A O 1
ATOM 7269 N N . SER A 1 919 ? 15.755 8.070 -27.827 1.00 92.94 919 SER A N 1
ATOM 7270 C CA . SER A 1 919 ? 16.247 9.136 -26.939 1.00 92.94 919 SER A CA 1
ATOM 7271 C C . SER A 1 919 ? 15.347 10.380 -26.874 1.00 92.94 919 SER A C 1
ATOM 7273 O O . SER A 1 919 ? 15.438 11.158 -25.925 1.00 92.94 919 SER A O 1
ATOM 7275 N N . THR A 1 920 ? 14.447 10.546 -27.848 1.00 88.69 920 THR A N 1
ATOM 7276 C CA . THR A 1 920 ? 13.445 11.624 -27.925 1.00 88.69 920 THR A CA 1
ATOM 7277 C C . THR A 1 920 ? 12.077 11.254 -27.321 1.00 88.69 920 THR A C 1
ATOM 7279 O O . THR A 1 920 ? 11.212 12.121 -27.215 1.00 88.69 920 THR A O 1
ATOM 7282 N N . SER A 1 921 ? 11.895 10.001 -26.880 1.00 88.00 921 SER A N 1
ATOM 7283 C CA . SER A 1 921 ? 10.663 9.420 -26.315 1.00 88.00 921 SER A CA 1
ATOM 7284 C C . SER A 1 921 ? 10.683 9.451 -24.771 1.00 88.00 921 SER A C 1
ATOM 7286 O O . SER A 1 921 ? 10.949 10.486 -24.150 1.00 88.00 921 SER A O 1
ATOM 7288 N N . TRP A 1 922 ? 10.416 8.319 -24.112 1.00 87.56 922 TRP A N 1
ATOM 7289 C CA . TRP A 1 922 ? 10.376 8.167 -22.656 1.00 87.56 922 TRP A CA 1
ATOM 7290 C C . TRP A 1 922 ? 11.687 8.567 -21.978 1.00 87.56 922 TRP A C 1
ATOM 7292 O O . TRP A 1 922 ? 11.662 9.125 -20.878 1.00 87.56 922 TRP A O 1
ATOM 7302 N N . TYR A 1 923 ? 12.826 8.345 -22.640 1.00 92.31 923 TYR A N 1
ATOM 7303 C CA . TYR A 1 923 ? 14.128 8.758 -22.123 1.00 92.31 923 TYR A CA 1
ATOM 7304 C C . TYR A 1 923 ? 14.234 10.288 -21.997 1.00 92.31 923 TYR A C 1
ATOM 7306 O O . TYR A 1 923 ? 14.645 10.784 -20.945 1.00 92.31 923 TYR A O 1
ATOM 7314 N N . MET A 1 924 ? 13.776 11.043 -23.004 1.00 91.12 924 MET A N 1
ATOM 7315 C CA . MET A 1 924 ? 13.649 12.506 -22.941 1.00 91.12 924 MET A CA 1
ATOM 7316 C C . MET A 1 924 ? 12.665 12.934 -21.856 1.00 91.12 924 MET A C 1
ATOM 7318 O O . MET A 1 924 ? 13.005 13.767 -21.019 1.00 91.12 924 MET A O 1
ATOM 7322 N N . ALA A 1 925 ? 11.458 12.364 -21.849 1.00 89.31 925 ALA A N 1
ATOM 7323 C CA . ALA A 1 925 ? 10.419 12.736 -20.889 1.00 89.31 925 ALA A CA 1
ATOM 7324 C C . ALA A 1 925 ? 10.877 12.557 -19.431 1.00 89.31 925 ALA A C 1
ATOM 7326 O O . ALA A 1 925 ? 10.543 13.375 -18.581 1.00 89.31 925 ALA A O 1
ATOM 7327 N N . THR A 1 926 ? 11.682 11.525 -19.167 1.00 90.06 926 THR A N 1
ATOM 7328 C CA . THR A 1 926 ? 12.224 11.223 -17.835 1.00 90.06 926 THR A CA 1
ATOM 7329 C C . THR A 1 926 ? 13.388 12.138 -17.449 1.00 90.06 926 THR A C 1
ATOM 7331 O O . THR A 1 926 ? 13.533 12.485 -16.282 1.00 90.06 926 THR A O 1
ATOM 7334 N N . ASN A 1 927 ? 14.237 12.528 -18.406 1.00 91.38 927 ASN A N 1
ATOM 7335 C CA . ASN A 1 927 ? 15.478 13.256 -18.118 1.00 91.38 927 ASN A CA 1
ATOM 7336 C C . ASN A 1 927 ? 15.389 14.774 -18.342 1.00 91.38 927 ASN A C 1
ATOM 7338 O O . ASN A 1 927 ? 16.343 15.483 -18.007 1.00 91.38 927 ASN A O 1
ATOM 7342 N N . ARG A 1 928 ? 14.293 15.282 -18.922 1.00 93.25 928 ARG A N 1
ATOM 7343 C CA . ARG A 1 928 ? 14.126 16.716 -19.182 1.00 93.25 928 ARG A CA 1
ATOM 7344 C C . ARG A 1 928 ? 13.972 17.507 -17.888 1.00 93.25 928 ARG A C 1
ATOM 7346 O O . ARG A 1 928 ? 13.361 17.057 -16.926 1.00 93.25 928 ARG A O 1
ATOM 7353 N N . VAL A 1 929 ? 14.485 18.727 -17.900 1.00 92.56 929 VAL A N 1
ATOM 7354 C CA . VAL A 1 929 ? 14.292 19.704 -16.831 1.00 92.56 929 VAL A CA 1
ATOM 7355 C C . VAL A 1 929 ? 13.226 20.702 -17.272 1.00 92.56 929 VAL A C 1
ATOM 7357 O O . VAL A 1 929 ? 13.317 21.267 -18.364 1.00 92.56 929 VAL A O 1
ATOM 7360 N N . GLU A 1 930 ? 12.215 20.903 -16.430 1.00 92.25 930 GLU A N 1
ATOM 7361 C CA . GLU A 1 930 ? 11.144 21.875 -16.655 1.00 92.25 930 GLU A CA 1
ATOM 7362 C C . GLU A 1 930 ? 11.597 23.298 -16.307 1.00 92.25 930 GLU A C 1
ATOM 7364 O O . GLU A 1 930 ? 12.357 23.518 -15.358 1.00 92.25 930 GLU A O 1
ATOM 7369 N N . ASP A 1 931 ? 11.041 24.286 -17.012 1.00 92.38 931 ASP A N 1
ATOM 7370 C CA . ASP A 1 931 ? 11.321 25.710 -16.777 1.00 92.38 931 ASP A CA 1
ATOM 7371 C C . ASP A 1 931 ? 11.064 26.130 -15.329 1.00 92.38 931 ASP A C 1
ATOM 7373 O O . ASP A 1 931 ? 11.788 26.965 -14.780 1.00 92.38 931 ASP A O 1
ATOM 7377 N N . GLN A 1 932 ? 10.056 25.526 -14.696 1.00 90.38 932 GLN A N 1
ATOM 7378 C CA . GLN A 1 932 ? 9.712 25.782 -13.304 1.00 90.38 932 GLN A CA 1
ATOM 7379 C C . GLN A 1 932 ? 10.811 25.298 -12.350 1.00 90.38 932 GLN A C 1
ATOM 7381 O O . GLN A 1 932 ? 11.193 26.036 -11.444 1.00 90.38 932 GLN A O 1
ATOM 7386 N N . THR A 1 933 ? 11.367 24.103 -12.579 1.00 92.38 933 THR A N 1
ATOM 7387 C CA . THR A 1 933 ? 12.461 23.546 -11.771 1.00 92.38 933 THR A CA 1
ATOM 7388 C C . THR A 1 933 ? 13.687 24.449 -11.833 1.00 92.38 933 THR A C 1
ATOM 7390 O O . THR A 1 933 ? 14.270 24.781 -10.800 1.00 92.38 933 THR A O 1
ATOM 7393 N N . VAL A 1 934 ? 14.045 24.915 -13.034 1.00 93.56 934 VAL A N 1
ATOM 7394 C CA . VAL A 1 934 ? 15.144 25.872 -13.198 1.00 93.56 934 VAL A CA 1
ATOM 7395 C C . VAL A 1 934 ? 14.825 27.193 -12.497 1.00 93.56 934 VAL A C 1
ATOM 7397 O O . VAL A 1 934 ? 15.688 27.736 -11.811 1.00 93.56 934 VAL A O 1
ATOM 7400 N N . SER A 1 935 ? 13.594 27.703 -12.608 1.00 91.38 935 SER A N 1
ATOM 7401 C CA . SER A 1 935 ? 13.185 28.943 -11.933 1.00 91.38 935 SER A CA 1
ATOM 7402 C C . SER A 1 935 ? 13.339 28.858 -10.411 1.00 91.38 935 SER A C 1
ATOM 7404 O O . SER A 1 935 ? 13.887 29.779 -9.809 1.00 91.38 935 SER A O 1
ATOM 7406 N N . THR A 1 936 ? 12.938 27.745 -9.790 1.00 92.38 936 THR A N 1
ATOM 7407 C CA . THR A 1 936 ? 13.088 27.523 -8.342 1.00 92.38 936 THR A CA 1
ATOM 7408 C C . THR A 1 936 ? 14.556 27.469 -7.911 1.00 92.38 936 THR A C 1
ATOM 7410 O O . THR A 1 936 ? 14.921 28.018 -6.868 1.00 92.38 936 THR A O 1
ATOM 7413 N N . ILE A 1 937 ? 15.432 26.865 -8.721 1.00 93.25 937 ILE A N 1
ATOM 7414 C CA . ILE A 1 937 ? 16.880 26.869 -8.457 1.00 93.25 937 ILE A CA 1
ATOM 7415 C C . ILE A 1 937 ? 17.421 28.304 -8.509 1.00 93.25 937 ILE A C 1
ATOM 7417 O O . ILE A 1 937 ? 18.126 28.731 -7.595 1.00 93.25 937 ILE A O 1
ATOM 7421 N N . LEU A 1 938 ? 17.051 29.069 -9.540 1.00 91.38 938 LEU A N 1
ATOM 7422 C CA . LEU A 1 938 ? 17.459 30.469 -9.694 1.00 91.38 938 LEU A CA 1
ATOM 7423 C C . LEU A 1 938 ? 16.957 31.348 -8.529 1.00 91.38 938 LEU A C 1
ATOM 7425 O O . LEU A 1 938 ? 17.688 32.210 -8.048 1.00 91.38 938 LEU A O 1
ATOM 7429 N N . GLU A 1 939 ? 15.740 31.117 -8.036 1.00 89.19 939 GLU A N 1
ATOM 7430 C CA . GLU A 1 939 ? 15.190 31.790 -6.849 1.00 89.19 939 GLU A CA 1
ATOM 7431 C C . GLU A 1 939 ? 15.976 31.472 -5.582 1.00 89.19 939 GLU A C 1
ATOM 7433 O O . GLU A 1 939 ? 16.318 32.375 -4.817 1.00 89.19 939 GLU A O 1
ATOM 7438 N N . THR A 1 940 ? 16.316 30.200 -5.396 1.00 92.69 940 THR A N 1
ATOM 7439 C CA . THR A 1 940 ? 17.111 29.744 -4.255 1.00 92.69 940 THR A CA 1
ATOM 7440 C C . THR A 1 940 ? 18.491 30.396 -4.274 1.00 92.69 940 THR A C 1
ATOM 7442 O O . THR A 1 940 ? 18.909 30.997 -3.287 1.00 92.69 940 THR A O 1
ATOM 7445 N N . MET A 1 941 ? 19.168 30.385 -5.422 1.00 92.50 941 MET A N 1
ATOM 7446 C CA . MET A 1 941 ? 20.454 31.062 -5.606 1.00 92.50 941 MET A CA 1
ATOM 7447 C C . MET A 1 941 ? 20.367 32.564 -5.302 1.00 92.50 941 MET A C 1
ATOM 7449 O O . MET A 1 941 ? 21.237 33.107 -4.619 1.00 92.50 941 MET A O 1
ATOM 7453 N N . GLN A 1 942 ? 19.299 33.233 -5.745 1.00 89.50 942 GLN A N 1
ATOM 7454 C CA . GLN A 1 942 ? 19.078 34.646 -5.438 1.00 89.50 942 GLN A CA 1
ATOM 7455 C C . GLN A 1 942 ? 18.876 34.886 -3.935 1.00 89.50 942 GLN A C 1
ATOM 7457 O O . GLN A 1 942 ? 19.428 35.844 -3.397 1.00 89.50 942 GLN A O 1
ATOM 7462 N N . SER A 1 943 ? 18.144 34.007 -3.242 1.00 90.38 943 SER A N 1
ATOM 7463 C CA . SER A 1 943 ? 17.975 34.078 -1.782 1.00 90.38 943 SER A CA 1
ATOM 7464 C C . SER A 1 943 ? 19.294 33.899 -1.015 1.00 90.38 943 SER A C 1
ATOM 7466 O O . SER A 1 943 ? 19.461 34.458 0.065 1.00 90.38 943 SER A O 1
ATOM 7468 N N . MET A 1 944 ? 20.265 33.200 -1.609 1.00 94.69 944 MET A N 1
ATOM 7469 C CA . MET A 1 944 ? 21.626 33.035 -1.088 1.00 94.69 944 MET A CA 1
ATOM 7470 C C . MET A 1 944 ? 22.562 34.210 -1.438 1.00 94.69 944 MET A C 1
ATOM 7472 O O . MET A 1 944 ? 23.767 34.125 -1.215 1.00 94.69 944 MET A O 1
ATOM 7476 N N . GLY A 1 945 ? 22.039 35.302 -2.007 1.00 89.75 945 GLY A N 1
ATOM 7477 C CA . GLY A 1 945 ? 22.819 36.489 -2.370 1.00 89.75 945 GLY A CA 1
ATOM 7478 C C . GLY A 1 945 ? 23.548 36.392 -3.714 1.00 89.75 945 GLY A C 1
ATOM 7479 O O . GLY A 1 945 ? 24.349 37.271 -4.037 1.00 89.75 945 GLY A O 1
ATOM 7480 N N . ILE A 1 946 ? 23.277 35.363 -4.526 1.00 91.62 946 ILE A N 1
ATOM 7481 C CA . ILE A 1 946 ? 23.856 35.240 -5.868 1.00 91.62 946 ILE A CA 1
ATOM 7482 C C . ILE A 1 946 ? 23.097 36.163 -6.826 1.00 91.62 946 ILE A C 1
ATOM 7484 O O . ILE A 1 946 ? 21.886 36.044 -7.014 1.00 91.62 946 ILE A O 1
ATOM 7488 N N . ASN A 1 947 ? 23.816 37.086 -7.466 1.00 86.81 947 ASN A N 1
ATOM 7489 C CA . ASN A 1 947 ? 23.224 38.005 -8.431 1.00 86.81 947 ASN A CA 1
ATOM 7490 C C . ASN A 1 947 ? 22.877 37.274 -9.740 1.00 86.81 947 ASN A C 1
ATOM 7492 O O . ASN A 1 947 ? 23.774 36.813 -10.449 1.00 86.81 947 ASN A O 1
ATOM 7496 N N . ILE A 1 948 ? 21.585 37.192 -10.073 1.00 84.75 948 ILE A N 1
ATOM 7497 C CA . ILE A 1 948 ? 21.102 36.545 -11.299 1.00 84.75 948 ILE A CA 1
ATOM 7498 C C . ILE A 1 948 ? 20.712 37.613 -12.330 1.00 84.75 948 ILE A C 1
ATOM 7500 O O . ILE A 1 948 ? 19.734 38.334 -12.124 1.00 84.75 948 ILE A O 1
ATOM 7504 N N . PRO A 1 949 ? 21.450 37.736 -13.448 1.00 69.81 949 PRO A N 1
ATOM 7505 C CA . PRO A 1 949 ? 21.195 38.770 -14.443 1.00 69.81 949 PRO A CA 1
ATOM 7506 C C . PRO A 1 949 ? 19.991 38.442 -15.342 1.00 69.81 949 PRO A C 1
ATOM 7508 O O . PRO A 1 949 ? 19.872 37.339 -15.873 1.00 69.81 949 PRO A O 1
ATOM 7511 N N . GLY A 1 950 ? 19.155 39.450 -15.613 1.00 65.06 950 GLY A N 1
ATOM 7512 C CA . GLY A 1 950 ? 18.125 39.411 -16.659 1.00 65.06 950 GLY A CA 1
ATOM 7513 C C . GLY A 1 950 ? 16.725 38.974 -16.208 1.00 65.06 950 GLY A C 1
ATOM 7514 O O . GLY A 1 950 ? 16.423 38.861 -15.024 1.00 65.06 950 GLY A O 1
ATOM 7515 N N . VAL A 1 951 ? 15.834 38.770 -17.187 1.00 71.19 951 VAL A N 1
ATOM 7516 C CA . VAL A 1 951 ? 14.449 38.326 -16.951 1.00 71.19 951 VAL A CA 1
ATOM 7517 C C . VAL A 1 951 ? 14.461 36.833 -16.615 1.00 71.19 951 VAL A C 1
ATOM 7519 O O . VAL A 1 951 ? 14.671 36.010 -17.507 1.00 71.19 951 VAL A O 1
ATOM 7522 N N . ARG A 1 952 ? 14.214 36.494 -15.341 1.00 75.75 952 ARG A N 1
ATOM 7523 C CA . ARG A 1 952 ? 14.296 35.129 -14.777 1.00 75.75 952 ARG A CA 1
ATOM 7524 C C . ARG A 1 952 ? 13.642 34.063 -15.658 1.00 75.75 952 ARG A C 1
ATOM 7526 O O . ARG A 1 952 ? 14.268 33.053 -15.940 1.00 75.75 952 ARG A O 1
ATOM 7533 N N . GLN A 1 953 ? 12.434 34.326 -16.151 1.00 80.25 953 GLN A N 1
ATOM 7534 C CA . GLN A 1 953 ? 11.676 33.382 -16.977 1.00 80.25 953 GLN A CA 1
ATOM 7535 C C . GLN A 1 953 ? 12.328 33.102 -18.342 1.00 80.25 953 GLN A C 1
ATOM 7537 O O . GLN A 1 953 ? 12.311 31.976 -18.823 1.00 80.25 953 GLN A O 1
ATOM 7542 N N . LYS A 1 954 ? 12.946 34.112 -18.969 1.00 86.69 954 LYS A N 1
ATOM 7543 C CA . LYS A 1 954 ? 13.684 33.906 -20.227 1.00 86.69 954 LYS A CA 1
ATOM 7544 C C . LYS A 1 954 ? 14.970 33.123 -19.985 1.00 86.69 954 LYS A C 1
ATOM 7546 O O . LYS A 1 954 ? 15.377 32.327 -20.824 1.00 86.69 954 LYS A O 1
ATOM 7551 N N . LEU A 1 955 ? 15.613 33.364 -18.842 1.00 87.94 955 LEU A N 1
ATOM 7552 C CA . LEU A 1 955 ? 16.821 32.650 -18.455 1.00 87.94 955 LEU A CA 1
ATOM 7553 C C . LEU A 1 955 ? 16.519 31.184 -18.120 1.00 87.94 955 LEU A C 1
ATOM 7555 O O . LEU A 1 955 ? 17.260 30.317 -18.572 1.00 87.94 955 LEU A O 1
ATOM 7559 N N . SER A 1 956 ? 15.434 30.900 -17.392 1.00 90.31 956 SER A N 1
ATOM 7560 C CA . SER A 1 956 ? 15.022 29.525 -17.100 1.00 90.31 956 SER A CA 1
ATOM 7561 C C . SER A 1 956 ? 14.704 28.759 -18.381 1.00 90.31 956 SER A C 1
ATOM 7563 O O . SER A 1 956 ? 15.282 27.700 -18.586 1.00 90.31 956 SER A O 1
ATOM 7565 N N . GLN A 1 957 ? 13.918 29.345 -19.291 1.00 91.75 957 GLN A N 1
ATOM 7566 C CA . GLN A 1 957 ? 13.625 28.771 -20.611 1.00 91.75 957 GLN A CA 1
ATOM 7567 C C . GLN A 1 957 ? 14.888 28.448 -21.414 1.00 91.75 957 GLN A C 1
ATOM 7569 O O . GLN A 1 957 ? 15.023 27.359 -21.969 1.00 91.75 957 GLN A O 1
ATOM 7574 N N . GLU A 1 958 ? 15.841 29.379 -21.478 1.00 92.06 958 GLU A N 1
ATOM 7575 C CA . GLU A 1 958 ? 17.085 29.172 -22.223 1.00 92.06 958 GLU A CA 1
ATOM 7576 C C . GLU A 1 958 ? 17.966 28.088 -21.580 1.00 92.06 958 GLU A C 1
ATOM 7578 O O . GLU A 1 958 ? 18.587 27.294 -22.289 1.00 92.06 958 GLU A O 1
ATOM 7583 N N . ILE A 1 959 ? 18.011 28.019 -20.245 1.00 91.94 959 ILE A N 1
ATOM 7584 C CA . ILE A 1 959 ? 18.739 26.973 -19.516 1.00 91.94 959 ILE A CA 1
ATOM 7585 C C . ILE A 1 959 ? 18.086 25.609 -19.749 1.00 91.94 959 ILE A C 1
ATOM 7587 O O . ILE A 1 959 ? 18.785 24.691 -20.180 1.00 91.94 959 ILE A O 1
ATOM 7591 N N . SER A 1 960 ? 16.773 25.476 -19.530 1.00 93.06 960 SER A N 1
ATOM 7592 C CA . SER A 1 960 ? 16.032 24.236 -19.786 1.00 93.06 960 SER A CA 1
ATOM 7593 C C . SER A 1 960 ? 16.240 23.778 -21.221 1.00 93.06 960 SER A C 1
ATOM 7595 O O . SER A 1 960 ? 16.614 22.634 -21.455 1.00 93.06 960 SER A O 1
ATOM 7597 N N . LYS A 1 961 ? 16.104 24.688 -22.196 1.00 93.44 961 LYS A N 1
ATOM 7598 C CA . LYS A 1 961 ? 16.325 24.394 -23.615 1.00 93.44 961 LYS A CA 1
ATOM 7599 C C . LYS A 1 961 ? 17.725 23.837 -23.872 1.00 93.44 961 LYS A C 1
ATOM 7601 O O . LYS A 1 961 ? 17.850 22.831 -24.562 1.00 93.44 961 LYS A O 1
ATOM 7606 N N . ARG A 1 962 ? 18.772 24.454 -23.313 1.00 92.38 962 ARG A N 1
ATOM 7607 C CA . ARG A 1 962 ? 20.169 24.007 -23.485 1.00 92.38 962 ARG A CA 1
ATOM 7608 C C . ARG A 1 962 ? 20.497 22.703 -22.771 1.00 92.38 962 ARG A C 1
ATOM 7610 O O . ARG A 1 962 ? 21.400 21.994 -23.211 1.00 92.38 962 ARG A O 1
ATOM 7617 N N . ILE A 1 963 ? 19.847 22.425 -21.645 1.00 90.94 963 ILE A N 1
ATOM 7618 C CA . ILE A 1 963 ? 19.997 21.153 -20.933 1.00 90.94 963 ILE A CA 1
ATOM 7619 C C . ILE A 1 963 ? 19.284 20.060 -21.729 1.00 90.94 963 ILE A C 1
ATOM 7621 O O . ILE A 1 963 ? 19.902 19.063 -22.094 1.00 90.94 963 ILE A O 1
ATOM 7625 N N . ASN A 1 964 ? 18.019 20.291 -22.075 1.00 93.81 964 ASN A N 1
ATOM 7626 C CA . ASN A 1 964 ? 17.172 19.309 -22.739 1.00 93.81 964 ASN A CA 1
ATOM 7627 C C . ASN A 1 964 ? 17.656 18.996 -24.160 1.00 93.81 964 ASN A C 1
ATOM 7629 O O . ASN A 1 964 ? 17.564 17.852 -24.590 1.00 93.81 964 ASN A O 1
ATOM 7633 N N . SER A 1 965 ? 18.268 19.955 -24.867 1.00 91.31 965 SER A N 1
ATOM 7634 C CA . SER A 1 965 ? 18.849 19.716 -26.197 1.00 91.31 965 SER A CA 1
ATOM 7635 C C . SER A 1 965 ? 20.028 18.736 -26.202 1.00 91.31 965 SER A C 1
ATOM 7637 O O . SER A 1 965 ? 20.467 18.344 -27.276 1.00 91.31 965 SER A O 1
ATOM 7639 N N . LYS A 1 966 ? 20.581 18.379 -25.034 1.00 90.06 966 LYS A N 1
ATOM 7640 C CA . LYS A 1 966 ? 21.676 17.403 -24.901 1.00 90.06 966 LYS A CA 1
ATOM 7641 C C . LYS A 1 966 ? 21.196 15.986 -24.593 1.00 90.06 966 LYS A C 1
ATOM 7643 O O . LYS A 1 966 ? 22.024 15.087 -24.513 1.00 90.06 966 LYS A O 1
ATOM 7648 N N . ILE A 1 967 ? 19.900 15.801 -24.338 1.00 91.12 967 ILE A N 1
ATOM 7649 C CA . ILE A 1 967 ? 19.343 14.492 -23.987 1.00 91.12 967 ILE A CA 1
ATOM 7650 C C . ILE A 1 967 ? 19.259 13.570 -25.214 1.00 91.12 967 ILE A C 1
ATOM 7652 O O . ILE A 1 967 ? 19.668 12.415 -25.084 1.00 91.12 967 ILE A O 1
ATOM 7656 N N . PRO A 1 968 ? 18.786 14.030 -26.394 1.00 92.88 968 PRO A N 1
ATOM 7657 C CA . PRO A 1 968 ? 18.820 13.217 -27.598 1.00 92.88 968 PRO A CA 1
ATOM 7658 C C . PRO A 1 968 ? 20.257 12.950 -28.032 1.00 92.88 968 PRO A C 1
ATOM 7660 O O . PRO A 1 968 ? 21.111 13.836 -27.953 1.00 92.88 968 PRO A O 1
ATOM 7663 N N . PHE A 1 969 ? 20.504 11.750 -28.540 1.00 93.75 969 PHE A N 1
ATOM 7664 C CA . PHE A 1 969 ? 21.800 11.354 -29.084 1.00 93.75 969 PHE A CA 1
ATOM 7665 C C . PHE A 1 969 ? 21.628 10.591 -30.400 1.00 93.75 969 PHE A C 1
ATOM 7667 O O . PHE A 1 969 ? 20.527 10.159 -30.739 1.00 93.75 969 PHE A O 1
ATOM 7674 N N . ASP A 1 970 ? 22.713 10.470 -31.167 1.00 91.81 970 ASP A N 1
ATOM 7675 C CA . ASP A 1 970 ? 22.678 9.957 -32.539 1.00 91.81 970 ASP A CA 1
ATOM 7676 C C . ASP A 1 970 ? 22.104 8.520 -32.593 1.00 91.81 970 ASP A C 1
ATOM 7678 O O . ASP A 1 970 ? 22.624 7.636 -31.899 1.00 91.81 970 ASP A O 1
ATOM 7682 N N . PRO A 1 971 ? 21.069 8.248 -33.416 1.00 90.25 971 PRO A N 1
ATOM 7683 C CA . PRO A 1 971 ? 20.536 6.905 -33.667 1.00 90.25 971 PRO A CA 1
ATOM 7684 C C . PRO A 1 971 ? 21.561 5.844 -34.098 1.00 90.25 971 PRO A C 1
ATOM 7686 O O . PRO A 1 971 ? 21.293 4.656 -33.920 1.00 90.25 971 PRO A O 1
ATOM 7689 N N . GLN A 1 972 ? 22.708 6.257 -34.644 1.00 90.06 972 GLN A N 1
ATOM 7690 C CA . GLN A 1 972 ? 23.812 5.387 -35.073 1.00 90.06 972 GLN A CA 1
ATOM 7691 C C . GLN A 1 972 ? 24.795 5.049 -33.946 1.00 90.06 972 GLN A C 1
ATOM 7693 O O . GLN A 1 972 ? 25.745 4.295 -34.155 1.00 90.06 972 GLN A O 1
ATOM 7698 N N . THR A 1 973 ? 24.604 5.604 -32.746 1.00 89.06 973 THR A N 1
ATOM 7699 C CA . THR A 1 973 ? 25.517 5.367 -31.622 1.00 89.06 973 THR A CA 1
ATOM 7700 C C . THR A 1 973 ? 25.564 3.866 -31.285 1.00 89.06 973 THR A C 1
ATOM 7702 O O . THR A 1 973 ? 24.507 3.248 -31.124 1.00 89.06 973 THR A O 1
ATOM 7705 N N . PRO A 1 974 ? 26.758 3.257 -31.121 1.00 87.75 974 PRO A N 1
ATOM 7706 C CA . PRO A 1 974 ? 26.907 1.834 -30.799 1.00 87.75 974 PRO A CA 1
ATOM 7707 C C . PRO A 1 974 ? 26.749 1.541 -29.294 1.00 87.75 974 PRO A C 1
ATOM 7709 O O . PRO A 1 974 ? 27.293 0.560 -28.799 1.00 87.75 974 PRO A O 1
ATOM 7712 N N . ASN A 1 975 ? 26.056 2.414 -28.560 1.00 93.06 975 ASN A N 1
ATOM 7713 C CA . ASN A 1 975 ? 25.753 2.305 -27.134 1.00 93.06 975 ASN A CA 1
ATOM 7714 C C . ASN A 1 975 ? 24.277 2.681 -26.937 1.00 93.06 975 ASN A C 1
ATOM 7716 O O . ASN A 1 975 ? 23.772 3.567 -27.634 1.00 93.06 975 ASN A O 1
ATOM 7720 N N . PHE A 1 976 ? 23.605 2.076 -25.960 1.00 96.50 976 PHE A N 1
ATOM 7721 C CA . PHE A 1 976 ? 22.326 2.586 -25.464 1.00 96.50 976 PHE A CA 1
ATOM 7722 C C . PHE A 1 976 ? 22.555 3.457 -24.229 1.00 96.50 976 PHE A C 1
ATOM 7724 O O . PHE A 1 976 ? 23.536 3.298 -23.500 1.00 96.50 976 PHE A O 1
ATOM 7731 N N . ALA A 1 977 ? 21.640 4.387 -23.989 1.00 96.94 977 ALA A N 1
ATOM 7732 C CA . ALA A 1 977 ? 21.568 5.106 -22.731 1.00 96.94 977 ALA A CA 1
ATOM 7733 C C . ALA A 1 977 ? 20.669 4.340 -21.757 1.00 96.94 977 ALA A C 1
ATOM 7735 O O . ALA A 1 977 ? 19.663 3.767 -22.166 1.00 96.94 977 ALA A O 1
ATOM 7736 N N . TYR A 1 978 ? 20.992 4.347 -20.470 1.00 96.56 978 TYR A N 1
ATOM 7737 C CA . TYR A 1 978 ? 20.126 3.802 -19.429 1.00 96.56 978 TYR A CA 1
ATOM 7738 C C . TYR A 1 978 ? 19.769 4.879 -18.405 1.00 96.56 978 TYR A C 1
ATOM 7740 O O . TYR A 1 978 ? 20.527 5.826 -18.191 1.00 96.56 978 TYR A O 1
ATOM 7748 N N . CYS A 1 979 ? 18.607 4.741 -17.772 1.00 96.50 979 CYS A N 1
ATOM 7749 C CA . CYS A 1 979 ? 18.136 5.602 -16.697 1.00 96.50 979 CYS A CA 1
ATOM 7750 C C . CYS A 1 979 ? 17.318 4.788 -15.687 1.00 96.50 979 CYS A C 1
ATOM 7752 O O . CYS A 1 979 ? 16.281 4.217 -16.023 1.00 96.50 979 CYS A O 1
ATOM 7754 N N . VAL A 1 980 ? 17.789 4.745 -14.444 1.00 95.19 980 VAL A N 1
ATOM 7755 C CA . VAL A 1 980 ? 17.058 4.228 -13.288 1.00 95.19 980 VAL A CA 1
ATOM 7756 C C . VAL A 1 980 ? 16.114 5.326 -12.799 1.00 95.19 980 VAL A C 1
ATOM 7758 O O . VAL A 1 980 ? 16.563 6.409 -12.419 1.00 95.19 980 VAL A O 1
ATOM 7761 N N . ARG A 1 981 ? 14.809 5.058 -12.810 1.00 93.12 981 ARG A N 1
ATOM 7762 C CA . ARG A 1 981 ? 13.770 6.023 -12.434 1.00 93.12 981 ARG A CA 1
ATOM 7763 C C . ARG A 1 981 ? 13.561 6.040 -10.930 1.00 93.12 981 ARG A C 1
ATOM 7765 O O . ARG A 1 981 ? 13.305 4.992 -10.356 1.00 93.12 981 ARG A O 1
ATOM 7772 N N . ASP A 1 982 ? 13.622 7.213 -10.311 1.00 91.31 982 ASP A N 1
ATOM 7773 C CA . ASP A 1 982 ? 13.379 7.408 -8.871 1.00 91.31 982 ASP A CA 1
ATOM 7774 C C . ASP A 1 982 ? 14.077 6.343 -7.992 1.00 91.31 982 ASP A C 1
ATOM 7776 O O . ASP A 1 982 ? 13.426 5.564 -7.290 1.00 91.31 982 ASP A O 1
ATOM 7780 N N . PRO A 1 983 ? 15.415 6.228 -8.083 1.00 92.38 983 PRO A N 1
ATOM 7781 C CA . PRO A 1 983 ? 16.160 5.214 -7.353 1.00 92.38 983 PRO A CA 1
ATOM 7782 C C . PRO A 1 983 ? 16.050 5.435 -5.844 1.00 92.38 983 PRO A C 1
ATOM 7784 O O . PRO A 1 983 ? 16.182 6.558 -5.354 1.00 92.38 983 PRO A O 1
ATOM 7787 N N . ILE A 1 984 ? 15.876 4.343 -5.104 1.00 89.38 984 ILE A N 1
ATOM 7788 C CA . ILE A 1 984 ? 15.887 4.349 -3.642 1.00 89.38 984 ILE A CA 1
ATOM 7789 C C . ILE A 1 984 ? 17.291 3.988 -3.172 1.00 89.38 984 ILE A C 1
ATOM 7791 O O . ILE A 1 984 ? 17.827 2.946 -3.550 1.00 89.38 984 ILE A O 1
ATOM 7795 N N . PHE A 1 985 ? 17.868 4.852 -2.336 1.00 87.06 985 PHE A N 1
ATOM 7796 C CA . PHE A 1 985 ? 19.192 4.660 -1.753 1.00 87.06 985 PHE A CA 1
ATOM 7797 C C . PHE A 1 985 ? 19.123 4.658 -0.227 1.00 87.06 985 PHE A C 1
ATOM 7799 O O . PHE A 1 985 ? 18.538 5.561 0.368 1.00 87.06 985 PHE A O 1
ATOM 7806 N N . ASN A 1 986 ? 19.741 3.656 0.395 1.00 82.00 986 ASN A N 1
ATOM 7807 C CA . ASN A 1 986 ? 19.907 3.515 1.845 1.00 82.00 986 ASN A CA 1
ATOM 7808 C C . ASN A 1 986 ? 21.109 2.585 2.137 1.00 82.00 986 ASN A C 1
ATOM 7810 O O . ASN A 1 986 ? 21.900 2.309 1.234 1.00 82.00 986 ASN A O 1
ATOM 7814 N N . GLU A 1 987 ? 21.284 2.119 3.377 1.00 70.94 987 GLU A N 1
ATOM 7815 C CA . GLU A 1 987 ? 22.392 1.211 3.729 1.00 70.94 987 GLU A CA 1
ATOM 7816 C C . GLU A 1 987 ? 22.347 -0.115 2.947 1.00 70.94 987 GLU A C 1
ATOM 7818 O O . GLU A 1 987 ? 23.389 -0.625 2.530 1.00 70.94 987 GLU A O 1
ATOM 7823 N N . THR A 1 988 ? 21.145 -0.619 2.662 1.00 66.75 988 THR A N 1
ATOM 7824 C CA . THR A 1 988 ? 20.894 -1.840 1.883 1.00 66.75 988 THR A CA 1
ATOM 7825 C C . THR A 1 988 ? 21.082 -1.623 0.374 1.00 66.75 988 THR A C 1
ATOM 7827 O O . THR A 1 988 ? 21.654 -2.468 -0.316 1.00 66.75 988 THR A O 1
ATOM 7830 N N . PHE A 1 989 ? 20.634 -0.481 -0.158 1.00 80.25 989 PHE A N 1
ATOM 7831 C CA . PHE A 1 989 ? 20.713 -0.104 -1.574 1.00 80.25 989 PHE A CA 1
ATOM 7832 C C . PHE A 1 989 ? 21.719 1.033 -1.755 1.00 80.25 989 PHE A C 1
ATOM 7834 O O . PHE A 1 989 ? 21.375 2.218 -1.722 1.00 80.25 989 PHE A O 1
ATOM 7841 N N . LYS A 1 990 ? 22.990 0.664 -1.940 1.00 78.19 990 LYS A N 1
ATOM 7842 C CA . LYS A 1 990 ? 24.082 1.629 -2.108 1.00 78.19 990 LYS A CA 1
ATOM 7843 C C . LYS A 1 990 ? 23.842 2.536 -3.314 1.00 78.19 990 LYS A C 1
ATOM 7845 O O . LYS A 1 990 ? 23.301 2.121 -4.336 1.00 78.19 990 LYS A O 1
ATOM 7850 N N . LYS A 1 991 ? 24.311 3.781 -3.205 1.00 81.94 991 LYS A N 1
ATOM 7851 C CA . LYS A 1 991 ? 24.230 4.761 -4.289 1.00 81.94 991 LYS A CA 1
ATOM 7852 C C . LYS A 1 991 ? 24.991 4.268 -5.522 1.00 81.94 991 LYS A C 1
ATOM 7854 O O . LYS A 1 991 ? 26.192 4.020 -5.453 1.00 81.94 991 LYS A O 1
ATOM 7859 N N . THR A 1 992 ? 24.288 4.169 -6.641 1.00 81.06 992 THR A N 1
ATOM 7860 C CA . THR A 1 992 ? 24.795 3.712 -7.943 1.00 81.06 992 THR A CA 1
ATOM 7861 C C . THR A 1 992 ? 24.631 4.817 -8.988 1.00 81.06 992 THR A C 1
ATOM 7863 O O . THR A 1 992 ? 23.978 5.841 -8.747 1.00 81.06 992 THR A O 1
ATOM 7866 N N . ALA A 1 993 ? 25.246 4.642 -10.159 1.00 82.62 993 ALA A N 1
ATOM 7867 C CA . ALA A 1 993 ? 24.984 5.513 -11.296 1.00 82.62 993 ALA A CA 1
ATOM 7868 C C . ALA A 1 993 ? 23.528 5.336 -11.756 1.00 82.62 993 ALA A C 1
ATOM 7870 O O . ALA A 1 993 ? 23.088 4.239 -12.086 1.00 82.62 993 ALA A O 1
ATOM 7871 N N . VAL A 1 994 ? 22.776 6.435 -11.766 1.00 88.44 994 VAL A N 1
ATOM 7872 C CA . VAL A 1 994 ? 21.335 6.430 -12.080 1.00 88.44 994 VAL A CA 1
ATOM 7873 C C . VAL A 1 994 ? 21.058 6.623 -13.562 1.00 88.44 994 VAL A C 1
ATOM 7875 O O . VAL A 1 994 ? 19.935 6.438 -14.012 1.00 88.44 994 VAL A O 1
ATOM 7878 N N . ARG A 1 995 ? 22.069 7.036 -14.322 1.00 92.81 995 ARG A N 1
ATOM 7879 C CA . ARG A 1 995 ? 22.003 7.213 -15.767 1.00 92.81 995 ARG A CA 1
ATOM 7880 C C . ARG A 1 995 ? 23.396 7.145 -16.367 1.00 92.81 995 ARG A C 1
ATOM 7882 O O . ARG A 1 995 ? 24.364 7.529 -15.710 1.00 92.81 995 ARG A O 1
ATOM 7889 N N . GLY A 1 996 ? 23.481 6.728 -17.619 1.00 93.81 996 GLY A N 1
ATOM 7890 C CA . GLY A 1 996 ? 24.739 6.658 -18.350 1.00 93.81 996 GLY A CA 1
ATOM 7891 C C . GLY A 1 996 ? 24.568 5.997 -19.707 1.00 93.81 996 GLY A C 1
ATOM 7892 O O . GLY A 1 996 ? 23.448 5.729 -20.135 1.00 93.81 996 GLY A O 1
ATOM 7893 N N . PHE A 1 997 ? 25.688 5.729 -20.368 1.00 95.62 997 PHE A N 1
ATOM 7894 C CA . PHE A 1 997 ? 25.739 4.893 -21.564 1.00 95.62 997 PHE A CA 1
ATOM 7895 C C . PHE A 1 997 ? 26.311 3.528 -21.208 1.00 95.62 997 PHE A C 1
ATOM 7897 O O . PHE A 1 997 ? 27.155 3.435 -20.320 1.00 95.62 997 PHE A O 1
ATOM 7904 N N . ALA A 1 998 ? 25.847 2.501 -21.907 1.00 95.94 998 ALA A N 1
ATOM 7905 C CA . ALA A 1 998 ? 26.334 1.138 -21.772 1.00 95.94 998 ALA A CA 1
ATOM 7906 C C . ALA A 1 998 ? 26.174 0.382 -23.096 1.00 95.94 998 ALA A C 1
ATOM 7908 O O . ALA A 1 998 ? 25.454 0.818 -24.004 1.00 95.94 998 ALA A O 1
ATOM 7909 N N . ARG A 1 999 ? 26.866 -0.749 -23.211 1.00 95.75 999 ARG A N 1
ATOM 7910 C CA . ARG A 1 999 ? 26.721 -1.697 -24.326 1.00 95.75 999 ARG A CA 1
ATOM 7911 C C . ARG A 1 999 ? 26.027 -2.979 -23.911 1.00 95.75 999 ARG A C 1
ATOM 7913 O O . ARG A 1 999 ? 25.435 -3.650 -24.755 1.00 95.75 999 ARG A O 1
ATOM 7920 N N . LYS A 1 1000 ? 26.114 -3.312 -22.627 1.00 96.56 1000 LYS A N 1
ATOM 7921 C CA . LYS A 1 1000 ? 25.579 -4.532 -22.048 1.00 96.56 1000 LYS A CA 1
ATOM 7922 C C . LYS A 1 1000 ? 24.939 -4.225 -20.701 1.00 96.56 1000 LYS A C 1
ATOM 7924 O O . LYS A 1 1000 ? 25.528 -3.553 -19.864 1.00 96.56 1000 LYS A O 1
ATOM 7929 N N . ILE A 1 1001 ? 23.732 -4.723 -20.479 1.00 97.31 1001 ILE A N 1
ATOM 7930 C CA . ILE A 1 1001 ? 23.067 -4.699 -19.179 1.00 97.31 1001 ILE A CA 1
ATOM 7931 C C . ILE A 1 1001 ? 22.535 -6.097 -18.899 1.00 97.31 1001 ILE A C 1
ATOM 7933 O O . ILE A 1 1001 ? 21.729 -6.627 -19.660 1.00 97.31 1001 ILE A O 1
ATOM 7937 N N . PHE A 1 1002 ? 22.977 -6.688 -17.795 1.00 96.38 1002 PHE A N 1
ATOM 7938 C CA . PHE A 1 1002 ? 22.391 -7.910 -17.262 1.00 96.38 1002 PHE A CA 1
ATOM 7939 C C . PHE A 1 1002 ? 21.447 -7.560 -16.115 1.00 96.38 1002 PHE A C 1
ATOM 7941 O O . PHE A 1 1002 ? 21.782 -6.760 -15.236 1.00 96.38 1002 PHE A O 1
ATOM 7948 N N . LEU A 1 1003 ? 20.271 -8.178 -16.127 1.00 95.75 1003 LEU A N 1
ATOM 7949 C CA . LEU A 1 1003 ? 19.237 -7.988 -15.126 1.00 95.75 1003 LEU A CA 1
ATOM 7950 C C . LEU A 1 1003 ? 18.746 -9.333 -14.615 1.00 95.75 1003 LEU A C 1
ATOM 7952 O O . LEU A 1 1003 ? 18.395 -10.214 -15.401 1.00 95.75 1003 LEU A O 1
ATOM 7956 N N . LYS A 1 1004 ? 18.620 -9.439 -13.295 1.00 95.31 1004 LYS A N 1
ATOM 7957 C CA . LYS A 1 1004 ? 17.885 -10.519 -12.637 1.00 95.31 1004 LYS A CA 1
ATOM 7958 C C . LYS A 1 1004 ? 16.713 -9.927 -11.881 1.00 95.31 1004 LYS A C 1
ATOM 7960 O O . LYS A 1 1004 ? 16.897 -9.143 -10.948 1.00 95.31 1004 LYS A O 1
ATOM 7965 N N . SER A 1 1005 ? 15.506 -10.289 -12.289 1.00 94.56 1005 SER A N 1
ATOM 7966 C CA . SER A 1 1005 ? 14.295 -9.787 -11.666 1.00 94.56 1005 SER A CA 1
ATOM 7967 C C . SER A 1 1005 ? 14.178 -10.269 -10.229 1.00 94.56 1005 SER A C 1
ATOM 7969 O O . SER A 1 1005 ? 14.423 -11.435 -9.913 1.00 94.56 1005 SER A O 1
ATOM 7971 N N . ARG A 1 1006 ? 13.738 -9.363 -9.363 1.00 93.06 1006 ARG A N 1
ATOM 7972 C CA . ARG A 1 1006 ? 13.160 -9.669 -8.051 1.00 93.06 1006 ARG A CA 1
ATOM 7973 C C . ARG A 1 1006 ? 11.776 -9.048 -7.892 1.00 93.06 1006 ARG A C 1
ATOM 7975 O O . ARG A 1 1006 ? 11.287 -8.904 -6.777 1.00 93.06 1006 ARG A O 1
ATOM 7982 N N . CYS A 1 1007 ? 11.176 -8.651 -9.008 1.00 89.06 1007 CYS A N 1
ATOM 7983 C CA . CYS A 1 1007 ? 9.825 -8.124 -9.044 1.00 89.06 1007 CYS A CA 1
ATOM 7984 C C . CYS A 1 1007 ? 8.839 -9.272 -8.819 1.00 89.06 1007 CYS A C 1
ATOM 7986 O O . CYS A 1 1007 ? 9.064 -10.389 -9.279 1.00 89.06 1007 CYS A O 1
ATOM 7988 N N . HIS A 1 1008 ? 7.738 -9.012 -8.129 1.00 85.25 1008 HIS A N 1
ATOM 7989 C CA . HIS A 1 1008 ? 6.690 -10.008 -7.947 1.00 85.25 1008 HIS A CA 1
ATOM 7990 C C . HIS A 1 1008 ? 5.957 -10.281 -9.269 1.00 85.25 1008 HIS A C 1
ATOM 7992 O O . HIS A 1 1008 ? 5.752 -11.441 -9.615 1.00 85.25 1008 HIS A O 1
ATOM 7998 N N . LYS A 1 1009 ? 5.603 -9.216 -10.006 1.00 90.44 1009 LYS A N 1
ATOM 7999 C CA . LYS A 1 1009 ? 5.007 -9.261 -11.350 1.00 90.44 1009 LYS A CA 1
ATOM 8000 C C . LYS A 1 1009 ? 5.728 -8.274 -12.262 1.00 90.44 1009 LYS A C 1
ATOM 8002 O O . LYS A 1 1009 ? 5.176 -7.253 -12.677 1.00 90.44 1009 LYS A O 1
ATOM 8007 N N . GLY A 1 1010 ? 7.003 -8.552 -12.509 1.00 91.44 1010 GLY A N 1
ATOM 8008 C CA . GLY A 1 1010 ? 7.843 -7.697 -13.338 1.00 91.44 1010 GLY A CA 1
ATOM 8009 C C . GLY A 1 1010 ? 7.550 -7.889 -14.817 1.00 91.44 1010 GLY A C 1
ATOM 8010 O O . GLY A 1 1010 ? 7.160 -8.966 -15.258 1.00 91.44 1010 GLY A O 1
ATOM 8011 N N . PHE A 1 1011 ? 7.773 -6.849 -15.609 1.00 94.56 1011 PHE A N 1
ATOM 8012 C CA . PHE A 1 1011 ? 7.646 -6.902 -17.055 1.00 94.56 1011 PHE A CA 1
ATOM 8013 C C . PHE A 1 1011 ? 8.772 -6.140 -17.742 1.00 94.56 1011 PHE A C 1
ATOM 8015 O O . PHE A 1 1011 ? 9.238 -5.103 -17.266 1.00 94.56 1011 PHE A O 1
ATOM 8022 N N . LEU A 1 1012 ? 9.159 -6.649 -18.909 1.00 94.88 1012 LEU A N 1
ATOM 8023 C CA . LEU A 1 1012 ? 9.881 -5.895 -19.923 1.00 94.88 1012 LEU A CA 1
ATOM 8024 C C . LEU A 1 1012 ? 8.854 -5.355 -20.916 1.00 94.88 1012 LEU A C 1
ATOM 8026 O O . LEU A 1 1012 ? 8.032 -6.115 -21.429 1.00 94.88 1012 LEU A O 1
ATOM 8030 N N . VAL A 1 1013 ? 8.904 -4.062 -21.206 1.00 94.31 1013 VAL A N 1
ATOM 8031 C CA . VAL A 1 1013 ? 8.108 -3.423 -22.255 1.00 94.31 1013 VAL A CA 1
ATOM 8032 C C . VAL A 1 1013 ? 9.059 -2.923 -23.331 1.00 94.31 1013 VAL A C 1
ATOM 8034 O O . VAL A 1 1013 ? 9.865 -2.030 -23.080 1.00 94.31 1013 VAL A O 1
ATOM 8037 N N . LEU A 1 1014 ? 8.978 -3.517 -24.516 1.00 93.62 1014 LEU A N 1
ATOM 8038 C CA . LEU A 1 1014 ? 9.827 -3.211 -25.662 1.00 93.62 1014 LEU A CA 1
ATOM 8039 C C . LEU A 1 1014 ? 9.048 -2.308 -26.621 1.00 93.62 1014 LEU A C 1
ATOM 8041 O O . LEU A 1 1014 ? 7.920 -2.631 -27.011 1.00 93.62 1014 LEU A O 1
ATOM 8045 N N . ASP A 1 1015 ? 9.636 -1.166 -26.976 1.00 92.25 1015 ASP A N 1
ATOM 8046 C CA . ASP A 1 1015 ? 9.096 -0.190 -27.935 1.00 92.25 1015 ASP A CA 1
ATOM 8047 C C . ASP A 1 1015 ? 7.641 0.236 -27.642 1.00 92.25 1015 ASP A C 1
ATOM 8049 O O . ASP A 1 1015 ? 6.872 0.580 -28.542 1.00 92.25 1015 ASP A O 1
ATOM 8053 N N . GLY A 1 1016 ? 7.226 0.150 -26.372 1.00 84.81 1016 GLY A N 1
ATOM 8054 C CA . GLY A 1 1016 ? 5.867 0.450 -25.914 1.00 84.81 1016 GLY A CA 1
ATOM 8055 C C . GLY A 1 1016 ? 4.771 -0.508 -26.404 1.00 84.81 1016 GLY A C 1
ATOM 8056 O O . GLY A 1 1016 ? 3.594 -0.219 -26.187 1.00 84.81 1016 GLY A O 1
ATOM 8057 N N . SER A 1 1017 ? 5.114 -1.621 -27.066 1.00 78.38 1017 SER A N 1
ATOM 8058 C CA . SER A 1 1017 ? 4.137 -2.484 -27.752 1.00 78.38 1017 SER A CA 1
ATOM 8059 C C . SER A 1 1017 ? 4.202 -3.962 -27.362 1.00 78.38 1017 SER A C 1
ATOM 8061 O O . SER A 1 1017 ? 3.147 -4.586 -27.228 1.00 78.38 1017 SER A O 1
ATOM 8063 N N . GLU A 1 1018 ? 5.394 -4.523 -27.134 1.00 84.88 1018 GLU A N 1
ATOM 8064 C CA . GLU A 1 1018 ? 5.551 -5.905 -26.669 1.00 84.88 1018 GLU A CA 1
ATOM 8065 C C . GLU A 1 1018 ? 5.819 -5.915 -25.164 1.00 84.88 1018 GLU A C 1
ATOM 8067 O O . GLU A 1 1018 ? 6.782 -5.319 -24.686 1.00 84.88 1018 GLU A O 1
ATOM 8072 N N . LYS A 1 1019 ? 4.952 -6.596 -24.411 1.00 90.94 1019 LYS A N 1
ATOM 8073 C CA . LYS A 1 1019 ? 5.069 -6.768 -22.961 1.00 90.94 1019 LYS A CA 1
ATOM 8074 C C . LYS A 1 1019 ? 5.419 -8.221 -22.654 1.00 90.94 1019 LYS A C 1
ATOM 8076 O O . LYS A 1 1019 ? 4.685 -9.128 -23.042 1.00 90.94 1019 LYS A O 1
ATOM 8081 N N . ILE A 1 1020 ? 6.526 -8.438 -21.954 1.00 91.94 1020 ILE A N 1
ATOM 8082 C CA . ILE A 1 1020 ? 7.096 -9.759 -21.674 1.00 91.94 1020 ILE A CA 1
ATOM 8083 C C . ILE A 1 1020 ? 7.182 -9.949 -20.156 1.00 91.94 1020 ILE A C 1
ATOM 8085 O O . ILE A 1 1020 ? 7.776 -9.094 -19.499 1.00 91.94 1020 ILE A O 1
ATOM 8089 N N . PRO A 1 1021 ? 6.629 -11.040 -19.591 1.00 91.62 1021 PRO A N 1
ATOM 8090 C CA . PRO A 1 1021 ? 6.787 -11.354 -18.172 1.00 91.62 1021 PRO A CA 1
ATOM 8091 C C . PRO A 1 1021 ? 8.260 -11.452 -17.764 1.00 91.62 1021 PRO A C 1
ATOM 8093 O O . PRO A 1 1021 ? 9.072 -12.067 -18.459 1.00 91.62 1021 PRO A O 1
ATOM 8096 N N . PHE A 1 1022 ? 8.586 -10.843 -16.632 1.00 91.38 1022 PHE A N 1
ATOM 8097 C CA . PHE A 1 1022 ? 9.919 -10.734 -16.049 1.00 91.38 1022 PHE A CA 1
ATOM 8098 C C . PHE A 1 1022 ? 9.809 -10.784 -14.521 1.00 91.38 1022 PHE A C 1
ATOM 8100 O O . PHE A 1 1022 ? 10.231 -9.878 -13.804 1.00 91.38 1022 PHE A O 1
ATOM 8107 N N . ASP A 1 1023 ? 9.174 -11.844 -14.033 1.00 90.31 1023 ASP A N 1
ATOM 8108 C CA . ASP A 1 1023 ? 8.905 -12.083 -12.614 1.00 90.31 1023 ASP A CA 1
ATOM 8109 C C . ASP A 1 1023 ? 10.163 -12.544 -11.864 1.00 90.31 1023 ASP A C 1
ATOM 8111 O O . ASP A 1 1023 ? 11.198 -12.827 -12.466 1.00 90.31 1023 ASP A O 1
ATOM 8115 N N . SER A 1 1024 ? 10.077 -12.633 -10.538 1.00 90.69 1024 SER A N 1
ATOM 8116 C CA . SER A 1 1024 ? 11.201 -12.950 -9.656 1.00 90.69 1024 SER A CA 1
ATOM 8117 C C . SER A 1 1024 ? 11.977 -14.192 -10.105 1.00 90.69 1024 SER A C 1
ATOM 8119 O O . SER A 1 1024 ? 11.421 -15.270 -10.319 1.00 90.69 1024 SER A O 1
ATOM 8121 N N . GLY A 1 1025 ? 13.293 -14.032 -10.239 1.00 86.75 1025 GLY A N 1
ATOM 8122 C CA . GLY A 1 1025 ? 14.208 -15.060 -10.725 1.00 86.75 1025 GLY A CA 1
ATOM 8123 C C . GLY A 1 1025 ? 14.396 -15.089 -12.243 1.00 86.75 1025 GLY A C 1
ATOM 8124 O O . GLY A 1 1025 ? 15.343 -15.734 -12.687 1.00 86.75 1025 GLY A O 1
ATOM 8125 N N . ALA A 1 1026 ? 13.570 -14.387 -13.029 1.00 90.19 1026 ALA A N 1
ATOM 8126 C CA . ALA A 1 1026 ? 13.791 -14.237 -14.465 1.00 90.19 1026 ALA A CA 1
ATOM 8127 C C . ALA A 1 1026 ? 15.066 -13.429 -14.737 1.00 90.19 1026 ALA A C 1
ATOM 8129 O O . ALA A 1 1026 ? 15.367 -12.455 -14.044 1.00 90.19 1026 ALA A O 1
ATOM 8130 N N . GLU A 1 1027 ? 15.805 -13.821 -15.767 1.00 93.75 1027 GLU A N 1
ATOM 8131 C CA . GLU A 1 1027 ? 17.069 -13.197 -16.144 1.00 93.75 1027 GLU A CA 1
ATOM 8132 C C . GLU A 1 1027 ? 16.976 -12.691 -17.584 1.00 93.75 1027 GLU A C 1
ATOM 8134 O O . GLU A 1 1027 ? 16.423 -13.357 -18.462 1.00 93.75 1027 GLU A O 1
ATOM 8139 N N . VAL A 1 1028 ? 17.481 -11.486 -17.834 1.00 95.19 1028 VAL A N 1
ATOM 8140 C CA . VAL A 1 1028 ? 17.539 -10.909 -19.177 1.00 95.19 1028 VAL A CA 1
ATOM 8141 C C . VAL A 1 1028 ? 18.884 -10.249 -19.404 1.00 95.19 1028 VAL A C 1
ATOM 8143 O O . VAL A 1 1028 ? 19.451 -9.600 -18.522 1.00 95.19 1028 VAL A O 1
ATOM 8146 N N . LEU A 1 1029 ? 19.381 -10.418 -20.620 1.00 95.88 1029 LEU A N 1
ATOM 8147 C CA . LEU A 1 1029 ? 20.563 -9.755 -21.119 1.00 95.88 1029 LEU A CA 1
ATOM 8148 C C . LEU A 1 1029 ? 20.164 -8.774 -22.225 1.00 95.88 1029 LEU A C 1
ATOM 8150 O O . LEU A 1 1029 ? 19.537 -9.163 -23.212 1.00 95.88 1029 LEU A O 1
ATOM 8154 N N . LEU A 1 1030 ? 20.512 -7.505 -22.029 1.00 97.50 1030 LEU A N 1
ATOM 8155 C CA . LEU A 1 1030 ? 20.316 -6.414 -22.975 1.00 97.50 1030 LEU A CA 1
ATOM 8156 C C . LEU A 1 1030 ? 21.667 -6.051 -23.582 1.00 97.50 1030 LEU A C 1
ATOM 8158 O O . LEU A 1 1030 ? 22.589 -5.688 -22.855 1.00 97.50 1030 LEU A O 1
ATOM 8162 N N . GLU A 1 1031 ? 21.787 -6.131 -24.899 1.00 96.56 1031 GLU A N 1
ATOM 8163 C CA . GLU A 1 1031 ? 23.032 -5.854 -25.617 1.00 96.56 1031 GLU A CA 1
ATOM 8164 C C . GLU A 1 1031 ? 22.775 -4.978 -26.838 1.00 96.56 1031 GLU A C 1
ATOM 8166 O O . GLU A 1 1031 ? 21.656 -4.891 -27.335 1.00 96.56 1031 GLU A O 1
ATOM 8171 N N . ILE A 1 1032 ? 23.813 -4.310 -27.330 1.00 94.94 1032 ILE A N 1
ATOM 8172 C CA . ILE A 1 1032 ? 23.747 -3.540 -28.571 1.00 94.94 1032 ILE A CA 1
ATOM 8173 C C . ILE A 1 1032 ? 24.920 -3.913 -29.459 1.00 94.94 1032 ILE A C 1
ATOM 8175 O O . ILE A 1 1032 ? 26.085 -3.784 -29.081 1.00 94.94 1032 ILE A O 1
ATOM 8179 N N . PHE A 1 1033 ? 24.599 -4.394 -30.655 1.00 92.19 1033 PHE A N 1
ATOM 8180 C CA . PHE A 1 1033 ? 25.584 -4.795 -31.645 1.00 92.19 1033 PHE A CA 1
ATOM 8181 C C . PHE A 1 1033 ? 25.368 -4.012 -32.938 1.00 92.19 1033 PHE A C 1
ATOM 8183 O O . PHE A 1 1033 ? 24.221 -3.825 -33.348 1.00 92.19 1033 PHE A O 1
ATOM 8190 N N . PRO A 1 1034 ? 26.446 -3.600 -33.630 1.00 88.56 1034 PRO A N 1
ATOM 8191 C CA . PRO A 1 1034 ? 26.327 -2.999 -34.955 1.00 88.56 1034 PRO A CA 1
ATOM 8192 C C . PRO A 1 1034 ? 25.552 -3.879 -35.945 1.00 88.56 1034 PRO A C 1
ATOM 8194 O O . PRO A 1 1034 ? 24.773 -3.353 -36.724 1.00 88.56 1034 PRO A O 1
ATOM 8197 N N . THR A 1 1035 ? 25.690 -5.207 -35.853 1.00 89.75 1035 THR A N 1
ATOM 8198 C CA . THR A 1 1035 ? 24.996 -6.178 -36.722 1.00 89.75 1035 THR A CA 1
ATOM 8199 C C . THR A 1 1035 ? 23.493 -6.288 -36.468 1.00 89.75 1035 THR A C 1
ATOM 8201 O O . THR A 1 1035 ? 22.773 -6.874 -37.272 1.00 89.75 1035 THR A O 1
ATOM 8204 N N . ASP A 1 1036 ? 23.004 -5.752 -35.347 1.00 91.62 1036 ASP A N 1
ATOM 8205 C CA . ASP A 1 1036 ? 21.571 -5.634 -35.090 1.00 91.62 1036 ASP A CA 1
ATOM 8206 C C . ASP A 1 1036 ? 21.024 -4.297 -35.583 1.00 91.62 1036 ASP A C 1
ATOM 8208 O O . ASP A 1 1036 ? 19.849 -4.020 -35.362 1.00 91.62 1036 ASP A O 1
ATOM 8212 N N . SER A 1 1037 ? 21.815 -3.436 -36.232 1.00 91.88 1037 SER A N 1
ATOM 8213 C CA . SER A 1 1037 ? 21.283 -2.181 -36.755 1.00 91.88 1037 SER A CA 1
ATOM 8214 C C . SER A 1 1037 ? 20.220 -2.437 -37.830 1.00 91.88 1037 SER A C 1
ATOM 8216 O O . SER A 1 1037 ? 20.127 -3.521 -38.412 1.00 91.88 1037 SER A O 1
ATOM 8218 N N . ILE A 1 1038 ? 19.346 -1.459 -38.051 1.00 92.88 1038 ILE A N 1
ATOM 8219 C CA . ILE A 1 1038 ? 18.386 -1.490 -39.151 1.00 92.88 1038 ILE A CA 1
ATOM 8220 C C . ILE A 1 1038 ? 18.604 -0.293 -40.063 1.00 92.88 1038 ILE A C 1
ATOM 8222 O O . ILE A 1 1038 ? 18.764 0.843 -39.608 1.00 92.88 1038 ILE A O 1
ATOM 8226 N N . ARG A 1 1039 ? 18.610 -0.556 -41.368 1.00 91.69 1039 ARG A N 1
ATOM 8227 C CA . ARG A 1 1039 ? 18.803 0.464 -42.391 1.00 91.69 1039 ARG A CA 1
ATOM 8228 C C . ARG A 1 1039 ? 17.477 1.162 -42.690 1.00 91.69 1039 ARG A C 1
ATOM 8230 O O . ARG A 1 1039 ? 16.465 0.523 -42.966 1.00 91.69 1039 ARG A O 1
ATOM 8237 N N . THR A 1 1040 ? 17.478 2.486 -42.641 1.00 90.81 1040 THR A N 1
ATOM 8238 C CA . THR A 1 1040 ? 16.333 3.338 -42.978 1.00 90.81 1040 THR A CA 1
ATOM 8239 C C . THR A 1 1040 ? 16.814 4.612 -43.661 1.00 90.81 1040 THR A C 1
ATOM 8241 O O . THR A 1 1040 ? 18.001 4.734 -43.962 1.00 90.81 1040 THR A O 1
ATOM 8244 N N . ILE A 1 1041 ? 15.922 5.562 -43.927 1.00 86.06 1041 ILE A N 1
ATOM 8245 C CA . ILE A 1 1041 ? 16.275 6.806 -44.608 1.00 86.06 1041 ILE A CA 1
ATOM 8246 C C . ILE A 1 1041 ? 15.949 8.045 -43.779 1.00 86.06 1041 ILE A C 1
ATOM 8248 O O . ILE A 1 1041 ? 15.049 8.047 -42.938 1.00 86.06 1041 ILE A O 1
ATOM 8252 N N . THR A 1 1042 ? 16.675 9.119 -44.064 1.00 71.44 1042 THR A N 1
ATOM 8253 C CA . THR A 1 1042 ? 16.408 10.477 -43.585 1.00 71.44 1042 THR A CA 1
ATOM 8254 C C . THR A 1 1042 ? 16.308 11.436 -44.778 1.00 71.44 1042 THR A C 1
ATOM 8256 O O . THR A 1 1042 ? 16.817 11.164 -45.872 1.00 71.44 1042 THR A O 1
ATOM 8259 N N . SER A 1 1043 ? 15.571 12.537 -44.609 1.00 59.50 1043 SER A N 1
ATOM 8260 C CA . SER A 1 1043 ? 15.363 13.527 -45.672 1.00 59.50 1043 SER A CA 1
ATOM 8261 C C . SER A 1 1043 ? 16.574 14.447 -45.810 1.00 59.50 1043 SER A C 1
ATOM 8263 O O . SER A 1 1043 ? 17.149 14.869 -44.812 1.00 59.50 1043 SER A O 1
ATOM 8265 N N . MET A 1 1044 ? 16.939 14.827 -47.040 1.00 52.59 1044 MET A N 1
ATOM 8266 C CA . MET A 1 1044 ? 18.067 15.745 -47.277 1.00 52.59 1044 MET A CA 1
ATOM 8267 C C . MET A 1 1044 ? 17.838 17.172 -46.740 1.00 52.59 1044 MET A C 1
ATOM 8269 O O . MET A 1 1044 ? 18.794 17.929 -46.630 1.00 52.59 1044 MET A O 1
ATOM 8273 N N . ASN A 1 1045 ? 16.599 17.545 -46.395 1.00 42.16 1045 ASN A N 1
ATOM 8274 C CA . ASN A 1 1045 ? 16.250 18.890 -45.916 1.00 42.16 1045 ASN A CA 1
ATOM 8275 C C . ASN A 1 1045 ? 16.236 19.030 -44.376 1.00 42.16 1045 ASN A C 1
ATOM 8277 O O . ASN A 1 1045 ? 15.838 20.082 -43.882 1.00 42.16 1045 ASN A O 1
ATOM 8281 N N . SER A 1 1046 ? 16.606 17.993 -43.609 1.00 33.09 1046 SER A N 1
ATOM 8282 C CA . SER A 1 1046 ? 16.415 17.946 -42.146 1.00 33.09 1046 SER A CA 1
ATOM 8283 C C . SER A 1 1046 ? 17.695 18.013 -41.293 1.00 33.09 1046 SER A C 1
ATOM 8285 O O . SER A 1 1046 ? 17.682 17.499 -40.175 1.00 33.09 1046 SER A O 1
ATOM 8287 N N . LEU A 1 1047 ? 18.781 18.621 -41.783 1.00 29.34 1047 LEU A N 1
ATOM 8288 C CA . LEU A 1 1047 ? 20.005 18.879 -41.002 1.00 29.34 1047 LEU A CA 1
ATOM 8289 C C . LEU A 1 1047 ? 20.258 20.374 -40.806 1.00 29.34 1047 LEU A C 1
ATOM 8291 O O . LEU A 1 1047 ? 20.278 21.103 -41.823 1.00 29.34 1047 LEU A O 1
#

Radius of gyration: 42.16 Å; Cα contacts (8 Å, |Δi|>4): 1615; chains: 1; bounding box: 108×110×123 Å

Foldseek 3Di:
DDPLLQLVLQLLQQLLVVLVFQEEEEEEDDDDDRPDRSHPDHHYHYDDFDPVLLVLLVVLVCQVVVLLCLLVHACALVNLLVVLVSCLVSLLSRLVRVLVPVVVLVVLLVVDFAEEEEELQAQSCVSSCVSSPHDAYEYEHSAADALQLCVLQVFDDQLCAAAGLFHLAEGNPDPVSSVRSVVRNVSRNSSSCSNHVSVQVVCCVPPVVDDGSSNVSNVHQAYEYQDDCLLHGDGGDFPRHFYLRCSSADDADADDPVVVVLLPPAQAEEEEDADDLNACVSHDPLLLLLVLVLQQVPVRYAYEYQHDDPVCVVSNPSRPRYHYDVDDPVLNLLQDPSHAEYEYLQDSVVLSSQLQNLHQYEHAHRGGSSSHSQSSLVVLVLYDYDYSVCSNPNVSVNCRVCCNRVPCRNSVSSVVSNVVSVPPPDHSSRSSSVVVPVVDPDDRTYYYYYGDDDSSPSPPDPDDDDDDDDDDDDDDDDDDDDDDDDDDDDDDDDDDDDDDDDDDDDDDDDDDDDDDYDDDDDDDDDDDDDDDDDDDDDDDDDPDDPDDPDDDQDKDKDKDFDDPDDDDDDPPDDPVVVVVPDDDDFDFFADFDDPDDGDDDDDDPDDDPPPPPVPDPPVRVVVVVVVVVPDDPVQGGMKMWMARPVVRDIDIDRPVRVLVVQVVPPGGPDGDTDDDDDDDDDDDDDDDDDDDDDDDDDDDDDDDDDDQLWQEEEEAADCAPLNVLCVVCVPDDPVRSLVVCVVVVDPVVVRVVLVVLRVVQSVVVQVVCVVLNHHYHYDYLVCLLVCLVVTQEYEYSAAPVSQQSNLFSDQAQRYAYAYDHSPLPVHQRLRHEVGSHDDPCNVVCVRVVQFDKDKFWWKWKWWPDDPDDDDTDIITFRFKKKKAAPDQSDWWWKFKDFAPRDTATWIASTKIKGALSNLVPPVLVQQADDLVNLLVVVVVCVVVVNDDDDDSSVVSVVVSCVRSVPRRDGSQDQWIKMAGHGIDDDPRHHDDDRIDIGFKMKIAGDHQFMWIQGNVPDIHTRHHRIIMMIGIDSSSIHMYTYHPVPD

Nearest PDB structures (foldseek):
  7r4l-assembly1_A-2  TM=8.599E-01  e=1.800E-32  Homo sapiens
  7r4m-assembly1_A-2  TM=8.524E-01  e=1.074E-31  Homo sapiens
  7n29-assembly2_C-4  TM=8.559E-01  e=7.538E-31  Homo sapiens
  7n29-assembly1_A-3  TM=8.734E-01  e=1.792E-30  Homo sapiens
  7r4k-assembly1_A-2  TM=8.560E-01  e=3.431E-30  Homo sapiens

Solvent-accessible surface area (backbone atoms only — not comparable to full-atom values): 61389 Å² total; per-residue (Å²): 70,65,69,64,46,30,26,42,52,15,35,53,42,33,48,40,41,74,72,59,24,51,43,39,33,43,41,75,55,68,74,96,73,70,88,66,70,37,36,94,70,47,51,70,47,75,34,84,66,55,68,65,55,53,52,54,53,55,74,65,39,47,56,64,55,48,54,51,41,43,76,76,41,82,53,38,24,68,49,48,30,56,46,30,62,68,44,35,64,58,49,32,50,46,42,50,51,62,72,64,39,56,67,61,50,51,53,57,35,72,68,61,55,58,36,36,39,32,45,76,68,48,37,59,56,56,57,52,38,56,73,48,66,49,82,41,54,31,40,29,30,72,44,60,83,44,53,39,60,30,55,50,56,69,38,71,82,54,32,71,62,41,47,31,62,40,17,92,51,51,64,41,85,41,73,68,45,22,54,49,19,45,56,34,34,53,35,38,24,50,28,43,49,44,45,30,38,40,35,41,51,49,36,55,75,76,37,71,89,54,76,53,59,61,57,50,56,41,65,43,73,34,32,39,21,43,33,46,74,92,66,46,80,90,69,73,78,54,87,46,54,41,65,33,31,65,54,76,64,70,85,55,57,84,68,54,71,68,58,48,53,61,57,62,74,38,88,33,24,32,41,38,45,60,76,86,84,56,57,68,71,75,51,56,69,63,33,52,52,39,46,49,54,53,54,51,66,42,76,56,33,33,35,41,33,60,47,74,57,75,88,57,50,78,79,46,75,90,31,93,39,56,46,73,29,77,73,75,66,58,62,27,51,54,57,36,88,64,47,55,35,38,36,28,28,28,47,71,67,61,50,48,52,29,37,66,50,27,34,17,33,40,22,36,35,49,48,51,48,10,39,28,42,30,39,42,41,35,75,60,45,19,33,48,71,45,55,65,73,41,46,57,38,67,66,57,48,51,49,52,54,49,50,57,71,73,37,64,62,21,44,54,27,10,45,49,50,14,54,58,57,74,63,52,94,66,54,34,58,58,52,51,49,57,51,50,58,71,70,45,94,70,77,70,50,36,34,38,36,42,59,71,77,59,69,70,62,88,77,76,82,90,83,81,92,87,84,88,84,86,86,84,83,85,84,85,85,89,84,82,86,84,87,82,86,84,87,89,84,89,83,88,82,89,79,85,82,79,82,84,76,83,82,87,78,87,83,82,89,79,83,92,80,87,83,83,90,83,84,89,88,83,90,88,86,89,87,88,87,84,92,87,85,88,82,88,81,87,80,79,82,84,89,79,89,75,88,76,84,90,70,92,79,72,72,53,80,50,77,56,71,67,85,88,76,90,72,86,77,63,96,83,69,53,77,72,65,60,62,74,75,61,85,78,76,64,72,82,76,85,81,66,99,61,101,63,87,78,85,77,88,81,78,82,93,83,75,79,91,82,70,70,73,85,76,52,57,67,73,60,50,51,53,52,51,57,53,59,76,73,49,68,85,92,72,69,59,50,41,37,40,40,39,41,70,87,78,70,47,73,48,78,44,49,50,66,59,52,50,53,56,50,59,68,39,96,74,40,91,78,89,68,87,49,86,60,73,88,85,86,82,86,82,85,86,86,87,87,88,80,88,85,80,83,91,78,91,84,84,88,84,85,91,76,89,74,84,76,91,49,60,27,33,36,34,35,45,53,82,37,74,55,55,50,53,44,69,76,38,74,88,48,54,75,69,55,44,47,52,54,41,43,76,74,72,45,66,56,70,59,38,54,51,52,40,53,51,42,52,52,50,50,52,50,54,41,50,52,41,43,74,71,72,20,50,61,45,81,36,47,78,85,48,42,71,82,46,53,89,70,32,51,31,36,34,19,41,18,27,43,72,39,35,52,58,52,57,44,62,57,79,55,48,84,46,34,44,42,28,39,25,61,33,55,86,84,22,67,8,89,68,15,41,70,23,35,63,47,61,95,58,48,68,60,31,58,74,67,65,68,60,39,83,42,55,33,32,21,41,39,39,37,49,46,85,62,96,71,67,101,64,74,59,74,46,49,26,53,26,30,42,36,38,28,35,74,49,88,89,48,71,17,31,30,38,42,18,58,56,93,46,72,78,36,66,46,40,20,68,20,38,42,37,25,24,24,64,18,16,74,44,70,56,27,72,71,70,49,60,52,43,65,62,45,40,52,52,54,51,52,42,41,76,72,71,46,87,76,89,73,63,61,70,62,51,17,44,54,48,27,51,63,54,42,68,63,58,50,48,61,30,64,43,76,41,30,39,38,36,50,36,76,65,55,70,51,94,89,23,60,89,69,87,48,58,50,74,40,44,33,38,42,38,35,27,58,12,86,54,12,29,38,32,35,58,86,74,50,76,42,88,31,29,56,75,32,32,38,39,39,34,45,45,78,78,53,24,41,34,30,64,46,57,84,87,77,124

pLDDT: mean 73.28, std 25.79, range [19.97, 98.19]

Secondary structure (DSSP, 8-state):
--HHHHHHHHHHHHHHHHTT-EEEEEEEE-SS-S---S-SSS-EEEEEPPHHHHHHHHHTTHHHHHHHHHHHS-B-HHHHHHHHHHHHHHHHHHHHHHHH-HHHHHHHHHT--SEEEEESS--THHHHHHHHT--EEEEEESSS--HHHHHHTT----TTT---TT-S--SS-SHHHHHHHHHHHHHHHHHHHHHHHHHHHHHHHH-TTSPPHHHHHHH-S-EEE---TTTSPP----TTEEE-TTTT--PPPPP-HHHHHHHHSSSEEEEEE-TTTS-GGGS-HHHHHHHHHHHHH-TTEEEEEE---GGGGGGGTT-SSEEEES---HHHHHT-TTEEEEEE---HHHHHHHHHHT--EEE---BTTHHHHHHHHHHTTSEEE--GGGGG-HHHHHHHHHHHHH-HHHHHHHHHHHHHHHT-SS-HHHHHHHHHHHH-SSS--EEEEEPPP-TT-TT--SS-----PPPPPPPPPPPP--------------------PPPPPP----PPPP------------------------------SS---S----EEEEEEE------PPPTT--HHHHHTTSPPPPP-----SS-------PPPS---TTSSSTTS-HHHHHHHHHHHHTS-TTS-SEEEEEEETTT--EEEEEHHHHHHHHHHSTT----------S------------------------------S-SEEEEEEPPPHHHHHHHH-TTS-HHHHHHHHHHTT--HHHHHHHHHHHHHHHHHHHHHHHHTT-EEEEE-TTTHHHHGGG-SEEEEESSHHHHHHHHHH---TTS-EEEE-S-TTT---TTBTTTTS--TTHHHHHHTT-SEEEEE--EEEEEE--SS-SS--EEEESSEEEEEESSTTSPEEEEEEETTSPPEEEEESEEEEE-TTGGGTHHHHHHPPPHHHHHHHHHHHHHTT----S-HHHHHHHHHHHHHTTS---TT-SSEEEEEES---SSSS-----EEEESEEEEEE--SSEEEEETTTEEEE--TT-EEEEEE-GGG-EEEEE-TT--

Sequence (1047 aa):
MAYSHMRFIGRIADTLIDAGHDVLLIQPIENIFVRGSGSEKAPVYPIEISKEVHEEAEKLHLGEYISKLVWEHNLSPFTLKHGAEAWNPLLRLYVNDLMTNITMLEDLKSMKFDVGITELFDFAAFPIFYKIGLKTIIGAHSTTLMEGTAYAMAVPTIPSFIPPVVGLTGDSTSFWNRMKNVVMTYESMKASYLFAEPAVTYMAENFPEAPSCWDIVADIPLVFVNTVPTLDYPRPSLEHIVSIGGITMEKSKKLDKEWDDIMNLRQHTALFSFGSIFPPSTMSLEMKLNIIKIFGKMKNTTFIWKYDANEDMELFENTSNIIRTNWMPQNDILGDSRLSLFITHGGAGSLQESAYNGIPIIMIPLFGDQYRNAFVAESRGYALRLWKEDLSDERILTSALTEIIDNPKYKSAALRVQRQLHQVPMSPQEKLDLTIVRASTSAPAIAIAIPVLDASRLQQNASTSSSTSPSPPPPPPPQQSICSNDEQPYNSRYYKLRFSMPATVPIEIEHPIVPTMTSSLKEKRFSVPRQLPERKVTIRPYESFREKQESKILVTFGYAALSTEGNLADPQSTEEEISRKVSSPSIFSIYGDSPGPSTVCEQPIGAQADIFVSSLGEKTLHQIKRFIENSPPAENQYFMWIKDTKTNKITVISIKTLENHMKSDKRVRRVKWRHLSSEPNMALAVAAVCYSGTSLETEVPGPANIPQEFRTVVIVQKTTRWDWEQEKNPNFCLTQLSEYLRRRGEDVDKMLRTDRQQKKAVDEIANRFKQNGVEAKIVSRHELSSWLSWADLVISAGGDGTFLSAAAAIKNEQIPIIGINTDPRGSEGHFCVDGKHPPHDLIERLMNGKFQWTHRSRIRVTLLNRKHEGDNKCILALNEVFVAEDEAARVSSYDLAIDDQPLMRQKSSGLIVSTGSGSTSWYMATNRVEDQTVSTILETMQSMGINIPGVRQKLSQEISKRINSKIPFDPQTPNFAYCVRDPIFNETFKKTAVRGFARKIFLKSRCHKGFLVLDGSEKIPFDSGAEVLLEIFPTDSIRTITSMNSL